Protein 2ZV3 (pdb70)

InterPro domains:
  IPR002833 Peptidyl-tRNA hydrolase, PTH2 [PF01981] (1-115)
  IPR002833 Peptidyl-tRNA hydrolase, PTH2 [PTHR12649] (1-115)
  IPR002833 Peptidyl-tRNA hydrolase, PTH2 [TIGR00283] (1-115)
  IPR002833 Peptidyl-tRNA hydrolase, PTH2 [cd02430] (1-115)
  IPR023476 Peptidyl-tRNA hydrolase II domain superfamily [G3DSA:3.40.1490.10] (1-115)
  IPR023476 Peptidyl-tRNA hydrolase II domain superfamily [SSF102462] (1-115)
  IPR034759 Peptidyl-tRNA hydrolase, archaea [MF_00628] (1-115)

Structure (mmCIF, N/CA/C/O backbone):
data_2ZV3
#
_entry.id   2ZV3
#
_cell.length_a   149.850
_cell.length_b   70.790
_cell.length_c   96.010
_cell.angle_alpha   90.00
_cell.angle_beta   121.67
_cell.angle_gamma   90.00
#
_symmetry.space_group_name_H-M   'C 1 2 1'
#
loop_
_entity.id
_entity.type
_entity.pdbx_description
1 polymer 'Peptidyl-tRNA hydrolase'
2 water water
#
loop_
_atom_site.group_PDB
_atom_site.id
_atom_site.type_symbol
_atom_site.label_atom_id
_atom_site.label_alt_id
_atom_site.label_comp_id
_atom_site.label_asym_id
_atom_site.label_entity_id
_atom_site.label_seq_id
_atom_site.pdbx_PDB_ins_code
_atom_site.Cartn_x
_atom_site.Cartn_y
_atom_site.Cartn_z
_atom_site.occupancy
_atom_site.B_iso_or_equiv
_atom_site.auth_seq_id
_atom_site.auth_comp_id
_atom_site.auth_asym_id
_atom_site.auth_atom_id
_atom_site.pdbx_PDB_model_num
ATOM 1 N N . MET A 1 1 ? 39.541 1.968 43.795 1.00 20.55 1 MET A N 1
ATOM 2 C CA . MET A 1 1 ? 38.677 1.561 42.658 1.00 18.93 1 MET A CA 1
ATOM 3 C C . MET A 1 1 ? 37.276 1.221 43.113 1.00 18.21 1 MET A C 1
ATOM 4 O O . MET A 1 1 ? 37.049 0.901 44.273 1.00 16.73 1 MET A O 1
ATOM 9 N N . LYS A 1 2 ? 36.327 1.291 42.189 1.00 16.16 2 LYS A N 1
ATOM 10 C CA . LYS A 1 2 ? 34.965 0.967 42.529 1.00 14.80 2 LYS A CA 1
ATOM 11 C C . LYS A 1 2 ? 34.130 0.707 41.303 1.00 11.85 2 LYS A C 1
ATOM 12 O O . LYS A 1 2 ? 34.558 0.954 40.186 1.00 10.85 2 LYS A O 1
ATOM 18 N N . MET A 1 3 ? 32.935 0.189 41.545 1.00 12.82 3 MET A N 1
ATOM 19 C CA . MET A 1 3 ? 31.963 -0.086 40.501 1.00 13.42 3 MET A CA 1
ATOM 20 C C . MET A 1 3 ? 30.727 0.646 40.966 1.00 12.97 3 MET A C 1
ATOM 21 O O . MET A 1 3 ? 30.424 0.640 42.162 1.00 14.24 3 MET A O 1
ATOM 26 N N . VAL A 1 4 ? 30.019 1.279 40.042 1.00 9.81 4 VAL A N 1
ATOM 27 C CA . VAL A 1 4 ? 28.794 1.963 40.415 1.00 11.39 4 VAL A CA 1
ATOM 28 C C . VAL A 1 4 ? 27.657 1.217 39.744 1.00 10.02 4 VAL A C 1
ATOM 29 O O . VAL A 1 4 ? 27.741 0.887 38.568 1.00 12.66 4 VAL A O 1
ATOM 33 N N . VAL A 1 5 ? 26.611 0.935 40.504 1.00 10.14 5 VAL A N 1
ATOM 34 C CA . VAL A 1 5 ? 25.449 0.219 39.989 1.00 13.30 5 VAL A CA 1
ATOM 35 C C . VAL A 1 5 ? 24.293 1.215 39.888 1.00 14.71 5 VAL A C 1
ATOM 36 O O . VAL A 1 5 ? 23.899 1.814 40.890 1.00 13.33 5 VAL A O 1
ATOM 40 N N . VAL A 1 6 ? 23.751 1.368 38.684 1.00 14.21 6 VAL A N 1
ATOM 41 C CA . VAL A 1 6 ? 22.661 2.303 38.414 1.00 14.85 6 VAL A CA 1
ATOM 42 C C . VAL A 1 6 ? 21.302 1.603 38.289 1.00 15.04 6 VAL A C 1
ATOM 43 O O . VAL A 1 6 ? 21.054 0.875 37.328 1.00 14.65 6 VAL A O 1
ATOM 47 N N . ILE A 1 7 ? 20.421 1.835 39.259 1.00 13.66 7 ILE A N 1
ATOM 48 C CA . ILE A 1 7 ? 19.101 1.208 39.263 1.00 12.50 7 ILE A CA 1
ATOM 49 C C . ILE A 1 7 ? 17.959 2.169 38.950 1.00 15.34 7 ILE A C 1
ATOM 50 O O . ILE A 1 7 ? 17.886 3.265 39.510 1.00 14.38 7 ILE A O 1
ATOM 55 N N . ARG A 1 8 ? 17.058 1.754 38.061 1.00 16.07 8 ARG A N 1
ATOM 56 C CA . ARG A 1 8 ? 15.911 2.585 37.728 1.00 16.66 8 ARG A CA 1
ATOM 57 C C . ARG A 1 8 ? 14.932 2.532 38.883 1.00 19.53 8 ARG A C 1
ATOM 58 O O . ARG A 1 8 ? 14.601 1.458 39.384 1.00 20.29 8 ARG A O 1
ATOM 66 N N . ASN A 1 9 ? 14.486 3.701 39.322 1.00 20.13 9 ASN A N 1
ATOM 67 C CA . ASN A 1 9 ? 13.574 3.782 40.447 1.00 20.90 9 ASN A CA 1
ATOM 68 C C . ASN A 1 9 ? 12.149 4.118 40.021 1.00 20.98 9 ASN A C 1
ATOM 69 O O . ASN A 1 9 ? 11.259 4.201 40.858 1.00 22.27 9 ASN A O 1
ATOM 74 N N . ASP A 1 10 ? 11.945 4.295 38.719 1.00 20.40 10 ASP A N 1
ATOM 75 C CA . ASP A 1 10 ? 10.637 4.640 38.174 1.00 21.51 10 ASP A CA 1
ATOM 76 C C . ASP A 1 10 ? 9.841 3.420 37.715 1.00 23.34 10 ASP A C 1
ATOM 77 O O . ASP A 1 10 ? 8.672 3.539 37.347 1.00 23.30 10 ASP A O 1
ATOM 82 N N . LEU A 1 11 ? 10.471 2.248 37.732 1.00 24.90 11 LEU A N 1
ATOM 83 C CA . LEU A 1 11 ? 9.810 1.025 37.292 1.00 24.57 11 LEU A CA 1
ATOM 84 C C . LEU A 1 11 ? 8.979 0.345 38.365 1.00 25.01 11 LEU A C 1
ATOM 85 O O . LEU A 1 11 ? 8.166 -0.519 38.060 1.00 24.21 11 LEU A O 1
ATOM 90 N N . GLY A 1 12 ? 9.182 0.730 39.620 1.00 25.83 12 GLY A N 1
ATOM 91 C CA . GLY A 1 12 ? 8.432 0.114 40.697 1.00 23.57 12 GLY A CA 1
ATOM 92 C C . GLY A 1 12 ? 8.920 -1.293 40.996 1.00 25.04 12 GLY A C 1
ATOM 93 O O . GLY A 1 12 ? 8.155 -2.132 41.482 1.00 24.26 12 GLY A O 1
ATOM 94 N N . MET A 1 13 ? 10.191 -1.562 40.702 1.00 22.15 13 MET A N 1
ATOM 95 C CA . MET A 1 13 ? 10.757 -2.883 40.963 1.00 21.34 13 MET A CA 1
ATOM 96 C C . MET A 1 13 ? 10.826 -3.149 42.463 1.00 20.96 13 MET A C 1
ATOM 97 O O . MET A 1 13 ? 11.143 -2.252 43.243 1.00 18.50 13 MET A O 1
ATOM 102 N N . GLY A 1 14 ? 10.517 -4.380 42.861 1.00 20.94 14 GLY A N 1
ATOM 103 C CA . GLY A 1 14 ? 10.590 -4.737 44.268 1.00 21.70 14 GLY A CA 1
ATOM 104 C C . GLY A 1 14 ? 12.045 -4.897 44.687 1.00 21.72 14 GLY A C 1
ATOM 105 O O . GLY A 1 14 ? 12.945 -4.876 43.843 1.00 20.88 14 GLY A O 1
ATOM 106 N N . LYS A 1 15 ? 12.280 -5.054 45.985 1.00 21.53 15 LYS A N 1
ATOM 107 C CA . LYS A 1 15 ? 13.634 -5.209 46.507 1.00 22.06 15 LYS A CA 1
ATOM 108 C C . LYS A 1 15 ? 14.328 -6.391 45.844 1.00 21.23 15 LYS A C 1
ATOM 109 O O . LYS A 1 15 ? 15.470 -6.289 45.380 1.00 20.08 15 LYS A O 1
ATOM 115 N N . GLY A 1 16 ? 13.626 -7.514 45.795 1.00 19.53 16 GLY A N 1
ATOM 116 C CA . GLY A 1 16 ? 14.190 -8.697 45.185 1.00 19.54 16 GLY A CA 1
ATOM 117 C C . GLY A 1 16 ? 14.571 -8.486 43.735 1.00 17.12 16 GLY A C 1
ATOM 118 O O . GLY A 1 16 ? 15.617 -8.946 43.293 1.00 18.54 16 GLY A O 1
ATOM 119 N N . LYS A 1 17 ? 13.730 -7.788 42.986 1.00 17.98 17 LYS A N 1
ATOM 120 C CA . LYS A 1 17 ? 14.024 -7.567 41.575 1.00 16.71 17 LYS A CA 1
ATOM 121 C C . LYS A 1 17 ? 15.185 -6.612 41.354 1.00 15.63 17 LYS A C 1
ATOM 122 O O . LYS A 1 17 ? 15.963 -6.793 40.416 1.00 16.50 17 LYS A O 1
ATOM 128 N N . MET A 1 18 ? 15.303 -5.589 42.195 1.00 14.60 18 MET A N 1
ATOM 129 C CA . MET A 1 18 ? 16.419 -4.658 42.054 1.00 14.66 18 MET A CA 1
ATOM 130 C C . MET A 1 18 ? 17.728 -5.403 42.327 1.00 14.41 18 MET A C 1
ATOM 131 O O . MET A 1 18 ? 18.747 -5.153 41.680 1.00 15.84 18 MET A O 1
ATOM 136 N N . VAL A 1 19 ? 17.706 -6.322 43.285 1.00 11.45 19 VAL A N 1
ATOM 137 C CA . VAL A 1 19 ? 18.924 -7.064 43.606 1.00 13.55 19 VAL A CA 1
ATOM 138 C C . VAL A 1 19 ? 19.311 -7.957 42.430 1.00 13.15 19 VAL A C 1
ATOM 139 O O . VAL A 1 19 ? 20.479 -8.025 42.053 1.00 14.32 19 VAL A O 1
ATOM 143 N N . ALA A 1 20 ? 18.323 -8.620 41.835 1.00 12.72 20 ALA A N 1
ATOM 144 C CA . ALA A 1 20 ? 18.567 -9.492 40.683 1.00 12.48 20 ALA A CA 1
ATOM 145 C C . ALA A 1 20 ? 19.037 -8.709 39.464 1.00 11.58 20 ALA A C 1
ATOM 146 O O . ALA A 1 20 ? 20.017 -9.079 38.821 1.00 14.02 20 ALA A O 1
ATOM 148 N N . GLN A 1 21 ? 18.330 -7.626 39.148 1.00 11.79 21 GLN A N 1
ATOM 149 C CA . GLN A 1 21 ? 18.653 -6.830 37.973 1.00 11.35 21 GLN A CA 1
ATOM 150 C C . GLN A 1 21 ? 20.012 -6.134 38.134 1.00 11.06 21 GLN A C 1
ATOM 151 O O . GLN A 1 21 ? 20.852 -6.131 37.247 1.00 12.42 21 GLN A O 1
ATOM 157 N N . GLY A 1 22 ? 20.211 -5.496 39.302 1.00 10.14 22 GLY A N 1
ATOM 158 C CA . GLY A 1 22 ? 21.531 -4.942 39.564 1.00 11.29 22 GLY A CA 1
ATOM 159 C C . GLY A 1 22 ? 22.572 -6.055 39.487 1.00 12.23 22 GLY A C 1
ATOM 160 O O . GLY A 1 22 ? 23.710 -5.888 39.047 1.00 14.38 22 GLY A O 1
ATOM 161 N N . GLY A 1 23 ? 22.135 -7.230 39.978 1.00 10.87 23 GLY A N 1
ATOM 162 C CA . GLY A 1 23 ? 22.991 -8.401 39.981 1.00 12.69 23 GLY A CA 1
ATOM 163 C C . GLY A 1 23 ? 23.487 -8.752 38.579 1.00 11.35 23 GLY A C 1
ATOM 164 O O . GLY A 1 23 ? 24.657 -9.041 38.368 1.00 13.16 23 GLY A O 1
ATOM 165 N N . HIS A 1 24 ? 22.593 -8.735 37.594 1.00 12.99 24 HIS A N 1
ATOM 166 C CA . HIS A 1 24 ? 22.976 -9.013 36.208 1.00 13.03 24 HIS A CA 1
ATOM 167 C C . HIS A 1 24 ? 23.946 -7.917 35.759 1.00 11.91 24 HIS A C 1
ATOM 168 O O . HIS A 1 24 ? 24.926 -8.181 35.069 1.00 11.10 24 HIS A O 1
ATOM 175 N N . ALA A 1 25 ? 23.651 -6.680 36.149 1.00 12.29 25 ALA A N 1
ATOM 176 C CA . ALA A 1 25 ? 24.488 -5.530 35.776 1.00 10.53 25 ALA A CA 1
ATOM 177 C C . ALA A 1 25 ? 25.909 -5.691 36.325 1.00 8.02 25 ALA A C 1
ATOM 178 O O . ALA A 1 25 ? 26.895 -5.486 35.620 1.00 11.37 25 ALA A O 1
ATOM 180 N N . ILE A 1 26 ? 26.000 -6.067 37.589 1.00 8.02 26 ILE A N 1
ATOM 181 C CA . ILE A 1 26 ? 27.290 -6.244 38.250 1.00 7.89 26 ILE A CA 1
ATOM 182 C C . ILE A 1 26 ? 28.137 -7.308 37.554 1.00 8.11 26 ILE A C 1
ATOM 183 O O . ILE A 1 26 ? 29.288 -7.064 37.215 1.00 6.61 26 ILE A O 1
ATOM 188 N N . ILE A 1 27 ? 27.556 -8.481 37.330 1.00 8.41 27 ILE A N 1
ATOM 189 C CA . ILE A 1 27 ? 28.267 -9.570 36.665 1.00 11.09 27 ILE A CA 1
ATOM 190 C C . ILE A 1 27 ? 28.766 -9.164 35.277 1.00 12.09 27 ILE A C 1
ATOM 191 O O . ILE A 1 27 ? 29.913 -9.432 34.912 1.00 13.81 27 ILE A O 1
ATOM 196 N N . GLU A 1 28 ? 27.901 -8.515 34.506 1.00 11.77 28 GLU A N 1
ATOM 197 C CA . GLU A 1 28 ? 28.259 -8.103 33.149 1.00 13.07 28 GLU A CA 1
ATOM 198 C C . GLU A 1 28 ? 29.344 -7.033 33.085 1.00 11.44 28 GLU A C 1
ATOM 199 O O . GLU A 1 28 ? 30.210 -7.066 32.211 1.00 10.27 28 GLU A O 1
ATOM 205 N N . ALA A 1 29 ? 29.292 -6.078 34.002 1.00 12.43 29 ALA A N 1
ATOM 206 C CA . ALA A 1 29 ? 30.292 -5.016 34.022 1.00 13.01 29 ALA A CA 1
ATOM 207 C C . ALA A 1 29 ? 31.615 -5.633 34.477 1.00 12.48 29 ALA A C 1
ATOM 208 O O . ALA A 1 29 ? 32.676 -5.349 33.921 1.00 14.39 29 ALA A O 1
ATOM 210 N N . PHE A 1 30 ? 31.541 -6.483 35.489 1.00 11.22 30 PHE A N 1
ATOM 211 C CA . PHE A 1 30 ? 32.727 -7.162 35.997 1.00 13.05 30 PHE A CA 1
ATOM 212 C C . PHE A 1 30 ? 33.411 -7.922 34.871 1.00 12.27 30 PHE A C 1
ATOM 213 O O . PHE A 1 30 ? 34.627 -7.804 34.664 1.00 13.86 30 PHE A O 1
ATOM 221 N N . LEU A 1 31 ? 32.632 -8.699 34.131 1.00 10.95 31 LEU A N 1
ATOM 222 C CA . LEU A 1 31 ? 33.202 -9.472 33.035 1.00 11.67 31 LEU A CA 1
ATOM 223 C C . LEU A 1 31 ? 33.737 -8.557 31.957 1.00 12.48 31 LEU A C 1
ATOM 224 O O . LEU A 1 31 ? 34.800 -8.806 31.393 1.00 14.44 31 LEU A O 1
ATOM 229 N N . ASP A 1 32 ? 33.009 -7.486 31.672 1.00 12.68 32 ASP A N 1
ATOM 230 C CA . ASP A 1 32 ? 33.462 -6.545 30.651 1.00 13.22 32 ASP A CA 1
ATOM 231 C C . ASP A 1 32 ? 34.824 -5.992 31.089 1.00 12.59 32 ASP A C 1
ATOM 232 O O . ASP A 1 32 ? 35.756 -5.919 30.295 1.00 12.72 32 ASP A O 1
ATOM 237 N N . ALA A 1 33 ? 34.949 -5.616 32.361 1.00 11.70 33 ALA A N 1
ATOM 238 C CA . ALA A 1 33 ? 36.214 -5.057 32.832 1.00 10.59 33 ALA A CA 1
ATOM 239 C C . ALA A 1 33 ? 37.327 -6.095 32.845 1.00 9.08 33 ALA A C 1
ATOM 240 O O . ALA A 1 33 ? 38.428 -5.833 32.386 1.00 11.69 33 ALA A O 1
ATOM 242 N N . LYS A 1 34 ? 37.030 -7.279 33.364 1.00 12.48 34 LYS A N 1
ATOM 243 C CA . LYS A 1 34 ? 38.026 -8.346 33.464 1.00 16.12 34 LYS A CA 1
ATOM 244 C C . LYS A 1 34 ? 38.631 -8.717 32.104 1.00 17.49 34 LYS A C 1
ATOM 245 O O . LYS A 1 34 ? 39.821 -9.003 32.002 1.00 15.57 34 LYS A O 1
ATOM 251 N N . ARG A 1 35 ? 37.809 -8.691 31.062 1.00 18.72 35 ARG A N 1
ATOM 252 C CA . ARG A 1 35 ? 38.270 -9.027 29.724 1.00 20.91 35 ARG A CA 1
ATOM 253 C C . ARG A 1 35 ? 39.156 -7.942 29.128 1.00 19.82 35 ARG A C 1
ATOM 254 O O . ARG A 1 35 ? 39.871 -8.185 28.159 1.00 21.19 35 ARG A O 1
ATOM 262 N N . LYS A 1 36 ? 39.114 -6.750 29.708 1.00 18.48 36 LYS A N 1
ATOM 263 C CA . LYS A 1 36 ? 39.910 -5.643 29.196 1.00 19.49 36 LYS A CA 1
ATOM 264 C C . LYS A 1 36 ? 41.148 -5.369 30.036 1.00 21.29 36 LYS A C 1
ATOM 265 O O . LYS A 1 36 ? 42.229 -5.153 29.491 1.00 21.07 36 LYS A O 1
ATOM 271 N N . ASN A 1 37 ? 40.987 -5.375 31.359 1.00 19.82 37 ASN A N 1
ATOM 272 C CA . ASN A 1 37 ? 42.104 -5.122 32.270 1.00 21.80 37 ASN A CA 1
ATOM 273 C C . ASN A 1 37 ? 41.967 -6.005 33.501 1.00 19.35 37 ASN A C 1
ATOM 274 O O . ASN A 1 37 ? 41.566 -5.537 34.561 1.00 18.65 37 ASN A O 1
ATOM 279 N N . PRO A 1 38 ? 42.309 -7.290 33.372 1.00 17.17 38 PRO A N 1
ATOM 280 C CA . PRO A 1 38 ? 42.215 -8.238 34.483 1.00 17.61 38 PRO A CA 1
ATOM 281 C C . PRO A 1 38 ? 42.998 -7.817 35.718 1.00 16.89 38 PRO A C 1
ATOM 282 O O . PRO A 1 38 ? 42.593 -8.107 36.843 1.00 14.81 38 PRO A O 1
ATOM 286 N N . ARG A 1 39 ? 44.119 -7.135 35.503 1.00 18.19 39 ARG A N 1
ATOM 287 C CA . ARG A 1 39 ? 44.953 -6.694 36.605 1.00 20.11 39 ARG A CA 1
ATOM 288 C C . ARG A 1 39 ? 44.244 -5.652 37.459 1.00 18.83 39 ARG A C 1
ATOM 289 O O . ARG A 1 39 ? 44.353 -5.688 38.672 1.00 14.41 39 ARG A O 1
ATOM 297 N N . ALA A 1 40 ? 43.506 -4.736 36.826 1.00 18.85 40 ALA A N 1
ATOM 298 C CA . ALA A 1 40 ? 42.771 -3.707 37.569 1.00 16.70 40 ALA A CA 1
ATOM 299 C C . ALA A 1 40 ? 41.619 -4.347 38.332 1.00 15.44 40 ALA A C 1
ATOM 300 O O . ALA A 1 40 ? 41.319 -3.977 39.472 1.00 15.43 40 ALA A O 1
ATOM 302 N N . VAL A 1 41 ? 40.972 -5.317 37.702 1.00 15.33 41 VAL A N 1
ATOM 303 C CA . VAL A 1 41 ? 39.858 -5.997 38.339 1.00 14.84 41 VAL A CA 1
ATOM 304 C C . VAL A 1 41 ? 40.380 -6.756 39.557 1.00 16.60 41 VAL A C 1
ATOM 305 O O . VAL A 1 41 ? 39.710 -6.807 40.586 1.00 19.74 41 VAL A O 1
ATOM 309 N N . ASP A 1 42 ? 41.579 -7.324 39.462 1.00 15.63 42 ASP A N 1
ATOM 310 C CA . ASP A 1 42 ? 42.136 -8.042 40.606 1.00 18.38 42 ASP A CA 1
ATOM 311 C C . ASP A 1 42 ? 42.306 -7.084 41.784 1.00 18.96 42 ASP A C 1
ATOM 312 O O . ASP A 1 42 ? 42.000 -7.416 42.928 1.00 20.74 42 ASP A O 1
ATOM 317 N N . GLU A 1 43 ? 42.801 -5.892 41.493 1.00 18.93 43 GLU A N 1
ATOM 318 C CA . GLU A 1 43 ? 43.010 -4.886 42.522 1.00 20.41 43 GLU A CA 1
ATOM 319 C C . GLU A 1 43 ? 41.684 -4.527 43.182 1.00 18.71 43 GLU A C 1
ATOM 320 O O . GLU A 1 43 ? 41.586 -4.438 44.405 1.00 19.29 43 GLU A O 1
ATOM 326 N N . TRP A 1 44 ? 40.656 -4.324 42.368 1.00 16.82 44 TRP A N 1
ATOM 327 C CA . TRP A 1 44 ? 39.347 -3.990 42.899 1.00 15.07 44 TRP A CA 1
ATOM 328 C C . TRP A 1 44 ? 38.919 -5.091 43.867 1.00 12.54 44 TRP A C 1
ATOM 329 O O . TRP A 1 44 ? 38.410 -4.816 44.946 1.00 12.39 44 TRP A O 1
ATOM 340 N N . LEU A 1 45 ? 39.131 -6.341 43.480 1.00 11.69 45 LEU A N 1
ATOM 341 C CA . LEU A 1 45 ? 38.752 -7.455 44.345 1.00 12.48 45 LEU A CA 1
ATOM 342 C C . LEU A 1 45 ? 39.530 -7.472 45.674 1.00 12.61 45 LEU A C 1
ATOM 343 O O . LEU A 1 45 ? 38.944 -7.663 46.736 1.00 12.45 45 LEU A O 1
ATOM 348 N N . ARG A 1 46 ? 40.843 -7.271 45.613 1.00 14.34 46 ARG A N 1
ATOM 349 C CA . ARG A 1 46 ? 41.674 -7.280 46.826 1.00 18.98 46 ARG A CA 1
ATOM 350 C C . ARG A 1 46 ? 41.269 -6.206 47.835 1.00 18.38 46 ARG A C 1
ATOM 351 O O . ARG A 1 46 ? 41.322 -6.429 49.034 1.00 20.51 46 ARG A O 1
ATOM 359 N N . GLU A 1 47 ? 40.873 -5.042 47.339 1.00 18.19 47 GLU A N 1
ATOM 360 C CA . GLU A 1 47 ? 40.496 -3.933 48.200 1.00 20.89 47 GLU A CA 1
ATOM 361 C C . GLU A 1 47 ? 39.060 -3.991 48.711 1.00 19.88 47 GLU A C 1
ATOM 362 O O . GLU A 1 47 ? 38.599 -3.055 49.347 1.00 21.76 47 GLU A O 1
ATOM 368 N N . GLY A 1 48 ? 38.353 -5.080 48.436 1.00 18.69 48 GLY A N 1
ATOM 369 C CA . GLY A 1 48 ? 36.983 -5.191 48.908 1.00 14.12 48 GLY A CA 1
ATOM 370 C C . GLY A 1 48 ? 35.886 -5.013 47.868 1.00 15.98 48 GLY A C 1
ATOM 371 O O . GLY A 1 48 ? 34.717 -4.909 48.231 1.00 15.11 48 GLY A O 1
ATOM 372 N N . GLN A 1 49 ? 36.250 -4.979 46.585 1.00 14.50 49 GLN A N 1
ATOM 373 C CA . GLN A 1 49 ? 35.280 -4.825 45.494 1.00 13.21 49 GLN A CA 1
ATOM 374 C C . GLN A 1 49 ? 34.146 -3.845 45.814 1.00 13.29 49 GLN A C 1
ATOM 375 O O . GLN A 1 49 ? 32.951 -4.161 45.696 1.00 10.01 49 GLN A O 1
ATOM 381 N N . LYS A 1 50 ? 34.533 -2.639 46.195 1.00 12.47 50 LYS A N 1
ATOM 382 C CA . LYS A 1 50 ? 33.573 -1.613 46.547 1.00 14.45 50 LYS A CA 1
ATOM 383 C C . LYS A 1 50 ? 32.555 -1.345 45.451 1.00 12.95 50 LYS A C 1
ATOM 384 O O . LYS A 1 50 ? 32.891 -1.234 44.268 1.00 12.41 50 LYS A O 1
ATOM 390 N N . LYS A 1 51 ? 31.302 -1.259 45.873 1.00 14.32 51 LYS A N 1
ATOM 391 C CA . LYS A 1 51 ? 30.175 -0.979 44.991 1.00 14.44 51 LYS A CA 1
ATOM 392 C C . LYS A 1 51 ? 29.351 0.126 45.634 1.00 16.62 51 LYS A C 1
ATOM 393 O O . LYS A 1 51 ? 29.201 0.167 46.860 1.00 16.39 51 LYS A O 1
ATOM 399 N N . VAL A 1 52 ? 28.835 1.026 44.807 1.00 15.85 52 VAL A N 1
ATOM 400 C CA . VAL A 1 52 ? 27.986 2.113 45.277 1.00 14.63 52 VAL A CA 1
ATOM 401 C C . VAL A 1 52 ? 26.741 2.033 44.405 1.00 13.88 52 VAL A C 1
ATOM 402 O O . VAL A 1 52 ? 26.838 1.915 43.179 1.00 13.66 52 VAL A O 1
ATOM 406 N N . VAL A 1 53 ? 25.578 2.087 45.038 1.00 12.19 53 VAL A N 1
ATOM 407 C CA . VAL A 1 53 ? 24.321 1.977 44.320 1.00 13.82 53 VAL A CA 1
ATOM 408 C C . VAL A 1 53 ? 23.572 3.301 44.218 1.00 16.00 53 VAL A C 1
ATOM 409 O O . VAL A 1 53 ? 23.122 3.843 45.226 1.00 17.56 53 VAL A O 1
ATOM 413 N N . VAL A 1 54 ? 23.436 3.793 42.987 1.00 15.69 54 VAL A N 1
ATOM 414 C CA . VAL A 1 54 ? 22.738 5.042 42.702 1.00 14.34 54 VAL A CA 1
ATOM 415 C C . VAL A 1 54 ? 21.489 4.746 41.867 1.00 17.23 54 VAL A C 1
ATOM 416 O O . VAL A 1 54 ? 21.289 3.615 41.402 1.00 16.66 54 VAL A O 1
ATOM 420 N N . LYS A 1 55 ? 20.652 5.761 41.677 1.00 15.18 55 LYS A N 1
ATOM 421 C CA . LYS A 1 55 ? 19.426 5.597 40.918 1.00 15.72 55 LYS A CA 1
ATOM 422 C C . LYS A 1 55 ? 19.263 6.658 39.843 1.00 16.55 55 LYS A C 1
ATOM 423 O O . LYS A 1 55 ? 19.933 7.694 39.869 1.00 15.12 55 LYS A O 1
ATOM 429 N N . VAL A 1 56 ? 18.382 6.363 38.890 1.00 15.39 56 VAL A N 1
ATOM 430 C CA . VAL A 1 56 ? 18.023 7.271 37.807 1.00 16.34 56 VAL A CA 1
ATOM 431 C C . VAL A 1 56 ? 16.503 7.175 37.798 1.00 18.06 56 VAL A C 1
ATOM 432 O O . VAL A 1 56 ? 15.957 6.188 38.279 1.00 16.82 56 VAL A O 1
ATOM 436 N N . ASN A 1 57 ? 15.814 8.169 37.248 1.00 19.26 57 ASN A N 1
ATOM 437 C CA . ASN A 1 57 ? 14.354 8.147 37.282 1.00 21.41 57 ASN A CA 1
ATOM 438 C C . ASN A 1 57 ? 13.614 7.919 35.969 1.00 21.40 57 ASN A C 1
ATOM 439 O O . ASN A 1 57 ? 12.420 8.194 35.874 1.00 23.38 57 ASN A O 1
ATOM 444 N N . SER A 1 58 ? 14.307 7.408 34.960 1.00 21.81 58 SER A N 1
ATOM 445 C CA . SER A 1 58 ? 13.673 7.137 33.679 1.00 18.64 58 SER A CA 1
ATOM 446 C C . SER A 1 58 ? 14.574 6.253 32.846 1.00 19.12 58 SER A C 1
ATOM 447 O O . SER A 1 58 ? 15.770 6.139 33.121 1.00 17.25 58 SER A O 1
ATOM 450 N N . GLU A 1 59 ? 13.991 5.623 31.833 1.00 17.28 59 GLU A N 1
ATOM 451 C CA . GLU A 1 59 ? 14.752 4.767 30.944 1.00 18.48 59 GLU A CA 1
ATOM 452 C C . GLU A 1 59 ? 15.702 5.636 30.141 1.00 18.04 59 GLU A C 1
ATOM 453 O O . GLU A 1 59 ? 16.839 5.247 29.887 1.00 15.66 59 GLU A O 1
ATOM 459 N N . LYS A 1 60 ? 15.236 6.814 29.729 1.00 16.47 60 LYS A N 1
ATOM 460 C CA . LYS A 1 60 ? 16.089 7.713 28.959 1.00 16.82 60 LYS A CA 1
ATOM 461 C C . LYS A 1 60 ? 17.342 8.054 29.764 1.00 14.85 60 LYS A C 1
ATOM 462 O O . LYS A 1 60 ? 18.443 8.081 29.222 1.00 16.17 60 LYS A O 1
ATOM 468 N N . GLU A 1 61 ? 17.171 8.309 31.056 1.00 16.23 61 GLU A N 1
ATOM 469 C CA . GLU A 1 61 ? 18.307 8.653 31.904 1.00 16.31 61 GLU A CA 1
ATOM 470 C C . GLU A 1 61 ? 19.234 7.454 32.098 1.00 15.14 61 GLU A C 1
ATOM 471 O O . GLU A 1 61 ? 20.441 7.617 32.178 1.00 12.06 61 GLU A O 1
ATOM 477 N N . LEU A 1 62 ? 18.673 6.250 32.158 1.00 15.54 62 LEU A N 1
ATOM 478 C CA . LEU A 1 62 ? 19.502 5.057 32.328 1.00 15.49 62 LEU A CA 1
ATOM 479 C C . LEU A 1 62 ? 20.398 4.918 31.096 1.00 15.86 62 LEU A C 1
ATOM 480 O O . LEU A 1 62 ? 21.616 4.704 31.192 1.00 14.69 62 LEU A O 1
ATOM 485 N N . ILE A 1 63 ? 19.777 5.057 29.932 1.00 14.05 63 ILE A N 1
ATOM 486 C CA . ILE A 1 63 ? 20.484 4.944 28.667 1.00 15.65 63 ILE A CA 1
ATOM 487 C C . ILE A 1 63 ? 21.539 6.022 28.500 1.00 14.47 63 ILE A C 1
ATOM 488 O O . ILE A 1 63 ? 22.625 5.747 27.991 1.00 14.61 63 ILE A O 1
ATOM 493 N N . ASP A 1 64 ? 21.227 7.246 28.923 1.00 15.07 64 ASP A N 1
ATOM 494 C CA . ASP A 1 64 ? 22.185 8.338 28.814 1.00 14.74 64 ASP A CA 1
ATOM 495 C C . ASP A 1 64 ? 23.451 8.017 29.616 1.00 13.42 64 ASP A C 1
ATOM 496 O O . ASP A 1 64 ? 24.562 8.178 29.112 1.00 14.73 64 ASP A O 1
ATOM 501 N N . ILE A 1 65 ? 23.274 7.574 30.860 1.00 14.49 65 ILE A N 1
ATOM 502 C CA . ILE A 1 65 ? 24.400 7.220 31.736 1.00 14.07 65 ILE A CA 1
ATOM 503 C C . ILE A 1 65 ? 25.270 6.147 31.068 1.00 14.20 65 ILE A C 1
ATOM 504 O O . ILE A 1 65 ? 26.497 6.244 31.060 1.00 13.71 65 ILE A O 1
ATOM 509 N N . TYR A 1 66 ? 24.617 5.123 30.522 1.00 15.05 66 TYR A N 1
ATOM 510 C CA . TYR A 1 66 ? 25.303 4.018 29.842 1.00 14.14 66 TYR A CA 1
ATOM 511 C C . TYR A 1 66 ? 26.069 4.494 28.614 1.00 13.58 66 TYR A C 1
ATOM 512 O O . TYR A 1 66 ? 27.228 4.133 28.424 1.00 14.88 66 TYR A O 1
ATOM 521 N N . ASN A 1 67 ? 25.425 5.306 27.781 1.00 14.42 67 ASN A N 1
ATOM 522 C CA . ASN A 1 67 ? 26.073 5.816 26.577 1.00 14.37 67 ASN A CA 1
ATOM 523 C C . ASN A 1 67 ? 27.301 6.619 26.977 1.00 14.23 67 ASN A C 1
ATOM 524 O O . ASN A 1 67 ? 28.345 6.527 26.356 1.00 14.00 67 ASN A O 1
ATOM 529 N N . LYS A 1 68 ? 27.170 7.410 28.031 1.00 14.97 68 LYS A N 1
ATOM 530 C CA . LYS A 1 68 ? 28.282 8.229 28.488 1.00 16.14 68 LYS A CA 1
ATOM 531 C C . LYS A 1 68 ? 29.453 7.338 28.908 1.00 15.66 68 LYS A C 1
ATOM 532 O O . LYS A 1 68 ? 30.604 7.623 28.592 1.00 14.75 68 LYS A O 1
ATOM 538 N N . ALA A 1 69 ? 29.153 6.244 29.602 1.00 15.25 69 ALA A N 1
ATOM 539 C CA . ALA A 1 69 ? 30.197 5.319 30.036 1.00 15.64 69 ALA A CA 1
ATOM 540 C C . ALA A 1 69 ? 30.893 4.709 28.814 1.00 14.86 69 ALA A C 1
ATOM 541 O O . ALA A 1 69 ? 32.123 4.654 28.754 1.00 14.53 69 ALA A O 1
ATOM 543 N N . ARG A 1 70 ? 30.107 4.259 27.842 1.00 16.42 70 ARG A N 1
ATOM 544 C CA . ARG A 1 70 ? 30.675 3.675 26.633 1.00 17.33 70 ARG A CA 1
ATOM 545 C C . ARG A 1 70 ? 31.535 4.700 25.896 1.00 19.73 70 ARG A C 1
ATOM 546 O O . ARG A 1 70 ? 32.643 4.376 25.445 1.00 17.99 70 ARG A O 1
ATOM 554 N N . SER A 1 71 ? 31.042 5.935 25.784 1.00 18.69 71 SER A N 1
ATOM 555 C CA . SER A 1 71 ? 31.818 6.928 25.060 1.00 23.02 71 SER A CA 1
ATOM 556 C C . SER A 1 71 ? 33.139 7.216 25.766 1.00 22.46 71 SER A C 1
ATOM 557 O O . SER A 1 71 ? 34.167 7.467 25.159 1.00 23.32 71 SER A O 1
ATOM 560 N N . GLU A 1 72 ? 33.095 7.180 27.121 1.00 22.26 72 GLU A N 1
ATOM 561 C CA . GLU A 1 72 ? 34.324 7.401 27.878 1.00 20.67 72 GLU A CA 1
ATOM 562 C C . GLU A 1 72 ? 35.249 6.168 27.830 1.00 19.43 72 GLU A C 1
ATOM 563 O O . GLU A 1 72 ? 36.386 6.190 28.293 1.00 17.48 72 GLU A O 1
ATOM 569 N N . GLY A 1 73 ? 34.703 5.052 27.303 1.00 17.80 73 GLY A N 1
ATOM 570 C CA . GLY A 1 73 ? 35.520 3.850 27.135 1.00 14.17 73 GLY A CA 1
ATOM 571 C C . GLY A 1 73 ? 35.711 3.068 28.442 1.00 16.57 73 GLY A C 1
ATOM 572 O O . GLY A 1 73 ? 36.684 2.356 28.636 1.00 16.98 73 GLY A O 1
ATOM 573 N N . LEU A 1 74 ? 34.761 3.198 29.369 1.00 15.01 74 LEU A N 1
ATOM 574 C CA . LEU A 1 74 ? 34.818 2.515 30.662 1.00 15.57 74 LEU A CA 1
ATOM 575 C C . LEU A 1 74 ? 34.085 1.182 30.609 1.00 14.19 74 LEU A C 1
ATOM 576 O O . LEU A 1 74 ? 33.163 1.017 29.820 1.00 13.01 74 LEU A O 1
ATOM 581 N N . PRO A 1 75 ? 34.476 0.214 31.461 1.00 14.60 75 PRO A N 1
ATOM 582 C CA . PRO A 1 75 ? 33.763 -1.069 31.420 1.00 12.99 75 PRO A CA 1
ATOM 583 C C . PRO A 1 75 ? 32.350 -0.798 31.928 1.00 12.59 75 PRO A C 1
ATOM 584 O O . PRO A 1 75 ? 32.158 -0.065 32.895 1.00 13.07 75 PRO A O 1
ATOM 588 N N . CYS A 1 76 ? 31.352 -1.371 31.280 1.00 11.43 76 CYS A N 1
ATOM 589 C CA . CYS A 1 76 ? 29.999 -1.119 31.722 1.00 11.51 76 CYS A CA 1
ATOM 590 C C . CYS A 1 76 ? 29.038 -2.121 31.123 1.00 10.68 76 CYS A C 1
ATOM 591 O O . CYS A 1 76 ? 29.427 -2.965 30.325 1.00 11.42 76 CYS A O 1
ATOM 594 N N . SER A 1 77 ? 27.774 -2.007 31.502 1.00 9.76 77 SER A N 1
ATOM 595 C CA . SER A 1 77 ? 26.763 -2.923 31.002 1.00 12.57 77 SER A CA 1
ATOM 596 C C . SER A 1 77 ? 25.382 -2.311 31.152 1.00 10.23 77 SER A C 1
ATOM 597 O O . SER A 1 77 ? 25.185 -1.389 31.950 1.00 10.93 77 SER A O 1
ATOM 600 N N . ILE A 1 78 ? 24.429 -2.817 30.380 1.00 9.56 78 ILE A N 1
ATOM 601 C CA . ILE A 1 78 ? 23.054 -2.343 30.489 1.00 10.78 78 ILE A CA 1
ATOM 602 C C . ILE A 1 78 ? 22.200 -3.595 30.382 1.00 11.44 78 ILE A C 1
ATOM 603 O O . ILE A 1 78 ? 22.397 -4.408 29.490 1.00 12.99 78 ILE A O 1
ATOM 608 N N . ILE A 1 79 ? 21.282 -3.748 31.331 1.00 10.04 79 ILE A N 1
ATOM 609 C CA . ILE A 1 79 ? 20.439 -4.927 31.433 1.00 12.38 79 ILE A CA 1
ATOM 610 C C . ILE A 1 79 ? 19.005 -4.741 30.965 1.00 15.63 79 ILE A C 1
ATOM 611 O O . ILE A 1 79 ? 18.396 -3.704 31.214 1.00 14.60 79 ILE A O 1
ATOM 616 N N . ARG A 1 80 ? 18.482 -5.763 30.290 1.00 18.09 80 ARG A N 1
ATOM 617 C CA . ARG A 1 80 ? 17.109 -5.767 29.800 1.00 21.63 80 ARG A CA 1
ATOM 618 C C . ARG A 1 80 ? 16.384 -6.919 30.489 1.00 24.53 80 ARG A C 1
ATOM 619 O O . ARG A 1 80 ? 16.871 -8.053 30.491 1.00 24.00 80 ARG A O 1
ATOM 627 N N . ASP A 1 81 ? 15.227 -6.624 31.071 1.00 27.19 81 ASP A N 1
ATOM 628 C CA . ASP A 1 81 ? 14.432 -7.625 31.774 1.00 32.03 81 ASP A CA 1
ATOM 629 C C . ASP A 1 81 ? 13.490 -8.367 30.830 1.00 36.16 81 ASP A C 1
ATOM 630 O O . ASP A 1 81 ? 13.042 -7.816 29.825 1.00 37.60 81 ASP A O 1
ATOM 635 N N . ALA A 1 82 ? 13.187 -9.618 31.163 1.00 40.12 82 ALA A N 1
ATOM 636 C CA . ALA A 1 82 ? 12.290 -10.427 30.345 1.00 41.34 82 ALA A CA 1
ATOM 637 C C . ALA A 1 82 ? 10.853 -9.931 30.483 1.00 41.72 82 ALA A C 1
ATOM 638 O O . ALA A 1 82 ? 10.366 -9.173 29.643 1.00 41.79 82 ALA A O 1
ATOM 640 N N . GLY A 1 90 ? 8.763 -5.586 28.593 1.00 28.69 90 GLY A N 1
ATOM 641 C CA . GLY A 1 90 ? 10.208 -5.694 28.480 1.00 27.83 90 GLY A CA 1
ATOM 642 C C . GLY A 1 90 ? 10.855 -4.325 28.576 1.00 28.69 90 GLY A C 1
ATOM 643 O O . GLY A 1 90 ? 10.398 -3.371 27.934 1.00 30.47 90 GLY A O 1
ATOM 644 N N . THR A 1 91 ? 11.913 -4.208 29.371 1.00 24.52 91 THR A N 1
ATOM 645 C CA . THR A 1 91 ? 12.569 -2.918 29.514 1.00 25.14 91 THR A CA 1
ATOM 646 C C . THR A 1 91 ? 13.987 -3.006 30.049 1.00 22.27 91 THR A C 1
ATOM 647 O O . THR A 1 91 ? 14.410 -4.050 30.542 1.00 22.35 91 THR A O 1
ATOM 651 N N . LEU A 1 92 ? 14.712 -1.895 29.938 1.00 21.97 92 LEU A N 1
ATOM 652 C CA . LEU A 1 92 ? 16.081 -1.798 30.430 1.00 20.20 92 LEU A CA 1
ATOM 653 C C . LEU A 1 92 ? 15.975 -1.425 31.909 1.00 18.33 92 LEU A C 1
ATOM 654 O O . LEU A 1 92 ? 15.477 -0.361 32.265 1.00 21.13 92 LEU A O 1
ATOM 659 N N . THR A 1 93 ? 16.449 -2.315 32.768 1.00 16.49 93 THR A N 1
ATOM 660 C CA . THR A 1 93 ? 16.338 -2.132 34.213 1.00 14.98 93 THR A CA 1
ATOM 661 C C . THR A 1 93 ? 17.505 -1.544 34.974 1.00 15.08 93 THR A C 1
ATOM 662 O O . THR A 1 93 ? 17.306 -0.877 35.993 1.00 16.15 93 THR A O 1
ATOM 666 N N . ALA A 1 94 ? 18.720 -1.796 34.510 1.00 13.67 94 ALA A N 1
ATOM 667 C CA . ALA A 1 94 ? 19.873 -1.315 35.251 1.00 12.96 94 ALA A CA 1
ATOM 668 C C . ALA A 1 94 ? 21.150 -1.277 34.453 1.00 12.24 94 ALA A C 1
ATOM 669 O O . ALA A 1 94 ? 21.267 -1.887 33.387 1.00 11.63 94 ALA A O 1
ATOM 671 N N . VAL A 1 95 ? 22.112 -0.552 35.003 1.00 10.59 95 VAL A N 1
ATOM 672 C CA . VAL A 1 95 ? 23.416 -0.386 34.396 1.00 10.40 95 VAL A CA 1
ATOM 673 C C . VAL A 1 95 ? 24.456 -0.499 35.501 1.00 10.82 95 VAL A C 1
ATOM 674 O O . VAL A 1 95 ? 24.154 -0.325 36.682 1.00 11.85 95 VAL A O 1
ATOM 678 N N . ALA A 1 96 ? 25.678 -0.808 35.117 1.00 10.30 96 ALA A N 1
ATOM 679 C CA . ALA A 1 96 ? 26.752 -0.897 36.085 1.00 11.49 96 ALA A CA 1
ATOM 680 C C . ALA A 1 96 ? 27.982 -0.407 35.355 1.00 11.88 96 ALA A C 1
ATOM 681 O O . ALA A 1 96 ? 28.174 -0.714 34.174 1.00 12.91 96 ALA A O 1
ATOM 683 N N . ILE A 1 97 ? 28.801 0.376 36.046 1.00 10.61 97 ILE A N 1
ATOM 684 C CA . ILE A 1 97 ? 30.009 0.904 35.451 1.00 10.31 97 ILE A CA 1
ATOM 685 C C . ILE A 1 97 ? 31.169 0.542 36.369 1.00 11.74 97 ILE A C 1
ATOM 686 O O . ILE A 1 97 ? 31.080 0.701 37.590 1.00 9.58 97 ILE A O 1
ATOM 691 N N . GLY A 1 98 ? 32.249 0.053 35.770 1.00 12.26 98 GLY A N 1
ATOM 692 C CA . GLY A 1 98 ? 33.411 -0.349 36.546 1.00 13.91 98 GLY A CA 1
ATOM 693 C C . GLY A 1 98 ? 33.549 -1.860 36.638 1.00 15.46 98 GLY A C 1
ATOM 694 O O . GLY A 1 98 ? 32.799 -2.599 35.994 1.00 14.18 98 GLY A O 1
ATOM 695 N N . PRO A 1 99 ? 34.484 -2.355 37.460 1.00 15.90 99 PRO A N 1
ATOM 696 C CA . PRO A 1 99 ? 35.360 -1.509 38.267 1.00 16.52 99 PRO A CA 1
ATOM 697 C C . PRO A 1 99 ? 36.329 -0.674 37.446 1.00 15.48 99 PRO A C 1
ATOM 698 O O . PRO A 1 99 ? 36.747 -1.072 36.364 1.00 15.12 99 PRO A O 1
ATOM 702 N N . GLU A 1 100 ? 36.659 0.498 37.980 1.00 16.32 100 GLU A N 1
ATOM 703 C CA . GLU A 1 100 ? 37.595 1.439 37.361 1.00 17.17 100 GLU A CA 1
ATOM 704 C C . GLU A 1 100 ? 37.999 2.420 38.451 1.00 16.58 100 GLU A C 1
ATOM 705 O O . GLU A 1 100 ? 37.411 2.422 39.540 1.00 14.59 100 GLU A O 1
ATOM 711 N N . LYS A 1 101 ? 39.000 3.247 38.166 1.00 18.79 101 LYS A N 1
ATOM 712 C CA . LYS A 1 101 ? 39.445 4.252 39.129 1.00 19.43 101 LYS A CA 1
ATOM 713 C C . LYS A 1 101 ? 38.221 5.076 39.494 1.00 17.82 101 LYS A C 1
ATOM 714 O O . LYS A 1 101 ? 37.435 5.427 38.615 1.00 17.54 101 LYS A O 1
ATOM 720 N N . ASP A 1 102 ? 38.067 5.394 40.777 1.00 18.45 102 ASP A N 1
ATOM 721 C CA . ASP A 1 102 ? 36.909 6.154 41.252 1.00 19.02 102 ASP A CA 1
ATOM 722 C C . ASP A 1 102 ? 36.603 7.448 40.494 1.00 18.99 102 ASP A C 1
ATOM 723 O O . ASP A 1 102 ? 35.437 7.768 40.265 1.00 17.99 102 ASP A O 1
ATOM 728 N N . GLU A 1 103 ? 37.632 8.197 40.112 1.00 20.12 103 GLU A N 1
ATOM 729 C CA . GLU A 1 103 ? 37.395 9.460 39.419 1.00 23.59 103 GLU A CA 1
ATOM 730 C C . GLU A 1 103 ? 36.899 9.285 37.991 1.00 23.21 103 GLU A C 1
ATOM 731 O O . GLU A 1 103 ? 36.175 10.131 37.481 1.00 25.49 103 GLU A O 1
ATOM 737 N N . LYS A 1 104 ? 37.286 8.199 37.335 1.00 25.06 104 LYS A N 1
ATOM 738 C CA . LYS A 1 104 ? 36.811 7.979 35.977 1.00 25.12 104 LYS A CA 1
ATOM 739 C C . LYS A 1 104 ? 35.319 7.665 36.008 1.00 24.61 104 LYS A C 1
ATOM 740 O O . LYS A 1 104 ? 34.592 7.999 35.081 1.00 25.95 104 LYS A O 1
ATOM 746 N N . ILE A 1 105 ? 34.861 7.040 37.087 1.00 24.31 105 ILE A N 1
ATOM 747 C CA . ILE A 1 105 ? 33.452 6.701 37.215 1.00 23.66 105 ILE A CA 1
ATOM 748 C C . ILE A 1 105 ? 32.613 7.863 37.745 1.00 24.07 105 ILE A C 1
ATOM 749 O O . ILE A 1 105 ? 31.522 8.112 37.240 1.00 24.64 105 ILE A O 1
ATOM 754 N N . ASP A 1 106 ? 33.116 8.572 38.757 1.00 22.87 106 ASP A N 1
ATOM 755 C CA . ASP A 1 106 ? 32.390 9.711 39.319 1.00 22.26 106 ASP A CA 1
ATOM 756 C C . ASP A 1 106 ? 32.106 10.765 38.257 1.00 21.16 106 ASP A C 1
ATOM 757 O O . ASP A 1 106 ? 31.154 11.536 38.365 1.00 19.30 106 ASP A O 1
ATOM 762 N N . LYS A 1 107 ? 32.945 10.787 37.230 1.00 20.41 107 LYS A N 1
ATOM 763 C CA . LYS A 1 107 ? 32.780 11.713 36.131 1.00 20.54 107 LYS A CA 1
ATOM 764 C C . LYS A 1 107 ? 31.395 11.497 35.548 1.00 22.30 107 LYS A C 1
ATOM 765 O O . LYS A 1 107 ? 30.684 12.447 35.219 1.00 21.96 107 LYS A O 1
ATOM 771 N N . ILE A 1 108 ? 31.011 10.230 35.449 1.00 20.12 108 ILE A N 1
ATOM 772 C CA . ILE A 1 108 ? 29.745 9.767 34.868 1.00 19.96 108 ILE A CA 1
ATOM 773 C C . ILE A 1 108 ? 28.554 9.898 35.836 1.00 17.35 108 ILE A C 1
ATOM 774 O O . ILE A 1 108 ? 27.543 10.519 35.538 1.00 17.60 108 ILE A O 1
ATOM 779 N N . THR A 1 109 ? 28.712 9.228 36.970 1.00 16.81 109 THR A N 1
ATOM 780 C CA . THR A 1 109 ? 27.628 9.106 37.930 1.00 16.57 109 THR A CA 1
ATOM 781 C C . THR A 1 109 ? 27.731 9.938 39.202 1.00 18.72 109 THR A C 1
ATOM 782 O O . THR A 1 109 ? 26.876 9.828 40.077 1.00 17.13 109 THR A O 1
ATOM 786 N N . GLY A 1 110 ? 28.768 10.767 39.298 1.00 20.25 110 GLY A N 1
ATOM 787 C CA . GLY A 1 110 ? 28.971 11.578 40.488 1.00 22.37 110 GLY A CA 1
ATOM 788 C C . GLY A 1 110 ? 27.789 12.405 40.960 1.00 22.30 110 GLY A C 1
ATOM 789 O O . GLY A 1 110 ? 27.606 12.610 42.160 1.00 20.44 110 GLY A O 1
ATOM 790 N N . HIS A 1 111 ? 26.978 12.872 40.021 1.00 21.16 111 HIS A N 1
ATOM 791 C CA . HIS A 1 111 ? 25.819 13.693 40.359 1.00 21.94 111 HIS A CA 1
ATOM 792 C C . HIS A 1 111 ? 24.574 12.909 40.752 1.00 20.54 111 HIS A C 1
ATOM 793 O O . HIS A 1 111 ? 23.631 13.490 41.285 1.00 19.24 111 HIS A O 1
ATOM 800 N N . LEU A 1 112 ? 24.550 11.606 40.475 1.00 19.22 112 LEU A N 1
ATOM 801 C CA . LEU A 1 112 ? 23.366 10.798 40.786 1.00 18.74 112 LEU A CA 1
ATOM 802 C C . LEU A 1 112 ? 23.122 10.615 42.275 1.00 18.23 112 LEU A C 1
ATOM 803 O O . LEU A 1 112 ? 24.055 10.624 43.069 1.00 20.71 112 LEU A O 1
ATOM 808 N N . LYS A 1 113 ? 21.860 10.454 42.650 1.00 19.03 113 LYS A N 1
ATOM 809 C CA . LYS A 1 113 ? 21.515 10.255 44.052 1.00 20.62 113 LYS A CA 1
ATOM 810 C C . LYS A 1 113 ? 21.564 8.776 44.393 1.00 20.98 113 LYS A C 1
ATOM 811 O O . LYS A 1 113 ? 21.360 7.928 43.527 1.00 18.37 113 LYS A O 1
ATOM 817 N N . LEU A 1 114 ? 21.831 8.476 45.659 1.00 20.11 114 LEU A N 1
ATOM 818 C CA . LEU A 1 114 ? 21.899 7.094 46.116 1.00 22.93 114 LEU A CA 1
ATOM 819 C C . LEU A 1 114 ? 20.512 6.464 46.061 1.00 22.09 114 LEU A C 1
ATOM 820 O O . LEU A 1 114 ? 19.508 7.146 46.279 1.00 22.89 114 LEU A O 1
ATOM 825 N N . LEU A 1 115 ? 20.452 5.170 45.767 1.00 20.63 115 LEU A N 1
ATOM 826 C CA . LEU A 1 115 ? 19.166 4.480 45.701 1.00 21.31 115 LEU A CA 1
ATOM 827 C C . LEU A 1 115 ? 18.568 4.454 47.096 1.00 22.01 115 LEU A C 1
ATOM 828 O O . LEU A 1 115 ? 19.342 4.231 48.045 1.00 23.72 115 LEU A O 1
ATOM 834 N N . MET B 1 1 ? 20.161 -23.669 34.736 1.00 21.73 1 MET B N 1
ATOM 835 C CA . MET B 1 1 ? 21.156 -23.103 35.686 1.00 20.76 1 MET B CA 1
ATOM 836 C C . MET B 1 1 ? 20.582 -21.851 36.333 1.00 20.07 1 MET B C 1
ATOM 837 O O . MET B 1 1 ? 19.875 -21.080 35.684 1.00 19.73 1 MET B O 1
ATOM 842 N N . LYS B 1 2 ? 20.869 -21.647 37.612 1.00 18.93 2 LYS B N 1
ATOM 843 C CA . LYS B 1 2 ? 20.407 -20.444 38.283 1.00 19.68 2 LYS B CA 1
ATOM 844 C C . LYS B 1 2 ? 21.199 -20.207 39.552 1.00 19.91 2 LYS B C 1
ATOM 845 O O . LYS B 1 2 ? 21.820 -21.120 40.083 1.00 21.95 2 LYS B O 1
ATOM 851 N N . MET B 1 3 ? 21.214 -18.965 40.013 1.00 16.79 3 MET B N 1
ATOM 852 C CA . MET B 1 3 ? 21.922 -18.620 41.226 1.00 15.41 3 MET B CA 1
ATOM 853 C C . MET B 1 3 ? 20.881 -18.102 42.184 1.00 15.70 3 MET B C 1
ATOM 854 O O . MET B 1 3 ? 19.983 -17.355 41.794 1.00 15.83 3 MET B O 1
ATOM 859 N N . VAL B 1 4 ? 20.969 -18.515 43.437 1.00 16.12 4 VAL B N 1
ATOM 860 C CA . VAL B 1 4 ? 20.019 -18.029 44.416 1.00 16.72 4 VAL B CA 1
ATOM 861 C C . VAL B 1 4 ? 20.771 -17.074 45.312 1.00 18.38 4 VAL B C 1
ATOM 862 O O . VAL B 1 4 ? 21.867 -17.387 45.774 1.00 20.03 4 VAL B O 1
ATOM 866 N N . VAL B 1 5 ? 20.202 -15.892 45.520 1.00 19.01 5 VAL B N 1
ATOM 867 C CA . VAL B 1 5 ? 20.821 -14.893 46.382 1.00 17.72 5 VAL B CA 1
ATOM 868 C C . VAL B 1 5 ? 19.964 -14.794 47.642 1.00 18.12 5 VAL B C 1
ATOM 869 O O . VAL B 1 5 ? 18.754 -14.574 47.566 1.00 19.26 5 VAL B O 1
ATOM 873 N N . VAL B 1 6 ? 20.591 -14.978 48.798 1.00 16.26 6 VAL B N 1
ATOM 874 C CA . VAL B 1 6 ? 19.885 -14.932 50.073 1.00 16.24 6 VAL B CA 1
ATOM 875 C C . VAL B 1 6 ? 20.236 -13.638 50.798 1.00 16.18 6 VAL B C 1
ATOM 876 O O . VAL B 1 6 ? 21.397 -13.398 51.119 1.00 16.49 6 VAL B O 1
ATOM 880 N N . ILE B 1 7 ? 19.225 -12.817 51.053 1.00 14.80 7 ILE B N 1
ATOM 881 C CA . ILE B 1 7 ? 19.404 -11.535 51.723 1.00 16.23 7 ILE B CA 1
ATOM 882 C C . ILE B 1 7 ? 18.749 -11.527 53.101 1.00 16.62 7 ILE B C 1
ATOM 883 O O . ILE B 1 7 ? 17.593 -11.942 53.255 1.00 15.91 7 ILE B O 1
ATOM 888 N N . ARG B 1 8 ? 19.470 -11.037 54.103 1.00 16.74 8 ARG B N 1
ATOM 889 C CA . ARG B 1 8 ? 18.881 -10.952 55.430 1.00 19.54 8 ARG B CA 1
ATOM 890 C C . ARG B 1 8 ? 17.868 -9.825 55.418 1.00 19.78 8 ARG B C 1
ATOM 891 O O . ARG B 1 8 ? 18.125 -8.754 54.867 1.00 18.79 8 ARG B O 1
ATOM 899 N N . ASN B 1 9 ? 16.710 -10.083 56.014 1.00 20.33 9 ASN B N 1
ATOM 900 C CA . ASN B 1 9 ? 15.639 -9.102 56.056 1.00 23.83 9 ASN B CA 1
ATOM 901 C C . ASN B 1 9 ? 15.377 -8.575 57.470 1.00 24.84 9 ASN B C 1
ATOM 902 O O . ASN B 1 9 ? 14.388 -7.879 57.700 1.00 27.47 9 ASN B O 1
ATOM 907 N N . ASP B 1 10 ? 16.276 -8.883 58.404 1.00 22.82 10 ASP B N 1
ATOM 908 C CA . ASP B 1 10 ? 16.126 -8.453 59.794 1.00 24.58 10 ASP B CA 1
ATOM 909 C C . ASP B 1 10 ? 17.145 -7.396 60.211 1.00 23.59 10 ASP B C 1
ATOM 910 O O . ASP B 1 10 ? 17.196 -6.996 61.372 1.00 23.23 10 ASP B O 1
ATOM 915 N N . LEU B 1 11 ? 17.946 -6.939 59.255 1.00 23.05 11 LEU B N 1
ATOM 916 C CA . LEU B 1 11 ? 18.982 -5.952 59.525 1.00 22.65 11 LEU B CA 1
ATOM 917 C C . LEU B 1 11 ? 18.605 -4.520 59.144 1.00 22.97 11 LEU B C 1
ATOM 918 O O . LEU B 1 11 ? 19.435 -3.615 59.216 1.00 23.04 11 LEU B O 1
ATOM 923 N N . GLY B 1 12 ? 17.359 -4.310 58.740 1.00 23.37 12 GLY B N 1
ATOM 924 C CA . GLY B 1 12 ? 16.944 -2.975 58.362 1.00 22.22 12 GLY B CA 1
ATOM 925 C C . GLY B 1 12 ? 17.680 -2.416 57.152 1.00 23.50 12 GLY B C 1
ATOM 926 O O . GLY B 1 12 ? 17.673 -1.205 56.928 1.00 21.42 12 GLY B O 1
ATOM 927 N N . MET B 1 13 ? 18.314 -3.280 56.362 1.00 21.18 13 MET B N 1
ATOM 928 C CA . MET B 1 13 ? 19.034 -2.813 55.180 1.00 21.54 13 MET B CA 1
ATOM 929 C C . MET B 1 13 ? 18.129 -2.118 54.172 1.00 20.05 13 MET B C 1
ATOM 930 O O . MET B 1 13 ? 17.064 -2.627 53.825 1.00 19.18 13 MET B O 1
ATOM 935 N N . GLY B 1 14 ? 18.559 -0.947 53.707 1.00 20.84 14 GLY B N 1
ATOM 936 C CA . GLY B 1 14 ? 17.785 -0.215 52.723 1.00 20.11 14 GLY B CA 1
ATOM 937 C C . GLY B 1 14 ? 17.979 -0.854 51.356 1.00 21.08 14 GLY B C 1
ATOM 938 O O . GLY B 1 14 ? 18.823 -1.741 51.198 1.00 18.41 14 GLY B O 1
ATOM 939 N N . LYS B 1 15 ? 17.204 -0.405 50.374 1.00 18.80 15 LYS B N 1
ATOM 940 C CA . LYS B 1 15 ? 17.277 -0.941 49.021 1.00 21.48 15 LYS B CA 1
ATOM 941 C C . LYS B 1 15 ? 18.668 -0.964 48.400 1.00 20.89 15 LYS B C 1
ATOM 942 O O . LYS B 1 15 ? 19.060 -1.957 47.783 1.00 22.07 15 LYS B O 1
ATOM 948 N N . GLY B 1 16 ? 19.412 0.127 48.554 1.00 19.39 16 GLY B N 1
ATOM 949 C CA . GLY B 1 16 ? 20.742 0.202 47.976 1.00 15.83 16 GLY B CA 1
ATOM 950 C C . GLY B 1 16 ? 21.695 -0.760 48.647 1.00 16.80 16 GLY B C 1
ATOM 951 O O . GLY B 1 16 ? 22.497 -1.433 47.993 1.00 13.42 16 GLY B O 1
ATOM 952 N N . LYS B 1 17 ? 21.607 -0.820 49.969 1.00 16.00 17 LYS B N 1
ATOM 953 C CA . LYS B 1 17 ? 22.457 -1.707 50.734 1.00 18.66 17 LYS B CA 1
ATOM 954 C C . LYS B 1 17 ? 22.244 -3.148 50.256 1.00 15.36 17 LYS B C 1
ATOM 955 O O . LYS B 1 17 ? 23.211 -3.876 50.046 1.00 16.30 17 LYS B O 1
ATOM 961 N N . MET B 1 18 ? 20.989 -3.556 50.079 1.00 14.48 18 MET B N 1
ATOM 962 C CA . MET B 1 18 ? 20.705 -4.921 49.612 1.00 13.65 18 MET B CA 1
ATOM 963 C C . MET B 1 18 ? 21.329 -5.234 48.246 1.00 12.06 18 MET B C 1
ATOM 964 O O . MET B 1 18 ? 21.898 -6.302 48.040 1.00 11.36 18 MET B O 1
ATOM 969 N N . VAL B 1 19 ? 21.213 -4.308 47.304 1.00 10.95 19 VAL B N 1
ATOM 970 C CA . VAL B 1 19 ? 21.782 -4.513 45.976 1.00 10.39 19 VAL B CA 1
ATOM 971 C C . VAL B 1 19 ? 23.304 -4.670 46.076 1.00 13.72 19 VAL B C 1
ATOM 972 O O . VAL B 1 19 ? 23.911 -5.520 45.412 1.00 11.38 19 VAL B O 1
ATOM 976 N N . ALA B 1 20 ? 23.920 -3.849 46.917 1.00 12.01 20 ALA B N 1
ATOM 977 C CA . ALA B 1 20 ? 25.362 -3.904 47.083 1.00 13.14 20 ALA B CA 1
ATOM 978 C C . ALA B 1 20 ? 25.805 -5.206 47.761 1.00 12.36 20 ALA B C 1
ATOM 979 O O . ALA B 1 20 ? 26.687 -5.906 47.263 1.00 13.82 20 ALA B O 1
ATOM 981 N N . GLN B 1 21 ? 25.190 -5.526 48.891 1.00 12.05 21 GLN B N 1
ATOM 982 C CA . GLN B 1 21 ? 25.569 -6.727 49.618 1.00 13.54 21 GLN B CA 1
ATOM 983 C C . GLN B 1 21 ? 25.287 -7.969 48.774 1.00 12.93 21 GLN B C 1
ATOM 984 O O . GLN B 1 21 ? 26.071 -8.904 48.698 1.00 11.98 21 GLN B O 1
ATOM 990 N N . GLY B 1 22 ? 24.095 -7.977 48.149 1.00 12.24 22 GLY B N 1
ATOM 991 C CA . GLY B 1 22 ? 23.784 -9.073 47.249 1.00 12.53 22 GLY B CA 1
ATOM 992 C C . GLY B 1 22 ? 24.831 -9.145 46.140 1.00 12.70 22 GLY B C 1
ATOM 993 O O . GLY B 1 22 ? 25.221 -10.205 45.655 1.00 12.43 22 GLY B O 1
ATOM 994 N N . GLY B 1 23 ? 25.263 -7.941 45.721 1.00 13.04 23 GLY B N 1
ATOM 995 C CA . GLY B 1 23 ? 26.265 -7.840 44.676 1.00 12.33 23 GLY B CA 1
ATOM 996 C C . GLY B 1 23 ? 27.587 -8.493 45.087 1.00 13.69 23 GLY B C 1
ATOM 997 O O . GLY B 1 23 ? 28.211 -9.210 44.320 1.00 11.24 23 GLY B O 1
ATOM 998 N N . HIS B 1 24 ? 28.051 -8.227 46.307 1.00 11.43 24 HIS B N 1
ATOM 999 C CA . HIS B 1 24 ? 29.307 -8.836 46.745 1.00 15.49 24 HIS B CA 1
ATOM 1000 C C . HIS B 1 24 ? 29.120 -10.367 46.769 1.00 12.54 24 HIS B C 1
ATOM 1001 O O . HIS B 1 24 ? 29.992 -11.117 46.334 1.00 13.06 24 HIS B O 1
ATOM 1008 N N . ALA B 1 25 ? 27.969 -10.819 47.260 1.00 10.89 25 ALA B N 1
ATOM 1009 C CA . ALA B 1 25 ? 27.686 -12.254 47.334 1.00 13.98 25 ALA B CA 1
ATOM 1010 C C . ALA B 1 25 ? 27.713 -12.872 45.940 1.00 12.58 25 ALA B C 1
ATOM 1011 O O . ALA B 1 25 ? 28.356 -13.892 45.721 1.00 12.32 25 ALA B O 1
ATOM 1013 N N . ILE B 1 26 ? 27.010 -12.238 45.003 1.00 14.35 26 ILE B N 1
ATOM 1014 C CA . ILE B 1 26 ? 26.933 -12.709 43.615 1.00 12.19 26 ILE B CA 1
ATOM 1015 C C . ILE B 1 26 ? 28.316 -12.843 42.985 1.00 14.23 26 ILE B C 1
ATOM 1016 O O . ILE B 1 26 ? 28.633 -13.850 42.334 1.00 14.55 26 ILE B O 1
ATOM 1021 N N . ILE B 1 27 ? 29.141 -11.822 43.163 1.00 14.10 27 ILE B N 1
ATOM 1022 C CA . ILE B 1 27 ? 30.488 -11.864 42.617 1.00 13.22 27 ILE B CA 1
ATOM 1023 C C . ILE B 1 27 ? 31.271 -13.021 43.257 1.00 12.93 27 ILE B C 1
ATOM 1024 O O . ILE B 1 27 ? 31.927 -13.786 42.562 1.00 11.90 27 ILE B O 1
ATOM 1029 N N . GLU B 1 28 ? 31.193 -13.144 44.581 1.00 14.38 28 GLU B N 1
ATOM 1030 C CA . GLU B 1 28 ? 31.944 -14.185 45.285 1.00 15.90 28 GLU B CA 1
ATOM 1031 C C . GLU B 1 28 ? 31.525 -15.608 44.934 1.00 16.21 28 GLU B C 1
ATOM 1032 O O . GLU B 1 28 ? 32.380 -16.477 44.781 1.00 16.36 28 GLU B O 1
ATOM 1038 N N . ALA B 1 29 ? 30.223 -15.849 44.803 1.00 14.92 29 ALA B N 1
ATOM 1039 C CA . ALA B 1 29 ? 29.745 -17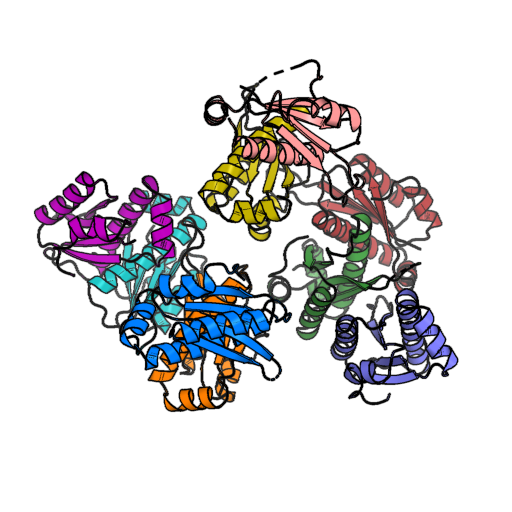.181 44.449 1.00 12.62 29 ALA B CA 1
ATOM 1040 C C . ALA B 1 29 ? 30.148 -17.489 43.017 1.00 15.81 29 ALA B C 1
ATOM 1041 O O . ALA B 1 29 ? 30.517 -18.622 42.697 1.00 19.26 29 ALA B O 1
ATOM 1043 N N . PHE B 1 30 ? 30.097 -16.471 42.159 1.00 16.19 30 PHE B N 1
ATOM 1044 C CA . PHE B 1 30 ? 30.468 -16.612 40.752 1.00 13.48 30 PHE B CA 1
ATOM 1045 C C . PHE B 1 30 ? 31.919 -17.068 40.623 1.00 16.57 30 PHE B C 1
ATOM 1046 O O . PHE B 1 30 ? 32.224 -17.999 39.877 1.00 13.96 30 PHE B O 1
ATOM 1054 N N . LEU B 1 31 ? 32.815 -16.396 41.342 1.00 13.98 31 LEU B N 1
ATOM 1055 C CA . LEU B 1 31 ? 34.228 -16.742 41.294 1.00 15.17 31 LEU B CA 1
ATOM 1056 C C . LEU B 1 31 ? 34.464 -18.158 41.811 1.00 14.93 31 LEU B C 1
ATOM 1057 O O . LEU B 1 31 ? 35.319 -18.879 41.296 1.00 17.79 31 LEU B O 1
ATOM 1062 N N . ASP B 1 32 ? 33.695 -18.552 42.821 1.00 16.57 32 ASP B N 1
ATOM 1063 C CA . ASP B 1 32 ? 33.817 -19.886 43.401 1.00 16.47 32 ASP B CA 1
ATOM 1064 C C . ASP B 1 32 ? 33.326 -20.916 42.397 1.00 18.92 32 ASP B C 1
ATOM 1065 O O . ASP B 1 32 ? 33.909 -21.991 42.264 1.00 18.02 32 ASP B O 1
ATOM 1070 N N . ALA B 1 33 ? 32.251 -20.576 41.691 1.00 18.76 33 ALA B N 1
ATOM 1071 C CA . ALA B 1 33 ? 31.677 -21.465 40.690 1.00 21.38 33 ALA B CA 1
ATOM 1072 C C . ALA B 1 33 ? 32.579 -21.573 39.470 1.00 22.16 33 ALA B C 1
ATOM 1073 O O . ALA B 1 33 ? 32.643 -22.626 38.822 1.00 23.67 33 ALA B O 1
ATOM 1075 N N . LYS B 1 34 ? 33.273 -20.490 39.145 1.00 21.55 34 LYS B N 1
ATOM 1076 C CA . LYS B 1 34 ? 34.163 -20.508 37.991 1.00 24.86 34 LYS B CA 1
ATOM 1077 C C . LYS B 1 34 ? 35.337 -21.456 38.176 1.00 26.13 34 LYS B C 1
ATOM 1078 O O . LYS B 1 34 ? 35.822 -22.041 37.207 1.00 25.14 34 LYS B O 1
ATOM 1084 N N . ARG B 1 35 ? 35.808 -21.595 39.412 1.00 27.89 35 ARG B N 1
ATOM 1085 C CA . ARG B 1 35 ? 36.934 -22.484 39.671 1.00 31.05 35 ARG B CA 1
ATOM 1086 C C . ARG B 1 35 ? 36.438 -23.902 39.920 1.00 32.14 35 ARG B C 1
ATOM 1087 O O . ARG B 1 35 ? 37.136 -24.864 39.611 1.00 35.33 35 ARG B O 1
ATOM 1095 N N . LYS B 1 36 ? 35.231 -24.031 40.465 1.00 31.76 36 LYS B N 1
ATOM 1096 C CA . LYS B 1 36 ? 34.651 -25.343 40.747 1.00 32.80 36 LYS B CA 1
ATOM 1097 C C . LYS B 1 36 ? 33.918 -25.989 39.573 1.00 34.63 36 LYS B C 1
ATOM 1098 O O . LYS B 1 36 ? 33.644 -27.192 39.603 1.00 36.54 36 LYS B O 1
ATOM 1104 N N . ASN B 1 37 ? 33.593 -25.200 38.551 1.00 33.29 37 ASN B N 1
ATOM 1105 C CA . ASN B 1 37 ? 32.872 -25.710 37.384 1.00 31.84 37 ASN B CA 1
ATOM 1106 C C . ASN B 1 37 ? 32.679 -24.601 36.350 1.00 29.64 37 ASN B C 1
ATOM 1107 O O . ASN B 1 37 ? 31.594 -24.035 36.222 1.00 29.21 37 ASN B O 1
ATOM 1112 N N . PRO B 1 38 ? 33.738 -24.291 35.592 1.00 28.65 38 PRO B N 1
ATOM 1113 C CA . PRO B 1 38 ? 33.775 -23.262 34.547 1.00 28.76 38 PRO B CA 1
ATOM 1114 C C . PRO B 1 38 ? 32.687 -23.425 33.490 1.00 29.69 38 PRO B C 1
ATOM 1115 O O . PRO B 1 38 ? 32.029 -22.465 33.093 1.00 30.35 38 PRO B O 1
ATOM 1119 N N . ARG B 1 39 ? 32.512 -24.654 33.028 1.00 29.91 39 ARG B N 1
ATOM 1120 C CA . ARG B 1 39 ? 31.527 -24.940 31.999 1.00 29.94 39 ARG B CA 1
ATOM 1121 C C . ARG B 1 39 ? 30.115 -24.560 32.414 1.00 27.79 39 ARG B C 1
ATOM 1122 O O . ARG B 1 39 ? 29.380 -23.947 31.641 1.00 26.62 39 ARG B O 1
ATOM 1130 N N . ALA B 1 40 ? 29.731 -24.928 33.630 1.00 24.73 40 ALA B N 1
ATOM 1131 C CA . ALA B 1 40 ? 28.391 -24.618 34.106 1.00 24.36 40 ALA B CA 1
ATOM 1132 C C . ALA B 1 40 ? 28.159 -23.106 34.169 1.00 23.40 40 ALA B C 1
ATOM 1133 O O . ALA B 1 40 ? 27.057 -22.628 33.906 1.00 24.04 40 ALA B O 1
ATOM 1135 N N . VAL B 1 41 ? 29.199 -22.353 34.508 1.00 24.40 41 VAL B N 1
ATOM 1136 C CA . VAL B 1 41 ? 29.072 -20.903 34.584 1.00 23.29 41 VAL B CA 1
ATOM 1137 C C . VAL B 1 41 ? 28.770 -20.323 33.201 1.00 24.62 41 VAL B C 1
ATOM 1138 O O . VAL B 1 41 ? 27.926 -19.436 33.066 1.00 24.28 41 VAL B O 1
ATOM 1142 N N . ASP B 1 42 ? 29.451 -20.837 32.180 1.00 25.04 42 ASP B N 1
ATOM 1143 C CA . ASP B 1 42 ? 29.238 -20.376 30.813 1.00 27.76 42 ASP B CA 1
ATOM 1144 C C . ASP B 1 42 ? 27.800 -20.617 30.384 1.00 27.91 42 ASP B C 1
ATOM 1145 O O . ASP B 1 42 ? 27.184 -19.759 29.758 1.00 28.31 42 ASP B O 1
ATOM 1150 N N . GLU B 1 43 ? 27.268 -21.787 30.725 1.00 27.43 43 GLU B N 1
ATOM 1151 C CA . GLU B 1 43 ? 25.891 -22.118 30.376 1.00 27.13 43 GLU B CA 1
ATOM 1152 C C . GLU B 1 43 ? 24.960 -21.138 31.089 1.00 26.56 43 GLU B C 1
ATOM 1153 O O . GLU B 1 43 ? 24.028 -20.606 30.492 1.00 28.46 43 GLU B O 1
ATOM 1159 N N . TRP B 1 44 ? 25.219 -20.900 32.371 1.00 26.10 44 TRP B N 1
ATOM 1160 C CA . TRP B 1 44 ? 24.413 -19.961 33.146 1.00 22.66 44 TRP B CA 1
ATOM 1161 C C . TRP B 1 44 ? 24.400 -18.623 32.410 1.00 21.48 44 TRP B C 1
ATOM 1162 O O . TRP B 1 44 ? 23.339 -18.074 32.133 1.00 20.00 44 TRP B O 1
ATOM 1173 N N . LEU B 1 45 ? 25.587 -18.112 32.089 1.00 22.55 45 LEU B N 1
ATOM 1174 C CA . LEU B 1 45 ? 25.715 -16.834 31.384 1.00 24.34 45 LEU B CA 1
ATOM 1175 C C . LEU B 1 45 ? 24.941 -16.832 30.062 1.00 26.74 45 LEU B C 1
ATOM 1176 O O . LEU B 1 45 ? 24.194 -15.895 29.774 1.00 27.68 45 LEU B O 1
ATOM 1181 N N . ARG B 1 46 ? 25.116 -17.879 29.262 1.00 26.92 46 ARG B N 1
ATOM 1182 C CA . ARG B 1 46 ? 24.415 -17.983 27.986 1.00 29.21 46 ARG B CA 1
ATOM 1183 C C . ARG B 1 46 ? 22.895 -17.960 28.158 1.00 27.69 46 ARG B C 1
ATOM 1184 O O . ARG B 1 46 ? 22.183 -17.351 27.367 1.00 27.06 46 ARG B O 1
ATOM 1192 N N . GLU B 1 47 ? 22.402 -18.631 29.190 1.00 27.23 47 GLU B N 1
ATOM 1193 C CA . GLU B 1 47 ? 20.967 -18.686 29.431 1.00 27.33 47 GLU B CA 1
ATOM 1194 C C . GLU B 1 47 ? 20.382 -17.463 30.126 1.00 26.37 47 GLU B C 1
ATOM 1195 O O . GLU B 1 47 ? 19.247 -17.506 30.586 1.00 27.29 47 GLU B O 1
ATOM 1201 N N . GLY B 1 48 ? 21.144 -16.380 30.220 1.00 24.98 48 GLY B N 1
ATOM 1202 C CA . GLY B 1 48 ? 20.620 -15.188 30.866 1.00 22.14 48 GLY B CA 1
ATOM 1203 C C . GLY B 1 48 ? 20.884 -15.084 32.357 1.00 21.61 48 GLY B C 1
ATOM 1204 O O . GLY B 1 48 ? 20.201 -14.341 33.064 1.00 18.67 48 GLY B O 1
ATOM 1205 N N . GLN B 1 49 ? 21.882 -15.835 32.823 1.00 20.66 49 GLN B N 1
ATOM 1206 C CA . GLN B 1 49 ? 22.303 -15.850 34.219 1.00 17.71 49 GLN B CA 1
ATOM 1207 C C . GLN B 1 49 ? 21.193 -15.601 35.226 1.00 18.16 49 GLN B C 1
ATOM 1208 O O . GLN B 1 49 ? 21.280 -14.709 36.072 1.00 15.87 49 GLN B O 1
ATOM 1214 N N . LYS B 1 50 ? 20.152 -16.416 35.147 1.00 17.60 50 LYS B N 1
ATOM 1215 C CA . LYS B 1 50 ? 19.015 -16.280 36.041 1.00 18.91 50 LYS B CA 1
ATOM 1216 C C . LYS B 1 50 ? 19.415 -16.219 37.509 1.00 18.86 50 LYS B C 1
ATOM 1217 O O . LYS B 1 50 ? 20.271 -16.978 37.971 1.00 18.28 50 LYS B O 1
ATOM 1223 N N . LYS B 1 51 ? 18.788 -15.306 38.240 1.00 16.73 51 LYS B N 1
ATOM 1224 C CA . LYS B 1 51 ? 19.050 -15.159 39.662 1.00 16.53 51 LYS B CA 1
ATOM 1225 C C . LYS B 1 51 ? 17.720 -15.030 40.376 1.00 17.13 51 LYS B C 1
ATOM 1226 O O . LYS B 1 51 ? 16.838 -14.303 39.923 1.00 18.80 51 LYS B O 1
ATOM 1232 N N . VAL B 1 52 ? 17.576 -15.728 41.491 1.00 14.03 52 VAL B N 1
ATOM 1233 C CA . VAL B 1 52 ? 16.353 -15.640 42.274 1.00 14.62 52 VAL B CA 1
ATOM 1234 C C . VAL B 1 52 ? 16.771 -15.118 43.649 1.00 14.16 52 VAL B C 1
ATOM 1235 O O . VAL B 1 52 ? 17.729 -15.610 44.251 1.00 13.51 52 VAL B O 1
ATOM 1239 N N . VAL B 1 53 ? 16.069 -14.108 44.138 1.00 13.51 53 VAL B N 1
ATOM 1240 C CA . VAL B 1 53 ? 16.418 -13.532 45.424 1.00 12.75 53 VAL B CA 1
ATOM 1241 C C . VAL B 1 53 ? 15.434 -13.875 46.518 1.00 14.30 53 VAL B C 1
ATOM 1242 O O . VAL B 1 53 ? 14.262 -13.494 46.479 1.00 15.25 53 VAL B O 1
ATOM 1246 N N . VAL B 1 54 ? 15.932 -14.595 47.514 1.00 15.00 54 VAL B N 1
ATOM 1247 C CA . VAL B 1 54 ? 15.113 -15.010 48.635 1.00 16.02 54 VAL B CA 1
ATOM 1248 C C . VAL B 1 54 ? 15.619 -14.349 49.911 1.00 17.98 54 VAL B C 1
ATOM 1249 O O . VAL B 1 54 ? 16.672 -13.708 49.909 1.00 17.61 54 VAL B O 1
ATOM 1253 N N . LYS B 1 55 ? 14.879 -14.505 51.000 1.00 17.54 55 LYS B N 1
ATOM 1254 C CA . LYS B 1 55 ? 15.273 -13.890 52.259 1.00 19.68 55 LYS B CA 1
ATOM 1255 C C . LYS B 1 55 ? 15.258 -14.848 53.447 1.00 20.37 55 LYS B C 1
ATOM 1256 O O . LYS B 1 55 ? 14.562 -15.857 53.437 1.00 20.84 55 LYS B O 1
ATOM 1262 N N . VAL B 1 56 ? 16.049 -14.524 54.464 1.00 19.16 56 VAL B N 1
ATOM 1263 C CA . VAL B 1 56 ? 16.085 -15.295 55.701 1.00 19.19 56 VAL B CA 1
ATOM 1264 C C . VAL B 1 56 ? 15.939 -14.216 56.752 1.00 18.89 56 VAL B C 1
ATOM 1265 O O . VAL B 1 56 ? 16.125 -13.041 56.446 1.00 19.07 56 VAL B O 1
ATOM 1269 N N . ASN B 1 57 ? 15.617 -14.579 57.983 1.00 19.35 57 ASN B N 1
ATOM 1270 C CA . ASN B 1 57 ? 15.445 -13.538 58.978 1.00 23.51 57 ASN B CA 1
ATOM 1271 C C . ASN B 1 57 ? 16.355 -13.535 60.200 1.00 20.98 57 ASN B C 1
ATOM 1272 O O . ASN B 1 57 ? 16.028 -12.944 61.219 1.00 20.27 57 ASN B O 1
ATOM 1277 N N . SER B 1 58 ? 17.515 -14.168 60.079 1.00 21.60 58 SER B N 1
ATOM 1278 C CA . SER B 1 58 ? 18.482 -14.193 61.170 1.00 20.69 58 SER B CA 1
ATOM 1279 C C . SER B 1 58 ? 19.846 -14.632 60.648 1.00 20.91 58 SER B C 1
ATOM 1280 O O . SER B 1 58 ? 19.950 -15.215 59.565 1.00 20.17 58 SER B O 1
ATOM 1283 N N . GLU B 1 59 ? 20.893 -14.344 61.417 1.00 20.94 59 GLU B N 1
ATOM 1284 C CA . GLU B 1 59 ? 22.236 -14.750 61.035 1.00 20.13 59 GLU B CA 1
ATOM 1285 C C . GLU B 1 59 ? 22.280 -16.278 61.002 1.00 19.06 59 GLU B C 1
ATOM 1286 O O . GLU B 1 59 ? 22.834 -16.877 60.086 1.00 19.48 59 GLU B O 1
ATOM 1292 N N . LYS B 1 60 ? 21.689 -16.896 62.020 1.00 21.50 60 LYS B N 1
ATOM 1293 C CA . LYS B 1 60 ? 21.652 -18.354 62.142 1.00 21.16 60 LYS B CA 1
ATOM 1294 C C . LYS B 1 60 ? 21.189 -19.036 60.859 1.00 18.96 60 LYS B C 1
ATOM 1295 O O . LYS B 1 60 ? 21.861 -19.928 60.347 1.00 19.34 60 LYS B O 1
ATOM 1301 N N . GLU B 1 61 ? 20.033 -18.612 60.348 1.00 18.84 61 GLU B N 1
ATOM 1302 C CA . GLU B 1 61 ? 19.475 -19.192 59.134 1.00 19.35 61 GLU B CA 1
ATOM 1303 C C . GLU B 1 61 ? 20.358 -18.897 57.928 1.00 18.69 61 GLU B C 1
ATOM 1304 O O . GLU B 1 61 ? 20.519 -19.746 57.048 1.00 19.07 61 GLU B O 1
ATOM 1310 N N . LEU B 1 62 ? 20.944 -17.702 57.889 1.00 18.04 62 LEU B N 1
ATOM 1311 C CA . LEU B 1 62 ? 21.818 -17.351 56.774 1.00 19.06 62 LEU B CA 1
ATOM 1312 C C . LEU B 1 62 ? 22.993 -18.326 56.742 1.00 19.60 62 LEU B C 1
ATOM 1313 O O . LEU B 1 62 ? 23.321 -18.882 55.698 1.00 21.58 62 LEU B O 1
ATOM 1318 N N . ILE B 1 63 ? 23.615 -18.535 57.900 1.00 22.06 63 ILE B N 1
ATOM 1319 C CA . ILE B 1 63 ? 24.753 -19.446 58.023 1.00 20.63 63 ILE B CA 1
ATOM 1320 C C . ILE B 1 63 ? 24.356 -20.889 57.712 1.00 20.55 63 ILE B C 1
ATOM 1321 O O . ILE B 1 63 ? 25.080 -21.602 57.015 1.00 21.25 63 ILE B O 1
ATOM 1326 N N . ASP B 1 64 ? 23.203 -21.316 58.217 1.00 23.06 64 ASP B N 1
ATOM 1327 C CA . ASP B 1 64 ? 22.723 -22.675 57.966 1.00 25.31 64 ASP B CA 1
ATOM 1328 C C . ASP B 1 64 ? 22.578 -22.907 56.466 1.00 25.58 64 ASP B C 1
ATOM 1329 O O . ASP B 1 64 ? 22.988 -23.945 55.944 1.00 27.60 64 ASP B O 1
ATOM 1334 N N . ILE B 1 65 ? 21.996 -21.938 55.769 1.00 25.36 65 ILE B N 1
ATOM 1335 C CA . ILE B 1 65 ? 21.835 -22.053 54.325 1.00 24.36 65 ILE B CA 1
ATOM 1336 C C . ILE B 1 65 ? 23.187 -22.184 53.641 1.00 24.58 65 ILE B C 1
ATOM 1337 O O . ILE B 1 65 ? 23.355 -22.983 52.718 1.00 25.91 65 ILE B O 1
ATOM 1342 N N . TYR B 1 66 ? 24.151 -21.397 54.097 1.00 23.89 66 TYR B N 1
ATOM 1343 C CA . TYR B 1 66 ? 25.493 -21.447 53.538 1.00 23.53 66 TYR B CA 1
ATOM 1344 C C . TYR B 1 66 ? 26.113 -22.817 53.810 1.00 25.75 66 TYR B C 1
ATOM 1345 O O . TYR B 1 66 ? 26.698 -23.432 52.911 1.00 24.85 66 TYR B O 1
ATOM 1354 N N . ASN B 1 67 ? 25.987 -23.296 55.047 1.00 26.35 67 ASN B N 1
ATOM 1355 C CA . ASN B 1 67 ? 26.547 -24.603 55.400 1.00 29.69 67 ASN B CA 1
ATOM 1356 C C . ASN B 1 67 ? 25.940 -25.695 54.528 1.00 30.48 67 ASN B C 1
ATOM 1357 O O . ASN B 1 67 ? 26.652 -26.509 53.949 1.00 31.60 67 ASN B O 1
ATOM 1362 N N . LYS B 1 68 ? 24.616 -25.706 54.446 1.00 31.63 68 LYS B N 1
ATOM 1363 C CA . LYS B 1 68 ? 23.896 -26.689 53.638 1.00 32.02 68 LYS B CA 1
ATOM 1364 C C . LYS B 1 68 ? 24.442 -26.709 52.209 1.00 31.18 68 LYS B C 1
ATOM 1365 O O . LYS B 1 68 ? 24.580 -27.773 51.603 1.00 31.64 68 LYS B O 1
ATOM 1371 N N . ALA B 1 69 ? 24.762 -25.531 51.676 1.00 30.15 69 ALA B N 1
ATOM 1372 C CA . ALA B 1 69 ? 25.293 -25.426 50.326 1.00 27.63 69 ALA B CA 1
ATOM 1373 C C . ALA B 1 69 ? 26.692 -26.012 50.249 1.00 29.52 69 ALA B C 1
ATOM 1374 O O . ALA B 1 69 ? 27.058 -26.631 49.252 1.00 29.10 69 ALA B O 1
ATOM 1376 N N . ARG B 1 70 ? 27.489 -25.805 51.290 1.00 30.52 70 ARG B N 1
ATOM 1377 C CA . ARG B 1 70 ? 28.831 -26.370 51.298 1.00 32.48 70 ARG B CA 1
ATOM 1378 C C . ARG B 1 70 ? 28.725 -27.886 51.449 1.00 33.21 70 ARG B C 1
ATOM 1379 O O . ARG B 1 70 ? 29.395 -28.633 50.742 1.00 32.83 70 ARG B O 1
ATOM 1387 N N . SER B 1 71 ? 27.861 -28.332 52.357 1.00 35.86 71 SER B N 1
ATOM 1388 C CA . SER B 1 71 ? 27.696 -29.763 52.601 1.00 38.39 71 SER B CA 1
ATOM 1389 C C . SER B 1 71 ? 27.152 -30.496 51.370 1.00 39.54 71 SER B C 1
ATOM 1390 O O . SER B 1 71 ? 27.116 -31.721 51.308 1.00 40.56 71 SER B O 1
ATOM 1393 N N . GLU B 1 72 ? 26.695 -29.698 50.378 1.00 40.29 72 GLU B N 1
ATOM 1394 C CA . GLU B 1 72 ? 26.184 -30.294 49.146 1.00 38.60 72 GLU B CA 1
ATOM 1395 C C . GLU B 1 72 ? 27.185 -30.149 47.986 1.00 36.85 72 GLU B C 1
ATOM 1396 O O . GLU B 1 72 ? 26.957 -30.601 46.872 1.00 38.72 72 GLU B O 1
ATOM 1402 N N . GLY B 1 73 ? 28.289 -29.423 48.268 1.00 34.95 73 GLY B N 1
ATOM 1403 C CA . GLY B 1 73 ? 29.343 -29.274 47.259 1.00 33.07 73 GLY B CA 1
ATOM 1404 C C . GLY B 1 73 ? 29.020 -28.183 46.214 1.00 32.21 73 GLY B C 1
ATOM 1405 O O . GLY B 1 73 ? 29.638 -28.124 45.161 1.00 31.44 73 GLY B O 1
ATOM 1406 N N . LEU B 1 74 ? 28.060 -27.309 46.508 1.00 30.69 74 LEU B N 1
ATOM 1407 C CA . LEU B 1 74 ? 27.677 -26.237 45.585 1.00 29.32 74 LEU B CA 1
ATOM 1408 C C . LEU B 1 74 ? 28.546 -24.989 45.747 1.00 27.41 74 LEU B C 1
ATOM 1409 O O . LEU B 1 74 ? 28.999 -24.680 46.849 1.00 29.17 74 LEU B O 1
ATOM 1414 N N . PRO B 1 75 ? 28.799 -24.261 44.643 1.00 25.95 75 PRO B N 1
ATOM 1415 C CA . PRO B 1 75 ? 29.613 -23.044 44.726 1.00 21.68 75 PRO B CA 1
ATOM 1416 C C . PRO B 1 75 ? 28.797 -22.092 45.593 1.00 20.21 75 PRO B C 1
ATOM 1417 O O . PRO B 1 75 ? 27.569 -22.079 45.498 1.00 18.01 75 PRO B O 1
ATOM 1421 N N . CYS B 1 76 ? 29.446 -21.314 46.452 1.00 17.61 76 CYS B N 1
ATOM 1422 C CA . CYS B 1 76 ? 28.678 -20.406 47.291 1.00 17.84 76 CYS B CA 1
ATOM 1423 C C . CYS B 1 76 ? 29.532 -19.371 47.991 1.00 16.98 76 CYS B C 1
ATOM 1424 O O . CYS B 1 76 ? 30.758 -19.402 47.907 1.00 14.65 76 CYS B O 1
ATOM 1427 N N . SER B 1 77 ? 28.868 -18.450 48.683 1.00 16.05 77 SER B N 1
ATOM 1428 C CA . SER B 1 77 ? 29.579 -17.401 49.386 1.00 16.19 77 SER B CA 1
ATOM 1429 C C . SER B 1 77 ? 28.742 -16.853 50.516 1.00 16.51 77 SER B C 1
ATOM 1430 O O . SER B 1 77 ? 27.520 -17.024 50.551 1.00 18.93 77 SER B O 1
ATOM 1433 N N . ILE B 1 78 ? 29.414 -16.206 51.455 1.00 15.51 78 ILE B N 1
ATOM 1434 C CA . ILE B 1 78 ? 28.738 -15.583 52.573 1.00 15.33 78 ILE B CA 1
ATOM 1435 C C . ILE B 1 78 ? 29.532 -14.299 52.782 1.00 14.89 78 ILE B C 1
ATOM 1436 O O . ILE B 1 78 ? 30.757 -14.321 52.839 1.00 14.00 78 ILE B O 1
ATOM 1441 N N . ILE B 1 79 ? 28.819 -13.179 52.840 1.00 15.94 79 ILE B N 1
ATOM 1442 C CA . ILE B 1 79 ? 29.427 -11.853 52.964 1.00 15.29 79 ILE B CA 1
ATOM 1443 C C . ILE B 1 79 ? 29.334 -11.212 54.342 1.00 17.67 79 ILE B C 1
ATOM 1444 O O . ILE B 1 79 ? 28.315 -11.327 55.023 1.00 17.61 79 ILE B O 1
ATOM 1449 N N . ARG B 1 80 ? 30.395 -10.510 54.732 1.00 18.27 80 ARG B N 1
ATOM 1450 C CA . ARG B 1 80 ? 30.430 -9.808 56.016 1.00 19.26 80 ARG B CA 1
ATOM 1451 C C . ARG B 1 80 ? 30.542 -8.317 55.727 1.00 19.35 80 ARG B C 1
ATOM 1452 O O . ARG B 1 80 ? 31.465 -7.878 55.054 1.00 19.10 80 ARG B O 1
ATOM 1460 N N . ASP B 1 81 ? 29.602 -7.539 56.236 1.00 23.77 81 ASP B N 1
ATOM 1461 C CA . ASP B 1 81 ? 29.618 -6.102 56.010 1.00 30.09 81 ASP B CA 1
ATOM 1462 C C . ASP B 1 81 ? 30.274 -5.387 57.191 1.00 32.38 81 ASP B C 1
ATOM 1463 O O . ASP B 1 81 ? 29.838 -5.527 58.332 1.00 33.24 81 ASP B O 1
ATOM 1468 N N . ALA B 1 82 ? 31.328 -4.631 56.904 1.00 36.19 82 ALA B N 1
ATOM 1469 C CA . ALA B 1 82 ? 32.052 -3.892 57.932 1.00 40.31 82 ALA B CA 1
ATOM 1470 C C . ALA B 1 82 ? 31.114 -3.041 58.788 1.00 42.18 82 ALA B C 1
ATOM 1471 O O . ALA B 1 82 ? 30.112 -2.515 58.301 1.00 42.14 82 ALA B O 1
ATOM 1473 N N . GLY B 1 83 ? 31.470 -2.914 60.063 1.00 45.19 83 GLY B N 1
ATOM 1474 C CA . GLY B 1 83 ? 30.690 -2.163 61.036 1.00 48.81 83 GLY B CA 1
ATOM 1475 C C . GLY B 1 83 ? 29.986 -0.864 60.666 1.00 51.87 83 GLY B C 1
ATOM 1476 O O . GLY B 1 83 ? 30.579 0.062 60.105 1.00 49.67 83 GLY B O 1
ATOM 1477 N N . HIS B 1 84 ? 28.703 -0.808 61.016 1.00 55.30 84 HIS B N 1
ATOM 1478 C CA . HIS B 1 84 ? 27.852 0.353 60.781 1.00 58.99 84 HIS B CA 1
ATOM 1479 C C . HIS B 1 84 ? 28.548 1.568 61.386 1.00 60.39 84 HIS B C 1
ATOM 1480 O O . HIS B 1 84 ? 28.960 2.487 60.673 1.00 61.23 84 HIS B O 1
ATOM 1487 N N . THR B 1 85 ? 28.664 1.559 62.711 1.00 60.76 85 THR B N 1
ATOM 1488 C CA . THR B 1 85 ? 29.380 2.582 63.473 1.00 60.29 85 THR B CA 1
ATOM 1489 C C . THR B 1 85 ? 30.525 1.976 64.283 1.00 59.57 85 THR B C 1
ATOM 1490 O O . THR B 1 85 ? 30.500 0.824 64.689 1.00 59.47 85 THR B O 1
ATOM 1494 N N . GLN B 1 86 ? 31.563 2.792 64.505 1.00 58.41 86 GLN B N 1
ATOM 1495 C CA . GLN B 1 86 ? 32.692 2.278 65.268 1.00 57.05 86 GLN B CA 1
ATOM 1496 C C . GLN B 1 86 ? 32.265 1.769 66.653 1.00 55.77 86 GLN B C 1
ATOM 1497 O O . GLN B 1 86 ? 33.067 1.330 67.468 1.00 55.25 86 GLN B O 1
ATOM 1503 N N . LEU B 1 87 ? 30.938 1.851 66.910 1.00 53.68 87 LEU B N 1
ATOM 1504 C CA . LEU B 1 87 ? 30.392 1.337 68.166 1.00 52.22 87 LEU B CA 1
ATOM 1505 C C . LEU B 1 87 ? 29.564 0.059 67.946 1.00 50.20 87 LEU B C 1
ATOM 1506 O O . LEU B 1 87 ? 28.696 -0.297 68.733 1.00 51.26 87 LEU B O 1
ATOM 1511 N N . GLU B 1 88 ? 29.827 -0.603 66.803 1.00 45.64 88 GLU B N 1
ATOM 1512 C CA . GLU B 1 88 ? 29.105 -1.829 66.488 1.00 42.32 88 GLU B CA 1
ATOM 1513 C C . GLU B 1 88 ? 29.900 -2.709 65.523 1.00 36.99 88 GLU B C 1
ATOM 1514 O O . GLU B 1 88 ? 30.573 -2.233 64.618 1.00 35.60 88 GLU B O 1
ATOM 1520 N N . PRO B 1 89 ? 29.827 -4.040 65.703 1.00 34.33 89 PRO B N 1
ATOM 1521 C CA . PRO B 1 89 ? 30.536 -5.007 64.857 1.00 31.55 89 PRO B CA 1
ATOM 1522 C C . PRO B 1 89 ? 29.936 -5.140 63.464 1.00 30.15 89 PRO B C 1
ATOM 1523 O O . PRO B 1 89 ? 28.802 -4.735 63.227 1.00 29.14 89 PRO B O 1
ATOM 1527 N N . GLY B 1 90 ? 30.710 -5.714 62.550 1.00 28.34 90 GLY B N 1
ATOM 1528 C CA . GLY B 1 90 ? 30.226 -5.927 61.200 1.00 27.41 90 GLY B CA 1
ATOM 1529 C C . GLY B 1 90 ? 29.166 -7.012 61.249 1.00 26.20 90 GLY B C 1
ATOM 1530 O O . GLY B 1 90 ? 28.907 -7.580 62.312 1.00 23.31 90 GLY B O 1
ATOM 1531 N N . THR B 1 91 ? 28.564 -7.325 60.108 1.00 26.40 91 THR B N 1
ATOM 1532 C CA . THR B 1 91 ? 27.509 -8.331 60.091 1.00 25.59 91 THR B CA 1
ATOM 1533 C C . THR B 1 91 ? 27.499 -9.176 58.818 1.00 23.38 91 THR B C 1
ATOM 1534 O O . THR B 1 91 ? 27.939 -8.724 57.761 1.00 23.38 91 THR B O 1
ATOM 1538 N N . LEU B 1 92 ? 27.012 -10.409 58.930 1.00 21.64 92 LEU B N 1
ATOM 1539 C CA . LEU B 1 92 ? 26.896 -11.289 57.771 1.00 19.84 92 LEU B CA 1
ATOM 1540 C C . LEU B 1 92 ? 25.562 -10.874 57.157 1.00 20.07 92 LEU B C 1
ATOM 1541 O O . LEU B 1 92 ? 24.487 -11.125 57.718 1.00 18.48 92 LEU B O 1
ATOM 1546 N N . THR B 1 93 ? 25.647 -10.222 56.006 1.00 19.37 93 THR B N 1
ATOM 1547 C CA . THR B 1 93 ? 24.476 -9.692 55.327 1.00 18.26 93 THR B CA 1
ATOM 1548 C C . THR B 1 93 ? 23.842 -10.547 54.242 1.00 18.18 93 THR B C 1
ATOM 1549 O O . THR B 1 93 ? 22.629 -10.493 54.053 1.00 19.44 93 THR B O 1
ATOM 1553 N N . ALA B 1 94 ? 24.643 -11.318 53.517 1.00 17.34 94 ALA B N 1
ATOM 1554 C CA . ALA B 1 94 ? 24.087 -12.116 52.432 1.00 16.90 94 ALA B CA 1
ATOM 1555 C C . ALA B 1 94 ? 24.872 -13.348 52.036 1.00 17.61 94 ALA B C 1
ATOM 1556 O O . ALA B 1 94 ? 26.061 -13.484 52.320 1.00 16.89 94 ALA B O 1
ATOM 1558 N N . VAL B 1 95 ? 24.176 -14.228 51.330 1.00 15.61 95 VAL B N 1
ATOM 1559 C CA . VAL B 1 95 ? 24.737 -15.471 50.843 1.00 14.47 95 VAL B CA 1
ATOM 1560 C C . VAL B 1 95 ? 24.298 -15.674 49.395 1.00 13.96 95 VAL B C 1
ATOM 1561 O O . VAL B 1 95 ? 23.196 -15.289 49.020 1.00 13.61 95 VAL B O 1
ATOM 1565 N N . ALA B 1 96 ? 25.176 -16.236 48.574 1.00 15.20 96 ALA B N 1
ATOM 1566 C CA . ALA B 1 96 ? 24.829 -16.531 47.186 1.00 16.07 96 ALA B CA 1
ATOM 1567 C C . ALA B 1 96 ? 25.251 -17.961 46.963 1.00 16.92 96 ALA B C 1
ATOM 1568 O O . ALA B 1 96 ? 26.356 -18.353 47.337 1.00 16.96 96 ALA B O 1
ATOM 1570 N N . ILE B 1 97 ? 24.367 -18.744 46.358 1.00 18.08 97 ILE B N 1
ATOM 1571 C CA . ILE B 1 97 ? 24.657 -20.138 46.072 1.00 18.02 97 ILE B CA 1
ATOM 1572 C C . ILE B 1 97 ? 24.455 -20.357 44.578 1.00 17.76 97 ILE B C 1
ATOM 1573 O O . ILE B 1 97 ? 23.414 -20.002 44.024 1.00 18.66 97 ILE B O 1
ATOM 1578 N N . GLY B 1 98 ? 25.459 -20.938 43.932 1.00 17.65 98 GLY B N 1
ATOM 1579 C CA . GLY B 1 98 ? 25.380 -21.174 42.505 1.00 18.01 98 GLY B CA 1
ATOM 1580 C C . GLY B 1 98 ? 26.391 -20.320 41.758 1.00 19.47 98 GLY B C 1
ATOM 1581 O O . GLY B 1 98 ? 27.200 -19.629 42.381 1.00 21.87 98 GLY B O 1
ATOM 1582 N N . PRO B 1 99 ? 26.335 -20.294 40.421 1.00 18.10 99 PRO B N 1
ATOM 1583 C CA . PRO B 1 99 ? 25.359 -21.026 39.620 1.00 20.27 99 PRO B CA 1
ATOM 1584 C C . PRO B 1 99 ? 25.563 -22.533 39.581 1.00 22.51 99 PRO B C 1
ATOM 1585 O O . PRO B 1 99 ? 26.679 -23.031 39.736 1.00 22.31 99 PRO B O 1
ATOM 1589 N N . GLU B 1 100 ? 24.456 -23.239 39.385 1.00 25.61 100 GLU B N 1
ATOM 1590 C CA . GLU B 1 100 ? 24.436 -24.695 39.285 1.00 27.13 100 GLU B CA 1
ATOM 1591 C C . GLU B 1 100 ? 23.052 -25.125 38.810 1.00 27.51 100 GLU B C 1
ATOM 1592 O O . GLU B 1 100 ? 22.153 -24.292 38.690 1.00 25.59 100 GLU B O 1
ATOM 1598 N N . LYS B 1 101 ? 22.882 -26.415 38.524 1.00 28.89 101 LYS B N 1
ATOM 1599 C CA . LYS B 1 101 ? 21.601 -26.927 38.035 1.00 28.07 101 LYS B CA 1
ATOM 1600 C C . LYS B 1 101 ? 20.469 -26.523 38.968 1.00 27.62 101 LYS B C 1
ATOM 1601 O O . LYS B 1 101 ? 20.604 -26.589 40.189 1.00 25.72 101 LYS B O 1
ATOM 1607 N N . ASP B 1 102 ? 19.353 -26.104 38.385 1.00 26.35 102 ASP B N 1
ATOM 1608 C CA . ASP B 1 102 ? 18.204 -25.680 39.166 1.00 30.26 102 ASP B CA 1
ATOM 1609 C C . ASP B 1 102 ? 17.798 -26.697 40.227 1.00 32.37 102 ASP B C 1
ATOM 1610 O O . ASP B 1 102 ? 17.541 -26.336 41.374 1.00 32.16 102 ASP B O 1
ATOM 1615 N N . GLU B 1 103 ? 17.737 -27.967 39.837 1.00 35.32 103 GLU B N 1
ATOM 1616 C CA . GLU B 1 103 ? 17.347 -29.041 40.748 1.00 37.50 103 GLU B CA 1
ATOM 1617 C C . GLU B 1 103 ? 18.127 -28.984 42.052 1.00 36.89 103 GLU B C 1
ATOM 1618 O O . GLU B 1 103 ? 17.546 -28.929 43.138 1.00 37.45 103 GLU B O 1
ATOM 1624 N N . LYS B 1 104 ? 19.449 -29.023 41.924 1.00 36.98 104 LYS B N 1
ATOM 1625 C CA . LYS B 1 104 ? 20.352 -28.993 43.065 1.00 37.85 104 LYS B CA 1
ATOM 1626 C C . LYS B 1 104 ? 20.094 -27.801 43.973 1.00 36.83 104 LYS B C 1
ATOM 1627 O O . LYS B 1 104 ? 19.937 -27.948 45.182 1.00 38.04 104 LYS B O 1
ATOM 1633 N N . ILE B 1 105 ? 20.046 -26.615 43.386 1.00 35.07 105 ILE B N 1
ATOM 1634 C CA . ILE B 1 105 ? 19.833 -25.417 44.174 1.00 34.05 105 ILE B CA 1
ATOM 1635 C C . ILE B 1 105 ? 18.494 -25.391 44.891 1.00 33.92 105 ILE B C 1
ATOM 1636 O O . ILE B 1 105 ? 18.410 -24.934 46.030 1.00 32.57 105 ILE B O 1
ATOM 1641 N N . ASP B 1 106 ? 17.445 -25.884 44.243 1.00 33.45 106 ASP B N 1
ATOM 1642 C CA . ASP B 1 106 ? 16.138 -25.901 44.884 1.00 34.03 106 ASP B CA 1
ATOM 1643 C C . ASP B 1 106 ? 16.181 -26.844 46.074 1.00 32.87 106 ASP B C 1
ATOM 1644 O O . ASP B 1 106 ? 15.517 -26.619 47.085 1.00 33.33 106 ASP B O 1
ATOM 1649 N N . LYS B 1 107 ? 16.981 -27.894 45.948 1.00 33.97 107 LYS B N 1
ATOM 1650 C CA . LYS B 1 107 ? 17.126 -28.877 47.013 1.00 36.60 107 LYS B CA 1
ATOM 1651 C C . LYS B 1 107 ? 17.541 -28.188 48.308 1.00 35.65 107 LYS B C 1
ATOM 1652 O O . LYS B 1 107 ? 17.151 -28.606 49.399 1.00 37.89 107 LYS B O 1
ATOM 1658 N N . ILE B 1 108 ? 18.323 -27.121 48.176 1.00 33.64 108 ILE B N 1
ATOM 1659 C CA . ILE B 1 108 ? 18.811 -26.371 49.325 1.00 31.43 108 ILE B CA 1
ATOM 1660 C C . ILE B 1 108 ? 17.988 -25.150 49.736 1.00 29.76 108 ILE B C 1
ATOM 1661 O O . ILE B 1 108 ? 17.686 -24.977 50.915 1.00 29.57 108 ILE B O 1
ATOM 1666 N N . THR B 1 109 ? 17.636 -24.302 48.772 1.00 28.03 109 THR B N 1
ATOM 1667 C CA . THR B 1 109 ? 16.903 -23.070 49.065 1.00 25.87 109 THR B CA 1
ATOM 1668 C C . THR B 1 109 ? 15.436 -23.015 48.650 1.00 24.07 109 THR B C 1
ATOM 1669 O O . THR B 1 109 ? 14.754 -22.027 48.922 1.00 21.49 109 THR B O 1
ATOM 1673 N N . GLY B 1 110 ? 14.951 -24.067 48.003 1.00 22.04 110 GLY B N 1
ATOM 1674 C CA . GLY B 1 110 ? 13.568 -24.088 47.554 1.00 21.77 110 GLY B CA 1
ATOM 1675 C C . GLY B 1 110 ? 12.517 -23.648 48.554 1.00 19.64 110 GLY B C 1
ATOM 1676 O O . GLY B 1 110 ? 11.486 -23.093 48.177 1.00 21.47 110 GLY B O 1
ATOM 1677 N N . HIS B 1 111 ? 12.759 -23.884 49.834 1.00 19.34 111 HIS B N 1
ATOM 1678 C CA . HIS B 1 111 ? 11.783 -23.500 50.852 1.00 19.73 111 HIS B CA 1
ATOM 1679 C C . HIS B 1 111 ? 11.811 -22.012 51.219 1.00 18.53 111 HIS B C 1
ATOM 1680 O O . HIS B 1 111 ? 10.897 -21.517 51.870 1.00 18.42 111 HIS B O 1
ATOM 1687 N N . LEU B 1 112 ? 12.848 -21.293 50.809 1.00 19.49 112 LEU B N 1
ATOM 1688 C CA . LEU B 1 112 ? 12.942 -19.878 51.171 1.00 21.76 112 LEU B CA 1
ATOM 1689 C C . LEU B 1 112 ? 11.998 -18.976 50.398 1.00 21.96 112 LEU B C 1
ATOM 1690 O O . LEU B 1 112 ? 11.805 -19.143 49.199 1.00 26.33 112 LEU B O 1
ATOM 1695 N N . LYS B 1 113 ? 11.420 -18.006 51.091 1.00 23.23 113 LYS B N 1
ATOM 1696 C CA . LYS B 1 113 ? 10.496 -17.076 50.456 1.00 24.65 113 LYS B CA 1
ATOM 1697 C C . LYS B 1 113 ? 11.232 -15.997 49.681 1.00 22.70 113 LYS B C 1
ATOM 1698 O O . LYS B 1 113 ? 12.326 -15.592 50.052 1.00 23.66 113 LYS B O 1
ATOM 1704 N N . LEU B 1 114 ? 10.629 -15.539 48.595 1.00 21.28 114 LEU B N 1
ATOM 1705 C CA . LEU B 1 114 ? 11.242 -14.503 47.785 1.00 20.89 114 LEU B CA 1
ATOM 1706 C C . LEU B 1 114 ? 11.376 -13.229 48.606 1.00 19.43 114 LEU B C 1
ATOM 1707 O O . LEU B 1 114 ? 10.555 -12.952 49.481 1.00 17.79 114 LEU B O 1
ATOM 1712 N N . LEU B 1 115 ? 12.434 -12.470 48.350 1.00 19.65 115 LEU B N 1
ATOM 1713 C CA . LEU B 1 115 ? 12.639 -11.224 49.079 1.00 21.72 115 LEU B CA 1
ATOM 1714 C C . LEU B 1 115 ? 11.549 -10.235 48.676 1.00 22.80 115 LEU B C 1
ATOM 1715 O O . LEU B 1 115 ? 11.259 -10.170 47.466 1.00 22.68 115 LEU B O 1
ATOM 1721 N N . MET C 1 1 ? 4.469 -14.810 71.851 1.00 29.87 1 MET C N 1
ATOM 1722 C CA . MET C 1 1 ? 3.252 -14.661 71.007 1.00 29.50 1 MET C CA 1
ATOM 1723 C C . MET C 1 1 ? 2.989 -13.186 70.763 1.00 29.07 1 MET C C 1
ATOM 1724 O O . MET C 1 1 ? 3.345 -12.343 71.588 1.00 26.70 1 MET C O 1
ATOM 1729 N N . LYS C 1 2 ? 2.382 -12.871 69.621 1.00 26.73 2 LYS C N 1
ATOM 1730 C CA . LYS C 1 2 ? 2.046 -11.487 69.323 1.00 26.46 2 LYS C CA 1
ATOM 1731 C C . LYS C 1 2 ? 1.200 -11.330 68.078 1.00 24.54 2 LYS C C 1
ATOM 1732 O O . LYS C 1 2 ? 1.088 -12.234 67.252 1.00 23.52 2 LYS C O 1
ATOM 1738 N N . MET C 1 3 ? 0.580 -10.167 67.971 1.00 23.29 3 MET C N 1
ATOM 1739 C CA . MET C 1 3 ? -0.235 -9.851 66.821 1.00 20.53 3 MET C CA 1
ATOM 1740 C C . MET C 1 3 ? 0.331 -8.557 66.272 1.00 21.26 3 MET C C 1
ATOM 1741 O O . MET C 1 3 ? 0.583 -7.620 67.024 1.00 20.04 3 MET C O 1
ATOM 1746 N N . VAL C 1 4 ? 0.557 -8.513 64.966 1.00 20.94 4 VAL C N 1
ATOM 1747 C CA . VAL C 1 4 ? 1.073 -7.307 64.348 1.00 19.66 4 VAL C CA 1
ATOM 1748 C C . VAL C 1 4 ? -0.089 -6.658 63.621 1.00 19.20 4 VAL C C 1
ATOM 1749 O O . VAL C 1 4 ? -0.764 -7.298 62.815 1.00 20.86 4 VAL C O 1
ATOM 1753 N N . VAL C 1 5 ? -0.342 -5.398 63.937 1.00 17.99 5 VAL C N 1
ATOM 1754 C CA . VAL C 1 5 ? -1.416 -4.656 63.306 1.00 17.37 5 VAL C CA 1
ATOM 1755 C C . VAL C 1 5 ? -0.762 -3.687 62.325 1.00 17.66 5 VAL C C 1
ATOM 1756 O O . VAL C 1 5 ? 0.068 -2.867 62.711 1.00 16.45 5 VAL C O 1
ATOM 1760 N N . VAL C 1 6 ? -1.136 -3.803 61.056 1.00 16.72 6 VAL C N 1
ATOM 1761 C CA . VAL C 1 6 ? -0.572 -2.978 59.998 1.00 16.77 6 VAL C CA 1
ATOM 1762 C C . VAL C 1 6 ? -1.560 -1.906 59.573 1.00 18.25 6 VAL C C 1
ATOM 1763 O O . VAL C 1 6 ? -2.646 -2.198 59.051 1.00 17.66 6 VAL C O 1
ATOM 1767 N N . ILE C 1 7 ? -1.171 -0.657 59.796 1.00 17.58 7 ILE C N 1
ATOM 1768 C CA . ILE C 1 7 ? -2.025 0.477 59.476 1.00 16.94 7 ILE C CA 1
ATOM 1769 C C . ILE C 1 7 ? -1.471 1.272 58.308 1.00 18.09 7 ILE C C 1
ATOM 1770 O O . ILE C 1 7 ? -0.277 1.590 58.266 1.00 17.10 7 ILE C O 1
ATOM 1775 N N . ARG C 1 8 ? -2.333 1.598 57.352 1.00 19.04 8 ARG C N 1
ATOM 1776 C CA . ARG C 1 8 ? -1.889 2.400 56.227 1.00 21.16 8 ARG C CA 1
ATOM 1777 C C . ARG C 1 8 ? -1.723 3.825 56.727 1.00 22.81 8 ARG C C 1
ATOM 1778 O O . ARG C 1 8 ? -2.639 4.401 57.316 1.00 23.14 8 ARG C O 1
ATOM 1786 N N . ASN C 1 9 ? -0.544 4.388 56.485 1.00 25.69 9 ASN C N 1
ATOM 1787 C CA . ASN C 1 9 ? -0.219 5.731 56.944 1.00 25.24 9 ASN C CA 1
ATOM 1788 C C . ASN C 1 9 ? -0.325 6.799 55.854 1.00 26.86 9 ASN C C 1
ATOM 1789 O O . ASN C 1 9 ? 0.163 7.923 56.019 1.00 25.86 9 ASN C O 1
ATOM 1794 N N . ASP C 1 10 ? -0.983 6.454 54.753 1.00 26.97 10 ASP C N 1
ATOM 1795 C CA . ASP C 1 10 ? -1.134 7.382 53.642 1.00 26.26 10 ASP C CA 1
ATOM 1796 C C . ASP C 1 10 ? -2.584 7.756 53.339 1.00 25.39 10 ASP C C 1
ATOM 1797 O O . ASP C 1 10 ? -2.864 8.322 52.285 1.00 23.95 10 ASP C O 1
ATOM 1802 N N . LEU C 1 11 ? -3.503 7.449 54.251 1.00 23.49 11 LEU C N 1
ATOM 1803 C CA . LEU C 1 11 ? -4.916 7.761 54.023 1.00 22.82 11 LEU C CA 1
ATOM 1804 C C . LEU C 1 11 ? -5.433 8.926 54.842 1.00 22.17 11 LEU C C 1
ATOM 1805 O O . LEU C 1 11 ? -6.637 9.164 54.888 1.00 22.58 11 LEU C O 1
ATOM 1810 N N . GLY C 1 12 ? -4.526 9.653 55.483 1.00 22.88 12 GLY C N 1
ATOM 1811 C CA . GLY C 1 12 ? -4.928 10.788 56.293 1.00 23.56 12 GLY C CA 1
ATOM 1812 C C . GLY C 1 12 ? -5.758 10.410 57.506 1.00 25.22 12 GLY C C 1
ATOM 1813 O O . GLY C 1 12 ? -6.322 11.283 58.163 1.00 28.13 12 GLY C O 1
ATOM 1814 N N . MET C 1 13 ? -5.832 9.119 57.819 1.00 25.11 13 MET C N 1
ATOM 1815 C CA . MET C 1 13 ? -6.629 8.654 58.953 1.00 25.01 13 MET C CA 1
ATOM 1816 C C . MET C 1 13 ? -6.275 9.312 60.285 1.00 24.39 13 MET C C 1
ATOM 1817 O O . MET C 1 13 ? -5.110 9.365 60.674 1.00 24.87 13 MET C O 1
ATOM 1822 N N . GLY C 1 14 ? -7.291 9.813 60.979 1.00 22.69 14 GLY C N 1
ATOM 1823 C CA . GLY C 1 14 ? -7.059 10.437 62.270 1.00 26.04 14 GLY C CA 1
ATOM 1824 C C . GLY C 1 14 ? -6.917 9.375 63.352 1.00 25.80 14 GLY C C 1
ATOM 1825 O O . GLY C 1 14 ? -7.216 8.200 63.119 1.00 24.29 14 GLY C O 1
ATOM 1826 N N . LYS C 1 15 ? -6.454 9.781 64.529 1.00 26.18 15 LYS C N 1
ATOM 1827 C CA . LYS C 1 15 ? -6.267 8.860 65.656 1.00 27.42 15 LYS C CA 1
ATOM 1828 C C . LYS C 1 15 ? -7.489 7.964 65.896 1.00 25.55 15 LYS C C 1
ATOM 1829 O O . LYS C 1 15 ? -7.364 6.750 66.083 1.00 25.17 15 LYS C O 1
ATOM 1835 N N . GLY C 1 16 ? -8.666 8.578 65.905 1.00 23.70 16 GLY C N 1
ATOM 1836 C CA . GLY C 1 16 ? -9.891 7.832 66.136 1.00 22.38 16 GLY C CA 1
ATOM 1837 C C . GLY C 1 16 ? -10.209 6.816 65.056 1.00 22.90 16 GLY C C 1
ATOM 1838 O O . GLY C 1 16 ? -10.701 5.723 65.340 1.00 22.17 16 GLY C O 1
ATOM 1839 N N . LYS C 1 17 ? -9.924 7.170 63.810 1.00 21.55 17 LYS C N 1
ATOM 1840 C CA . LYS C 1 17 ? -10.194 6.277 62.695 1.00 20.88 17 LYS C CA 1
ATOM 1841 C C . LYS C 1 17 ? -9.210 5.116 62.711 1.00 18.65 17 LYS C C 1
ATOM 1842 O O . LYS C 1 17 ? -9.578 3.977 62.426 1.00 16.88 17 LYS C O 1
ATOM 1848 N N . MET C 1 18 ? -7.955 5.405 63.036 1.00 18.51 18 MET C N 1
ATOM 1849 C CA . MET C 1 18 ? -6.952 4.350 63.093 1.00 18.83 18 MET C CA 1
ATOM 1850 C C . MET C 1 18 ? -7.302 3.324 64.159 1.00 16.86 18 MET C C 1
ATOM 1851 O O . MET C 1 18 ? -7.228 2.125 63.912 1.00 15.34 18 MET C O 1
ATOM 1856 N N . VAL C 1 19 ? -7.690 3.798 65.341 1.00 16.83 19 VAL C N 1
ATOM 1857 C CA . VAL C 1 19 ? -8.057 2.896 66.434 1.00 16.20 19 VAL C CA 1
ATOM 1858 C C . VAL C 1 19 ? -9.177 1.979 65.967 1.00 16.04 19 VAL C C 1
ATOM 1859 O O . VAL C 1 19 ? -9.134 0.759 66.155 1.00 16.96 19 VAL C O 1
ATOM 1863 N N . ALA C 1 20 ? -10.175 2.582 65.338 1.00 15.49 20 ALA C N 1
ATOM 1864 C CA . ALA C 1 20 ? -11.322 1.847 64.845 1.00 15.18 20 ALA C CA 1
ATOM 1865 C C . ALA C 1 20 ? -10.959 0.848 63.741 1.00 14.67 20 ALA C C 1
ATOM 1866 O O . ALA C 1 20 ? -11.350 -0.318 63.807 1.00 14.77 20 ALA C O 1
ATOM 1868 N N . GLN C 1 21 ? -10.215 1.290 62.730 1.00 14.62 21 GLN C N 1
ATOM 1869 C CA . GLN C 1 21 ? -9.859 0.379 61.645 1.00 13.94 21 GLN C CA 1
ATOM 1870 C C . GLN C 1 21 ? -8.923 -0.702 62.148 1.00 15.48 21 GLN C C 1
ATOM 1871 O O . GLN C 1 21 ? -9.073 -1.880 61.841 1.00 14.15 21 GLN C O 1
ATOM 1877 N N . GLY C 1 22 ? -7.905 -0.272 62.914 1.00 14.53 22 GLY C N 1
ATOM 1878 C CA . GLY C 1 22 ? -7.030 -1.271 63.507 1.00 13.80 22 GLY C CA 1
ATOM 1879 C C . GLY C 1 22 ? -7.875 -2.251 64.297 1.00 13.93 22 GLY C C 1
ATOM 1880 O O . GLY C 1 22 ? -7.633 -3.446 64.340 1.00 13.99 22 GLY C O 1
ATOM 1881 N N . GLY C 1 23 ? -8.904 -1.686 64.947 1.00 13.54 23 GLY C N 1
ATOM 1882 C CA . GLY C 1 23 ? -9.788 -2.491 65.789 1.00 12.97 23 GLY C CA 1
ATOM 1883 C C . GLY C 1 23 ? -10.505 -3.600 64.993 1.00 15.46 23 GLY C C 1
ATOM 1884 O O . GLY C 1 23 ? -10.651 -4.715 65.476 1.00 14.63 23 GLY C O 1
ATOM 1885 N N . HIS C 1 24 ? -10.976 -3.289 63.788 1.00 14.36 24 HIS C N 1
ATOM 1886 C CA . HIS C 1 24 ? -11.666 -4.290 62.981 1.00 14.38 24 HIS C CA 1
ATOM 1887 C C . HIS C 1 24 ? -10.690 -5.396 62.577 1.00 13.65 24 HIS C C 1
ATOM 1888 O O . HIS C 1 24 ? -11.030 -6.576 62.591 1.00 14.46 24 HIS C O 1
ATOM 1895 N N . ALA C 1 25 ? -9.476 -5.008 62.211 1.00 13.32 25 ALA C N 1
ATOM 1896 C CA . ALA C 1 25 ? -8.468 -5.975 61.783 1.00 14.74 25 ALA C CA 1
ATOM 1897 C C . ALA C 1 25 ? -8.094 -6.934 62.910 1.00 17.08 25 ALA C C 1
ATOM 1898 O O . ALA C 1 25 ? -7.840 -8.125 62.677 1.00 15.35 25 ALA C O 1
ATOM 1900 N N . ILE C 1 26 ? -8.055 -6.400 64.128 1.00 17.39 26 ILE C N 1
ATOM 1901 C CA . ILE C 1 26 ? -7.690 -7.180 65.310 1.00 18.10 26 ILE C CA 1
ATOM 1902 C C . ILE C 1 26 ? -8.720 -8.256 65.598 1.00 17.77 26 ILE C C 1
ATOM 1903 O O . ILE C 1 26 ? -8.384 -9.431 65.752 1.00 16.06 26 ILE C O 1
ATOM 1908 N N . ILE C 1 27 ? -9.979 -7.857 65.671 1.00 19.31 27 ILE C N 1
ATOM 1909 C CA . ILE C 1 27 ? -11.112 -8.754 65.851 1.00 22.56 27 ILE C CA 1
ATOM 1910 C C . ILE C 1 27 ? -11.106 -9.870 64.807 1.00 24.76 27 ILE C C 1
ATOM 1911 O O . ILE C 1 27 ? -11.228 -11.048 65.117 1.00 26.35 27 ILE C O 1
ATOM 1916 N N . GLU C 1 28 ? -11.009 -9.429 63.557 1.00 24.30 28 GLU C N 1
ATOM 1917 C CA . GLU C 1 28 ? -11.073 -10.361 62.434 1.00 23.24 28 GLU C CA 1
ATOM 1918 C C . GLU C 1 28 ? -9.933 -11.373 62.452 1.00 22.49 28 GLU C C 1
ATOM 1919 O O . GLU C 1 28 ? -10.150 -12.550 62.190 1.00 23.22 28 GLU C O 1
ATOM 1925 N N . ALA C 1 29 ? -8.720 -10.917 62.753 1.00 20.22 29 ALA C N 1
ATOM 1926 C CA . ALA C 1 29 ? -7.574 -11.813 62.822 1.00 21.26 29 ALA C CA 1
ATOM 1927 C C . ALA C 1 29 ? -7.742 -12.729 64.030 1.00 22.57 29 ALA C C 1
ATOM 1928 O O . ALA C 1 29 ? -7.425 -13.918 63.966 1.00 21.38 29 ALA C O 1
ATOM 1930 N N . PHE C 1 30 ? -8.233 -12.163 65.129 1.00 22.64 30 PHE C N 1
ATOM 1931 C CA . PHE C 1 30 ? -8.456 -12.930 66.353 1.00 25.43 30 PHE C CA 1
ATOM 1932 C C . PHE C 1 30 ? -9.404 -14.089 66.048 1.00 26.02 30 PHE C C 1
ATOM 1933 O O . PHE C 1 30 ? -9.139 -15.229 66.417 1.00 26.53 30 PHE C O 1
ATOM 1941 N N . LEU C 1 31 ? -10.508 -13.783 65.369 1.00 27.38 31 LEU C N 1
ATOM 1942 C CA . LEU C 1 31 ? -11.500 -14.793 64.999 1.00 28.46 31 LEU C CA 1
ATOM 1943 C C . LEU C 1 31 ? -10.896 -15.845 64.077 1.00 28.21 31 LEU C C 1
ATOM 1944 O O . LEU C 1 31 ? -11.248 -17.019 64.157 1.00 28.89 31 LEU C O 1
ATOM 1949 N N . ASP C 1 32 ? -9.986 -15.411 63.206 1.00 27.84 32 ASP C N 1
ATOM 1950 C CA . ASP C 1 32 ? -9.327 -16.303 62.262 1.00 26.92 32 ASP C CA 1
ATOM 1951 C C . ASP C 1 32 ? -8.362 -17.242 62.973 1.00 28.70 32 ASP C C 1
ATOM 1952 O O . ASP C 1 32 ? -8.214 -18.406 62.593 1.00 26.42 32 ASP C O 1
ATOM 1957 N N . ALA C 1 33 ? -7.696 -16.727 64.000 1.00 28.39 33 ALA C N 1
ATOM 1958 C CA . ALA C 1 33 ? -6.746 -17.525 64.755 1.00 30.95 33 ALA C CA 1
ATOM 1959 C C . ALA C 1 33 ? -7.478 -18.513 65.657 1.00 32.18 33 ALA C C 1
ATOM 1960 O O . ALA C 1 33 ? -6.976 -19.601 65.923 1.00 32.59 33 ALA C O 1
ATOM 1962 N N . LYS C 1 34 ? -8.666 -18.133 66.118 1.00 35.16 34 LYS C N 1
ATOM 1963 C CA . LYS C 1 34 ? -9.457 -18.988 67.001 1.00 39.08 34 LYS C CA 1
ATOM 1964 C C . LYS C 1 34 ? -9.966 -20.225 66.267 1.00 40.71 34 LYS C C 1
ATOM 1965 O O . LYS C 1 34 ? -10.440 -21.176 66.886 1.00 41.06 34 LYS C O 1
ATOM 1971 N N . ARG C 1 35 ? -9.869 -20.201 64.944 1.00 42.16 35 ARG C N 1
ATOM 1972 C CA . ARG C 1 35 ? -10.303 -21.321 64.133 1.00 44.52 35 ARG C CA 1
ATOM 1973 C C . ARG C 1 35 ? -9.081 -22.069 63.635 1.00 44.65 35 ARG C C 1
ATOM 1974 O O . ARG C 1 35 ? -9.069 -23.292 63.598 1.00 46.06 35 ARG C O 1
ATOM 1982 N N . LYS C 1 36 ? -8.046 -21.326 63.264 1.00 45.25 36 LYS C N 1
ATOM 1983 C CA . LYS C 1 36 ? -6.833 -21.955 62.756 1.00 45.89 36 LYS C CA 1
ATOM 1984 C C . LYS C 1 36 ? -5.995 -22.603 63.874 1.00 47.37 36 LYS C C 1
ATOM 1985 O O . LYS C 1 36 ? -5.261 -23.548 63.659 1.00 46.76 36 LYS C O 1
ATOM 1991 N N . ASN C 1 37 ? -6.107 -22.032 65.105 1.00 47.85 37 ASN C N 1
ATOM 1992 C CA . ASN C 1 37 ? -5.347 -22.586 66.238 1.00 49.05 37 ASN C CA 1
ATOM 1993 C C . ASN C 1 37 ? -5.631 -21.820 67.524 1.00 48.63 37 ASN C C 1
ATOM 1994 O O . ASN C 1 37 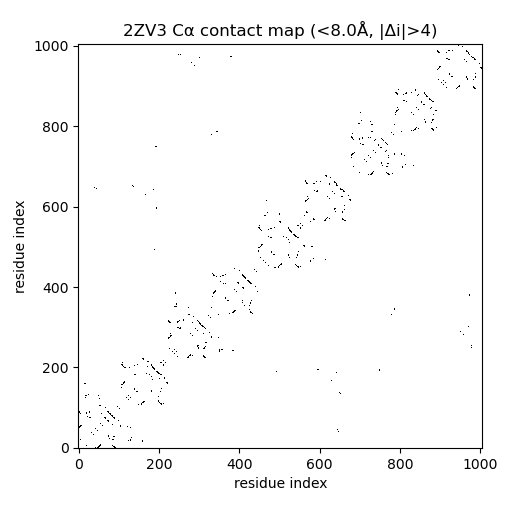? -4.921 -20.912 67.924 1.00 48.40 37 ASN C O 1
ATOM 1999 N N . PRO C 1 38 ? -6.742 -22.184 68.183 1.00 47.98 38 PRO C N 1
ATOM 2000 C CA . PRO C 1 38 ? -7.134 -21.566 69.450 1.00 48.45 38 PRO C CA 1
ATOM 2001 C C . PRO C 1 38 ? -6.123 -21.858 70.578 1.00 48.96 38 PRO C C 1
ATOM 2002 O O . PRO C 1 38 ? -6.304 -21.484 71.728 1.00 50.09 38 PRO C O 1
ATOM 2006 N N . ARG C 1 39 ? -5.042 -22.530 70.193 1.00 48.53 39 ARG C N 1
ATOM 2007 C CA . ARG C 1 39 ? -3.960 -22.903 71.105 1.00 48.48 39 ARG C CA 1
ATOM 2008 C C . ARG C 1 39 ? -3.047 -21.703 71.324 1.00 47.55 39 ARG C C 1
ATOM 2009 O O . ARG C 1 39 ? -2.789 -21.300 72.462 1.00 46.79 39 ARG C O 1
ATOM 2017 N N . ALA C 1 40 ? -2.555 -21.145 70.220 1.00 44.91 40 ALA C N 1
ATOM 2018 C CA . ALA C 1 40 ? -1.682 -19.986 70.278 1.00 43.17 40 ALA C CA 1
ATOM 2019 C C . ALA C 1 40 ? -2.475 -18.783 70.776 1.00 40.76 40 ALA C C 1
ATOM 2020 O O . ALA C 1 40 ? -1.907 -17.848 71.335 1.00 40.31 40 ALA C O 1
ATOM 2022 N N . VAL C 1 41 ? -3.787 -18.807 70.568 1.00 38.55 41 VAL C N 1
ATOM 2023 C CA . VAL C 1 41 ? -4.636 -17.713 71.022 1.00 39.27 41 VAL C CA 1
ATOM 2024 C C . VAL C 1 41 ? -4.628 -17.653 72.552 1.00 38.78 41 VAL C C 1
ATOM 2025 O O . VAL C 1 41 ? -4.171 -16.672 73.138 1.00 38.64 41 VAL C O 1
ATOM 2029 N N . ASP C 1 42 ? -5.133 -18.709 73.189 1.00 37.97 42 ASP C N 1
ATOM 2030 C CA . ASP C 1 42 ? -5.183 -18.793 74.648 1.00 34.97 42 ASP C CA 1
ATOM 2031 C C . ASP C 1 42 ? -3.844 -18.393 75.256 1.00 33.86 42 ASP C C 1
ATOM 2032 O O . ASP C 1 42 ? -3.797 -17.687 76.264 1.00 34.10 42 ASP C O 1
ATOM 2037 N N . GLU C 1 43 ? -2.761 -18.841 74.629 1.00 31.57 43 GLU C N 1
ATOM 2038 C CA . GLU C 1 43 ? -1.407 -18.547 75.086 1.00 30.86 43 GLU C CA 1
ATOM 2039 C C . GLU C 1 43 ? -1.078 -17.069 74.889 1.00 29.84 43 GLU C C 1
ATOM 2040 O O . GLU C 1 43 ? -0.416 -16.436 75.721 1.00 27.71 43 GLU C O 1
ATOM 2046 N N . TRP C 1 44 ? -1.534 -16.526 73.769 1.00 25.63 44 TRP C N 1
ATOM 2047 C CA . TRP C 1 44 ? -1.315 -15.121 73.466 1.00 24.88 44 TRP C CA 1
ATOM 2048 C C . TRP C 1 44 ? -2.008 -14.330 74.572 1.00 25.78 44 TRP C C 1
ATOM 2049 O O . TRP C 1 44 ? -1.416 -13.451 75.195 1.00 25.00 44 TRP C O 1
ATOM 2060 N N . LEU C 1 45 ? -3.263 -14.685 74.819 1.00 24.71 45 LEU C N 1
ATOM 2061 C CA . LEU C 1 45 ? -4.072 -14.029 75.828 1.00 26.66 45 LEU C CA 1
ATOM 2062 C C . LEU C 1 45 ? -3.481 -14.050 77.232 1.00 28.53 45 LEU C C 1
ATOM 2063 O O . LEU C 1 45 ? -3.220 -12.995 77.813 1.00 29.77 45 LEU C O 1
ATOM 2068 N N . ARG C 1 46 ? -3.258 -15.237 77.783 1.00 30.14 46 ARG C N 1
ATOM 2069 C CA . ARG C 1 46 ? -2.725 -15.296 79.133 1.00 31.97 46 ARG C CA 1
ATOM 2070 C C . ARG C 1 46 ? -1.374 -14.599 79.266 1.00 31.20 46 ARG C C 1
ATOM 2071 O O . ARG C 1 46 ? -0.992 -14.176 80.354 1.00 30.46 46 ARG C O 1
ATOM 2079 N N . GLU C 1 47 ? -0.663 -14.444 78.154 1.00 31.10 47 GLU C N 1
ATOM 2080 C CA . GLU C 1 47 ? 0.626 -13.776 78.191 1.00 29.18 47 GLU C CA 1
ATOM 2081 C C . GLU C 1 47 ? 0.512 -12.273 77.933 1.00 27.23 47 GLU C C 1
ATOM 2082 O O . GLU C 1 47 ? 1.514 -11.584 77.752 1.00 25.75 47 GLU C O 1
ATOM 2088 N N . GLY C 1 48 ? -0.719 -11.766 77.923 1.00 25.76 48 GLY C N 1
ATOM 2089 C CA . GLY C 1 48 ? -0.919 -10.339 77.725 1.00 25.12 48 GLY C CA 1
ATOM 2090 C C . GLY C 1 48 ? -1.244 -9.854 76.321 1.00 24.22 48 GLY C C 1
ATOM 2091 O O . GLY C 1 48 ? -1.079 -8.672 76.035 1.00 25.77 48 GLY C O 1
ATOM 2092 N N . GLN C 1 49 ? -1.699 -10.756 75.456 1.00 23.12 49 GLN C N 1
ATOM 2093 C CA . GLN C 1 49 ? -2.064 -10.437 74.071 1.00 22.50 49 GLN C CA 1
ATOM 2094 C C . GLN C 1 49 ? -1.288 -9.280 73.463 1.00 21.02 49 GLN C C 1
ATOM 2095 O O . GLN C 1 49 ? -1.868 -8.269 73.056 1.00 22.58 49 GLN C O 1
ATOM 2101 N N . LYS C 1 50 ? 0.027 -9.432 73.394 1.00 19.62 50 LYS C N 1
ATOM 2102 C CA . LYS C 1 50 ? 0.868 -8.393 72.841 1.00 20.45 50 LYS C CA 1
ATOM 2103 C C . LYS C 1 50 ? 0.461 -8.019 71.416 1.00 20.10 50 LYS C C 1
ATOM 2104 O O . LYS C 1 50 ? 0.126 -8.876 70.602 1.00 17.02 50 LYS C O 1
ATOM 2110 N N . LYS C 1 51 ? 0.489 -6.724 71.135 1.00 19.80 51 LYS C N 1
ATOM 2111 C CA . LYS C 1 51 ? 0.145 -6.218 69.816 1.00 19.42 51 LYS C CA 1
ATOM 2112 C C . LYS C 1 51 ? 1.175 -5.175 69.434 1.00 18.56 51 LYS C C 1
ATOM 2113 O O . LYS C 1 51 ? 1.453 -4.270 70.216 1.00 18.18 51 LYS C O 1
ATOM 2119 N N . VAL C 1 52 ? 1.759 -5.309 68.247 1.00 17.45 52 VAL C N 1
ATOM 2120 C CA . VAL C 1 52 ? 2.730 -4.329 67.788 1.00 16.63 52 VAL C CA 1
ATOM 2121 C C . VAL C 1 52 ? 2.094 -3.673 66.570 1.00 17.19 52 VAL C C 1
ATOM 2122 O O . VAL C 1 52 ? 1.553 -4.361 65.702 1.00 16.93 52 VAL C O 1
ATOM 2126 N N . VAL C 1 53 ? 2.150 -2.349 66.505 1.00 16.41 53 VAL C N 1
ATOM 2127 C CA . VAL C 1 53 ? 1.541 -1.625 65.396 1.00 17.10 53 VAL C CA 1
ATOM 2128 C C . VAL C 1 53 ? 2.575 -0.988 64.472 1.00 18.42 53 VAL C C 1
ATOM 2129 O O . VAL C 1 53 ? 3.320 -0.090 64.869 1.00 17.98 53 VAL C O 1
ATOM 2133 N N . VAL C 1 54 ? 2.633 -1.476 63.237 1.00 19.60 54 VAL C N 1
ATOM 2134 C CA . VAL C 1 54 ? 3.569 -0.945 62.252 1.00 19.22 54 VAL C CA 1
ATOM 2135 C C . VAL C 1 54 ? 2.760 -0.293 61.140 1.00 20.33 54 VAL C C 1
ATOM 2136 O O . VAL C 1 54 ? 1.533 -0.259 61.204 1.00 22.58 54 VAL C O 1
ATOM 2140 N N . LYS C 1 55 ? 3.439 0.213 60.117 1.00 19.95 55 LYS C N 1
ATOM 2141 C CA . LYS C 1 55 ? 2.752 0.874 59.021 1.00 18.73 55 LYS C CA 1
ATOM 2142 C C . LYS C 1 55 ? 3.282 0.496 57.645 1.00 18.42 55 LYS C C 1
ATOM 2143 O O . LYS C 1 55 ? 4.365 -0.067 57.514 1.00 14.72 55 LYS C O 1
ATOM 2149 N N . VAL C 1 56 ? 2.472 0.798 56.632 1.00 17.84 56 VAL C N 1
ATOM 2150 C CA . VAL C 1 56 ? 2.810 0.606 55.230 1.00 18.52 56 VAL C CA 1
ATOM 2151 C C . VAL C 1 56 ? 2.357 1.914 54.609 1.00 18.98 56 VAL C C 1
ATOM 2152 O O . VAL C 1 56 ? 1.640 2.682 55.253 1.00 20.88 56 VAL C O 1
ATOM 2156 N N . ASN C 1 57 ? 2.758 2.178 53.372 1.00 20.92 57 ASN C N 1
ATOM 2157 C CA . ASN C 1 57 ? 2.413 3.452 52.748 1.00 21.97 57 ASN C CA 1
ATOM 2158 C C . ASN C 1 57 ? 1.663 3.411 51.437 1.00 22.35 57 ASN C C 1
ATOM 2159 O O . ASN C 1 57 ? 1.745 4.346 50.649 1.00 23.87 57 ASN C O 1
ATOM 2164 N N . SER C 1 58 ? 0.914 2.341 51.204 1.00 23.63 58 SER C N 1
ATOM 2165 C CA . SER C 1 58 ? 0.139 2.220 49.969 1.00 22.28 58 SER C CA 1
ATOM 2166 C C . SER C 1 58 ? -0.712 0.974 50.046 1.00 22.32 58 SER C C 1
ATOM 2167 O O . SER C 1 58 ? -0.374 0.021 50.753 1.00 22.16 58 SER C O 1
ATOM 2170 N N . GLU C 1 59 ? -1.821 0.982 49.316 1.00 22.77 59 GLU C N 1
ATOM 2171 C CA . GLU C 1 59 ? -2.713 -0.158 49.304 1.00 22.42 59 GLU C CA 1
ATOM 2172 C C . GLU C 1 59 ? -1.953 -1.396 48.831 1.00 22.28 59 GLU C C 1
ATOM 2173 O O . GLU C 1 59 ? -2.073 -2.476 49.409 1.00 22.15 59 GLU C O 1
ATOM 2179 N N . LYS C 1 60 ? -1.157 -1.221 47.783 1.00 20.56 60 LYS C N 1
ATOM 2180 C CA . LYS C 1 60 ? -0.363 -2.306 47.223 1.00 22.05 60 LYS C CA 1
ATOM 2181 C C . LYS C 1 60 ? 0.515 -2.938 48.300 1.00 22.41 60 LYS C C 1
ATOM 2182 O O . LYS C 1 60 ? 0.626 -4.165 48.384 1.00 19.99 60 LYS C O 1
ATOM 2188 N N . GLU C 1 61 ? 1.148 -2.099 49.115 1.00 19.24 61 GLU C N 1
ATOM 2189 C CA . GLU C 1 61 ? 2.008 -2.606 50.179 1.00 21.19 61 GLU C CA 1
ATOM 2190 C C . GLU C 1 61 ? 1.171 -3.392 51.198 1.00 20.15 61 GLU C C 1
ATOM 2191 O O . GLU C 1 61 ? 1.577 -4.465 51.634 1.00 19.01 61 GLU C O 1
ATOM 2197 N N . LEU C 1 62 ? -0.001 -2.868 51.558 1.00 18.73 62 LEU C N 1
ATOM 2198 C CA . LEU C 1 62 ? -0.860 -3.549 52.528 1.00 18.20 62 LEU C CA 1
ATOM 2199 C C . LEU C 1 62 ? -1.247 -4.945 52.030 1.00 20.55 62 LEU C C 1
ATOM 2200 O O . LEU C 1 62 ? -1.152 -5.937 52.762 1.00 19.79 62 LEU C O 1
ATOM 2205 N N . ILE C 1 63 ? -1.671 -5.009 50.771 1.00 20.45 63 ILE C N 1
ATOM 2206 C CA . ILE C 1 63 ? -2.075 -6.256 50.140 1.00 19.50 63 ILE C CA 1
ATOM 2207 C C . ILE C 1 63 ? -0.953 -7.279 50.116 1.00 21.75 63 ILE C C 1
ATOM 2208 O O . ILE C 1 63 ? -1.173 -8.453 50.439 1.00 19.03 63 ILE C O 1
ATOM 2213 N N . ASP C 1 64 ? 0.245 -6.835 49.734 1.00 22.75 64 ASP C N 1
ATOM 2214 C CA . ASP C 1 64 ? 1.412 -7.716 49.677 1.00 25.28 64 ASP C CA 1
ATOM 2215 C C . ASP C 1 64 ? 1.724 -8.304 51.060 1.00 25.70 64 ASP C C 1
ATOM 2216 O O . ASP C 1 64 ? 2.091 -9.472 51.178 1.00 23.25 64 ASP C O 1
ATOM 2221 N N . ILE C 1 65 ? 1.588 -7.488 52.103 1.00 26.02 65 ILE C N 1
ATOM 2222 C CA . ILE C 1 65 ? 1.842 -7.955 53.464 1.00 24.94 65 ILE C CA 1
ATOM 2223 C C . ILE C 1 65 ? 0.833 -9.038 53.801 1.00 24.38 65 ILE C C 1
ATOM 2224 O O . ILE C 1 65 ? 1.180 -10.088 54.350 1.00 25.20 65 ILE C O 1
ATOM 2229 N N . TYR C 1 66 ? -0.421 -8.772 53.448 1.00 24.54 66 TYR C N 1
ATOM 2230 C CA . TYR C 1 66 ? -1.509 -9.700 53.693 1.00 23.83 66 TYR C CA 1
ATOM 2231 C C . TYR C 1 66 ? -1.355 -11.017 52.931 1.00 25.20 66 TYR C C 1
ATOM 2232 O O . TYR C 1 66 ? -1.516 -12.090 53.509 1.00 24.74 66 TYR C O 1
ATOM 2241 N N . ASN C 1 67 ? -1.051 -10.940 51.639 1.00 26.09 67 ASN C N 1
ATOM 2242 C CA . ASN C 1 67 ? -0.895 -12.145 50.832 1.00 27.08 67 ASN C CA 1
ATOM 2243 C C . ASN C 1 67 ? 0.180 -13.083 51.372 1.00 28.14 67 ASN C C 1
ATOM 2244 O O . ASN C 1 67 ? -0.028 -14.287 51.457 1.00 28.45 67 ASN C O 1
ATOM 2249 N N . LYS C 1 68 ? 1.333 -12.532 51.727 1.00 27.97 68 LYS C N 1
ATOM 2250 C CA . LYS C 1 68 ? 2.429 -13.349 52.235 1.00 30.05 68 LYS C CA 1
ATOM 2251 C C . LYS C 1 68 ? 2.069 -14.014 53.562 1.00 30.29 68 LYS C C 1
ATOM 2252 O O . LYS C 1 68 ? 2.472 -15.147 53.830 1.00 29.63 68 LYS C O 1
ATOM 2258 N N . ALA C 1 69 ? 1.296 -13.309 54.381 1.00 31.20 69 ALA C N 1
ATOM 2259 C CA . ALA C 1 69 ? 0.876 -13.836 55.668 1.00 31.53 69 ALA C CA 1
ATOM 2260 C C . ALA C 1 69 ? -0.064 -15.007 55.422 1.00 31.58 69 ALA C C 1
ATOM 2261 O O . ALA C 1 69 ? 0.041 -16.053 56.067 1.00 30.79 69 ALA C O 1
ATOM 2263 N N . ARG C 1 70 ? -0.980 -14.822 54.478 1.00 32.93 70 ARG C N 1
ATOM 2264 C CA . ARG C 1 70 ? -1.945 -15.850 54.116 1.00 34.09 70 ARG C CA 1
ATOM 2265 C C . ARG C 1 70 ? -1.275 -17.128 53.649 1.00 36.27 70 ARG C C 1
ATOM 2266 O O . ARG C 1 70 ? -1.520 -18.205 54.190 1.00 36.96 70 ARG C O 1
ATOM 2274 N N . SER C 1 71 ? -0.437 -16.997 52.629 1.00 37.78 71 SER C N 1
ATOM 2275 C CA . SER C 1 71 ? 0.263 -18.134 52.048 1.00 40.29 71 SER C CA 1
ATOM 2276 C C . SER C 1 71 ? 1.075 -18.930 53.068 1.00 41.02 71 SER C C 1
ATOM 2277 O O . SER C 1 71 ? 1.125 -20.158 53.000 1.00 40.62 71 SER C O 1
ATOM 2280 N N . GLU C 1 72 ? 1.708 -18.229 54.007 1.00 41.20 72 GLU C N 1
ATOM 2281 C CA . GLU C 1 72 ? 2.518 -18.878 55.031 1.00 40.40 72 GLU C CA 1
ATOM 2282 C C . GLU C 1 72 ? 1.662 -19.584 56.092 1.00 38.09 72 GLU C C 1
ATOM 2283 O O . GLU C 1 72 ? 2.188 -20.218 57.001 1.00 38.52 72 GLU C O 1
ATOM 2289 N N . GLY C 1 73 ? 0.345 -19.478 55.966 1.00 36.33 73 GLY C N 1
ATOM 2290 C CA . GLY C 1 73 ? -0.542 -20.141 56.909 1.00 35.74 73 GLY C CA 1
ATOM 2291 C C . GLY C 1 73 ? -0.937 -19.374 58.163 1.00 35.05 73 GLY C C 1
ATOM 2292 O O . GLY C 1 73 ? -1.725 -19.872 58.966 1.00 36.17 73 GLY C O 1
ATOM 2293 N N . LEU C 1 74 ? -0.408 -18.167 58.329 1.00 33.42 74 LEU C N 1
ATOM 2294 C CA . LEU C 1 74 ? -0.704 -17.341 59.498 1.00 30.92 74 LEU C CA 1
ATOM 2295 C C . LEU C 1 74 ? -2.126 -16.807 59.544 1.00 28.83 74 LEU C C 1
ATOM 2296 O O . LEU C 1 74 ? -2.721 -16.501 58.510 1.00 29.32 74 LEU C O 1
ATOM 2301 N N . PRO C 1 75 ? -2.697 -16.696 60.754 1.00 26.53 75 PRO C N 1
ATOM 2302 C CA . PRO C 1 75 ? -4.060 -16.174 60.875 1.00 24.13 75 PRO C CA 1
ATOM 2303 C C . PRO C 1 75 ? -3.929 -14.690 60.535 1.00 21.41 75 PRO C C 1
ATOM 2304 O O . PRO C 1 75 ? -2.957 -14.049 60.930 1.00 21.18 75 PRO C O 1
ATOM 2308 N N . CYS C 1 76 ? -4.883 -14.138 59.805 1.00 18.04 76 CYS C N 1
ATOM 2309 C CA . CYS C 1 76 ? -4.791 -12.730 59.451 1.00 19.21 76 CYS C CA 1
ATOM 2310 C C . CYS C 1 76 ? -6.112 -12.178 58.929 1.00 18.77 76 CYS C C 1
ATOM 2311 O O . CYS C 1 76 ? -7.107 -12.902 58.838 1.00 17.81 76 CYS C O 1
ATOM 2314 N N . SER C 1 77 ? -6.107 -10.892 58.590 1.00 18.43 77 SER C N 1
ATOM 2315 C CA . SER C 1 77 ? -7.298 -10.218 58.080 1.00 18.36 77 SER C CA 1
ATOM 2316 C C . SER C 1 77 ? -6.890 -8.954 57.330 1.00 19.38 77 SER C C 1
ATOM 2317 O O . SER C 1 77 ? -5.767 -8.463 57.479 1.00 19.46 77 SER C O 1
ATOM 2320 N N . ILE C 1 78 ? -7.795 -8.449 56.501 1.00 18.76 78 ILE C N 1
ATOM 2321 C CA . ILE C 1 78 ? -7.557 -7.224 55.757 1.00 16.33 78 ILE C CA 1
ATOM 2322 C C . ILE C 1 78 ? -8.895 -6.511 55.762 1.00 17.98 78 ILE C C 1
ATOM 2323 O O . ILE C 1 78 ? -9.926 -7.090 55.406 1.00 17.37 78 ILE C O 1
ATOM 2328 N N . ILE C 1 79 ? -8.870 -5.252 56.189 1.00 15.18 79 ILE C N 1
ATOM 2329 C 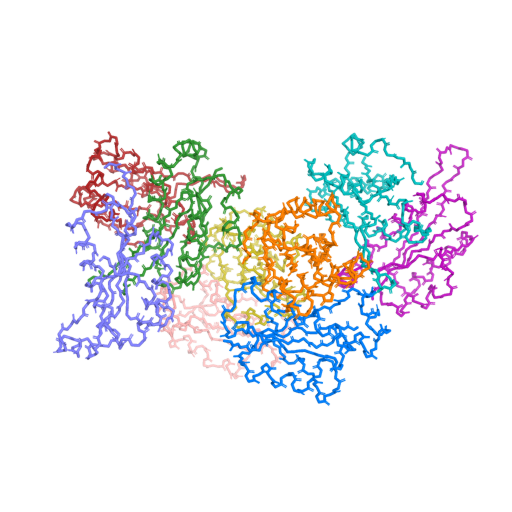CA . ILE C 1 79 ? -10.081 -4.469 56.344 1.00 15.89 79 ILE C CA 1
ATOM 2330 C C . ILE C 1 79 ? -10.405 -3.490 55.222 1.00 18.65 79 ILE C C 1
ATOM 2331 O O . ILE C 1 79 ? -9.530 -2.791 54.711 1.00 19.26 79 ILE C O 1
ATOM 2336 N N . ARG C 1 80 ? -11.675 -3.464 54.829 1.00 20.28 80 ARG C N 1
ATOM 2337 C CA . ARG C 1 80 ? -12.119 -2.548 53.797 1.00 19.73 80 ARG C CA 1
ATOM 2338 C C . ARG C 1 80 ? -13.071 -1.543 54.396 1.00 20.80 80 ARG C C 1
ATOM 2339 O O . ARG C 1 80 ? -14.023 -1.906 55.085 1.00 21.96 80 ARG C O 1
ATOM 2347 N N . ASP C 1 81 ? -12.809 -0.272 54.136 1.00 22.33 81 ASP C N 1
ATOM 2348 C CA . ASP C 1 81 ? -13.669 0.777 54.635 1.00 25.99 81 ASP C CA 1
ATOM 2349 C C . ASP C 1 81 ? -14.404 1.387 53.451 1.00 26.80 81 ASP C C 1
ATOM 2350 O O . ASP C 1 81 ? -13.785 1.817 52.479 1.00 23.84 81 ASP C O 1
ATOM 2355 N N . ALA C 1 82 ? -15.728 1.403 53.530 1.00 31.26 82 ALA C N 1
ATOM 2356 C CA . ALA C 1 82 ? -16.553 1.968 52.465 1.00 37.54 82 ALA C CA 1
ATOM 2357 C C . ALA C 1 82 ? -16.817 3.446 52.736 1.00 41.43 82 ALA C C 1
ATOM 2358 O O . ALA C 1 82 ? -16.198 4.043 53.622 1.00 43.19 82 ALA C O 1
ATOM 2360 N N . GLY C 1 83 ? -17.738 4.029 51.976 1.00 46.63 83 GLY C N 1
ATOM 2361 C CA . GLY C 1 83 ? -18.078 5.427 52.158 1.00 48.82 83 GLY C CA 1
ATOM 2362 C C . GLY C 1 83 ? -19.500 5.609 52.663 1.00 52.07 83 GLY C C 1
ATOM 2363 O O . GLY C 1 83 ? -20.189 4.641 52.986 1.00 52.39 83 GLY C O 1
ATOM 2364 N N . HIS C 1 84 ? -19.933 6.864 52.739 1.00 54.42 84 HIS C N 1
ATOM 2365 C CA . HIS C 1 84 ? -21.267 7.219 53.216 1.00 56.13 84 HIS C CA 1
ATOM 2366 C C . HIS C 1 84 ? -22.253 7.233 52.048 1.00 56.62 84 HIS C C 1
ATOM 2367 O O . HIS C 1 84 ? -21.856 7.103 50.884 1.00 56.22 84 HIS C O 1
ATOM 2374 N N . PRO C 1 89 ? -13.708 7.152 49.128 1.00 33.73 89 PRO C N 1
ATOM 2375 C CA . PRO C 1 89 ? -14.053 5.904 48.439 1.00 32.26 89 PRO C CA 1
ATOM 2376 C C . PRO C 1 89 ? -13.563 4.647 49.152 1.00 31.64 89 PRO C C 1
ATOM 2377 O O . PRO C 1 89 ? -12.724 4.711 50.047 1.00 31.20 89 PRO C O 1
ATOM 2381 N N . GLY C 1 90 ? -14.086 3.498 48.744 1.00 29.84 90 GLY C N 1
ATOM 2382 C CA . GLY C 1 90 ? -13.674 2.261 49.374 1.00 27.05 90 GLY C CA 1
ATOM 2383 C C . GLY C 1 90 ? -12.199 1.978 49.196 1.00 26.83 90 GLY C C 1
ATOM 2384 O O . GLY C 1 90 ? -11.632 2.246 48.138 1.00 27.47 90 GLY C O 1
ATOM 2385 N N . THR C 1 91 ? -11.569 1.444 50.239 1.00 23.91 91 THR C N 1
ATOM 2386 C CA . THR C 1 91 ? -10.156 1.090 50.185 1.00 22.61 91 THR C CA 1
ATOM 2387 C C . THR C 1 91 ? -9.786 0.214 51.378 1.00 21.69 91 THR C C 1
ATOM 2388 O O . THR C 1 91 ? -10.485 0.192 52.399 1.00 20.68 91 THR C O 1
ATOM 2392 N N . LEU C 1 92 ? -8.690 -0.515 51.232 1.00 20.26 92 LEU C N 1
ATOM 2393 C CA . LEU C 1 92 ? -8.204 -1.394 52.280 1.00 20.08 92 LEU C CA 1
ATOM 2394 C C . LEU C 1 92 ? -7.380 -0.550 53.253 1.00 21.20 92 LEU C C 1
ATOM 2395 O O . LEU C 1 92 ? -6.345 0.015 52.888 1.00 21.31 92 LEU C O 1
ATOM 2400 N N . THR C 1 93 ? -7.852 -0.465 54.491 1.00 19.13 93 THR C N 1
ATOM 2401 C CA . THR C 1 93 ? -7.204 0.355 55.518 1.00 20.52 93 THR C CA 1
ATOM 2402 C C . THR C 1 93 ? -6.209 -0.310 56.452 1.00 19.51 93 THR C C 1
ATOM 2403 O O . THR C 1 93 ? -5.235 0.310 56.874 1.00 20.02 93 THR C O 1
ATOM 2407 N N . ALA C 1 94 ? -6.461 -1.559 56.801 1.00 18.02 94 ALA C N 1
ATOM 2408 C CA . ALA C 1 94 ? -5.600 -2.220 57.754 1.00 17.01 94 ALA C CA 1
ATOM 2409 C C . ALA C 1 94 ? -5.558 -3.722 57.605 1.00 16.12 94 ALA C C 1
ATOM 2410 O O . ALA C 1 94 ? -6.381 -4.326 56.927 1.00 15.48 94 ALA C O 1
ATOM 2412 N N . VAL C 1 95 ? -4.582 -4.311 58.272 1.00 15.25 95 VAL C N 1
ATOM 2413 C CA . VAL C 1 95 ? -4.370 -5.745 58.250 1.00 16.13 95 VAL C CA 1
ATOM 2414 C C . VAL C 1 95 ? -3.911 -6.127 59.653 1.00 17.47 95 VAL C C 1
ATOM 2415 O O . VAL C 1 95 ? -3.344 -5.303 60.371 1.00 15.98 95 VAL C O 1
ATOM 2419 N N . ALA C 1 96 ? -4.186 -7.358 60.059 1.00 16.91 96 ALA C N 1
ATOM 2420 C CA . ALA C 1 96 ? -3.723 -7.837 61.356 1.00 17.18 96 ALA C CA 1
ATOM 2421 C C . ALA C 1 96 ? -3.255 -9.239 61.072 1.00 17.43 96 ALA C C 1
ATOM 2422 O O . ALA C 1 96 ? -3.939 -9.991 60.379 1.00 16.19 96 ALA C O 1
ATOM 2424 N N . ILE C 1 97 ? -2.081 -9.572 61.593 1.00 17.70 97 ILE C N 1
ATOM 2425 C CA . ILE C 1 97 ? -1.492 -10.886 61.408 1.00 18.81 97 ILE C CA 1
ATOM 2426 C C . ILE C 1 97 ? -1.282 -11.500 62.786 1.00 20.09 97 ILE C C 1
ATOM 2427 O O . ILE C 1 97 ? -0.736 -10.858 63.690 1.00 20.34 97 ILE C O 1
ATOM 2432 N N . GLY C 1 98 ? -1.737 -12.737 62.949 1.00 21.51 98 GLY C N 1
ATOM 2433 C CA . GLY C 1 98 ? -1.584 -13.408 64.226 1.00 21.96 98 GLY C CA 1
ATOM 2434 C C . GLY C 1 98 ? -2.877 -13.496 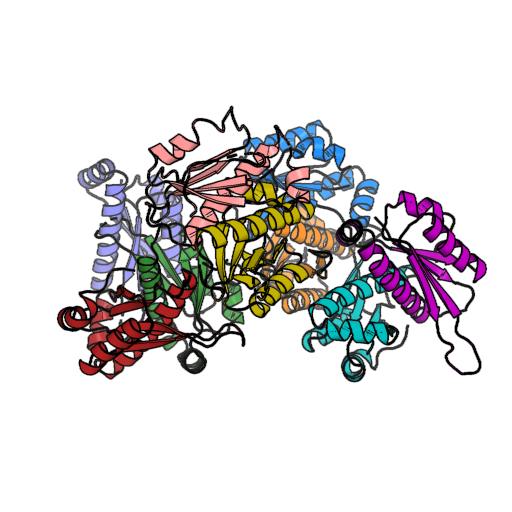65.013 1.00 22.13 98 GLY C C 1
ATOM 2435 O O . GLY C 1 98 ? -3.956 -13.249 64.475 1.00 22.48 98 GLY C O 1
ATOM 2436 N N . PRO C 1 99 ? -2.798 -13.818 66.311 1.00 21.71 99 PRO C N 1
ATOM 2437 C CA . PRO C 1 99 ? -1.562 -14.097 67.043 1.00 22.13 99 PRO C CA 1
ATOM 2438 C C . PRO C 1 99 ? -0.837 -15.358 66.590 1.00 22.60 99 PRO C C 1
ATOM 2439 O O . PRO C 1 99 ? -1.454 -16.309 66.122 1.00 22.30 99 PRO C O 1
ATOM 2443 N N . GLU C 1 100 ? 0.481 -15.352 66.746 1.00 24.13 100 GLU C N 1
ATOM 2444 C CA . GLU C 1 100 ? 1.331 -16.483 66.382 1.00 24.27 100 GLU C CA 1
ATOM 2445 C C . GLU C 1 100 ? 2.699 -16.204 66.985 1.00 25.67 100 GLU C C 1
ATOM 2446 O O . GLU C 1 100 ? 2.931 -15.115 67.511 1.00 23.55 100 GLU C O 1
ATOM 2452 N N . LYS C 1 101 ? 3.597 -17.184 66.914 1.00 28.18 101 LYS C N 1
ATOM 2453 C CA . LYS C 1 101 ? 4.943 -17.030 67.453 1.00 31.11 101 LYS C CA 1
ATOM 2454 C C . LYS C 1 101 ? 5.631 -15.842 66.806 1.00 33.46 101 LYS C C 1
ATOM 2455 O O . LYS C 1 101 ? 5.533 -15.645 65.598 1.00 33.91 101 LYS C O 1
ATOM 2461 N N . ASP C 1 102 ? 6.333 -15.056 67.614 1.00 34.68 102 ASP C N 1
ATOM 2462 C CA . ASP C 1 102 ? 7.034 -13.883 67.118 1.00 35.98 102 ASP C CA 1
ATOM 2463 C C . ASP C 1 102 ? 7.828 -14.187 65.845 1.00 36.93 102 ASP C C 1
ATOM 2464 O O . ASP C 1 102 ? 7.686 -13.500 64.837 1.00 34.97 102 ASP C O 1
ATOM 2469 N N . GLU C 1 103 ? 8.651 -15.228 65.895 1.00 38.83 103 GLU C N 1
ATOM 2470 C CA . GLU C 1 103 ? 9.465 -15.618 64.751 1.00 39.94 103 GLU C CA 1
ATOM 2471 C C . GLU C 1 103 ? 8.661 -15.779 63.473 1.00 39.00 103 GLU C C 1
ATOM 2472 O O . GLU C 1 103 ? 9.039 -15.246 62.434 1.00 38.83 103 GLU C O 1
ATOM 2478 N N . LYS C 1 104 ? 7.561 -16.522 63.545 1.00 38.98 104 LYS C N 1
ATOM 2479 C CA . LYS C 1 104 ? 6.732 -16.741 62.365 1.00 38.45 104 LYS C CA 1
ATOM 2480 C C . LYS C 1 104 ? 6.182 -15.446 61.782 1.00 37.24 104 LYS C C 1
ATOM 2481 O O . LYS C 1 104 ? 6.104 -15.293 60.566 1.00 37.80 104 LYS C O 1
ATOM 2487 N N . ILE C 1 105 ? 5.805 -14.509 62.643 1.00 34.90 105 ILE C N 1
ATOM 2488 C CA . ILE C 1 105 ? 5.256 -13.250 62.159 1.00 33.27 105 ILE C CA 1
ATOM 2489 C C . ILE C 1 105 ? 6.334 -12.255 61.737 1.00 32.62 105 ILE C C 1
ATOM 2490 O O . ILE C 1 105 ? 6.142 -11.500 60.787 1.00 31.38 105 ILE C O 1
ATOM 2495 N N . ASP C 1 106 ? 7.471 -12.255 62.426 1.00 31.27 106 ASP C N 1
ATOM 2496 C CA . ASP C 1 106 ? 8.539 -11.325 62.076 1.00 32.47 106 ASP C CA 1
ATOM 2497 C C . ASP C 1 106 ? 9.066 -11.518 60.650 1.00 32.39 106 ASP C C 1
ATOM 2498 O O . ASP C 1 106 ? 9.627 -10.589 60.067 1.00 31.08 106 ASP C O 1
ATOM 2503 N N . LYS C 1 107 ? 8.882 -12.712 60.088 1.00 31.47 107 LYS C N 1
ATOM 2504 C CA . LYS C 1 107 ? 9.335 -12.987 58.726 1.00 32.32 107 LYS C CA 1
ATOM 2505 C C . LYS C 1 107 ? 8.566 -12.137 57.724 1.00 33.48 107 LYS C C 1
ATOM 2506 O O . LYS C 1 107 ? 9.136 -11.603 56.770 1.00 34.96 107 LYS C O 1
ATOM 2512 N N . ILE C 1 108 ? 7.263 -12.018 57.951 1.00 33.01 108 ILE C N 1
ATOM 2513 C CA . ILE C 1 108 ? 6.399 -11.241 57.076 1.00 32.06 108 ILE C CA 1
ATOM 2514 C C . ILE C 1 108 ? 6.467 -9.740 57.342 1.00 30.40 108 ILE C C 1
ATOM 2515 O O . ILE C 1 108 ? 6.538 -8.947 56.406 1.00 30.26 108 ILE C O 1
ATOM 2520 N N . THR C 1 109 ? 6.467 -9.355 58.617 1.00 29.30 109 THR C N 1
ATOM 2521 C CA . THR C 1 109 ? 6.447 -7.942 58.988 1.00 27.41 109 THR C CA 1
ATOM 2522 C C . THR C 1 109 ? 7.651 -7.354 59.708 1.00 27.25 109 THR C C 1
ATOM 2523 O O . THR C 1 109 ? 7.660 -6.164 60.023 1.00 27.18 109 THR C O 1
ATOM 2527 N N . GLY C 1 110 ? 8.663 -8.173 59.964 1.00 28.63 110 GLY C N 1
ATOM 2528 C CA . GLY C 1 110 ? 9.839 -7.705 60.677 1.00 26.03 110 GLY C CA 1
ATOM 2529 C C . GLY C 1 110 ? 10.506 -6.460 60.130 1.00 26.28 110 GLY C C 1
ATOM 2530 O O . GLY C 1 110 ? 11.090 -5.684 60.884 1.00 24.95 110 GLY C O 1
ATOM 2531 N N . HIS C 1 111 ? 10.415 -6.255 58.821 1.00 26.94 111 HIS C N 1
ATOM 2532 C CA . HIS C 1 111 ? 11.040 -5.097 58.186 1.00 26.10 111 HIS C CA 1
ATOM 2533 C C . HIS C 1 111 ? 10.244 -3.795 58.276 1.00 25.64 111 HIS C C 1
ATOM 2534 O O . HIS C 1 111 ? 10.810 -2.706 58.149 1.00 26.96 111 HIS C O 1
ATOM 2541 N N . LEU C 1 112 ? 8.937 -3.899 58.475 1.00 24.59 112 LEU C N 1
ATOM 2542 C CA . LEU C 1 112 ? 8.093 -2.707 58.537 1.00 24.44 112 LEU C CA 1
ATOM 2543 C C . LEU C 1 112 ? 8.408 -1.805 59.723 1.00 25.97 112 LEU C C 1
ATOM 2544 O O . LEU C 1 112 ? 8.796 -2.271 60.799 1.00 27.15 112 LEU C O 1
ATOM 2549 N N . LYS C 1 113 ? 8.236 -0.507 59.509 1.00 26.73 113 LYS C N 1
ATOM 2550 C CA . LYS C 1 113 ? 8.495 0.500 60.527 1.00 27.40 113 LYS C CA 1
ATOM 2551 C C . LYS C 1 113 ? 7.288 0.644 61.441 1.00 28.30 113 LYS C C 1
ATOM 2552 O O . LYS C 1 113 ? 6.165 0.338 61.047 1.00 27.75 113 LYS C O 1
ATOM 2558 N N . LEU C 1 114 ? 7.520 1.109 62.665 1.00 28.26 114 LEU C N 1
ATOM 2559 C CA . LEU C 1 114 ? 6.430 1.301 63.611 1.00 27.83 114 LEU C CA 1
ATOM 2560 C C . LEU C 1 114 ? 5.595 2.496 63.169 1.00 28.06 114 LEU C C 1
ATOM 2561 O O . LEU C 1 114 ? 6.112 3.433 62.555 1.00 30.34 114 LEU C O 1
ATOM 2566 N N . LEU C 1 115 ? 4.304 2.465 63.476 1.00 25.55 115 LEU C N 1
ATOM 2567 C CA . LEU C 1 115 ? 3.426 3.569 63.121 1.00 25.72 115 LEU C CA 1
ATOM 2568 C C . LEU C 1 115 ? 3.727 4.757 64.035 1.00 27.44 115 LEU C C 1
ATOM 2569 O O . LEU C 1 115 ? 4.227 4.520 65.153 1.00 27.30 115 LEU C O 1
ATOM 2575 N N . MET D 1 1 ? -26.382 -1.270 66.962 1.00 35.32 1 MET D N 1
ATOM 2576 C CA . MET D 1 1 ? -25.376 -1.667 67.992 1.00 35.78 1 MET D CA 1
ATOM 2577 C C . MET D 1 1 ? -23.983 -1.170 67.646 1.00 34.10 1 MET D C 1
ATOM 2578 O O . MET D 1 1 ? -23.646 -0.977 66.475 1.00 32.23 1 MET D O 1
ATOM 2583 N N . LYS D 1 2 ? -23.171 -0.983 68.679 1.00 31.52 2 LYS D N 1
ATOM 2584 C CA . LYS D 1 2 ? -21.818 -0.495 68.499 1.00 30.37 2 LYS D CA 1
ATOM 2585 C C . LYS D 1 2 ? -20.964 -0.743 69.738 1.00 29.73 2 LYS D C 1
ATOM 2586 O O . LYS D 1 2 ? -21.454 -1.207 70.771 1.00 29.35 2 LYS D O 1
ATOM 2592 N N . MET D 1 3 ? -19.677 -0.436 69.613 1.00 27.53 3 MET D N 1
ATOM 2593 C CA . MET D 1 3 ? -18.735 -0.557 70.716 1.00 25.95 3 MET D CA 1
ATOM 2594 C C . MET D 1 3 ? -18.071 0.809 70.791 1.00 26.12 3 MET D C 1
ATOM 2595 O O . MET D 1 3 ? -17.607 1.329 69.774 1.00 25.95 3 MET D O 1
ATOM 2600 N N . VAL D 1 4 ? -18.049 1.412 71.972 1.00 20.88 4 VAL D N 1
ATOM 2601 C CA . VAL D 1 4 ? -17.410 2.704 72.099 1.00 21.85 4 VAL D CA 1
ATOM 2602 C C . VAL D 1 4 ? -16.055 2.480 72.744 1.00 22.66 4 VAL D C 1
ATOM 2603 O O . VAL D 1 4 ? -15.967 1.882 73.815 1.00 22.53 4 VAL D O 1
ATOM 2607 N N . VAL D 1 5 ? -15.003 2.946 72.083 1.00 22.77 5 VAL D N 1
ATOM 2608 C CA . VAL D 1 5 ? -13.655 2.787 72.605 1.00 23.99 5 VAL D CA 1
ATOM 2609 C C . VAL D 1 5 ? -13.194 4.102 73.224 1.00 26.06 5 VAL D C 1
ATOM 2610 O O . VAL D 1 5 ? -13.104 5.131 72.542 1.00 25.70 5 VAL D O 1
ATOM 2614 N N . VAL D 1 6 ? -12.934 4.069 74.528 1.00 23.48 6 VAL D N 1
ATOM 2615 C CA . VAL D 1 6 ? -12.503 5.259 75.246 1.00 23.48 6 VAL D CA 1
ATOM 2616 C C . VAL D 1 6 ? -10.993 5.273 75.377 1.00 24.18 6 VAL D C 1
ATOM 2617 O O . VAL D 1 6 ? -10.403 4.384 75.997 1.00 25.14 6 VAL D O 1
ATOM 2621 N N . ILE D 1 7 ? -10.378 6.296 74.797 1.00 22.68 7 ILE D N 1
ATOM 2622 C CA . ILE D 1 7 ? -8.932 6.446 74.813 1.00 22.59 7 ILE D CA 1
ATOM 2623 C C . ILE D 1 7 ? -8.501 7.677 75.608 1.00 24.10 7 ILE D C 1
ATOM 2624 O O . ILE D 1 7 ? -9.016 8.777 75.394 1.00 21.85 7 ILE D O 1
ATOM 2629 N N . ARG D 1 8 ? -7.556 7.493 76.524 1.00 24.72 8 ARG D N 1
ATOM 2630 C CA . ARG D 1 8 ? -7.054 8.615 77.303 1.00 26.18 8 ARG D CA 1
ATOM 2631 C C . ARG D 1 8 ? -6.178 9.456 76.401 1.00 26.57 8 ARG D C 1
ATOM 2632 O O . ARG D 1 8 ? -5.237 8.950 75.785 1.00 27.12 8 ARG D O 1
ATOM 2640 N N . ASN D 1 9 ? -6.499 10.743 76.323 1.00 27.85 9 ASN D N 1
ATOM 2641 C CA . ASN D 1 9 ? -5.766 11.668 75.476 1.00 28.30 9 ASN D CA 1
ATOM 2642 C C . ASN D 1 9 ? -4.753 12.504 76.251 1.00 29.89 9 ASN D C 1
ATOM 2643 O O . ASN D 1 9 ? -3.995 13.279 75.658 1.00 31.72 9 ASN D O 1
ATOM 2648 N N . ASP D 1 10 ? -4.730 12.336 77.570 1.00 29.98 10 ASP D N 1
ATOM 2649 C CA . ASP D 1 10 ? -3.813 13.101 78.416 1.00 30.70 10 ASP D CA 1
ATOM 2650 C C . ASP D 1 10 ? -2.465 12.425 78.657 1.00 29.46 10 ASP D C 1
ATOM 2651 O O . ASP D 1 10 ? -1.538 13.044 79.181 1.00 29.54 10 ASP D O 1
ATOM 2656 N N . LEU D 1 11 ? -2.349 11.159 78.273 1.00 28.93 11 LEU D N 1
ATOM 2657 C CA . LEU D 1 11 ? -1.104 10.433 78.484 1.00 26.96 11 LEU D CA 1
ATOM 2658 C C . LEU D 1 11 ? -0.041 10.692 77.426 1.00 26.50 11 LEU D C 1
ATOM 2659 O O . LEU D 1 11 ? 1.142 10.443 77.658 1.00 29.00 11 LEU D O 1
ATOM 2664 N N . GLY D 1 12 ? -0.445 11.203 76.269 1.00 24.81 12 GLY D N 1
ATOM 2665 C CA . GLY D 1 12 ? 0.527 11.452 75.222 1.00 22.84 12 GLY D CA 1
ATOM 2666 C C . GLY D 1 12 ? 0.807 10.192 74.416 1.00 23.60 12 GLY D C 1
ATOM 2667 O O . GLY D 1 12 ? 1.863 10.055 73.790 1.00 23.43 12 GLY D O 1
ATOM 2668 N N . MET D 1 13 ? -0.138 9.258 74.437 1.00 23.21 13 MET D N 1
ATOM 2669 C CA . MET D 1 13 ? 0.019 8.023 73.689 1.00 21.48 13 MET D CA 1
ATOM 2670 C C . MET D 1 13 ? 0.089 8.337 72.200 1.00 20.72 13 MET D C 1
ATOM 2671 O O . MET D 1 13 ? -0.676 9.149 71.697 1.00 22.17 13 MET D O 1
ATOM 2676 N N . GLY D 1 14 ? 1.018 7.696 71.504 1.00 20.89 14 GLY D N 1
ATOM 2677 C CA . GLY D 1 14 ? 1.156 7.916 70.078 1.00 19.61 14 GLY D CA 1
ATOM 2678 C C . GLY D 1 14 ? 0.112 7.118 69.324 1.00 18.46 14 GLY D C 1
ATOM 2679 O O . GLY D 1 14 ? -0.650 6.364 69.926 1.00 16.22 14 GLY D O 1
ATOM 2680 N N . LYS D 1 15 ? 0.069 7.280 68.008 1.00 17.84 15 LYS D N 1
ATOM 2681 C CA . LYS D 1 15 ? -0.902 6.563 67.200 1.00 21.01 15 LYS D CA 1
ATOM 2682 C C . LYS D 1 15 ? -0.789 5.053 67.382 1.00 21.57 15 LYS D C 1
ATOM 2683 O O . LYS D 1 15 ? -1.789 4.377 67.624 1.00 21.34 15 LYS D O 1
ATOM 2689 N N . GLY D 1 16 ? 0.427 4.529 67.276 1.00 20.70 16 GLY D N 1
ATOM 2690 C CA . GLY D 1 16 ? 0.620 3.101 67.428 1.00 20.91 16 GLY D CA 1
ATOM 2691 C C . GLY D 1 16 ? 0.135 2.612 68.775 1.00 20.60 16 GLY D C 1
ATOM 2692 O O . GLY D 1 16 ? -0.615 1.640 68.859 1.00 21.14 16 GLY D O 1
ATOM 2693 N N . LYS D 1 17 ? 0.555 3.304 69.831 1.00 21.53 17 LYS D N 1
ATOM 2694 C CA . LYS D 1 17 ? 0.181 2.947 71.194 1.00 19.14 17 LYS D CA 1
ATOM 2695 C C . LYS D 1 17 ? -1.333 2.971 71.338 1.00 17.07 17 LYS D C 1
ATOM 2696 O O . LYS D 1 17 ? -1.918 2.063 71.930 1.00 17.97 17 LYS D O 1
ATOM 2702 N N . MET D 1 18 ? -1.979 3.995 70.787 1.00 13.27 18 MET D N 1
ATOM 2703 C CA . MET D 1 18 ? -3.433 4.067 70.893 1.00 15.62 18 MET D CA 1
ATOM 2704 C C . MET D 1 18 ? -4.116 2.906 70.186 1.00 12.98 18 MET D C 1
ATOM 2705 O O . MET D 1 18 ? -5.117 2.391 70.669 1.00 13.17 18 MET D O 1
ATOM 2710 N N . VAL D 1 19 ? -3.582 2.499 69.039 1.00 14.65 19 VAL D N 1
ATOM 2711 C CA . VAL D 1 19 ? -4.163 1.377 68.298 1.00 13.71 19 VAL D CA 1
ATOM 2712 C C . VAL D 1 19 ? -4.030 0.089 69.126 1.00 13.10 19 VAL D C 1
ATOM 2713 O O . VAL D 1 19 ? -4.963 -0.709 69.217 1.00 15.17 19 VAL D O 1
ATOM 2717 N N . ALA D 1 20 ? -2.863 -0.096 69.734 1.00 14.36 20 ALA D N 1
ATOM 2718 C CA . ALA D 1 20 ? -2.587 -1.271 70.560 1.00 13.95 20 ALA D CA 1
ATOM 2719 C C . ALA D 1 20 ? -3.413 -1.298 71.844 1.00 12.52 20 ALA D C 1
ATOM 2720 O O . ALA D 1 20 ? -3.999 -2.323 72.178 1.00 15.12 20 ALA D O 1
ATOM 2722 N N . GLN D 1 21 ? -3.468 -0.180 72.565 1.00 13.32 21 GLN D N 1
ATOM 2723 C CA . GLN D 1 21 ? -4.218 -0.173 73.816 1.00 13.71 21 GLN D CA 1
ATOM 2724 C C . GLN D 1 21 ? -5.726 -0.237 73.547 1.00 13.17 21 GLN D C 1
ATOM 2725 O O . GLN D 1 21 ? -6.481 -0.892 74.248 1.00 15.24 21 GLN D O 1
ATOM 2731 N N . GLY D 1 22 ? -6.163 0.518 72.520 1.00 13.75 22 GLY D N 1
ATOM 2732 C CA . GLY D 1 22 ? -7.563 0.402 72.138 1.00 12.45 22 GLY D CA 1
ATOM 2733 C C . GLY D 1 22 ? -7.867 -1.038 71.739 1.00 12.31 22 GLY D C 1
ATOM 2734 O O . GLY D 1 22 ? -8.935 -1.587 71.975 1.00 11.77 22 GLY D O 1
ATOM 2735 N N . GLY D 1 23 ? -6.859 -1.627 71.076 1.00 11.26 23 GLY D N 1
ATOM 2736 C CA . GLY D 1 23 ? -6.990 -3.003 70.634 1.00 12.46 23 GLY D CA 1
ATOM 2737 C C . GLY D 1 23 ? -7.163 -3.958 71.823 1.00 15.62 23 GLY D C 1
ATOM 2738 O O . GLY D 1 23 ? -7.928 -4.908 71.766 1.00 14.29 23 GLY D O 1
ATOM 2739 N N . HIS D 1 24 ? -6.420 -3.733 72.910 1.00 16.02 24 HIS D N 1
ATOM 2740 C CA . HIS D 1 24 ? -6.534 -4.608 74.087 1.00 16.69 24 HIS D CA 1
ATOM 2741 C C . HIS D 1 24 ? -7.935 -4.449 74.670 1.00 15.12 24 HIS D C 1
ATOM 2742 O O . HIS D 1 24 ? -8.579 -5.432 75.044 1.00 14.24 24 HIS D O 1
ATOM 2749 N N . ALA D 1 25 ? -8.390 -3.202 74.756 1.00 15.68 25 ALA D N 1
ATOM 2750 C CA . ALA D 1 25 ? -9.713 -2.900 75.298 1.00 16.12 25 ALA D CA 1
ATOM 2751 C C . ALA D 1 25 ? -10.783 -3.545 74.446 1.00 18.33 25 ALA D C 1
ATOM 2752 O O . ALA D 1 25 ? -11.759 -4.089 74.971 1.00 18.72 25 ALA D O 1
ATOM 2754 N N . ILE D 1 26 ? -10.597 -3.478 73.127 1.00 18.71 26 ILE D N 1
ATOM 2755 C CA . ILE D 1 26 ? -11.555 -4.048 72.190 1.00 17.61 26 ILE D CA 1
ATOM 2756 C C . ILE D 1 26 ? -11.698 -5.554 72.375 1.00 17.94 26 ILE D C 1
ATOM 2757 O O . ILE D 1 26 ? -12.810 -6.074 72.487 1.00 19.06 26 ILE D O 1
ATOM 2762 N N . ILE D 1 27 ? -10.581 -6.265 72.413 1.00 18.93 27 ILE D N 1
ATOM 2763 C CA . ILE D 1 27 ? -10.616 -7.710 72.605 1.00 20.63 27 ILE D CA 1
ATOM 2764 C C . ILE D 1 27 ? -11.225 -8.085 73.958 1.00 20.82 27 ILE D C 1
ATOM 2765 O O . ILE D 1 27 ? -12.001 -9.023 74.081 1.00 21.97 27 ILE D O 1
ATOM 2770 N N . GLU D 1 28 ? -10.853 -7.328 74.982 1.00 19.51 28 GLU D N 1
ATOM 2771 C CA . GLU D 1 28 ? -11.323 -7.610 76.331 1.00 20.25 28 GLU D CA 1
ATOM 2772 C C . GLU D 1 28 ? -12.810 -7.334 76.491 1.00 21.92 28 GLU D C 1
ATOM 2773 O O . GLU D 1 28 ? -13.507 -8.083 77.171 1.00 24.66 28 GLU D O 1
ATOM 2779 N N . ALA D 1 29 ? -13.307 -6.268 75.869 1.00 22.11 29 ALA D N 1
ATOM 2780 C CA . ALA D 1 29 ? -14.730 -5.965 75.955 1.00 24.10 29 ALA D CA 1
ATOM 2781 C C . ALA D 1 29 ? -15.480 -7.007 75.133 1.00 26.42 29 ALA D C 1
ATOM 2782 O O . ALA D 1 29 ? -16.553 -7.476 75.520 1.00 28.59 29 ALA D O 1
ATOM 2784 N N . PHE D 1 30 ? -14.895 -7.377 74.000 1.00 28.91 30 PHE D N 1
ATOM 2785 C CA . PHE D 1 30 ? -15.483 -8.372 73.112 1.00 31.07 30 PHE D CA 1
ATOM 2786 C C . PHE D 1 30 ? -15.653 -9.698 73.849 1.00 32.70 30 PHE D C 1
ATOM 2787 O O . PHE D 1 30 ? -16.731 -10.288 73.837 1.00 33.96 30 PHE D O 1
ATOM 2795 N N . LEU D 1 31 ? -14.585 -10.163 74.491 1.00 34.08 31 LEU D N 1
ATOM 2796 C CA . LEU D 1 31 ? -14.630 -11.422 75.230 1.00 33.94 31 LEU D CA 1
ATOM 2797 C C . LEU D 1 31 ? -15.644 -11.371 76.362 1.00 35.16 31 LEU D C 1
ATOM 2798 O O . LEU D 1 31 ? -16.296 -12.372 76.662 1.00 35.78 31 LEU D O 1
ATOM 2803 N N . ASP D 1 32 ? -15.779 -10.201 76.981 1.00 36.10 32 ASP D N 1
ATOM 2804 C CA . ASP D 1 32 ? -16.717 -10.020 78.085 1.00 37.48 32 ASP D CA 1
ATOM 2805 C C . ASP D 1 32 ? -18.145 -10.010 77.568 1.00 39.61 32 ASP D C 1
ATOM 2806 O O . ASP D 1 32 ? -19.055 -10.556 78.198 1.00 39.61 32 ASP D O 1
ATOM 2811 N N . ALA D 1 33 ? -18.333 -9.387 76.410 1.00 40.94 33 ALA D N 1
ATOM 2812 C CA . ALA D 1 33 ? -19.646 -9.285 75.800 1.00 42.53 33 ALA D CA 1
ATOM 2813 C C . ALA D 1 33 ? -20.176 -10.633 75.335 1.00 44.38 33 ALA D C 1
ATOM 2814 O O . ALA D 1 33 ? -21.378 -10.892 75.425 1.00 45.97 33 ALA D O 1
ATOM 2816 N N . LYS D 1 34 ? -19.291 -11.496 74.845 1.00 44.94 34 LYS D N 1
ATOM 2817 C CA . LYS D 1 34 ? -19.755 -12.786 74.331 1.00 46.93 34 LYS D CA 1
ATOM 2818 C C . LYS D 1 34 ? -20.139 -13.784 75.437 1.00 48.46 34 LYS D C 1
ATOM 2819 O O . LYS D 1 34 ? -20.529 -14.916 75.180 1.00 49.04 34 LYS D O 1
ATOM 2825 N N . ARG D 1 35 ? -19.988 -13.358 76.706 1.00 50.63 35 ARG D N 1
ATOM 2826 C CA . ARG D 1 35 ? -20.437 -14.231 77.788 1.00 52.38 35 ARG D CA 1
ATOM 2827 C C . ARG D 1 35 ? -21.654 -13.655 78.525 1.00 52.93 35 ARG D C 1
ATOM 2828 O O . ARG D 1 35 ? -22.384 -14.339 79.229 1.00 53.73 35 ARG D O 1
ATOM 2836 N N . LYS D 1 36 ? -21.842 -12.335 78.352 1.00 53.58 36 LYS D N 1
ATOM 2837 C CA . LYS D 1 36 ? -23.018 -11.691 78.920 1.00 54.92 36 LYS D CA 1
ATOM 2838 C C . LYS D 1 36 ? -24.169 -11.664 77.909 1.00 56.06 36 LYS D C 1
ATOM 2839 O O . LYS D 1 36 ? -25.336 -11.819 78.248 1.00 57.41 36 LYS D O 1
ATOM 2845 N N . ASN D 1 37 ? -23.838 -11.461 76.638 1.00 56.41 37 ASN D N 1
ATOM 2846 C CA . ASN D 1 37 ? -24.836 -11.431 75.572 1.00 56.27 37 ASN D CA 1
ATOM 2847 C C . ASN D 1 37 ? -24.135 -11.897 74.307 1.00 56.53 37 ASN D C 1
ATOM 2848 O O . ASN D 1 37 ? -23.647 -11.088 73.519 1.00 56.21 37 ASN D O 1
ATOM 2853 N N . PRO D 1 38 ? -24.077 -13.219 74.094 1.00 56.93 38 PRO D N 1
ATOM 2854 C CA . PRO D 1 38 ? -23.470 -13.969 72.977 1.00 57.74 38 PRO D CA 1
ATOM 2855 C C . PRO D 1 38 ? -23.851 -13.461 71.563 1.00 58.63 38 PRO D C 1
ATOM 2856 O O . PRO D 1 38 ? -23.008 -13.006 70.805 1.00 58.93 38 PRO D O 1
ATOM 2860 N N . ARG D 1 39 ? -25.145 -13.608 71.181 1.00 59.48 39 ARG D N 1
ATOM 2861 C CA . ARG D 1 39 ? -25.514 -13.265 69.799 1.00 60.64 39 ARG D CA 1
ATOM 2862 C C . ARG D 1 39 ? -25.814 -11.780 69.604 1.00 60.33 39 ARG D C 1
ATOM 2863 O O . ARG D 1 39 ? -25.981 -11.293 68.494 1.00 60.17 39 ARG D O 1
ATOM 2871 N N . ALA D 1 40 ? -25.933 -11.060 70.734 1.00 59.17 40 ALA D N 1
ATOM 2872 C CA . ALA D 1 40 ? -25.897 -9.612 70.628 1.00 58.08 40 ALA D CA 1
ATOM 2873 C C . ALA D 1 40 ? -24.581 -9.200 69.967 1.00 56.99 40 ALA D C 1
ATOM 2874 O O . ALA D 1 40 ? -24.495 -8.264 69.185 1.00 56.72 40 ALA D O 1
ATOM 2876 N N . VAL D 1 41 ? -23.521 -9.938 70.351 1.00 55.03 41 VAL D N 1
ATOM 2877 C CA . VAL D 1 41 ? -22.240 -9.783 69.671 1.00 54.45 41 VAL D CA 1
ATOM 2878 C C . VAL D 1 41 ? -22.340 -10.272 68.229 1.00 53.88 41 VAL D C 1
ATOM 2879 O O . VAL D 1 41 ? -21.853 -9.653 67.290 1.00 53.09 41 VAL D O 1
ATOM 2883 N N . ASP D 1 42 ? -22.968 -11.454 68.071 1.00 52.94 42 ASP D N 1
ATOM 2884 C CA . ASP D 1 42 ? -23.204 -11.970 66.731 1.00 51.69 42 ASP D CA 1
ATOM 2885 C C . ASP D 1 42 ? -23.790 -10.886 65.826 1.00 49.06 42 ASP D C 1
ATOM 2886 O O . ASP D 1 42 ? -23.312 -10.629 64.729 1.00 50.02 42 ASP D O 1
ATOM 2891 N N . GLU D 1 43 ? -24.832 -10.249 66.345 1.00 45.67 43 GLU D N 1
ATOM 2892 C CA . GLU D 1 43 ? -25.498 -9.177 65.629 1.00 43.70 43 GLU D CA 1
ATOM 2893 C C . GLU D 1 43 ? -24.490 -8.086 65.266 1.00 40.79 43 GLU D C 1
ATOM 2894 O O . GLU D 1 43 ? -24.449 -7.614 64.130 1.00 40.09 43 GLU D O 1
ATOM 2900 N N . TRP D 1 44 ? -23.676 -7.694 66.240 1.00 36.57 44 TRP D N 1
ATOM 2901 C CA . TRP D 1 44 ? -22.665 -6.663 66.036 1.00 33.59 44 TRP D CA 1
ATOM 2902 C C . TRP D 1 44 ? -21.767 -6.972 64.839 1.00 32.26 44 TRP D C 1
ATOM 2903 O O . TRP D 1 44 ? -21.563 -6.124 63.975 1.00 31.45 44 TRP D O 1
ATOM 2914 N N . LEU D 1 45 ? -21.247 -8.194 64.795 1.00 32.16 45 LEU D N 1
ATOM 2915 C CA . LEU D 1 45 ? -20.357 -8.633 63.724 1.00 34.75 45 LEU D CA 1
ATOM 2916 C C . LEU D 1 45 ? -20.943 -8.573 62.310 1.00 36.58 45 LEU D C 1
ATOM 2917 O O . LEU D 1 45 ? -20.357 -7.963 61.411 1.00 35.72 45 LEU D O 1
ATOM 2922 N N . ARG D 1 46 ? -22.094 -9.208 62.110 1.00 38.09 46 ARG D N 1
ATOM 2923 C CA . ARG D 1 46 ? -22.724 -9.215 60.797 1.00 39.90 46 ARG D CA 1
ATOM 2924 C C . ARG D 1 46 ? -23.118 -7.811 60.354 1.00 39.90 46 ARG D C 1
ATOM 2925 O O . ARG D 1 46 ? -23.391 -7.582 59.180 1.00 40.06 46 ARG D O 1
ATOM 2933 N N . GLU D 1 47 ? -23.133 -6.870 61.292 1.00 40.06 47 GLU D N 1
ATOM 2934 C CA . GLU D 1 47 ? -23.504 -5.493 60.983 1.00 39.66 47 GLU D CA 1
ATOM 2935 C C . GLU D 1 47 ? -22.306 -4.561 60.794 1.00 38.17 47 GLU D C 1
ATOM 2936 O O . GLU D 1 47 ? -22.462 -3.341 60.795 1.00 37.27 47 GLU D O 1
ATOM 2942 N N . GLY D 1 48 ? -21.117 -5.138 60.646 1.00 36.75 48 GLY D N 1
ATOM 2943 C CA . GLY D 1 48 ? -19.920 -4.336 60.447 1.00 34.51 48 GLY D CA 1
ATOM 2944 C C . GLY D 1 48 ? -19.162 -3.970 61.712 1.00 33.29 48 GLY D C 1
ATOM 2945 O O . GLY D 1 48 ? -18.280 -3.103 61.678 1.00 31.42 48 GLY D O 1
ATOM 2946 N N . GLN D 1 49 ? -19.491 -4.639 62.819 1.00 31.95 49 GLN D N 1
ATOM 2947 C CA . GLN D 1 49 ? -18.871 -4.390 64.119 1.00 30.12 49 GLN D CA 1
ATOM 2948 C C . GLN D 1 49 ? -18.511 -2.927 64.355 1.00 30.76 49 GLN D C 1
ATOM 2949 O O . GLN D 1 49 ? -17.389 -2.605 64.737 1.00 31.33 49 GLN D O 1
ATOM 2955 N N . LYS D 1 50 ? -19.480 -2.044 64.134 1.00 30.55 50 LYS D N 1
ATOM 2956 C CA . LYS D 1 50 ? -19.273 -0.614 64.320 1.00 30.48 50 LYS D CA 1
ATOM 2957 C C . LYS D 1 50 ? -18.559 -0.309 65.638 1.00 28.73 50 LYS D C 1
ATOM 2958 O O . LYS D 1 50 ? -18.778 -0.965 66.655 1.00 26.94 50 LYS D O 1
ATOM 2964 N N . LYS D 1 51 ? -17.697 0.696 65.599 1.00 26.15 51 LYS D N 1
ATOM 2965 C CA . LYS D 1 51 ? -16.942 1.113 66.766 1.00 24.44 51 LYS D CA 1
ATOM 2966 C C . LYS D 1 51 ? -16.791 2.611 66.677 1.00 24.85 51 LYS D C 1
ATOM 2967 O O . LYS D 1 51 ? -16.503 3.138 65.606 1.00 26.27 51 LYS D O 1
ATOM 2973 N N . VAL D 1 52 ? -16.995 3.299 67.791 1.00 23.32 52 VAL D N 1
ATOM 2974 C CA . VAL D 1 52 ? -16.818 4.743 67.829 1.00 23.09 52 VAL D CA 1
ATOM 2975 C C . VAL D 1 52 ? -15.704 4.990 68.839 1.00 21.57 52 VAL D C 1
ATOM 2976 O O . VAL D 1 52 ? -15.685 4.388 69.900 1.00 21.74 52 VAL D O 1
ATOM 2980 N N . VAL D 1 53 ? -14.767 5.863 68.506 1.00 24.18 53 VAL D N 1
ATOM 2981 C CA . VAL D 1 53 ? -13.661 6.135 69.412 1.00 22.99 53 VAL D CA 1
ATOM 2982 C C . VAL D 1 53 ? -13.711 7.525 70.017 1.00 23.80 53 VAL D C 1
ATOM 2983 O O . VAL D 1 53 ? -13.564 8.536 69.321 1.00 25.04 53 VAL D O 1
ATOM 2987 N N . VAL D 1 54 ? -13.915 7.564 71.329 1.00 23.97 54 VAL D N 1
ATOM 2988 C CA . VAL D 1 54 ? -13.990 8.819 72.065 1.00 24.01 54 VAL D CA 1
ATOM 2989 C C . VAL D 1 54 ? -12.803 8.978 73.001 1.00 25.67 54 VAL D C 1
ATOM 2990 O O . VAL D 1 54 ? -11.955 8.093 73.086 1.00 27.23 54 VAL D O 1
ATOM 2994 N N . LYS D 1 55 ? -12.738 10.101 73.706 1.00 26.14 55 LYS D N 1
ATOM 2995 C CA . LYS D 1 55 ? -11.623 10.344 74.606 1.00 25.93 55 LYS D CA 1
ATOM 2996 C C . LYS D 1 55 ? -12.006 10.944 75.952 1.00 26.63 55 LYS D C 1
ATOM 2997 O O . LYS D 1 55 ? -13.059 11.554 76.098 1.00 25.94 55 LYS D O 1
ATOM 3003 N N . VAL D 1 56 ? -11.139 10.736 76.940 1.00 25.59 56 VAL D N 1
ATOM 3004 C CA . VAL D 1 56 ? -11.322 11.295 78.275 1.00 25.62 56 VAL D CA 1
ATOM 3005 C C . VAL D 1 56 ? -9.974 11.947 78.537 1.00 25.65 56 VAL D C 1
ATOM 3006 O O . VAL D 1 56 ? -9.023 11.697 77.794 1.00 24.27 56 VAL D O 1
ATOM 3010 N N . ASN D 1 57 ? -9.870 12.778 79.567 1.00 25.37 57 ASN D N 1
ATOM 3011 C CA . ASN D 1 57 ? -8.609 13.463 79.798 1.00 26.74 57 ASN D CA 1
ATOM 3012 C C . ASN D 1 57 ? -7.917 13.208 81.138 1.00 27.04 57 ASN D C 1
ATOM 3013 O O . ASN D 1 57 ? -7.091 14.003 81.580 1.00 29.11 57 ASN D O 1
ATOM 3018 N N . SER D 1 58 ? -8.237 12.092 81.779 1.00 28.15 58 SER D N 1
ATOM 3019 C CA . SER D 1 58 ? -7.612 11.757 83.055 1.00 26.83 58 SER D CA 1
ATOM 3020 C C . SER D 1 58 ? -7.944 10.329 83.426 1.00 25.91 58 SER D C 1
ATOM 3021 O O . SER D 1 58 ? -8.912 9.766 82.933 1.00 24.48 58 SER D O 1
ATOM 3024 N N . GLU D 1 59 ? -7.137 9.744 84.303 1.00 26.64 59 GLU D N 1
ATOM 3025 C CA . GLU D 1 59 ? -7.371 8.378 84.732 1.00 26.21 59 GLU D CA 1
ATOM 3026 C C . GLU D 1 59 ? -8.725 8.277 85.409 1.00 25.85 59 GLU D C 1
ATOM 3027 O O . GLU D 1 59 ? -9.485 7.337 85.154 1.00 23.77 59 GLU D O 1
ATOM 3033 N N . LYS D 1 60 ? -9.029 9.245 86.271 1.00 25.56 60 LYS D N 1
ATOM 3034 C CA . LYS D 1 60 ? -10.301 9.238 86.982 1.00 27.49 60 LYS D CA 1
ATOM 3035 C C . LYS D 1 60 ? -11.499 9.245 86.041 1.00 27.34 60 LYS D C 1
ATOM 3036 O O . LYS D 1 60 ? -12.451 8.481 86.230 1.00 26.29 60 LYS D O 1
ATOM 3042 N N . GLU D 1 61 ? -11.466 10.110 85.031 1.00 28.04 61 GLU D N 1
ATOM 3043 C CA . GLU D 1 61 ? -12.577 10.163 84.085 1.00 26.98 61 GLU D CA 1
ATOM 3044 C C . GLU D 1 61 ? -12.681 8.791 83.417 1.00 25.25 61 GLU D C 1
ATOM 3045 O O . GLU D 1 61 ? -13.774 8.249 83.263 1.00 24.92 61 GLU D O 1
ATOM 3051 N N . LEU D 1 62 ? -11.534 8.224 83.051 1.00 23.70 62 LEU D N 1
ATOM 3052 C CA . LEU D 1 62 ? -11.491 6.903 82.424 1.00 23.65 62 LEU D CA 1
ATOM 3053 C C . LEU D 1 62 ? -12.157 5.876 83.342 1.00 24.70 62 LEU D C 1
ATOM 3054 O O . LEU D 1 62 ? -13.033 5.120 82.918 1.00 23.04 62 LEU D O 1
ATOM 3059 N N . ILE D 1 63 ? -11.730 5.844 84.605 1.00 26.03 63 ILE D N 1
ATOM 3060 C CA . ILE D 1 63 ? -12.309 4.914 85.576 1.00 27.71 63 ILE D CA 1
ATOM 3061 C C . ILE D 1 63 ? -13.811 5.163 85.707 1.00 27.39 63 ILE D C 1
ATOM 3062 O O . ILE D 1 63 ? -14.610 4.224 85.734 1.00 26.68 63 ILE D O 1
ATOM 3067 N N . ASP D 1 64 ? -14.185 6.437 85.781 1.00 27.81 64 ASP D N 1
ATOM 3068 C CA . ASP D 1 64 ? -15.585 6.829 85.893 1.00 28.17 64 ASP D CA 1
ATOM 3069 C C . ASP D 1 64 ? -16.435 6.158 84.824 1.00 26.43 64 ASP D C 1
ATOM 3070 O O . ASP D 1 64 ? -17.446 5.520 85.125 1.00 24.55 64 ASP D O 1
ATOM 3075 N N . ILE D 1 65 ? -16.012 6.303 83.572 1.00 25.96 65 ILE D N 1
ATOM 3076 C CA . ILE D 1 65 ? -16.740 5.716 82.460 1.00 25.78 65 ILE D CA 1
ATOM 3077 C C . ILE D 1 65 ? -16.855 4.210 82.618 1.00 26.33 65 ILE D C 1
ATOM 3078 O O . ILE D 1 65 ? -17.935 3.643 82.429 1.00 25.94 65 ILE D O 1
ATOM 3083 N N . TYR D 1 66 ? -15.746 3.559 82.964 1.00 26.57 66 TYR D N 1
ATOM 3084 C CA . TYR D 1 66 ? -15.768 2.115 83.157 1.00 26.68 66 TYR D CA 1
ATOM 3085 C C . TYR D 1 66 ? -16.781 1.770 84.241 1.00 27.55 66 TYR D C 1
ATOM 3086 O O . TYR D 1 66 ? -17.568 0.831 84.091 1.00 27.68 66 TYR D O 1
ATOM 3095 N N . ASN D 1 67 ? -16.760 2.535 85.331 1.00 28.23 67 ASN D N 1
ATOM 3096 C CA . ASN D 1 67 ? -17.694 2.310 86.432 1.00 31.49 67 ASN D CA 1
ATOM 3097 C C . ASN D 1 67 ? -19.136 2.366 85.928 1.00 31.78 67 ASN D C 1
ATOM 3098 O O . ASN D 1 67 ? -19.938 1.476 86.207 1.00 30.75 67 ASN D O 1
ATOM 3103 N N . LYS D 1 68 ? -19.456 3.410 85.174 1.00 33.61 68 LYS D N 1
ATOM 3104 C CA . LYS D 1 68 ? -20.804 3.562 84.632 1.00 35.64 68 LYS D CA 1
ATOM 3105 C C . LYS D 1 68 ? -21.203 2.362 83.790 1.00 36.54 68 LYS D C 1
ATOM 3106 O O . LYS D 1 68 ? -22.290 1.806 83.962 1.00 36.32 68 LYS D O 1
ATOM 3112 N N . ALA D 1 69 ? -20.322 1.963 82.880 1.00 37.11 69 ALA D N 1
ATOM 3113 C CA . ALA D 1 69 ? -20.596 0.820 82.021 1.00 37.49 69 ALA D CA 1
ATOM 3114 C C . ALA D 1 69 ? -20.906 -0.389 82.889 1.00 37.92 69 ALA D C 1
ATOM 3115 O O . ALA D 1 69 ? -21.729 -1.232 82.525 1.00 37.20 69 ALA D O 1
ATOM 3117 N N . ARG D 1 70 ? -20.236 -0.473 84.038 1.00 39.08 70 ARG D N 1
ATOM 3118 C CA . ARG D 1 70 ? -20.452 -1.583 84.959 1.00 40.29 70 ARG D CA 1
ATOM 3119 C C . ARG D 1 70 ? -21.795 -1.469 85.668 1.00 40.81 70 ARG D C 1
ATOM 3120 O O . ARG D 1 70 ? -22.623 -2.375 85.597 1.00 41.38 70 ARG D O 1
ATOM 3128 N N . SER D 1 71 ? -22.011 -0.353 86.350 1.00 42.45 71 SER D N 1
ATOM 3129 C CA . SER D 1 71 ? -23.262 -0.145 87.068 1.00 45.25 71 SER D CA 1
ATOM 3130 C C . SER D 1 71 ? -24.478 -0.203 86.143 1.00 45.99 71 SER D C 1
ATOM 3131 O O . SER D 1 71 ? -25.612 -0.048 86.596 1.00 46.93 71 SER D O 1
ATOM 3134 N N . GLU D 1 72 ? -24.233 -0.433 84.852 1.00 46.65 72 GLU D N 1
ATOM 3135 C CA . GLU D 1 72 ? -25.299 -0.519 83.853 1.00 46.95 72 GLU D CA 1
ATOM 3136 C C . GLU D 1 72 ? -25.454 -1.921 83.266 1.00 45.64 72 GLU D C 1
ATOM 3137 O O . GLU D 1 72 ? -26.383 -2.179 82.505 1.00 46.05 72 GLU D O 1
ATOM 3143 N N . GLY D 1 73 ? -24.542 -2.823 83.614 1.00 44.81 73 GLY D N 1
ATOM 3144 C CA . GLY D 1 73 ? -24.620 -4.181 83.102 1.00 43.65 73 GLY D CA 1
ATOM 3145 C C . GLY D 1 73 ? -24.124 -4.322 81.672 1.00 43.18 73 GLY D C 1
ATOM 3146 O O . GLY D 1 73 ? -24.381 -5.336 81.020 1.00 42.98 73 GLY D O 1
ATOM 3147 N N . LEU D 1 74 ? -23.413 -3.309 81.183 1.00 41.61 74 LEU D N 1
ATOM 3148 C CA . LEU D 1 74 ? -22.886 -3.336 79.822 1.00 40.38 74 LEU D CA 1
ATOM 3149 C C . LEU D 1 74 ? -21.519 -4.003 79.775 1.00 38.80 74 LEU D C 1
ATOM 3150 O O . LEU D 1 74 ? -20.680 -3.762 80.640 1.00 39.76 74 LEU D O 1
ATOM 3155 N N . PRO D 1 75 ? -21.279 -4.861 78.769 1.00 36.59 75 PRO D N 1
ATOM 3156 C CA . PRO D 1 75 ? -19.971 -5.516 78.678 1.00 33.68 75 PRO D CA 1
ATOM 3157 C C . PRO D 1 75 ? -18.940 -4.396 78.595 1.00 31.96 75 PRO D C 1
ATOM 3158 O O . PRO D 1 75 ? -19.219 -3.335 78.035 1.00 30.72 75 PRO D O 1
ATOM 3162 N N . CYS D 1 76 ? -17.760 -4.610 79.156 1.00 27.67 76 CYS D N 1
ATOM 3163 C CA . CYS D 1 76 ? -16.749 -3.572 79.122 1.00 26.36 76 CYS D CA 1
ATOM 3164 C C . CYS D 1 76 ? -15.406 -4.082 79.594 1.00 24.57 76 CYS D C 1
ATOM 3165 O O . CYS D 1 76 ? -15.274 -5.238 79.982 1.00 24.70 76 CYS D O 1
ATOM 3168 N N . SER D 1 77 ? -14.414 -3.203 79.549 1.00 23.53 77 SER D N 1
ATOM 3169 C CA . SER D 1 77 ? -13.070 -3.536 79.972 1.00 21.89 77 SER D CA 1
ATOM 3170 C C . SER D 1 77 ? -12.299 -2.256 80.208 1.00 22.38 77 SER D C 1
ATOM 3171 O O . SER D 1 77 ? -12.640 -1.200 79.678 1.00 24.12 77 SER D O 1
ATOM 3174 N N . ILE D 1 78 ? -11.272 -2.349 81.040 1.00 21.85 78 ILE D N 1
ATOM 3175 C CA . ILE D 1 78 ? -10.416 -1.215 81.330 1.00 21.32 78 ILE D CA 1
ATOM 3176 C C . ILE D 1 78 ? -9.048 -1.870 81.231 1.00 21.56 78 ILE D C 1
ATOM 3177 O O . ILE D 1 78 ? -8.854 -2.981 81.726 1.00 22.48 78 ILE D O 1
ATOM 3182 N N . ILE D 1 79 ? -8.115 -1.198 80.563 1.00 21.44 79 ILE D N 1
ATOM 3183 C CA . ILE D 1 79 ? -6.794 -1.767 80.302 1.00 19.61 79 ILE D CA 1
ATOM 3184 C C . ILE D 1 79 ? -5.632 -1.137 81.039 1.00 20.09 79 ILE D C 1
ATOM 3185 O O . ILE D 1 79 ? -5.514 0.086 81.107 1.00 20.25 79 ILE D O 1
ATOM 3190 N N . ARG D 1 80 ? -4.757 -1.982 81.578 1.00 21.48 80 ARG D N 1
ATOM 3191 C CA . ARG D 1 80 ? -3.584 -1.479 82.273 1.00 20.65 80 ARG D CA 1
ATOM 3192 C C . ARG D 1 80 ? -2.377 -1.735 81.398 1.00 21.05 80 ARG D C 1
ATOM 3193 O O . ARG D 1 80 ? -2.089 -2.876 81.041 1.00 20.39 80 ARG D O 1
ATOM 3201 N N . ASP D 1 81 ? -1.688 -0.666 81.029 1.00 23.34 81 ASP D N 1
ATOM 3202 C CA . ASP D 1 81 ? -0.499 -0.782 80.203 1.00 27.06 81 ASP D CA 1
ATOM 3203 C C . ASP D 1 81 ? 0.641 -1.089 81.154 1.00 28.57 81 ASP D C 1
ATOM 3204 O O . ASP D 1 81 ? 0.503 -0.913 82.363 1.00 30.97 81 ASP D O 1
ATOM 3209 N N . ALA D 1 82 ? 1.759 -1.552 80.622 1.00 27.27 82 ALA D N 1
ATOM 3210 C CA . ALA D 1 82 ? 2.900 -1.868 81.459 1.00 29.14 82 ALA D CA 1
ATOM 3211 C C . ALA D 1 82 ? 3.995 -0.844 81.236 1.00 30.07 82 ALA D C 1
ATOM 3212 O O . ALA D 1 82 ? 4.331 -0.525 80.097 1.00 32.10 82 ALA D O 1
ATOM 3214 N N . GLY D 1 83 ? 4.540 -0.308 82.321 1.00 30.48 83 GLY D N 1
ATOM 3215 C CA . GLY D 1 83 ? 5.621 0.644 82.171 1.00 31.29 83 GLY D CA 1
ATOM 3216 C C . GLY D 1 83 ? 6.657 -0.011 81.272 1.00 32.24 83 GLY D C 1
ATOM 3217 O O . GLY D 1 83 ? 6.739 -1.240 81.214 1.00 32.47 83 GLY D O 1
ATOM 3218 N N . HIS D 1 84 ? 7.438 0.793 80.563 1.00 32.82 84 HIS D N 1
ATOM 3219 C CA . HIS D 1 84 ? 8.457 0.262 79.670 1.00 34.31 84 HIS D CA 1
ATOM 3220 C C . HIS D 1 84 ? 9.691 -0.172 80.465 1.00 36.85 84 HIS D C 1
ATOM 3221 O O . HIS D 1 84 ? 10.380 -1.128 80.093 1.00 36.01 84 HIS D O 1
ATOM 3228 N N . THR D 1 85 ? 9.972 0.545 81.551 1.00 37.93 85 THR D N 1
ATOM 3229 C CA . THR D 1 85 ? 11.114 0.226 82.404 1.00 40.34 85 THR D CA 1
ATOM 3230 C C . THR D 1 85 ? 10.737 0.457 83.861 1.00 40.78 85 THR D C 1
ATOM 3231 O O . THR D 1 85 ? 9.642 0.934 84.155 1.00 40.81 85 THR D O 1
ATOM 3235 N N . GLN D 1 86 ? 11.655 0.132 84.766 1.00 42.13 86 GLN D N 1
ATOM 3236 C CA . GLN D 1 86 ? 11.411 0.277 86.201 1.00 42.88 86 GLN D CA 1
ATOM 3237 C C . GLN D 1 86 ? 11.230 1.724 86.647 1.00 42.69 86 GLN D C 1
ATOM 3238 O O . GLN D 1 86 ? 10.741 1.987 87.744 1.00 42.92 86 GLN D O 1
ATOM 3244 N N . LEU D 1 87 ? 11.614 2.659 85.790 1.00 42.69 87 LEU D N 1
ATOM 3245 C CA . LEU D 1 87 ? 11.498 4.071 86.114 1.00 42.21 87 LEU D CA 1
ATOM 3246 C C . LEU D 1 87 ? 10.072 4.599 86.023 1.00 42.09 87 LEU D C 1
ATOM 3247 O O . LEU D 1 87 ? 9.847 5.794 86.198 1.00 44.11 87 LEU D O 1
ATOM 3252 N N . GLU D 1 88 ? 9.107 3.721 85.757 1.00 39.45 88 GLU D N 1
ATOM 3253 C CA . GLU D 1 88 ? 7.715 4.154 85.650 1.00 36.80 88 GLU D CA 1
ATOM 3254 C C . GLU D 1 88 ? 6.704 3.043 85.887 1.00 34.64 88 GLU D C 1
ATOM 3255 O O . GLU D 1 88 ? 6.900 1.905 85.465 1.00 33.36 88 GLU D O 1
ATOM 3261 N N . PRO D 1 89 ? 5.600 3.365 86.570 1.00 32.00 89 PRO D N 1
ATOM 3262 C CA . PRO D 1 89 ? 4.577 2.354 86.831 1.00 30.89 89 PRO D CA 1
ATOM 3263 C C . PRO D 1 89 ? 3.650 2.194 85.633 1.00 30.29 89 PRO D C 1
ATOM 3264 O O . PRO D 1 89 ? 3.594 3.055 84.754 1.00 28.23 89 PRO D O 1
ATOM 3268 N N . GLY D 1 90 ? 2.927 1.083 85.595 1.00 29.99 90 GLY D N 1
ATOM 3269 C CA . GLY D 1 90 ? 1.989 0.870 84.511 1.00 29.51 90 GLY D CA 1
ATOM 3270 C C . GLY D 1 90 ? 0.948 1.974 84.583 1.00 29.26 90 GLY D C 1
ATOM 3271 O O . GLY D 1 90 ? 0.925 2.751 85.541 1.00 29.08 90 GLY D O 1
ATOM 3272 N N . THR D 1 91 ? 0.078 2.048 83.585 1.00 27.90 91 THR D N 1
ATOM 3273 C CA . THR D 1 91 ? -0.943 3.085 83.559 1.00 27.91 91 THR D CA 1
ATOM 3274 C C . THR D 1 91 ? -2.219 2.583 82.881 1.00 25.21 91 THR D C 1
ATOM 3275 O O . THR D 1 91 ? -2.166 1.753 81.974 1.00 24.85 91 THR D O 1
ATOM 3279 N N . LEU D 1 92 ? -3.366 3.060 83.347 1.00 23.81 92 LEU D N 1
ATOM 3280 C CA . LEU D 1 92 ? -4.649 2.678 82.760 1.00 23.60 92 LEU D CA 1
ATOM 3281 C C . LEU D 1 92 ? -4.776 3.528 81.495 1.00 23.34 92 LEU D C 1
ATOM 3282 O O . LEU D 1 92 ? -4.846 4.749 81.566 1.00 23.42 92 LEU D O 1
ATOM 3287 N N . THR D 1 93 ? -4.797 2.870 80.341 1.00 22.29 93 THR D N 1
ATOM 3288 C CA . THR D 1 93 ? -4.830 3.559 79.050 1.00 19.23 93 THR D CA 1
ATOM 3289 C C . THR D 1 93 ? -6.152 3.667 78.294 1.00 19.20 93 THR D C 1
ATOM 3290 O O . THR D 1 93 ? -6.397 4.661 77.612 1.00 17.93 93 THR D O 1
ATOM 3294 N N . ALA D 1 94 ? -6.981 2.636 78.379 1.00 19.92 94 ALA D N 1
ATOM 3295 C CA . ALA D 1 94 ? -8.221 2.639 77.626 1.00 20.93 94 ALA D CA 1
ATOM 3296 C C . ALA D 1 94 ? -9.334 1.799 78.211 1.00 22.68 94 ALA D C 1
ATOM 3297 O O . ALA D 1 94 ? -9.126 0.979 79.112 1.00 24.24 94 ALA D O 1
ATOM 3299 N N . VAL D 1 95 ? -10.523 2.011 77.667 1.00 21.26 95 VAL D N 1
ATOM 3300 C CA . VAL D 1 95 ? -11.714 1.303 78.088 1.00 21.91 95 VAL D CA 1
ATOM 3301 C C . VAL D 1 95 ? -12.557 1.030 76.854 1.00 22.97 95 VAL D C 1
ATOM 3302 O O . VAL D 1 95 ? -12.612 1.852 75.946 1.00 23.86 95 VAL D O 1
ATOM 3306 N N . ALA D 1 96 ? -13.200 -0.131 76.820 1.00 22.80 96 ALA D N 1
ATOM 3307 C CA . ALA D 1 96 ? -14.066 -0.489 75.707 1.00 24.03 96 ALA D CA 1
ATOM 3308 C C . ALA D 1 96 ? -15.417 -0.844 76.301 1.00 24.62 96 ALA D C 1
ATOM 3309 O O . ALA D 1 96 ? -15.497 -1.513 77.330 1.00 24.21 96 ALA D O 1
ATOM 3311 N N . ILE D 1 97 ? -16.483 -0.395 75.657 1.00 25.37 97 ILE D N 1
ATOM 3312 C CA . ILE D 1 97 ? -17.820 -0.672 76.162 1.00 26.42 97 ILE D CA 1
ATOM 3313 C C . ILE D 1 97 ? -18.685 -1.257 75.067 1.00 26.28 97 ILE D C 1
ATOM 3314 O O . ILE D 1 97 ? -18.938 -0.612 74.055 1.00 28.16 97 ILE D O 1
ATOM 3319 N N . GLY D 1 98 ? -19.127 -2.491 75.265 1.00 27.21 98 GLY D N 1
ATOM 3320 C CA . GLY D 1 98 ? -19.966 -3.127 74.270 1.00 29.47 98 GLY D CA 1
ATOM 3321 C C . GLY D 1 98 ? -19.340 -4.369 73.676 1.00 31.51 98 GLY D C 1
ATOM 3322 O O . GLY D 1 98 ? -18.389 -4.911 74.234 1.00 33.25 98 GLY D O 1
ATOM 3323 N N . PRO D 1 99 ? -19.857 -4.850 72.538 1.00 33.72 99 PRO D N 1
ATOM 3324 C CA . PRO D 1 99 ? -20.995 -4.248 71.834 1.00 35.74 99 PRO D CA 1
ATOM 3325 C C . PRO D 1 99 ? -22.319 -4.322 72.598 1.00 38.16 99 PRO D C 1
ATOM 3326 O O . PRO D 1 99 ? -22.544 -5.243 73.384 1.00 38.73 99 PRO D O 1
ATOM 3330 N N . GLU D 1 100 ? -23.182 -3.337 72.358 1.00 39.73 100 GLU D N 1
ATOM 3331 C CA . GLU D 1 100 ? -24.505 -3.256 72.983 1.00 41.86 100 GLU D CA 1
ATOM 3332 C C . GLU D 1 100 ? -25.384 -2.359 72.099 1.00 42.12 100 GLU D C 1
ATOM 3333 O O . GLU D 1 100 ? -24.963 -1.947 71.015 1.00 40.12 100 GLU D O 1
A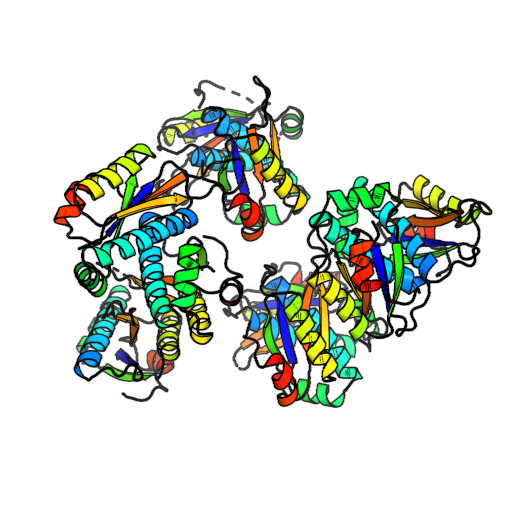TOM 3339 N N . LYS D 1 101 ? -26.602 -2.061 72.546 1.00 43.41 101 LYS D N 1
ATOM 3340 C CA . LYS D 1 101 ? -27.476 -1.193 71.762 1.00 44.52 101 LYS D CA 1
ATOM 3341 C C . LYS D 1 101 ? -27.040 0.247 71.939 1.00 43.99 101 LYS D C 1
ATOM 3342 O O . LYS D 1 101 ? -26.711 0.675 73.045 1.00 43.22 101 LYS D O 1
ATOM 3348 N N . ASP D 1 102 ? -27.036 0.990 70.839 1.00 44.36 102 ASP D N 1
ATOM 3349 C CA . ASP D 1 102 ? -26.630 2.386 70.862 1.00 46.30 102 ASP D CA 1
ATOM 3350 C C . ASP D 1 102 ? -27.295 3.132 72.014 1.00 47.04 102 ASP D C 1
ATOM 3351 O O . ASP D 1 102 ? -26.641 3.881 72.734 1.00 46.83 102 ASP D O 1
ATOM 3356 N N . GLU D 1 103 ? -28.593 2.905 72.194 1.00 48.23 103 GLU D N 1
ATOM 3357 C CA . GLU D 1 103 ? -29.342 3.559 73.258 1.00 48.95 103 GLU D CA 1
ATOM 3358 C C . GLU D 1 103 ? -28.664 3.435 74.619 1.00 48.41 103 GLU D C 1
ATOM 3359 O O . GLU D 1 103 ? -28.376 4.446 75.255 1.00 49.13 103 GLU D O 1
ATOM 3365 N N . LYS D 1 104 ? -28.410 2.207 75.071 1.00 46.85 104 LYS D N 1
ATOM 3366 C CA . LYS D 1 104 ? -27.778 2.004 76.376 1.00 46.18 104 LYS D CA 1
ATOM 3367 C C . LYS D 1 104 ? -26.407 2.656 76.512 1.00 44.40 104 LYS D C 1
ATOM 3368 O O . LYS D 1 104 ? -26.136 3.347 77.492 1.00 44.04 104 LYS D O 1
ATOM 3374 N N . ILE D 1 105 ? -25.539 2.425 75.535 1.00 42.85 105 ILE D N 1
ATOM 3375 C CA . ILE D 1 105 ? -24.191 2.984 75.569 1.00 41.20 105 ILE D CA 1
ATOM 3376 C C . ILE D 1 105 ? -24.147 4.510 75.511 1.00 39.83 105 ILE D C 1
ATOM 3377 O O . ILE D 1 105 ? -23.363 5.139 76.223 1.00 40.38 105 ILE D O 1
ATOM 3382 N N . ASP D 1 106 ? -24.976 5.104 74.658 1.00 39.13 106 ASP D N 1
ATOM 3383 C CA . ASP D 1 106 ? -24.990 6.555 74.517 1.00 38.80 106 ASP D CA 1
ATOM 3384 C C . ASP D 1 106 ? -25.224 7.270 75.839 1.00 37.25 106 ASP D C 1
ATOM 3385 O O . ASP D 1 106 ? -24.595 8.287 76.118 1.00 35.17 106 ASP D O 1
ATOM 3390 N N . LYS D 1 107 ? -26.126 6.736 76.654 1.00 36.93 107 LYS D N 1
ATOM 3391 C CA . LYS D 1 107 ? -26.422 7.342 77.944 1.00 37.81 107 LYS D CA 1
ATOM 3392 C C . LYS D 1 107 ? -25.164 7.465 78.793 1.00 38.50 107 LYS D C 1
ATOM 3393 O O . LYS D 1 107 ? -25.079 8.326 79.671 1.00 39.91 107 LYS D O 1
ATOM 3399 N N . ILE D 1 108 ? -24.177 6.617 78.520 1.00 37.14 108 ILE D N 1
ATOM 3400 C CA . ILE D 1 108 ? -22.938 6.645 79.282 1.00 35.73 108 ILE D CA 1
ATOM 3401 C C . ILE D 1 108 ? -21.810 7.434 78.627 1.00 33.64 108 ILE D C 1
ATOM 3402 O O . ILE D 1 108 ? -21.115 8.182 79.299 1.00 31.25 108 ILE D O 1
ATOM 3407 N N . THR D 1 109 ? -21.646 7.283 77.316 1.00 34.62 109 THR D N 1
ATOM 3408 C CA . THR D 1 109 ? -20.569 7.961 76.587 1.00 35.94 109 THR D CA 1
ATOM 3409 C C . THR D 1 109 ? -20.992 9.088 75.637 1.00 35.86 109 THR D C 1
ATOM 3410 O O . THR D 1 109 ? -20.144 9.810 75.096 1.00 35.51 109 THR D O 1
ATOM 3414 N N . GLY D 1 110 ? -22.297 9.230 75.431 1.00 35.86 110 GLY D N 1
ATOM 3415 C CA . GLY D 1 110 ? -22.810 10.252 74.533 1.00 33.92 110 GLY D CA 1
ATOM 3416 C C . GLY D 1 110 ? -22.241 11.649 74.699 1.00 33.44 110 GLY D C 1
ATOM 3417 O O . GLY D 1 110 ? -22.195 12.412 73.737 1.00 33.95 110 GLY D O 1
ATOM 3418 N N . HIS D 1 111 ? -21.802 11.987 75.909 1.00 32.11 111 HIS D N 1
ATOM 3419 C CA . HIS D 1 111 ? -21.251 13.314 76.186 1.00 31.39 111 HIS D CA 1
ATOM 3420 C C . HIS D 1 111 ? -19.775 13.478 75.814 1.00 29.06 111 HIS D C 1
ATOM 3421 O O . HIS D 1 111 ? -19.301 14.594 75.606 1.00 28.50 111 HIS D O 1
ATOM 3428 N N . LEU D 1 112 ? -19.056 12.366 75.724 1.00 24.91 112 LEU D N 1
ATOM 3429 C CA . LEU D 1 112 ? -17.635 12.397 75.408 1.00 24.85 112 LEU D CA 1
ATOM 3430 C C . LEU D 1 112 ? -17.277 12.883 74.002 1.00 24.94 112 LEU D C 1
ATOM 3431 O O . LEU D 1 112 ? -17.990 12.613 73.041 1.00 24.79 112 LEU D O 1
ATOM 3436 N N . LYS D 1 113 ? -16.165 13.604 73.895 1.00 24.46 113 LYS D N 1
ATOM 3437 C CA . LYS D 1 113 ? -15.698 14.118 72.613 1.00 23.84 113 LYS D CA 1
ATOM 3438 C C . LYS D 1 113 ? -15.024 13.010 71.814 1.00 23.94 113 LYS D C 1
ATOM 3439 O O . LYS D 1 113 ? -14.503 12.050 72.386 1.00 22.34 113 LYS D O 1
ATOM 3445 N N . LEU D 1 114 ? -15.027 13.143 70.491 1.00 24.31 114 LEU D N 1
ATOM 3446 C CA . LEU D 1 114 ? -14.389 12.143 69.636 1.00 25.27 114 LEU D CA 1
ATOM 3447 C C . LEU D 1 114 ? -12.880 12.277 69.759 1.00 25.58 114 LEU D C 1
ATOM 3448 O O . LEU D 1 114 ? -12.357 13.380 69.918 1.00 27.54 114 LEU D O 1
ATOM 3453 N N . LEU D 1 115 ? -12.182 11.153 69.678 1.00 24.46 115 LEU D N 1
ATOM 3454 C CA . LEU D 1 115 ? -10.735 11.160 69.766 1.00 25.37 115 LEU D CA 1
ATOM 3455 C C . LEU D 1 115 ? -10.163 11.780 68.505 1.00 26.68 115 LEU D C 1
ATOM 3456 O O . LEU D 1 115 ? -10.602 11.367 67.415 1.00 28.72 115 LEU D O 1
ATOM 3462 N N . MET E 1 1 ? 43.716 4.021 54.868 1.00 32.04 1 MET E N 1
ATOM 3463 C CA . MET E 1 1 ? 43.665 3.774 56.339 1.00 31.42 1 MET E CA 1
ATOM 3464 C C . MET E 1 1 ? 44.128 2.360 56.635 1.00 31.00 1 MET E C 1
ATOM 3465 O O . MET E 1 1 ? 43.553 1.396 56.130 1.00 30.84 1 MET E O 1
ATOM 3470 N N . LYS E 1 2 ? 45.174 2.236 57.443 1.00 28.16 2 LYS E N 1
ATOM 3471 C CA . LYS E 1 2 ? 45.677 0.926 57.810 1.00 27.18 2 LYS E CA 1
ATOM 3472 C C . LYS E 1 2 ? 46.435 0.991 59.124 1.00 25.34 2 LYS E C 1
ATOM 3473 O O . LYS E 1 2 ? 46.885 2.055 59.539 1.00 23.83 2 LYS E O 1
ATOM 3479 N N . MET E 1 3 ? 46.551 -0.159 59.781 1.00 23.82 3 MET E N 1
ATOM 3480 C CA . MET E 1 3 ? 47.267 -0.271 61.045 1.00 21.94 3 MET E CA 1
ATOM 3481 C C . MET E 1 3 ? 48.411 -1.235 60.811 1.00 19.69 3 MET E C 1
ATOM 3482 O O . MET E 1 3 ? 48.231 -2.255 60.142 1.00 20.16 3 MET E O 1
ATOM 3487 N N . VAL E 1 4 ? 49.589 -0.916 61.330 1.00 16.35 4 VAL E N 1
ATOM 3488 C CA . VAL E 1 4 ? 50.718 -1.818 61.180 1.00 18.40 4 VAL E CA 1
ATOM 3489 C C . VAL E 1 4 ? 50.979 -2.489 62.523 1.00 21.38 4 VAL E C 1
ATOM 3490 O O . VAL E 1 4 ? 50.985 -1.832 63.570 1.00 19.80 4 VAL E O 1
ATOM 3494 N N . VAL E 1 5 ? 51.173 -3.802 62.481 1.00 21.27 5 VAL E N 1
ATOM 3495 C CA . VAL E 1 5 ? 51.437 -4.595 63.671 1.00 20.55 5 VAL E CA 1
ATOM 3496 C C . VAL E 1 5 ? 52.837 -5.166 63.529 1.00 20.09 5 VAL E C 1
ATOM 3497 O O . VAL E 1 5 ? 53.116 -5.923 62.600 1.00 19.53 5 VAL E O 1
ATOM 3501 N N . VAL E 1 6 ? 53.717 -4.802 64.454 1.00 18.35 6 VAL E N 1
ATOM 3502 C CA . VAL E 1 6 ? 55.131 -5.125 64.539 1.00 18.31 6 VAL E CA 1
ATOM 3503 C C . VAL E 1 6 ? 55.364 -6.279 65.508 1.00 18.62 6 VAL E C 1
ATOM 3504 O O . VAL E 1 6 ? 55.276 -6.134 66.720 1.00 19.80 6 VAL E O 1
ATOM 3508 N N . ILE E 1 7 ? 55.741 -7.466 65.059 1.00 18.80 7 ILE E N 1
ATOM 3509 C CA . ILE E 1 7 ? 56.005 -8.605 65.913 1.00 18.41 7 ILE E CA 1
ATOM 3510 C C . ILE E 1 7 ? 57.493 -8.928 65.993 1.00 20.67 7 ILE E C 1
ATOM 3511 O O . ILE E 1 7 ? 58.154 -9.063 64.960 1.00 19.56 7 ILE E O 1
ATOM 3516 N N . ARG E 1 8 ? 58.024 -9.069 67.209 1.00 21.66 8 ARG E N 1
ATOM 3517 C CA . ARG E 1 8 ? 59.427 -9.431 67.345 1.00 23.28 8 ARG E CA 1
ATOM 3518 C C . ARG E 1 8 ? 59.570 -10.866 66.858 1.00 23.39 8 ARG E C 1
ATOM 3519 O O . ARG E 1 8 ? 58.792 -11.735 67.238 1.00 23.63 8 ARG E O 1
ATOM 3527 N N . ASN E 1 9 ? 60.569 -11.107 66.017 1.00 25.90 9 ASN E N 1
ATOM 3528 C CA . ASN E 1 9 ? 60.796 -12.429 65.442 1.00 27.37 9 ASN E CA 1
ATOM 3529 C C . ASN E 1 9 ? 62.068 -13.090 65.976 1.00 27.78 9 ASN E C 1
ATOM 3530 O O . ASN E 1 9 ? 62.611 -14.002 65.353 1.00 26.38 9 ASN E O 1
ATOM 3535 N N . ASP E 1 10 ? 62.530 -12.642 67.139 1.00 28.31 10 ASP E N 1
ATOM 3536 C CA . ASP E 1 10 ? 63.748 -13.193 67.739 1.00 29.58 10 ASP E CA 1
ATOM 3537 C C . ASP E 1 10 ? 63.499 -13.885 69.082 1.00 29.66 10 ASP E C 1
ATOM 3538 O O . ASP E 1 10 ? 64.441 -14.315 69.756 1.00 28.80 10 ASP E O 1
ATOM 3543 N N . LEU E 1 11 ? 62.233 -14.006 69.459 1.00 27.55 11 LEU E N 1
ATOM 3544 C CA . LEU E 1 11 ? 61.874 -14.626 70.725 1.00 28.18 11 LEU E CA 1
ATOM 3545 C C . LEU E 1 11 ? 61.327 -16.038 70.573 1.00 29.91 11 LEU E C 1
ATOM 3546 O O . LEU E 1 11 ? 60.772 -16.594 71.519 1.00 32.87 11 LEU E O 1
ATOM 3551 N N . GLY E 1 12 ? 61.481 -16.621 69.388 1.00 30.30 12 GLY E N 1
ATOM 3552 C CA . GLY E 1 12 ? 60.979 -17.964 69.164 1.00 27.55 12 GLY E CA 1
ATOM 3553 C C . GLY E 1 12 ? 59.489 -18.099 69.430 1.00 27.33 12 GLY E C 1
ATOM 3554 O O . GLY E 1 12 ? 58.984 -19.210 69.594 1.00 29.28 12 GLY E O 1
ATOM 3555 N N . MET E 1 13 ? 58.774 -16.978 69.478 1.00 26.80 13 MET E N 1
ATOM 3556 C CA . MET E 1 13 ? 57.332 -17.023 69.722 1.00 25.52 13 MET E CA 1
ATOM 3557 C C . MET E 1 13 ? 56.637 -17.926 68.712 1.00 24.35 13 MET E C 1
ATOM 3558 O O . MET E 1 13 ? 56.958 -17.911 67.520 1.00 23.08 13 MET E O 1
ATOM 3563 N N . GLY E 1 14 ? 55.694 -18.723 69.196 1.00 22.29 14 GLY E N 1
ATOM 3564 C CA . GLY E 1 14 ? 54.970 -19.610 68.309 1.00 22.63 14 GLY E CA 1
ATOM 3565 C C . GLY E 1 14 ? 53.879 -18.856 67.568 1.00 20.95 14 GLY E C 1
ATOM 3566 O O . GLY E 1 14 ? 53.610 -17.694 67.855 1.00 20.29 14 GLY E O 1
ATOM 3567 N N . LYS E 1 15 ? 53.241 -19.527 66.617 1.00 23.54 15 LYS E N 1
ATOM 3568 C CA . LYS E 1 15 ? 52.187 -18.910 65.828 1.00 22.04 15 LYS E CA 1
ATOM 3569 C C . LYS E 1 15 ? 51.097 -18.329 66.715 1.00 20.00 15 LYS E C 1
ATOM 3570 O O . LYS E 1 15 ? 50.743 -17.157 66.588 1.00 20.79 15 LYS E O 1
ATOM 3576 N N . GLY E 1 16 ? 50.566 -19.155 67.609 1.00 19.83 16 GLY E N 1
ATOM 3577 C CA . GLY E 1 16 ? 49.514 -18.711 68.502 1.00 21.28 16 GLY E CA 1
ATOM 3578 C C . GLY E 1 16 ? 49.913 -17.557 69.407 1.00 23.42 16 GLY E C 1
ATOM 3579 O O . GLY E 1 16 ? 49.100 -16.680 69.698 1.00 22.21 16 GLY E O 1
ATOM 3580 N N . LYS E 1 17 ? 51.164 -17.556 69.853 1.00 23.75 17 LYS E N 1
ATOM 3581 C CA . LYS E 1 17 ? 51.662 -16.503 70.738 1.00 23.20 17 LYS E CA 1
ATOM 3582 C C . LYS E 1 17 ? 51.722 -15.172 69.986 1.00 21.31 17 LYS E C 1
ATOM 3583 O O . LYS E 1 17 ? 51.275 -14.136 70.490 1.00 19.99 17 LYS E O 1
ATOM 3589 N N . MET E 1 18 ? 52.275 -15.206 68.775 1.00 21.29 18 MET E N 1
ATOM 3590 C CA . MET E 1 18 ? 52.363 -14.001 67.951 1.00 20.61 18 MET E CA 1
ATOM 3591 C C . MET E 1 18 ? 50.958 -13.463 67.719 1.00 18.71 18 MET E C 1
ATOM 3592 O O . MET E 1 18 ? 50.736 -12.253 67.748 1.00 18.60 18 MET E O 1
ATOM 3597 N N . VAL E 1 19 ? 50.006 -14.366 67.505 1.00 18.00 19 VAL E N 1
ATOM 3598 C CA . VAL E 1 19 ? 48.618 -13.958 67.283 1.00 17.69 19 VAL E CA 1
ATOM 3599 C C . VAL E 1 19 ? 48.069 -13.266 68.526 1.00 17.68 19 VAL E C 1
ATOM 3600 O O . VAL E 1 19 ? 47.416 -12.232 68.429 1.00 16.81 19 VAL E O 1
ATOM 3604 N N . ALA E 1 20 ? 48.348 -13.833 69.698 1.00 17.84 20 ALA E N 1
ATOM 3605 C CA . ALA E 1 20 ? 47.872 -13.257 70.953 1.00 17.27 20 ALA E CA 1
ATOM 3606 C C . ALA E 1 20 ? 48.519 -11.902 71.268 1.00 16.18 20 ALA E C 1
ATOM 3607 O O . ALA E 1 20 ? 47.832 -10.951 71.662 1.00 15.70 20 ALA E O 1
ATOM 3609 N N . GLN E 1 21 ? 49.839 -11.818 71.102 1.00 17.11 21 GLN E N 1
ATOM 3610 C CA . GLN E 1 21 ? 50.546 -10.569 71.383 1.00 16.17 21 GLN E CA 1
ATOM 3611 C C . GLN E 1 21 ? 50.188 -9.520 70.350 1.00 16.38 21 GLN E C 1
ATOM 3612 O O . GLN E 1 21 ? 50.026 -8.341 70.652 1.00 17.26 21 GLN E O 1
ATOM 3618 N N . GLY E 1 22 ? 50.116 -9.970 69.083 1.00 17.36 22 GLY E N 1
ATOM 3619 C CA . GLY E 1 22 ? 49.694 -9.040 68.051 1.00 15.03 22 GLY E CA 1
ATOM 3620 C C . GLY E 1 22 ? 48.350 -8.475 68.449 1.00 14.58 22 GLY E C 1
ATOM 3621 O O . GLY E 1 22 ? 48.075 -7.286 68.361 1.00 17.66 22 GLY E O 1
ATOM 3622 N N . GLY E 1 23 ? 47.500 -9.402 68.916 1.00 13.86 23 GLY E N 1
ATOM 3623 C CA . GLY E 1 23 ? 46.145 -9.049 69.324 1.00 14.04 23 GLY E CA 1
ATOM 3624 C C . GLY E 1 23 ? 46.128 -8.001 70.452 1.00 16.51 23 GLY E C 1
ATOM 3625 O O . GLY E 1 23 ? 45.325 -7.078 70.424 1.00 17.06 23 GLY E O 1
ATOM 3626 N N . HIS E 1 24 ? 46.983 -8.138 71.466 1.00 17.56 24 HIS E N 1
ATOM 3627 C CA . HIS E 1 24 ? 46.969 -7.143 72.534 1.00 16.64 24 HIS E CA 1
ATOM 3628 C C . HIS E 1 24 ? 47.335 -5.787 71.928 1.00 14.63 24 HIS E C 1
ATOM 3629 O O . HIS E 1 24 ? 46.677 -4.786 72.184 1.00 12.31 24 HIS E O 1
ATOM 3636 N N . ALA E 1 25 ? 48.401 -5.773 71.131 1.00 15.58 25 ALA E N 1
ATOM 3637 C CA . ALA E 1 25 ? 48.877 -4.547 70.489 1.00 16.33 25 ALA E CA 1
ATOM 3638 C C . ALA E 1 25 ? 47.786 -3.893 69.669 1.00 16.95 25 ALA E C 1
ATOM 3639 O O . ALA E 1 25 ? 47.618 -2.677 69.714 1.00 16.48 25 ALA E O 1
ATOM 3641 N N . ILE E 1 26 ? 47.041 -4.709 68.922 1.00 18.71 26 ILE E N 1
ATOM 3642 C CA . ILE E 1 26 ? 45.963 -4.211 68.070 1.00 16.17 26 ILE E CA 1
ATOM 3643 C C . ILE E 1 26 ? 44.875 -3.553 68.897 1.00 16.06 26 ILE E C 1
ATOM 3644 O O . ILE E 1 26 ? 44.422 -2.449 68.586 1.00 16.96 26 ILE E O 1
ATOM 3649 N N . ILE E 1 27 ? 44.447 -4.237 69.952 1.00 16.86 27 ILE E N 1
ATOM 3650 C CA . ILE E 1 27 ? 43.441 -3.694 70.840 1.00 16.25 27 ILE E CA 1
ATOM 3651 C C . ILE E 1 27 ? 43.936 -2.396 71.456 1.00 18.44 27 ILE E C 1
ATOM 3652 O O . ILE E 1 27 ? 43.267 -1.371 71.429 1.00 20.22 27 ILE E O 1
ATOM 3657 N N . GLU E 1 28 ? 45.139 -2.438 72.015 1.00 20.03 28 GLU E N 1
ATOM 3658 C CA . GLU E 1 28 ? 45.709 -1.251 72.643 1.00 22.48 28 GLU E CA 1
ATOM 3659 C C . GLU E 1 28 ? 45.877 -0.085 71.671 1.00 22.41 28 GLU E C 1
ATOM 3660 O O . GLU E 1 28 ? 45.572 1.057 72.013 1.00 25.25 28 GLU E O 1
ATOM 3666 N N . ALA E 1 29 ? 46.343 -0.354 70.456 1.00 21.93 29 ALA E N 1
ATOM 3667 C CA . ALA E 1 29 ? 46.501 0.726 69.488 1.00 21.64 29 ALA E CA 1
ATOM 3668 C C . ALA E 1 29 ? 45.128 1.284 69.127 1.00 22.80 29 ALA E C 1
ATOM 3669 O O . ALA E 1 29 ? 44.955 2.492 69.002 1.00 23.69 29 ALA E O 1
ATOM 3671 N N . PHE E 1 30 ? 44.154 0.389 68.973 1.00 22.18 30 PHE E N 1
ATOM 3672 C CA . PHE E 1 30 ? 42.780 0.755 68.631 1.00 21.30 30 PHE E CA 1
ATOM 3673 C C . PHE E 1 30 ? 42.155 1.689 69.677 1.00 22.02 30 PHE E C 1
ATOM 3674 O O . PHE E 1 30 ? 41.548 2.708 69.339 1.00 22.10 30 PHE E O 1
ATOM 3682 N N . LEU E 1 31 ? 42.296 1.339 70.950 1.00 23.96 31 LEU E N 1
ATOM 3683 C CA . LEU E 1 31 ? 41.745 2.172 72.019 1.00 22.80 31 LEU E CA 1
ATOM 3684 C C . LEU E 1 31 ? 42.421 3.548 72.024 1.00 24.15 31 LEU E C 1
ATOM 3685 O O . LEU E 1 31 ? 41.766 4.568 72.225 1.00 25.51 31 LEU E O 1
ATOM 3690 N N . ASP E 1 32 ? 43.730 3.572 71.782 1.00 26.52 32 ASP E N 1
ATOM 3691 C CA . ASP E 1 32 ? 44.488 4.823 71.751 1.00 29.00 32 ASP E CA 1
ATOM 3692 C C . ASP E 1 32 ? 44.059 5.675 70.561 1.00 31.37 32 ASP E C 1
ATOM 3693 O O . ASP E 1 32 ? 43.806 6.874 70.697 1.00 31.21 32 ASP E O 1
ATOM 3698 N N . ALA E 1 33 ? 43.967 5.044 69.396 1.00 32.82 33 ALA E N 1
ATOM 3699 C CA . ALA E 1 33 ? 43.582 5.733 68.170 1.00 34.10 33 ALA E CA 1
ATOM 3700 C C . ALA E 1 33 ? 42.139 6.204 68.210 1.00 36.09 33 ALA E C 1
ATOM 3701 O O . ALA E 1 33 ? 41.771 7.164 67.534 1.00 35.70 33 ALA E O 1
ATOM 3703 N N . LYS E 1 34 ? 41.319 5.517 68.996 1.00 38.93 34 LYS E N 1
ATOM 3704 C CA . LYS E 1 34 ? 39.910 5.866 69.112 1.00 41.77 34 LYS E CA 1
ATOM 3705 C C . LYS E 1 34 ? 39.761 7.161 69.901 1.00 43.53 34 LYS E C 1
ATOM 3706 O O . LYS E 1 34 ? 38.821 7.930 69.688 1.00 43.98 34 LYS E O 1
ATOM 3712 N N . ARG E 1 35 ? 40.704 7.400 70.807 1.00 45.11 35 ARG E N 1
ATOM 3713 C CA . ARG E 1 35 ? 40.699 8.613 71.615 1.00 46.68 35 ARG E CA 1
ATOM 3714 C C . ARG E 1 35 ? 41.128 9.805 70.775 1.00 46.93 35 ARG E C 1
ATOM 3715 O O . ARG E 1 35 ? 40.413 10.801 70.689 1.00 46.82 35 ARG E O 1
ATOM 3723 N N . LYS E 1 36 ? 42.302 9.694 70.158 1.00 47.56 36 LYS E N 1
ATOM 3724 C CA . LYS E 1 36 ? 42.842 10.766 69.331 1.00 48.18 36 LYS E CA 1
ATOM 3725 C C . LYS E 1 36 ? 41.908 11.166 68.197 1.00 49.73 36 LYS E C 1
ATOM 3726 O O . LYS E 1 36 ? 41.515 12.330 68.095 1.00 50.93 36 LYS E O 1
ATOM 3732 N N . ASN E 1 37 ? 41.549 10.211 67.345 1.00 50.56 37 ASN E N 1
ATOM 3733 C CA . ASN E 1 37 ? 40.655 10.507 66.232 1.00 50.37 37 ASN E CA 1
ATOM 3734 C C . ASN E 1 37 ? 39.642 9.391 66.018 1.00 50.18 37 ASN E C 1
ATOM 3735 O O . ASN E 1 37 ? 39.909 8.419 65.315 1.00 50.08 37 ASN E O 1
ATOM 3740 N N . PRO E 1 38 ? 38.454 9.523 66.621 1.00 50.73 38 PRO E N 1
ATOM 3741 C CA . PRO E 1 38 ? 37.399 8.518 66.490 1.00 51.24 38 PRO E CA 1
ATOM 3742 C C . PRO E 1 38 ? 36.869 8.385 65.068 1.00 51.35 38 PRO E C 1
ATOM 3743 O O . PRO E 1 38 ? 36.342 7.339 64.693 1.00 52.12 38 PRO E O 1
ATOM 3747 N N . ARG E 1 39 ? 37.006 9.445 64.277 1.00 51.42 39 ARG E N 1
ATOM 3748 C CA . ARG E 1 39 ? 36.516 9.401 62.905 1.00 49.99 39 ARG E CA 1
ATOM 3749 C C . ARG E 1 39 ? 37.551 8.744 61.988 1.00 48.34 39 ARG E C 1
ATOM 3750 O O . ARG E 1 39 ? 37.243 8.125 60.978 1.00 48.21 39 ARG E O 1
ATOM 3758 N N . ALA E 1 40 ? 38.827 8.951 62.330 1.00 45.86 40 ALA E N 1
ATOM 3759 C CA . ALA E 1 40 ? 39.851 8.218 61.600 1.00 44.00 40 ALA E CA 1
ATOM 3760 C C . ALA E 1 40 ? 39.645 6.712 61.773 1.00 43.13 40 ALA E C 1
ATOM 3761 O O . ALA E 1 40 ? 39.808 5.913 60.857 1.00 42.47 40 ALA E O 1
ATOM 3763 N N . VAL E 1 41 ? 39.312 6.343 63.024 1.00 42.34 41 VAL E N 1
ATOM 3764 C CA . VAL E 1 41 ? 39.028 4.944 63.330 1.00 40.79 41 VAL E CA 1
ATOM 3765 C C . VAL E 1 41 ? 37.867 4.416 62.494 1.00 39.54 41 VAL E C 1
ATOM 3766 O O . VAL E 1 41 ? 37.958 3.381 61.847 1.00 39.39 41 VAL E O 1
ATOM 3770 N N . ASP E 1 42 ? 36.742 5.127 62.500 1.00 38.26 42 ASP E N 1
ATOM 3771 C CA . ASP E 1 42 ? 35.567 4.704 61.745 1.00 39.16 42 ASP E CA 1
ATOM 3772 C C . ASP E 1 42 ? 35.899 4.437 60.289 1.00 37.91 42 ASP E C 1
ATOM 3773 O O . ASP E 1 42 ? 35.417 3.474 59.701 1.00 38.63 42 ASP E O 1
ATOM 3778 N N . GLU E 1 43 ? 36.723 5.301 59.712 1.00 36.98 43 GLU E N 1
ATOM 3779 C CA . GLU E 1 43 ? 37.130 5.144 58.326 1.00 35.50 43 GLU E CA 1
ATOM 3780 C C . GLU E 1 43 ? 37.827 3.793 58.190 1.00 32.91 43 GLU E C 1
ATOM 3781 O O . GLU E 1 43 ? 37.491 2.996 57.315 1.00 31.69 43 GLU E O 1
ATOM 3787 N N . TRP E 1 44 ? 38.793 3.543 59.069 1.00 27.48 44 TRP E N 1
ATOM 3788 C CA . TRP E 1 44 ? 39.542 2.295 59.055 1.00 25.51 44 TRP E CA 1
ATOM 3789 C C . TRP E 1 44 ? 38.593 1.109 59.091 1.00 24.20 44 TRP E C 1
ATOM 3790 O O . TRP E 1 44 ? 38.674 0.219 58.255 1.00 22.76 44 TRP E O 1
ATOM 3801 N N . LEU E 1 45 ? 37.688 1.111 60.059 1.00 25.52 45 LEU E N 1
ATOM 3802 C CA . LEU E 1 45 ? 36.734 0.024 60.188 1.00 28.80 45 LEU E CA 1
ATOM 3803 C C . LEU E 1 45 ? 35.930 -0.141 58.905 1.00 29.91 45 LEU E C 1
ATOM 3804 O O . LEU E 1 45 ? 35.851 -1.239 58.362 1.00 30.85 45 LEU E O 1
ATOM 3809 N N . ARG E 1 46 ? 35.352 0.948 58.405 1.00 32.19 46 ARG E N 1
ATOM 3810 C CA . ARG E 1 46 ? 34.549 0.877 57.183 1.00 32.85 46 ARG E CA 1
ATOM 3811 C C . ARG E 1 46 ? 35.297 0.307 55.984 1.00 31.10 46 ARG E C 1
ATOM 3812 O O . ARG E 1 46 ? 34.707 -0.368 55.144 1.00 31.76 46 ARG E O 1
ATOM 3820 N N . GLU E 1 47 ? 36.592 0.581 55.899 1.00 28.02 47 GLU E N 1
ATOM 3821 C CA . GLU E 1 47 ? 37.392 0.101 54.779 1.00 28.73 47 GLU E CA 1
ATOM 3822 C C . GLU E 1 47 ? 37.922 -1.314 54.992 1.00 26.86 47 GLU E C 1
ATOM 3823 O O . GLU E 1 47 ? 38.827 -1.750 54.280 1.00 25.47 47 GLU E O 1
ATOM 3829 N N . GLY E 1 48 ? 37.374 -2.025 55.975 1.00 26.13 48 GLY E N 1
ATOM 3830 C CA . GLY E 1 48 ? 37.830 -3.382 56.234 1.00 23.91 48 GLY E CA 1
ATOM 3831 C C . GLY E 1 48 ? 39.016 -3.474 57.183 1.00 22.97 48 GLY E C 1
ATOM 3832 O O . GLY E 1 48 ? 39.795 -4.430 57.123 1.00 21.81 48 GLY E O 1
ATOM 3833 N N . GLN E 1 49 ? 39.151 -2.470 58.049 1.00 21.58 49 GLN E N 1
ATOM 3834 C CA . GLN E 1 49 ? 40.222 -2.398 59.047 1.00 19.19 49 GLN E CA 1
ATOM 3835 C C . GLN E 1 49 ? 41.532 -3.074 58.644 1.00 19.49 49 GLN E C 1
ATOM 3836 O O . GLN E 1 49 ? 42.045 -3.929 59.356 1.00 19.20 49 GLN E O 1
ATOM 3842 N N . LYS E 1 50 ? 42.072 -2.672 57.500 1.00 20.84 50 LYS E N 1
ATOM 3843 C CA . LYS E 1 50 ? 43.318 -3.222 56.966 1.00 22.29 50 LYS E CA 1
ATOM 3844 C C . LYS E 1 50 ? 44.472 -3.299 57.965 1.00 22.48 50 LYS E C 1
ATOM 3845 O O . LYS E 1 50 ? 44.717 -2.359 58.722 1.00 20.65 50 LYS E O 1
ATOM 3851 N N . LYS E 1 51 ? 45.188 -4.422 57.944 1.00 21.13 51 LYS E N 1
ATOM 3852 C CA . LYS E 1 51 ? 46.328 -4.632 58.832 1.00 20.58 51 LYS E CA 1
ATOM 3853 C C . LYS E 1 51 ? 47.503 -5.276 58.111 1.00 20.89 51 LYS E C 1
ATOM 3854 O O . LYS E 1 51 ? 47.339 -6.223 57.349 1.00 22.17 51 LYS E O 1
ATOM 3860 N N . VAL E 1 52 ? 48.694 -4.763 58.371 1.00 20.21 52 VAL E N 1
ATOM 3861 C CA . VAL E 1 52 ? 49.906 -5.298 57.783 1.00 20.39 52 VAL E CA 1
ATOM 3862 C C . VAL E 1 52 ? 50.778 -5.681 58.963 1.00 22.09 52 VAL E C 1
ATOM 3863 O O . VAL E 1 52 ? 50.905 -4.920 59.929 1.00 21.04 52 VAL E O 1
ATOM 3867 N N . VAL E 1 53 ? 51.375 -6.860 58.892 1.00 21.98 53 VAL E N 1
ATOM 3868 C CA . VAL E 1 53 ? 52.183 -7.339 59.994 1.00 23.01 53 VAL E CA 1
ATOM 3869 C C . VAL E 1 53 ? 53.641 -7.475 59.614 1.00 23.46 53 VAL E C 1
ATOM 3870 O O . VAL E 1 53 ? 54.004 -8.288 58.767 1.00 25.83 53 VAL E O 1
ATOM 3874 N N . VAL E 1 54 ? 54.472 -6.654 60.245 1.00 22.89 54 VAL E N 1
ATOM 3875 C CA . VAL E 1 54 ? 55.908 -6.656 59.991 1.00 23.78 54 VAL E CA 1
ATOM 3876 C C . VAL E 1 54 ? 56.652 -7.257 61.174 1.00 24.24 54 VAL E C 1
ATOM 3877 O O . VAL E 1 54 ? 56.036 -7.685 62.152 1.00 25.55 54 VAL E O 1
ATOM 3881 N N . LYS E 1 55 ? 57.978 -7.283 61.091 1.00 24.44 55 LYS E N 1
ATOM 3882 C CA . LYS E 1 55 ? 58.782 -7.842 62.166 1.00 24.36 55 LYS E CA 1
ATOM 3883 C C . LYS E 1 55 ? 60.069 -7.062 62.410 1.00 24.30 55 LYS E C 1
ATOM 3884 O O . LYS E 1 55 ? 60.529 -6.315 61.547 1.00 23.84 55 LYS E O 1
ATOM 3890 N N . VAL E 1 56 ? 60.635 -7.262 63.599 1.00 23.86 56 VAL E N 1
ATOM 3891 C CA . VAL E 1 56 ? 61.904 -6.663 64.008 1.00 23.63 56 VAL E CA 1
ATOM 3892 C C . VAL E 1 56 ? 62.665 -7.784 64.705 1.00 24.76 56 VAL E C 1
ATOM 3893 O O . VAL E 1 56 ? 62.063 -8.782 65.103 1.00 24.77 56 VAL E O 1
ATOM 3897 N N . ASN E 1 57 ? 63.978 -7.638 64.846 1.00 25.12 57 ASN E N 1
ATOM 3898 C CA . ASN E 1 57 ? 64.771 -8.685 65.474 1.00 27.52 57 ASN E CA 1
ATOM 3899 C C . ASN E 1 57 ? 65.359 -8.376 66.844 1.00 26.06 57 ASN E C 1
ATOM 3900 O O . ASN E 1 57 ? 66.217 -9.111 67.324 1.00 24.68 57 ASN E O 1
ATOM 3905 N N . SER E 1 58 ? 64.894 -7.306 67.477 1.00 25.28 58 SER E N 1
ATOM 3906 C CA . SER E 1 58 ? 65.389 -6.959 68.805 1.00 26.25 58 SER E CA 1
ATOM 3907 C C . SER E 1 58 ? 64.437 -6.030 69.546 1.00 25.45 58 SER E C 1
ATOM 3908 O O . SER E 1 58 ? 63.579 -5.375 68.942 1.00 26.73 58 SER E O 1
ATOM 3911 N N . GLU E 1 59 ? 64.598 -5.982 70.865 1.00 27.83 59 GLU E N 1
ATOM 3912 C CA . GLU E 1 59 ? 63.781 -5.128 71.724 1.00 25.16 59 GLU E CA 1
ATOM 3913 C C . GLU E 1 59 ? 64.053 -3.676 71.391 1.00 24.76 59 GLU E C 1
ATOM 3914 O O . GLU E 1 59 ? 63.136 -2.850 71.335 1.00 26.29 59 GLU E O 1
ATOM 3920 N N . LYS E 1 60 ? 65.328 -3.367 71.177 1.00 23.98 60 LYS E N 1
ATOM 3921 C CA . LYS E 1 60 ? 65.738 -2.009 70.866 1.00 23.59 60 LYS E CA 1
ATOM 3922 C C . LYS E 1 60 ? 65.028 -1.535 69.598 1.00 24.02 60 LYS E C 1
ATOM 3923 O O . LYS E 1 60 ? 64.470 -0.440 69.548 1.00 22.14 60 LYS E O 1
ATOM 3929 N N . GLU E 1 61 ? 65.046 -2.375 68.572 1.00 25.48 61 GLU E N 1
ATOM 3930 C CA . GLU E 1 61 ? 64.382 -2.043 67.321 1.00 26.82 61 GLU E CA 1
ATOM 3931 C C . GLU E 1 61 ? 62.877 -1.891 67.577 1.00 25.98 61 GLU E C 1
ATOM 3932 O O . GLU E 1 61 ? 62.237 -0.989 67.049 1.00 26.37 61 GLU E O 1
ATOM 3938 N N . LEU E 1 62 ? 62.313 -2.758 68.412 1.00 26.54 62 LEU E N 1
ATOM 3939 C CA . LEU E 1 62 ? 60.885 -2.666 68.709 1.00 24.39 62 LEU E CA 1
ATOM 3940 C C . LEU E 1 62 ? 60.544 -1.356 69.414 1.00 25.06 62 LEU E C 1
ATOM 3941 O O . LEU E 1 62 ? 59.550 -0.709 69.090 1.00 22.88 62 LEU E O 1
ATOM 3946 N N . ILE E 1 63 ? 61.364 -0.968 70.388 1.00 26.50 63 ILE E N 1
ATOM 3947 C CA . ILE E 1 63 ? 61.113 0.273 71.115 1.00 26.92 63 ILE E CA 1
ATOM 3948 C C . ILE E 1 63 ? 61.304 1.479 70.206 1.00 26.81 63 ILE E C 1
ATOM 3949 O O . ILE E 1 63 ? 60.542 2.445 70.266 1.00 27.97 63 ILE E O 1
ATOM 3954 N N . ASP E 1 64 ? 62.321 1.423 69.354 1.00 29.58 64 ASP E N 1
ATOM 3955 C CA . ASP E 1 64 ? 62.588 2.528 68.440 1.00 30.53 64 ASP E CA 1
ATOM 3956 C C . ASP E 1 64 ? 61.399 2.855 67.557 1.00 29.83 64 ASP E C 1
ATOM 3957 O O . ASP E 1 64 ? 61.028 4.024 67.420 1.00 31.77 64 ASP E O 1
ATOM 3962 N N . ILE E 1 65 ? 60.785 1.837 66.962 1.00 28.27 65 ILE E N 1
ATOM 3963 C CA . ILE E 1 65 ? 59.634 2.092 66.102 1.00 27.73 65 ILE E CA 1
ATOM 3964 C C . ILE E 1 65 ? 58.485 2.716 66.887 1.00 25.27 65 ILE E C 1
ATOM 3965 O O . ILE E 1 65 ? 57.802 3.607 66.388 1.00 24.71 65 ILE E O 1
ATOM 3970 N N . TYR E 1 66 ? 58.267 2.251 68.114 1.00 25.25 66 TYR E N 1
ATOM 3971 C CA . TYR E 1 66 ? 57.198 2.813 68.941 1.00 26.04 66 TYR E CA 1
ATOM 3972 C C . TYR E 1 66 ? 57.502 4.282 69.246 1.00 27.62 66 TYR E C 1
ATOM 3973 O O . TYR E 1 66 ? 56.614 5.139 69.174 1.00 28.54 66 TYR E O 1
ATOM 3982 N N . ASN E 1 67 ? 58.758 4.577 69.570 1.00 30.18 67 ASN E N 1
ATOM 3983 C CA . ASN E 1 67 ? 59.155 5.958 69.860 1.00 31.87 67 ASN E CA 1
ATOM 3984 C C . ASN E 1 67 ? 58.868 6.832 68.641 1.00 32.41 67 ASN E C 1
ATOM 3985 O O . ASN E 1 67 ? 58.247 7.891 68.743 1.00 32.94 67 ASN E O 1
ATOM 3990 N N . LYS E 1 68 ? 59.320 6.371 67.482 1.00 34.00 68 LYS E N 1
ATOM 3991 C CA . LYS E 1 68 ? 59.116 7.096 66.240 1.00 34.13 68 LYS E CA 1
ATOM 3992 C C . LYS E 1 68 ? 57.622 7.345 66.032 1.00 34.88 68 LYS E C 1
ATOM 3993 O O . LYS E 1 68 ? 57.206 8.446 65.658 1.00 33.84 68 LYS E O 1
ATOM 3999 N N . ALA E 1 69 ? 56.814 6.321 66.292 1.00 35.10 69 ALA E N 1
ATOM 4000 C CA . ALA E 1 69 ? 55.370 6.446 66.145 1.00 35.31 69 ALA E CA 1
ATOM 4001 C C . ALA E 1 69 ? 54.855 7.575 67.033 1.00 34.95 69 ALA E C 1
ATOM 4002 O O . ALA E 1 69 ? 54.055 8.398 66.589 1.00 34.15 69 ALA E O 1
ATOM 4004 N N . ARG E 1 70 ? 55.306 7.600 68.289 1.00 36.17 70 ARG E N 1
ATOM 4005 C CA . ARG E 1 70 ? 54.896 8.641 69.237 1.00 36.63 70 ARG E CA 1
ATOM 4006 C C . ARG E 1 70 ? 55.397 10.012 68.799 1.00 36.96 70 ARG E C 1
ATOM 4007 O O . ARG E 1 70 ? 54.649 10.987 68.811 1.00 37.60 70 ARG E O 1
ATOM 4015 N N . SER E 1 71 ? 56.669 10.086 68.420 1.00 39.22 71 SER E N 1
ATOM 4016 C CA . SER E 1 71 ? 57.239 11.351 67.969 1.00 41.41 71 SER E CA 1
ATOM 4017 C C . SER E 1 71 ? 56.408 11.901 66.809 1.00 42.51 71 SER E C 1
ATOM 4018 O O . SER E 1 71 ? 56.256 13.115 66.666 1.00 43.13 71 SER E O 1
ATOM 4021 N N . GLU E 1 72 ? 55.864 11.002 65.990 1.00 43.01 72 GLU E N 1
ATOM 4022 C CA . GLU E 1 72 ? 55.038 11.406 64.854 1.00 42.99 72 GLU E CA 1
ATOM 4023 C C . GLU E 1 72 ? 53.611 11.712 65.298 1.00 41.64 72 GLU E C 1
ATOM 4024 O O . GLU E 1 72 ? 52.810 12.231 64.521 1.00 42.82 72 GLU E O 1
ATOM 4030 N N . GLY E 1 73 ? 53.291 11.384 66.546 1.00 38.96 73 GLY E N 1
ATOM 4031 C CA . GLY E 1 73 ? 51.954 11.637 67.047 1.00 36.05 73 GLY E CA 1
ATOM 4032 C C . GLY E 1 73 ? 50.911 10.639 66.567 1.00 35.03 73 GLY E C 1
ATOM 4033 O O . GLY E 1 73 ? 49.715 10.932 66.587 1.00 35.09 73 GLY E O 1
ATOM 4034 N N . LEU E 1 74 ? 51.348 9.460 66.130 1.00 32.98 74 LEU E N 1
ATOM 4035 C CA . LEU E 1 74 ? 50.409 8.444 65.659 1.00 32.32 74 LEU E CA 1
ATOM 4036 C C . LEU E 1 74 ? 49.959 7.524 66.789 1.00 31.52 74 LEU E C 1
ATOM 4037 O O . LEU E 1 74 ? 50.721 7.234 67.711 1.00 29.93 74 LEU E O 1
ATOM 4042 N N . PRO E 1 75 ? 48.702 7.061 66.735 1.00 31.38 75 PRO E N 1
ATOM 4043 C CA . PRO E 1 75 ? 48.218 6.167 67.788 1.00 30.34 75 PRO E CA 1
ATOM 4044 C C . PRO E 1 75 ? 49.113 4.936 67.771 1.00 29.41 75 PRO E C 1
ATOM 4045 O O . PRO E 1 75 ? 49.530 4.481 66.705 1.00 29.72 75 PRO E O 1
ATOM 4049 N N . CYS E 1 76 ? 49.432 4.396 68.935 1.00 28.14 76 CYS E N 1
ATOM 4050 C CA . CYS E 1 76 ? 50.289 3.227 68.950 1.00 27.54 76 CYS E CA 1
ATOM 4051 C C . CYS E 1 76 ? 50.254 2.516 70.284 1.00 26.23 76 CYS E C 1
ATOM 4052 O O . CYS E 1 76 ? 49.598 2.972 71.223 1.00 24.57 76 CYS E O 1
ATOM 4055 N N . SER E 1 77 ? 50.972 1.399 70.357 1.00 22.65 77 SER E N 1
ATOM 4056 C CA . SER E 1 77 ? 51.025 0.614 71.572 1.00 21.78 77 SER E CA 1
ATOM 4057 C C . SER E 1 77 ? 52.267 -0.256 71.560 1.00 21.98 77 SER E C 1
ATOM 4058 O O . SER E 1 77 ? 52.877 -0.473 70.516 1.00 19.99 77 SER E O 1
ATOM 4061 N N . ILE E 1 78 ? 52.645 -0.732 72.740 1.00 20.29 78 ILE E N 1
ATOM 4062 C CA . ILE E 1 78 ? 53.776 -1.623 72.888 1.00 22.35 78 ILE E CA 1
ATOM 4063 C C . ILE E 1 78 ? 53.376 -2.534 74.035 1.00 23.64 78 ILE E C 1
ATOM 4064 O O . ILE E 1 78 ? 52.978 -2.067 75.099 1.00 23.81 78 ILE E O 1
ATOM 4069 N N . ILE E 1 79 ? 53.474 -3.837 73.804 1.00 24.68 79 ILE E N 1
ATOM 4070 C CA . ILE E 1 79 ? 53.030 -4.835 74.764 1.00 23.58 79 ILE E CA 1
ATOM 4071 C C . ILE E 1 79 ? 54.105 -5.582 75.532 1.00 25.03 79 ILE E C 1
ATOM 4072 O O . ILE E 1 79 ? 55.145 -5.949 74.976 1.00 24.98 79 ILE E O 1
ATOM 4077 N N . ARG E 1 80 ? 53.835 -5.820 76.813 1.00 23.24 80 ARG E N 1
ATOM 4078 C CA . ARG E 1 80 ? 54.755 -6.566 77.658 1.00 24.38 80 ARG E CA 1
ATOM 4079 C C . ARG E 1 80 ? 54.080 -7.896 77.978 1.00 24.09 80 ARG E C 1
ATOM 4080 O O . ARG E 1 80 ? 52.937 -7.918 78.419 1.00 21.38 80 ARG E O 1
ATOM 4088 N N . ASP E 1 81 ? 54.789 -8.997 77.747 1.00 28.68 81 ASP E N 1
ATOM 4089 C CA . ASP E 1 81 ? 54.260 -10.340 78.001 1.00 33.91 81 ASP E CA 1
ATOM 4090 C C . ASP E 1 81 ? 54.936 -10.999 79.203 1.00 36.44 81 ASP E C 1
ATOM 4091 O O . ASP E 1 81 ? 56.123 -11.326 79.157 1.00 37.09 81 ASP E O 1
ATOM 4096 N N . ALA E 1 82 ? 54.161 -11.207 80.263 1.00 36.98 82 ALA E N 1
ATOM 4097 C CA . ALA E 1 82 ? 54.654 -11.807 81.501 1.00 39.32 82 ALA E CA 1
ATOM 4098 C C . ALA E 1 82 ? 55.320 -13.163 81.324 1.00 40.08 82 ALA E C 1
ATOM 4099 O O . ALA E 1 82 ? 54.888 -13.977 80.511 1.00 40.55 82 ALA E O 1
ATOM 4101 N N . GLY E 1 83 ? 56.370 -13.405 82.103 1.00 41.13 83 GLY E N 1
ATOM 4102 C CA . GLY E 1 83 ? 57.063 -14.681 82.033 1.00 42.58 83 GLY E CA 1
ATOM 4103 C C . GLY E 1 83 ? 56.141 -15.793 82.502 1.00 43.09 83 GLY E C 1
ATOM 4104 O O . GLY E 1 83 ? 55.311 -15.585 83.387 1.00 43.80 83 GLY E O 1
ATOM 4105 N N . HIS E 1 84 ? 56.276 -16.977 81.919 1.00 44.27 84 HIS E N 1
ATOM 4106 C CA . HIS E 1 84 ? 55.420 -18.092 82.302 1.00 46.14 84 HIS E CA 1
ATOM 4107 C C . HIS E 1 84 ? 55.690 -18.534 83.735 1.00 47.64 84 HIS E C 1
ATOM 4108 O O . HIS E 1 84 ? 54.778 -18.950 84.450 1.00 47.62 84 HIS E O 1
ATOM 4115 N N . THR E 1 85 ? 56.950 -18.447 84.149 1.00 49.65 85 THR E N 1
ATOM 4116 C CA . THR E 1 85 ? 57.332 -18.831 85.503 1.00 51.39 85 THR E CA 1
ATOM 4117 C C . THR E 1 85 ? 58.282 -17.816 86.121 1.00 51.86 85 THR E C 1
ATOM 4118 O O . THR E 1 85 ? 58.807 -16.939 85.433 1.00 52.57 85 THR E O 1
ATOM 4122 N N . GLN E 1 86 ? 58.508 -17.963 87.424 1.00 53.34 86 GLN E N 1
ATOM 4123 C CA . GLN E 1 86 ? 59.386 -17.074 88.178 1.00 54.39 86 GLN E CA 1
ATOM 4124 C C . GLN E 1 86 ? 60.824 -17.112 87.681 1.00 54.19 86 GLN E C 1
ATOM 4125 O O . GLN E 1 86 ? 61.665 -16.345 88.143 1.00 55.03 86 GLN E O 1
ATOM 4131 N N . LEU E 1 87 ? 61.103 -18.005 86.739 1.00 54.27 87 LEU E N 1
ATOM 4132 C CA . LEU E 1 87 ? 62.446 -18.136 86.189 1.00 54.47 87 LEU E CA 1
ATOM 4133 C C . LEU E 1 87 ? 62.762 -17.055 85.163 1.00 54.13 87 LEU E C 1
ATOM 4134 O O . LEU E 1 87 ? 63.912 -16.630 85.032 1.00 54.96 87 LEU E O 1
ATOM 4139 N N . GLU E 1 88 ? 61.740 -16.602 84.446 1.00 52.69 88 GLU E N 1
ATOM 4140 C CA . GLU E 1 88 ? 61.926 -15.581 83.419 1.00 51.01 88 GLU E CA 1
ATOM 4141 C C . GLU E 1 88 ? 61.066 -14.340 83.677 1.00 48.23 88 GLU E C 1
ATOM 4142 O O . GLU E 1 88 ? 59.980 -14.432 84.246 1.00 48.04 88 GLU E O 1
ATOM 4148 N N . PRO E 1 89 ? 61.557 -13.159 83.275 1.00 45.38 89 PRO E N 1
ATOM 4149 C CA . PRO E 1 89 ? 60.813 -11.909 83.464 1.00 43.18 89 PRO E CA 1
ATOM 4150 C C . PRO E 1 89 ? 59.915 -11.680 82.251 1.00 40.61 89 PRO E C 1
ATOM 4151 O O . PRO E 1 89 ? 60.002 -12.405 81.261 1.00 39.90 89 PRO E O 1
ATOM 4155 N N . GLY E 1 90 ? 59.060 -10.668 82.323 1.00 38.65 90 GLY E N 1
ATOM 4156 C CA . GLY E 1 90 ? 58.190 -10.380 81.198 1.00 35.65 90 GLY E CA 1
ATOM 4157 C C . GLY E 1 90 ? 59.022 -10.011 79.985 1.00 34.05 90 GLY E C 1
ATOM 4158 O O . GLY E 1 90 ? 60.250 -9.994 80.053 1.00 31.98 90 GLY E O 1
ATOM 4159 N N . THR E 1 91 ? 58.359 -9.706 78.874 1.00 33.29 91 THR E N 1
ATOM 4160 C CA . THR E 1 91 ? 59.056 -9.338 77.648 1.00 31.97 91 THR E CA 1
ATOM 4161 C C . THR E 1 91 ? 58.218 -8.439 76.755 1.00 30.89 91 THR E C 1
ATOM 4162 O O . THR E 1 91 ? 56.998 -8.572 76.694 1.00 29.86 91 THR E O 1
ATOM 4166 N N . LEU E 1 92 ? 58.884 -7.511 76.074 1.00 28.95 92 LEU E N 1
ATOM 4167 C CA . LEU E 1 92 ? 58.213 -6.623 75.144 1.00 28.03 92 LEU E CA 1
ATOM 4168 C C . LEU E 1 92 ? 58.128 -7.474 73.884 1.00 27.30 92 LEU E C 1
ATOM 4169 O O . LEU E 1 92 ? 59.151 -7.874 73.331 1.00 26.63 92 LEU E O 1
ATOM 4174 N N . THR E 1 93 ? 56.907 -7.755 73.445 1.00 24.86 93 THR E N 1
ATOM 4175 C CA . THR E 1 93 ? 56.695 -8.628 72.301 1.00 22.85 93 THR E CA 1
ATOM 4176 C C . THR E 1 93 ? 56.179 -7.992 71.024 1.00 22.74 93 THR E C 1
ATOM 4177 O O . THR E 1 93 ? 56.418 -8.513 69.936 1.00 25.48 93 THR E O 1
ATOM 4181 N N . ALA E 1 94 ? 55.451 -6.893 71.139 1.00 21.32 94 ALA E N 1
ATOM 4182 C CA . ALA E 1 94 ? 54.896 -6.296 69.947 1.00 19.95 94 ALA E CA 1
ATOM 4183 C C . ALA E 1 94 ? 54.448 -4.862 70.103 1.00 20.16 94 ALA E C 1
ATOM 4184 O O . ALA E 1 94 ? 54.262 -4.361 71.215 1.00 20.76 94 ALA E O 1
ATOM 4186 N N . VAL E 1 95 ? 54.249 -4.227 68.955 1.00 18.89 95 VAL E N 1
ATOM 4187 C CA . VAL E 1 95 ? 53.812 -2.840 68.853 1.00 19.49 95 VAL E CA 1
ATOM 4188 C C . VAL E 1 95 ? 52.806 -2.744 67.727 1.00 20.53 95 VAL E C 1
ATOM 4189 O O . VAL E 1 95 ? 52.901 -3.484 66.757 1.00 21.76 95 VAL E O 1
ATOM 4193 N N . ALA E 1 96 ? 51.853 -1.830 67.852 1.00 22.55 96 ALA E N 1
ATOM 4194 C CA . ALA E 1 96 ? 50.873 -1.607 66.800 1.00 25.74 96 ALA E CA 1
ATOM 4195 C C . ALA E 1 96 ? 50.733 -0.101 66.582 1.00 26.98 96 ALA E C 1
ATOM 4196 O O . ALA E 1 96 ? 50.521 0.655 67.532 1.00 27.47 96 ALA E O 1
ATOM 4198 N N . ILE E 1 97 ? 50.867 0.332 65.333 1.00 26.50 97 ILE E N 1
ATOM 4199 C CA . ILE E 1 97 ? 50.744 1.747 64.999 1.00 26.78 97 ILE E CA 1
ATOM 4200 C C . ILE E 1 97 ? 49.551 1.941 64.083 1.00 28.10 97 ILE E C 1
ATOM 4201 O O . ILE E 1 97 ? 49.409 1.233 63.088 1.00 28.92 97 ILE E O 1
ATOM 4206 N N . GLY E 1 98 ? 48.693 2.899 64.417 1.00 27.59 98 GLY E N 1
ATOM 4207 C CA . GLY E 1 98 ? 47.526 3.147 63.599 1.00 26.34 98 GLY E CA 1
ATOM 4208 C C . GLY E 1 98 ? 46.250 2.799 64.339 1.00 27.92 98 GLY E C 1
ATOM 4209 O O . GLY E 1 98 ? 46.295 2.492 65.527 1.00 26.95 98 GLY E O 1
ATOM 4210 N N . PRO E 1 99 ? 45.095 2.811 63.655 1.00 27.94 99 PRO E N 1
ATOM 4211 C CA . PRO E 1 99 ? 45.004 3.147 62.232 1.00 29.43 99 PRO E CA 1
ATOM 4212 C C . PRO E 1 99 ? 45.417 4.583 61.930 1.00 31.07 99 PRO E C 1
ATOM 4213 O O . PRO E 1 99 ? 45.517 5.408 62.834 1.00 33.37 99 PRO E O 1
ATOM 4217 N N . GLU E 1 100 ? 45.657 4.862 60.654 1.00 32.87 100 GLU E N 1
ATOM 4218 C CA . GLU E 1 100 ? 46.045 6.190 60.184 1.00 34.55 100 GLU E CA 1
ATOM 4219 C C . GLU E 1 100 ? 46.320 6.103 58.685 1.00 33.99 100 GLU E C 1
ATOM 4220 O O . GLU E 1 100 ? 46.419 5.007 58.131 1.00 32.99 100 GLU E O 1
ATOM 4226 N N . LYS E 1 101 ? 46.445 7.255 58.033 1.00 33.96 101 LYS E N 1
ATOM 4227 C CA . LYS E 1 101 ? 46.701 7.294 56.597 1.00 33.27 101 LYS E CA 1
ATOM 4228 C C . LYS E 1 101 ? 47.879 6.428 56.211 1.00 32.80 101 LYS E C 1
ATOM 4229 O O . LYS E 1 101 ? 48.936 6.484 56.839 1.00 32.86 101 LYS E O 1
ATOM 4235 N N . ASP E 1 102 ? 47.688 5.623 55.171 1.00 31.94 102 ASP E N 1
ATOM 4236 C CA . ASP E 1 102 ? 48.734 4.734 54.681 1.00 33.43 102 ASP E CA 1
ATOM 4237 C C . ASP E 1 102 ? 50.092 5.417 54.596 1.00 34.27 102 ASP E C 1
ATOM 4238 O O . ASP E 1 102 ? 51.095 4.897 55.088 1.00 33.21 102 ASP E O 1
ATOM 4243 N N . GLU E 1 103 ? 50.110 6.585 53.962 1.00 36.21 103 GLU E N 1
ATOM 4244 C CA . GLU E 1 103 ? 51.329 7.364 53.777 1.00 38.69 103 GLU E CA 1
ATOM 4245 C C . GLU E 1 103 ? 52.076 7.632 55.079 1.00 37.65 103 GLU E C 1
ATOM 4246 O O . GLU E 1 103 ? 53.241 7.257 55.216 1.00 38.84 103 GLU E O 1
ATOM 4252 N N . LYS E 1 104 ? 51.407 8.280 56.031 1.00 38.33 104 LYS E N 1
ATOM 4253 C CA . LYS E 1 104 ? 52.021 8.604 57.320 1.00 38.44 104 LYS E CA 1
ATOM 4254 C C . LYS E 1 104 ? 52.717 7.410 57.961 1.00 38.53 104 LYS E C 1
ATOM 4255 O O . LYS E 1 104 ? 53.876 7.496 58.369 1.00 37.75 104 LYS E O 1
ATOM 4261 N N . ILE E 1 105 ? 52.005 6.293 58.034 1.00 38.03 105 ILE E N 1
ATOM 4262 C CA . ILE E 1 105 ? 52.546 5.082 58.625 1.00 38.35 105 ILE E CA 1
ATOM 4263 C C . ILE E 1 105 ? 53.676 4.470 57.798 1.00 38.26 105 ILE E C 1
ATOM 4264 O O . ILE E 1 105 ? 54.644 3.946 58.350 1.00 37.32 105 ILE E O 1
ATOM 4269 N N . ASP E 1 106 ? 53.562 4.543 56.475 1.00 39.17 106 ASP E N 1
ATOM 4270 C CA . ASP E 1 106 ? 54.593 3.990 55.605 1.00 39.68 106 ASP E CA 1
ATOM 4271 C C . ASP E 1 106 ? 55.958 4.632 55.831 1.00 39.44 106 ASP E C 1
ATOM 4272 O O . ASP E 1 106 ? 56.988 4.010 55.580 1.00 39.66 106 ASP E O 1
ATOM 4277 N N . LYS E 1 107 ? 55.964 5.876 56.300 1.00 39.11 107 LYS E N 1
ATOM 4278 C CA . LYS E 1 107 ? 57.216 6.580 56.567 1.00 39.64 107 LYS E CA 1
ATOM 4279 C C . LYS E 1 107 ? 57.922 5.958 57.765 1.00 38.34 107 LYS E C 1
ATOM 4280 O O . LYS E 1 107 ? 59.152 5.891 57.813 1.00 38.24 107 LYS E O 1
ATOM 4286 N N . ILE E 1 108 ? 57.133 5.499 58.729 1.00 36.91 108 ILE E N 1
ATOM 4287 C CA . ILE E 1 108 ? 57.676 4.895 59.936 1.00 35.17 108 ILE E CA 1
ATOM 4288 C C . ILE E 1 108 ? 58.000 3.409 59.790 1.00 34.24 108 ILE E C 1
ATOM 4289 O O . ILE E 1 108 ? 59.087 2.960 60.171 1.00 31.13 108 ILE E O 1
ATOM 4294 N N . THR E 1 109 ? 57.068 2.647 59.225 1.00 32.64 109 THR E N 1
ATOM 4295 C CA . THR E 1 109 ? 57.271 1.209 59.084 1.00 30.83 109 THR E CA 1
ATOM 4296 C C . THR E 1 109 ? 57.546 0.687 57.679 1.00 30.54 109 THR E C 1
ATOM 4297 O O . THR E 1 109 ? 57.691 -0.520 57.486 1.00 32.56 109 THR E O 1
ATOM 4301 N N . GLY E 1 110 ? 57.633 1.585 56.704 1.00 30.65 110 GLY E N 1
ATOM 4302 C CA . GLY E 1 110 ? 57.871 1.166 55.334 1.00 28.55 110 GLY E CA 1
ATOM 4303 C C . GLY E 1 110 ? 59.120 0.338 55.105 1.00 29.15 110 GLY E C 1
ATOM 4304 O O . GLY E 1 110 ? 59.185 -0.452 54.167 1.00 29.29 110 GLY E O 1
ATOM 4305 N N . HIS E 1 111 ? 60.115 0.505 55.966 1.00 28.57 111 HIS E N 1
ATOM 4306 C CA . HIS E 1 111 ? 61.369 -0.221 55.817 1.00 27.70 111 HIS E CA 1
ATOM 4307 C C . HIS E 1 111 ? 61.367 -1.571 56.539 1.00 26.45 111 HIS E C 1
ATOM 4308 O O . HIS E 1 111 ? 62.332 -2.337 56.441 1.00 27.05 111 HIS E O 1
ATOM 4315 N N . LEU E 1 112 ? 60.295 -1.864 57.267 1.00 23.77 112 LEU E N 1
ATOM 4316 C CA . LEU E 1 112 ? 60.226 -3.132 57.988 1.00 22.62 112 LEU E CA 1
ATOM 4317 C C . LEU E 1 112 ? 59.835 -4.298 57.100 1.00 22.93 112 LEU E C 1
ATOM 4318 O O . LEU E 1 112 ? 58.950 -4.194 56.244 1.00 22.66 112 LEU E O 1
ATOM 4323 N N . LYS E 1 113 ? 60.512 -5.415 57.320 1.00 22.73 113 LYS E N 1
ATOM 4324 C CA . LYS E 1 113 ? 60.263 -6.622 56.567 1.00 24.05 113 LYS E CA 1
ATOM 4325 C C . LYS E 1 113 ? 58.953 -7.260 57.024 1.00 24.12 113 LYS E C 1
ATOM 4326 O O . LYS E 1 113 ? 58.571 -7.157 58.195 1.00 22.36 113 LYS E O 1
ATOM 4332 N N . LEU E 1 114 ? 58.272 -7.917 56.090 1.00 22.71 114 LEU E N 1
ATOM 4333 C CA . LEU E 1 114 ? 57.010 -8.577 56.390 1.00 21.27 114 LEU E CA 1
ATOM 4334 C C . LEU E 1 114 ? 57.267 -9.796 57.264 1.00 20.49 114 LEU E C 1
ATOM 4335 O O . LEU E 1 114 ? 58.281 -10.478 57.103 1.00 21.86 114 LEU E O 1
ATOM 4340 N N . LEU E 1 115 ? 56.354 -10.068 58.192 1.00 20.07 115 LEU E N 1
ATOM 4341 C CA . LEU E 1 115 ? 56.495 -11.230 59.066 1.00 20.16 115 LEU E CA 1
ATOM 4342 C C . LEU E 1 115 ? 56.172 -12.495 58.273 1.00 19.39 115 LEU E C 1
ATOM 4343 O O . LEU E 1 115 ? 55.084 -12.529 57.670 1.00 20.68 115 LEU E O 1
ATOM 4349 N N . MET F 1 1 ? 38.354 -14.281 82.920 1.00 32.27 1 MET F N 1
ATOM 4350 C CA . MET F 1 1 ? 37.814 -13.820 81.612 1.00 29.70 1 MET F CA 1
ATOM 4351 C C . MET F 1 1 ? 38.870 -13.982 80.535 1.00 28.91 1 MET F C 1
ATOM 4352 O O . MET F 1 1 ? 40.059 -13.732 80.769 1.00 28.00 1 MET F O 1
ATOM 4357 N N . LYS F 1 2 ? 38.439 -14.407 79.355 1.00 23.65 2 LYS F N 1
ATOM 4358 C CA . LYS F 1 2 ? 39.363 -14.572 78.250 1.00 23.44 2 LYS F CA 1
ATOM 4359 C C . LYS F 1 2 ? 38.618 -14.592 76.941 1.00 21.06 2 LYS F C 1
ATOM 4360 O O . LYS F 1 2 ? 37.397 -14.712 76.906 1.00 18.25 2 LYS F O 1
ATOM 4366 N N . MET F 1 3 ? 39.374 -14.450 75.865 1.00 19.77 3 MET F N 1
ATOM 4367 C CA . MET F 1 3 ? 38.815 -14.488 74.534 1.00 17.13 3 MET F CA 1
ATOM 4368 C C . MET F 1 3 ? 39.586 -15.591 73.858 1.00 18.62 3 MET F C 1
ATOM 4369 O O . MET F 1 3 ? 40.790 -15.725 74.070 1.00 16.04 3 MET F O 1
ATOM 4374 N N . VAL F 1 4 ? 38.902 -16.403 73.068 1.00 17.85 4 VAL F N 1
ATOM 4375 C CA . VAL F 1 4 ? 39.592 -17.464 72.357 1.00 19.70 4 VAL F CA 1
ATOM 4376 C C . VAL F 1 4 ? 39.553 -17.128 70.880 1.00 19.89 4 VAL F C 1
ATOM 4377 O O . VAL F 1 4 ? 38.500 -16.802 70.340 1.00 20.83 4 VAL F O 1
ATOM 4381 N N . VAL F 1 5 ? 40.707 -17.205 70.233 1.00 19.07 5 VAL F N 1
ATOM 4382 C CA . VAL F 1 5 ? 40.806 -16.899 68.820 1.00 19.30 5 VAL F CA 1
ATOM 4383 C C . VAL F 1 5 ? 41.046 -18.205 68.079 1.00 19.94 5 VAL F C 1
ATOM 4384 O O . VAL F 1 5 ? 42.014 -18.907 68.357 1.00 22.35 5 VAL F O 1
ATOM 4388 N N . VAL F 1 6 ? 40.151 -18.534 67.151 1.00 18.03 6 VAL F N 1
ATOM 4389 C CA . VAL F 1 6 ? 40.255 -19.763 66.367 1.00 17.19 6 VAL F CA 1
ATOM 4390 C C . VAL F 1 6 ? 40.792 -19.452 64.973 1.00 18.79 6 VAL F C 1
ATOM 4391 O O . VAL F 1 6 ? 40.189 -18.680 64.226 1.00 16.88 6 VAL F O 1
ATOM 4395 N N . ILE F 1 7 ? 41.919 -20.066 64.628 1.00 19.23 7 ILE F N 1
ATOM 4396 C CA . ILE F 1 7 ? 42.555 -19.848 63.337 1.00 22.35 7 ILE F CA 1
ATOM 4397 C C . ILE F 1 7 ? 42.540 -21.113 62.485 1.00 24.79 7 ILE F C 1
ATOM 4398 O O . ILE F 1 7 ? 42.973 -22.176 62.938 1.00 25.42 7 ILE F O 1
ATOM 4403 N N . ARG F 1 8 ? 42.052 -21.010 61.253 1.00 25.55 8 ARG F N 1
ATOM 4404 C CA . ARG F 1 8 ? 42.054 -22.171 60.372 1.00 27.81 8 ARG F CA 1
ATOM 4405 C C . ARG F 1 8 ? 43.500 -22.514 60.042 1.00 28.97 8 ARG F C 1
ATOM 4406 O O . ARG F 1 8 ? 44.276 -21.656 59.617 1.00 28.95 8 ARG F O 1
ATOM 4414 N N . ASN F 1 9 ? 43.855 -23.773 60.249 1.00 31.01 9 ASN F N 1
ATOM 4415 C CA . ASN F 1 9 ? 45.209 -24.236 60.006 1.00 33.25 9 ASN F CA 1
ATOM 4416 C C . ASN F 1 9 ? 45.295 -25.056 58.722 1.00 34.68 9 ASN F C 1
ATOM 4417 O O . ASN F 1 9 ? 46.298 -25.725 58.476 1.00 35.22 9 ASN F O 1
ATOM 4422 N N . ASP F 1 10 ? 44.240 -24.992 57.906 1.00 35.54 10 ASP F N 1
ATOM 4423 C CA . ASP F 1 10 ? 44.197 -25.738 56.658 1.00 34.06 10 ASP F CA 1
ATOM 4424 C C . ASP F 1 10 ? 44.282 -24.829 55.425 1.00 34.48 10 ASP F C 1
ATOM 4425 O O . ASP F 1 10 ? 44.124 -25.260 54.289 1.00 35.47 10 ASP F O 1
ATOM 4430 N N . LEU F 1 11 ? 44.506 -23.525 55.683 1.00 33.55 11 LEU F N 1
ATOM 4431 C CA . LEU F 1 11 ? 44.672 -22.586 54.574 1.00 32.25 11 LEU F CA 1
ATOM 4432 C C . LEU F 1 11 ? 46.147 -22.237 54.334 1.00 32.96 11 LEU F C 1
ATOM 4433 O O . LEU F 1 11 ? 46.496 -21.430 53.486 1.00 32.28 11 LEU F O 1
ATOM 4438 N N . GLY F 1 12 ? 47.024 -22.851 55.147 1.00 32.83 12 GLY F N 1
ATOM 4439 C CA . GLY F 1 12 ? 48.454 -22.613 54.978 1.00 33.00 12 GLY F CA 1
ATOM 4440 C C . GLY F 1 12 ? 48.794 -21.121 55.062 1.00 32.83 12 GLY F C 1
ATOM 4441 O O . GLY F 1 12 ? 49.635 -20.607 54.335 1.00 33.21 12 GLY F O 1
ATOM 4442 N N . MET F 1 13 ? 48.137 -20.384 55.951 1.00 31.13 13 MET F N 1
ATOM 4443 C CA . MET F 1 13 ? 48.407 -18.956 56.095 1.00 29.18 13 MET F CA 1
ATOM 4444 C C . MET F 1 13 ? 49.732 -18.755 56.814 1.00 28.21 13 MET F C 1
ATOM 4445 O O . MET F 1 13 ? 50.035 -19.460 57.772 1.00 29.82 13 MET F O 1
ATOM 4450 N N . GLY F 1 14 ? 50.521 -17.793 56.352 1.00 28.20 14 GLY F N 1
ATOM 4451 C CA . GLY F 1 14 ? 51.790 -17.520 57.000 1.00 26.73 14 GLY F CA 1
ATOM 4452 C C . GLY F 1 14 ? 51.576 -16.902 58.375 1.00 24.76 14 GLY F C 1
ATOM 4453 O O . GLY F 1 14 ? 50.438 -16.632 58.780 1.00 23.62 14 GLY F O 1
ATOM 4454 N N . LYS F 1 15 ? 52.665 -16.676 59.100 1.00 24.99 15 LYS F N 1
ATOM 4455 C CA . LYS F 1 15 ? 52.579 -16.090 60.432 1.00 25.14 15 LYS F CA 1
ATOM 4456 C C . LYS F 1 15 ? 51.896 -14.733 60.401 1.00 23.56 15 LYS F C 1
ATOM 4457 O O . LYS F 1 15 ? 50.995 -14.465 61.196 1.00 22.49 15 LYS F O 1
ATOM 4463 N N . GLY F 1 16 ? 52.329 -13.881 59.479 1.00 22.53 16 GLY F N 1
ATOM 4464 C CA . GLY F 1 16 ? 51.760 -12.549 59.372 1.00 22.87 16 GLY F CA 1
ATOM 4465 C C . GLY F 1 16 ? 50.273 -12.522 59.087 1.00 23.18 16 GLY F C 1
ATOM 4466 O O . GLY F 1 16 ? 49.521 -11.766 59.706 1.00 22.41 16 GLY F O 1
ATOM 4467 N N . LYS F 1 17 ? 49.847 -13.351 58.139 1.00 24.13 17 LYS F N 1
ATOM 4468 C CA . LYS F 1 17 ? 48.440 -13.427 57.765 1.00 20.72 17 LYS F CA 1
ATOM 4469 C C . LYS F 1 17 ? 47.590 -13.882 58.949 1.00 17.64 17 LYS F C 1
ATOM 4470 O O . LYS F 1 17 ? 46.495 -13.365 59.165 1.00 16.64 17 LYS F O 1
ATOM 4476 N N . MET F 1 18 ? 48.087 -14.847 59.716 1.00 17.81 18 MET F N 1
ATOM 4477 C CA . MET F 1 18 ? 47.343 -15.337 60.877 1.00 18.48 18 MET F CA 1
ATOM 4478 C C . MET F 1 18 ? 47.171 -14.215 61.891 1.00 17.46 18 MET F C 1
ATOM 4479 O O . MET F 1 18 ? 46.090 -14.024 62.447 1.00 18.17 18 MET F O 1
ATOM 4484 N N . VAL F 1 19 ? 48.240 -13.465 62.133 1.00 15.84 19 VAL F N 1
ATOM 4485 C CA . VAL F 1 19 ? 48.160 -12.354 63.073 1.00 14.27 19 VAL F CA 1
ATOM 4486 C C . VAL F 1 19 ? 47.136 -11.339 62.561 1.00 13.26 19 VAL F C 1
ATOM 4487 O O . VAL F 1 19 ? 46.348 -10.806 63.329 1.00 16.57 19 VAL F O 1
ATOM 4491 N N . ALA F 1 20 ? 47.131 -11.080 61.259 1.00 13.70 20 ALA F N 1
ATOM 4492 C CA . ALA F 1 20 ? 46.192 -10.107 60.716 1.00 12.91 20 ALA F CA 1
ATOM 4493 C C . ALA F 1 20 ? 44.737 -10.564 60.784 1.00 13.36 20 ALA F C 1
ATOM 4494 O O . ALA F 1 20 ? 43.868 -9.793 61.184 1.00 12.76 20 ALA F O 1
ATOM 4496 N N . GLN F 1 21 ? 44.473 -11.818 60.404 1.00 14.81 21 GLN F N 1
ATOM 4497 C CA . GLN F 1 21 ? 43.100 -12.318 60.402 1.00 15.56 21 GLN F CA 1
ATOM 4498 C C . GLN F 1 21 ? 42.581 -12.494 61.831 1.00 14.49 21 GLN F C 1
ATOM 4499 O O . GLN F 1 21 ? 41.445 -12.180 62.160 1.00 13.34 21 GLN F O 1
ATOM 4505 N N . GLY F 1 22 ? 43.444 -13.065 62.690 1.00 14.82 22 GLY F N 1
ATOM 4506 C CA . GLY F 1 22 ? 43.073 -13.145 64.092 1.00 13.46 22 GLY F CA 1
ATOM 4507 C C . GLY F 1 22 ? 42.768 -11.745 64.616 1.00 13.01 22 GLY F C 1
ATOM 4508 O O . GLY F 1 22 ? 41.877 -11.514 65.432 1.00 11.62 22 GLY F O 1
ATOM 4509 N N . GLY F 1 23 ? 43.585 -10.794 64.128 1.00 14.11 23 GLY F N 1
ATOM 4510 C CA . GLY F 1 23 ? 43.426 -9.410 64.530 1.00 15.64 23 GLY F CA 1
ATOM 4511 C C . GLY F 1 23 ? 42.025 -8.884 64.217 1.00 14.07 23 GLY F C 1
ATOM 4512 O O . GLY F 1 23 ? 41.368 -8.276 65.050 1.00 13.29 23 GLY F O 1
ATOM 4513 N N . HIS F 1 24 ? 41.565 -9.113 62.992 1.00 15.58 24 HIS F N 1
ATOM 4514 C CA . HIS F 1 24 ? 40.231 -8.674 62.588 1.00 15.25 24 HIS F CA 1
ATOM 4515 C C . HIS F 1 24 ? 39.187 -9.348 63.479 1.00 14.69 24 HIS F C 1
ATOM 4516 O O . HIS F 1 24 ? 38.215 -8.720 63.903 1.00 15.14 24 HIS F O 1
ATOM 4523 N N . ALA F 1 25 ? 39.384 -10.636 63.748 1.00 14.43 25 ALA F N 1
ATOM 4524 C CA . ALA F 1 25 ? 38.443 -11.385 64.578 1.00 13.55 25 ALA F CA 1
ATOM 4525 C C . ALA F 1 25 ? 38.374 -10.814 65.980 1.00 14.89 25 ALA F C 1
ATOM 4526 O O . ALA F 1 25 ? 37.296 -10.686 66.570 1.00 13.50 25 ALA F O 1
ATOM 4528 N N . ILE F 1 26 ? 39.544 -10.500 66.522 1.00 14.40 26 ILE F N 1
ATOM 4529 C CA . ILE F 1 26 ? 39.640 -9.956 67.870 1.00 14.31 26 ILE F CA 1
ATOM 4530 C C . ILE F 1 26 ? 38.903 -8.627 67.963 1.00 13.14 26 ILE F C 1
ATOM 4531 O O . ILE F 1 26 ? 38.129 -8.397 68.891 1.00 14.42 26 ILE F O 1
ATOM 4536 N N . ILE F 1 27 ? 39.119 -7.757 66.988 1.00 15.88 27 ILE F N 1
ATOM 4537 C CA . ILE F 1 27 ? 38.445 -6.467 67.001 1.00 15.30 27 ILE F CA 1
ATOM 4538 C C . ILE F 1 27 ? 36.935 -6.650 66.949 1.00 15.35 27 ILE F C 1
ATOM 4539 O O . ILE F 1 27 ? 36.198 -6.070 67.751 1.00 15.49 27 ILE F O 1
ATOM 4544 N N . GLU F 1 28 ? 36.478 -7.462 66.005 1.00 16.31 28 GLU F N 1
ATOM 4545 C CA . GLU F 1 28 ? 35.042 -7.686 65.828 1.00 17.17 28 GLU F CA 1
ATOM 4546 C C . GLU F 1 28 ? 34.360 -8.266 67.056 1.00 18.63 28 GLU F C 1
ATOM 4547 O O . GLU F 1 28 ? 33.268 -7.830 67.424 1.00 18.10 28 GLU F O 1
ATOM 4553 N N . ALA F 1 29 ? 34.998 -9.241 67.698 1.00 18.50 29 ALA F N 1
ATOM 4554 C CA . ALA F 1 29 ? 34.408 -9.842 68.885 1.00 19.88 29 ALA F CA 1
ATOM 4555 C C . ALA F 1 29 ? 34.399 -8.784 69.977 1.00 20.20 29 ALA F C 1
ATOM 4556 O O . ALA F 1 29 ? 33.455 -8.687 70.765 1.00 19.62 29 ALA F O 1
ATOM 4558 N N . PHE F 1 30 ? 35.461 -7.987 70.014 1.00 21.24 30 PHE F N 1
ATOM 4559 C CA . PHE F 1 30 ? 35.576 -6.919 70.999 1.00 20.85 30 PHE F CA 1
ATOM 4560 C C . PHE F 1 30 ? 34.391 -5.975 70.828 1.00 21.18 30 PHE F C 1
ATOM 4561 O O . PHE F 1 30 ? 33.709 -5.615 71.799 1.00 21.24 30 PHE F O 1
ATOM 4569 N N . LEU F 1 31 ? 34.139 -5.582 69.586 1.00 20.38 31 LEU F N 1
ATOM 4570 C CA . LEU F 1 31 ? 33.044 -4.671 69.318 1.00 21.08 31 LEU F CA 1
ATOM 4571 C C . LEU F 1 31 ? 31.721 -5.326 69.663 1.00 22.08 31 LEU F C 1
ATOM 4572 O O . LEU F 1 31 ? 30.813 -4.669 70.169 1.00 23.11 31 LEU F O 1
ATOM 4577 N N . ASP F 1 32 ? 31.612 -6.625 69.407 1.00 22.13 32 ASP F N 1
ATOM 4578 C CA . ASP F 1 32 ? 30.377 -7.335 69.712 1.00 23.61 32 ASP F CA 1
ATOM 4579 C C . ASP F 1 32 ? 30.186 -7.455 71.220 1.00 25.67 32 ASP F C 1
ATOM 4580 O O . ASP F 1 32 ? 29.083 -7.272 71.726 1.00 26.68 32 ASP F O 1
ATOM 4585 N N . ALA F 1 33 ? 31.267 -7.751 71.934 1.00 27.65 33 ALA F N 1
ATOM 4586 C CA . ALA F 1 33 ? 31.212 -7.901 73.388 1.00 30.18 33 ALA F CA 1
ATOM 4587 C C . ALA F 1 33 ? 30.877 -6.588 74.081 1.00 31.50 33 ALA F C 1
ATOM 4588 O O . ALA F 1 33 ? 30.068 -6.554 75.006 1.00 31.04 33 ALA F O 1
ATOM 4590 N N . LYS F 1 34 ? 31.511 -5.510 73.630 1.00 35.25 34 LYS F N 1
ATOM 4591 C CA . LYS F 1 34 ? 31.294 -4.180 74.198 1.00 37.33 34 LYS F CA 1
ATOM 4592 C C . LYS F 1 34 ? 29.830 -3.763 74.136 1.00 39.43 34 LYS F C 1
ATOM 4593 O O . LYS F 1 34 ? 29.387 -2.925 74.920 1.00 40.19 34 LYS F O 1
ATOM 4599 N N . ARG F 1 35 ? 29.077 -4.338 73.203 1.00 41.44 35 ARG F N 1
ATOM 4600 C CA . ARG F 1 35 ? 27.669 -3.989 73.073 1.00 43.02 35 ARG F CA 1
ATOM 4601 C C . ARG F 1 35 ? 26.782 -4.963 73.839 1.00 42.98 35 ARG F C 1
ATOM 4602 O O . ARG F 1 35 ? 25.687 -4.606 74.273 1.00 43.95 35 ARG F O 1
ATOM 4610 N N . LYS F 1 36 ? 27.259 -6.192 74.011 1.00 41.56 36 LYS F N 1
ATOM 4611 C CA . LYS F 1 36 ? 26.501 -7.207 74.731 1.00 41.41 36 LYS F CA 1
ATOM 4612 C C . LYS F 1 36 ? 26.709 -7.135 76.244 1.00 41.48 36 LYS F C 1
ATOM 4613 O O . LYS F 1 36 ? 25.750 -7.133 77.016 1.00 40.51 36 LYS F O 1
ATOM 4619 N N . ASN F 1 37 ? 27.968 -7.087 76.662 1.00 40.97 37 ASN F N 1
ATOM 4620 C CA . ASN F 1 37 ? 28.292 -7.020 78.079 1.00 40.86 37 ASN F CA 1
ATOM 4621 C C . ASN F 1 37 ? 29.425 -6.021 78.276 1.00 40.26 37 ASN F C 1
ATOM 4622 O O . ASN F 1 37 ? 30.584 -6.401 78.427 1.00 38.43 37 ASN F O 1
ATOM 4627 N N . PRO F 1 38 ? 29.096 -4.724 78.287 1.00 39.48 38 PRO F N 1
ATOM 4628 C CA . PRO F 1 38 ? 30.080 -3.654 78.461 1.00 39.19 38 PRO F CA 1
ATOM 4629 C C . PRO F 1 38 ? 30.952 -3.817 79.702 1.00 39.58 38 PRO F C 1
ATOM 4630 O O . PRO F 1 38 ? 32.168 -3.630 79.647 1.00 37.56 38 PRO F O 1
ATOM 4634 N N . ARG F 1 39 ? 30.327 -4.170 80.820 1.00 39.66 39 ARG F N 1
ATOM 4635 C CA . ARG F 1 39 ? 31.065 -4.339 82.063 1.00 40.41 39 ARG F CA 1
ATOM 4636 C C . ARG F 1 39 ? 32.069 -5.477 81.994 1.00 38.43 39 ARG F C 1
ATOM 4637 O O . ARG F 1 39 ? 33.161 -5.384 82.545 1.00 36.84 39 ARG F O 1
ATOM 4645 N N . ALA F 1 40 ? 31.693 -6.552 81.314 1.00 36.92 40 ALA F N 1
ATOM 4646 C CA . ALA F 1 40 ? 32.567 -7.706 81.183 1.00 36.53 40 ALA F CA 1
ATOM 4647 C C . ALA F 1 40 ? 33.830 -7.317 80.421 1.00 35.25 40 ALA F C 1
ATOM 4648 O O . ALA F 1 40 ? 34.943 -7.679 80.810 1.00 35.52 40 ALA F O 1
ATOM 4650 N N . VAL F 1 41 ? 33.650 -6.577 79.334 1.00 33.85 41 VAL F N 1
ATOM 4651 C CA . VAL F 1 41 ? 34.777 -6.139 78.528 1.00 33.46 41 VAL F CA 1
ATOM 4652 C C . VAL F 1 41 ? 35.780 -5.380 79.398 1.00 33.15 41 VAL F C 1
ATOM 4653 O O . VAL F 1 41 ? 36.990 -5.601 79.298 1.00 30.70 41 VAL F O 1
ATOM 4657 N N . ASP F 1 42 ? 35.277 -4.493 80.253 1.00 31.91 42 ASP F N 1
ATOM 4658 C CA . ASP F 1 42 ? 36.153 -3.729 81.134 1.00 33.57 42 ASP F CA 1
ATOM 4659 C C . ASP F 1 42 ? 36.887 -4.661 82.094 1.00 32.27 42 ASP F C 1
ATOM 4660 O O . ASP F 1 42 ? 38.069 -4.459 82.382 1.00 33.95 42 ASP F O 1
ATOM 4665 N N . GLU F 1 43 ? 36.194 -5.682 82.588 1.00 30.55 43 GLU F N 1
ATOM 4666 C CA . GLU F 1 43 ? 36.823 -6.634 83.498 1.00 30.12 43 GLU F CA 1
ATOM 4667 C C . GLU F 1 43 ? 37.963 -7.351 82.775 1.00 28.99 43 GLU F C 1
ATOM 4668 O O . GLU F 1 43 ? 39.082 -7.465 83.288 1.00 27.69 43 GLU F O 1
ATOM 4674 N N . TRP F 1 44 ? 37.667 -7.835 81.574 1.00 26.56 44 TRP F N 1
ATOM 4675 C CA . TRP F 1 44 ? 38.659 -8.533 80.769 1.00 24.97 44 TRP F CA 1
ATOM 4676 C C . TRP F 1 44 ? 39.905 -7.670 80.566 1.00 23.55 44 TRP F C 1
ATOM 4677 O O . TRP F 1 44 ? 41.033 -8.161 80.676 1.00 25.00 44 TRP F O 1
ATOM 4688 N N . LEU F 1 45 ? 39.707 -6.387 80.283 1.00 22.77 45 LEU F N 1
ATOM 4689 C CA . LEU F 1 45 ? 40.834 -5.478 80.068 1.00 24.11 45 LEU F CA 1
ATOM 4690 C C . LEU F 1 45 ? 41.711 -5.284 81.303 1.00 24.81 45 LEU F C 1
ATOM 4691 O O . LEU F 1 45 ? 42.940 -5.387 81.221 1.00 25.44 45 LEU F O 1
ATOM 4696 N N . ARG F 1 46 ? 41.084 -4.988 82.440 1.00 25.10 46 ARG F N 1
ATOM 4697 C CA . ARG F 1 46 ? 41.822 -4.779 83.685 1.00 27.40 46 ARG F CA 1
ATOM 4698 C C . ARG F 1 46 ? 42.669 -5.997 84.002 1.00 29.09 46 ARG F C 1
ATOM 4699 O O . ARG F 1 46 ? 43.760 -5.881 84.565 1.00 31.27 46 ARG F O 1
ATOM 4707 N N . GLU F 1 47 ? 42.134 -7.164 83.658 1.00 27.29 47 GLU F N 1
ATOM 4708 C CA . GLU F 1 47 ? 42.781 -8.434 83.925 1.00 28.62 47 GLU F CA 1
ATOM 4709 C C . GLU F 1 47 ? 43.883 -8.817 82.960 1.00 26.89 47 GLU F C 1
ATOM 4710 O O . GLU F 1 47 ? 44.418 -9.914 83.062 1.00 26.12 47 GLU F O 1
ATOM 4716 N N . GLY F 1 48 ? 44.218 -7.926 82.026 1.00 25.24 48 GLY F N 1
ATOM 4717 C CA . GLY F 1 48 ? 45.266 -8.224 81.061 1.00 21.39 48 GLY F CA 1
ATOM 4718 C C . GLY F 1 48 ? 44.789 -8.827 79.746 1.00 20.65 48 GLY F C 1
ATOM 4719 O O . GLY F 1 48 ? 45.586 -9.424 79.020 1.00 19.41 48 GLY F O 1
ATOM 4720 N N . GLN F 1 49 ? 43.501 -8.667 79.438 1.00 19.75 49 GLN F N 1
ATOM 4721 C CA . GLN F 1 49 ? 42.893 -9.189 78.202 1.00 20.06 49 GLN F CA 1
ATOM 4722 C C . GLN F 1 49 ? 43.516 -10.480 77.650 1.00 20.34 49 GLN F C 1
ATOM 4723 O O . GLN F 1 49 ? 44.048 -10.515 76.543 1.00 18.24 49 GLN F O 1
ATOM 4729 N N . LYS F 1 50 ? 43.426 -11.542 78.444 1.00 19.96 50 LYS F N 1
ATOM 4730 C CA . LYS F 1 50 ? 43.958 -12.843 78.094 1.00 21.38 50 LYS F CA 1
ATOM 4731 C C . LYS F 1 50 ? 43.374 -13.361 76.792 1.00 20.52 50 LYS F C 1
ATOM 4732 O O . LYS F 1 50 ? 42.169 -13.320 76.581 1.00 19.12 50 LYS F O 1
ATOM 4738 N N . LYS F 1 51 ? 44.243 -13.865 75.929 1.00 20.91 51 LYS F N 1
ATOM 4739 C CA . LYS F 1 51 ? 43.809 -14.420 74.670 1.00 21.66 51 LYS F CA 1
ATOM 4740 C C . LYS F 1 51 ? 44.438 -15.790 74.493 1.00 22.32 51 LYS F C 1
ATOM 4741 O O . LYS F 1 51 ? 45.646 -15.949 74.631 1.00 24.30 51 LYS F O 1
ATOM 4747 N N . VAL F 1 52 ? 43.607 -16.785 74.213 1.00 21.50 52 VAL F N 1
ATOM 4748 C CA . VAL F 1 52 ? 44.099 -18.128 73.983 1.00 22.57 52 VAL F CA 1
ATOM 4749 C C . VAL F 1 52 ? 43.894 -18.352 72.491 1.00 22.64 52 VAL F C 1
ATOM 4750 O O . VAL F 1 52 ? 42.817 -18.067 71.967 1.00 22.05 52 VAL F O 1
ATOM 4754 N N . VAL F 1 53 ? 44.919 -18.839 71.800 1.00 21.54 53 VAL F N 1
ATOM 4755 C CA . VAL F 1 53 ? 44.794 -19.057 70.363 1.00 23.63 53 VAL F CA 1
ATOM 4756 C C . VAL F 1 53 ? 44.822 -20.536 69.974 1.00 24.68 53 VAL F C 1
ATOM 4757 O O . VAL F 1 53 ? 45.792 -21.250 70.245 1.00 23.23 53 VAL F O 1
ATOM 4761 N N . VAL F 1 54 ? 43.738 -20.980 69.344 1.00 24.14 54 VAL F N 1
ATOM 4762 C CA . VAL F 1 54 ? 43.592 -22.363 68.902 1.00 24.27 54 VAL F CA 1
ATOM 4763 C C . VAL F 1 54 ? 43.390 -22.430 67.391 1.00 24.71 54 VAL F C 1
ATOM 4764 O O . VAL F 1 54 ? 43.298 -21.404 66.723 1.00 24.19 54 VAL F O 1
ATOM 4768 N N . LYS F 1 55 ? 43.301 -23.645 66.862 1.00 24.84 55 LYS F N 1
ATOM 4769 C CA . LYS F 1 55 ? 43.119 -23.837 65.430 1.00 27.31 55 LYS F CA 1
ATOM 4770 C C . LYS F 1 55 ? 42.038 -24.860 65.102 1.00 27.04 55 LYS F C 1
ATOM 4771 O O . LYS F 1 55 ? 41.493 -25.514 65.989 1.00 27.93 55 LYS F O 1
ATOM 4777 N N . VAL F 1 56 ? 41.717 -24.951 63.814 1.00 27.26 56 VAL F N 1
ATOM 4778 C CA . VAL F 1 56 ? 40.744 -25.896 63.280 1.00 25.96 56 VAL F CA 1
ATOM 4779 C C . VAL F 1 56 ? 41.251 -26.196 61.878 1.00 26.60 56 VAL F C 1
ATOM 4780 O O . VAL F 1 56 ? 42.007 -25.402 61.323 1.00 27.09 56 VAL F O 1
ATOM 4784 N N . ASN F 1 57 ? 40.855 -27.331 61.305 1.00 28.10 57 ASN F N 1
ATOM 4785 C CA . ASN F 1 57 ? 41.333 -27.707 59.973 1.00 29.31 57 ASN F CA 1
ATOM 4786 C C . ASN F 1 57 ? 40.280 -27.739 58.865 1.00 28.40 57 ASN F C 1
ATOM 4787 O O . ASN F 1 57 ? 40.394 -28.524 57.921 1.00 27.83 57 ASN F O 1
ATOM 4792 N N . SER F 1 58 ? 39.263 -26.890 58.968 1.00 27.50 58 SER F N 1
ATOM 4793 C CA . SER F 1 58 ? 38.220 -26.845 57.942 1.00 26.21 58 SER F CA 1
ATOM 4794 C C . SER F 1 58 ? 37.285 -25.670 58.179 1.00 26.52 58 SER F C 1
ATOM 4795 O O . SER F 1 58 ? 37.140 -25.198 59.309 1.00 25.45 58 SER F O 1
ATOM 4798 N N . GLU F 1 59 ? 36.651 -25.205 57.109 1.00 25.75 59 GLU F N 1
ATOM 4799 C CA . GLU F 1 59 ? 35.725 -24.089 57.211 1.00 26.73 59 GLU F CA 1
ATOM 4800 C C . GLU F 1 59 ? 34.520 -24.528 58.026 1.00 26.42 59 GLU F C 1
ATOM 4801 O O . GLU F 1 59 ? 34.018 -23.772 58.860 1.00 27.31 59 GLU F O 1
ATOM 4807 N N . LYS F 1 60 ? 34.066 -25.756 57.791 1.00 24.40 60 LYS F N 1
ATOM 4808 C CA . LYS F 1 60 ? 32.916 -26.290 58.514 1.00 23.92 60 LYS F CA 1
ATOM 4809 C C . LYS F 1 60 ? 33.161 -26.293 60.025 1.00 22.57 60 LYS F C 1
ATOM 4810 O O . LYS F 1 60 ? 32.285 -25.935 60.816 1.00 21.41 60 LYS F O 1
ATOM 4816 N N . GLU F 1 61 ? 34.351 -26.711 60.436 1.00 22.02 61 GLU F N 1
ATOM 4817 C CA . GLU F 1 61 ? 34.646 -26.728 61.860 1.00 23.10 61 GLU F CA 1
ATOM 4818 C C . GLU F 1 61 ? 34.733 -25.284 62.367 1.00 20.42 61 GLU F C 1
ATOM 4819 O O . GLU F 1 61 ? 34.294 -24.974 63.474 1.00 19.13 61 GLU F O 1
ATOM 4825 N N . LEU F 1 62 ? 35.286 -24.397 61.550 1.00 19.70 62 LEU F N 1
ATOM 4826 C CA . LEU F 1 62 ? 35.370 -22.990 61.945 1.00 20.65 62 LEU F CA 1
ATOM 4827 C C . LEU F 1 62 ? 33.958 -22.446 62.201 1.00 20.43 62 LEU F C 1
ATOM 4828 O O . LEU F 1 62 ? 33.680 -21.863 63.246 1.00 20.97 62 LEU F O 1
ATOM 4833 N N . ILE F 1 63 ? 33.060 -22.650 61.246 1.00 21.29 63 ILE F N 1
ATOM 4834 C CA . ILE F 1 63 ? 31.691 -22.161 61.384 1.00 20.84 63 ILE F CA 1
ATOM 4835 C C . ILE F 1 63 ? 30.937 -22.806 62.543 1.00 20.58 63 ILE F C 1
ATOM 4836 O O . ILE F 1 63 ? 30.150 -22.145 63.225 1.00 18.43 63 ILE F O 1
ATOM 4841 N N . ASP F 1 64 ? 31.167 -24.092 62.771 1.00 21.62 64 ASP F N 1
ATOM 4842 C CA . ASP F 1 64 ? 30.475 -24.779 63.858 1.00 25.14 64 ASP F CA 1
ATOM 4843 C C . ASP F 1 64 ? 30.806 -24.172 65.221 1.00 25.07 64 ASP F C 1
ATOM 4844 O O . ASP F 1 64 ? 29.932 -24.043 66.078 1.00 23.99 64 ASP F O 1
ATOM 4849 N N . ILE F 1 65 ? 32.065 -23.799 65.422 1.00 24.31 65 ILE F N 1
ATOM 4850 C CA . ILE F 1 65 ? 32.466 -23.197 66.689 1.00 25.46 65 ILE F CA 1
ATOM 4851 C C . ILE F 1 65 ? 31.763 -21.849 66.843 1.00 25.40 65 ILE F C 1
ATOM 4852 O O . ILE F 1 65 ? 31.263 -21.519 67.917 1.00 25.88 65 ILE F O 1
ATOM 4857 N N . TYR F 1 66 ? 31.728 -21.075 65.761 1.00 24.45 66 TYR F N 1
ATOM 4858 C CA . TYR F 1 66 ? 31.068 -19.773 65.772 1.00 23.25 66 TYR F CA 1
ATOM 4859 C C . TYR F 1 66 ? 29.598 -19.994 66.106 1.00 23.57 66 TYR F C 1
ATOM 4860 O O . TYR F 1 66 ? 29.014 -19.263 66.907 1.00 21.63 66 TYR F O 1
ATOM 4869 N N . ASN F 1 67 ? 29.017 -21.022 65.495 1.00 24.35 67 ASN F N 1
ATOM 4870 C CA . ASN F 1 67 ? 27.619 -21.370 65.728 1.00 26.84 67 ASN F CA 1
ATOM 4871 C C . ASN F 1 67 ? 27.369 -21.724 67.193 1.00 27.18 67 ASN F C 1
ATOM 4872 O O . ASN F 1 67 ? 26.346 -21.340 67.755 1.00 27.65 67 ASN F O 1
ATOM 4877 N N . LYS F 1 68 ? 28.290 -22.460 67.812 1.00 27.55 68 LYS F N 1
ATOM 4878 C CA . LYS F 1 68 ? 28.121 -22.812 69.224 1.00 30.29 68 LYS F CA 1
ATOM 4879 C C . LYS F 1 68 ? 28.173 -21.538 70.062 1.00 29.47 68 LYS F C 1
ATOM 4880 O O . LYS F 1 68 ? 27.378 -21.364 70.985 1.00 29.83 68 LYS F O 1
ATOM 4886 N N . ALA F 1 69 ? 29.105 -20.644 69.732 1.00 26.95 69 ALA F N 1
ATOM 4887 C CA . ALA F 1 69 ? 29.234 -19.383 70.456 1.00 24.40 69 ALA F CA 1
ATOM 4888 C C . ALA F 1 69 ? 27.913 -18.615 70.417 1.00 25.26 69 ALA F C 1
ATOM 4889 O O . ALA F 1 69 ? 27.442 -18.115 71.442 1.00 23.17 69 ALA F O 1
ATOM 4891 N N . ARG F 1 70 ? 27.320 -18.511 69.231 1.00 24.92 70 ARG F N 1
ATOM 4892 C CA . ARG F 1 70 ? 26.048 -17.805 69.093 1.00 26.25 70 ARG F CA 1
ATOM 4893 C C . ARG F 1 70 ? 24.928 -18.465 69.897 1.00 27.51 70 ARG F C 1
ATOM 4894 O O . ARG F 1 70 ? 24.177 -17.785 70.599 1.00 27.73 70 ARG F O 1
ATOM 4902 N N . SER F 1 71 ? 24.815 -19.787 69.803 1.00 28.93 71 SER F N 1
ATOM 4903 C CA . SER F 1 71 ? 23.762 -20.500 70.529 1.00 30.97 71 SER F CA 1
ATOM 4904 C C . SER F 1 71 ? 23.870 -20.271 72.031 1.00 30.56 71 SER F C 1
ATOM 4905 O O . SER F 1 71 ? 22.875 -20.336 72.742 1.00 30.06 71 SER F O 1
ATOM 4908 N N . GLU F 1 72 ? 25.080 -19.992 72.506 1.00 31.52 72 GLU F N 1
ATOM 4909 C CA . GLU F 1 72 ? 25.311 -19.748 73.926 1.00 32.11 72 GLU F CA 1
ATOM 4910 C C . GLU F 1 72 ? 25.120 -18.280 74.285 1.00 31.69 72 GLU F C 1
ATOM 4911 O O . GLU F 1 72 ? 25.213 -17.909 75.452 1.00 31.54 72 GLU F O 1
ATOM 4917 N N . GLY F 1 73 ? 24.865 -17.447 73.280 1.00 31.13 73 GLY F N 1
ATOM 4918 C CA . GLY F 1 73 ? 24.681 -16.025 73.523 1.00 31.38 73 GLY F CA 1
ATOM 4919 C C . GLY F 1 73 ? 25.976 -15.262 73.788 1.00 31.04 73 GLY F C 1
ATOM 4920 O O . GLY F 1 73 ? 25.947 -14.119 74.250 1.00 30.14 73 GLY F O 1
ATOM 4921 N N . LEU F 1 74 ? 27.113 -15.882 73.480 1.00 29.11 74 LEU F N 1
ATOM 4922 C CA . LEU F 1 74 ? 28.421 -15.258 73.709 1.00 29.09 74 LEU F CA 1
ATOM 4923 C C . LEU F 1 74 ? 28.864 -14.277 72.628 1.00 26.80 74 LEU F C 1
ATOM 4924 O O . LEU F 1 74 ? 28.451 -14.369 71.477 1.00 28.75 74 LEU F O 1
ATOM 4929 N N . PRO F 1 75 ? 29.716 -13.314 72.994 1.00 24.61 75 PRO F N 1
ATOM 4930 C CA . PRO F 1 75 ? 30.189 -12.355 72.002 1.00 22.00 75 PRO F CA 1
ATOM 4931 C C . PRO F 1 75 ? 31.089 -13.150 71.062 1.00 20.93 75 PRO F C 1
ATOM 4932 O O . PRO F 1 75 ? 31.828 -14.028 71.511 1.00 18.43 75 PRO F O 1
ATOM 4936 N N . CYS F 1 76 ? 31.028 -12.866 69.766 1.00 19.57 76 CYS F N 1
ATOM 4937 C CA . CYS F 1 76 ? 31.873 -13.588 68.818 1.00 18.13 76 CYS F CA 1
ATOM 4938 C C . CYS F 1 76 ? 31.913 -12.915 67.468 1.00 16.31 76 CYS F C 1
ATOM 4939 O O . CYS F 1 76 ? 31.165 -11.974 67.209 1.00 15.54 76 CYS F O 1
ATOM 4942 N N . SER F 1 77 ? 32.784 -13.422 66.606 1.00 14.77 77 SER F N 1
ATOM 4943 C CA . SER F 1 77 ? 32.947 -12.880 65.270 1.00 13.17 77 SER F CA 1
ATOM 4944 C C . SER F 1 77 ? 33.493 -13.977 64.379 1.00 13.06 77 SER F C 1
ATOM 4945 O O . SER F 1 77 ? 34.083 -14.941 64.865 1.00 11.94 77 SER F O 1
ATOM 4948 N N . ILE F 1 78 ? 33.291 -13.822 63.076 1.00 12.32 78 ILE F N 1
ATOM 4949 C CA . ILE F 1 78 ? 33.792 -14.768 62.090 1.00 15.75 78 ILE F CA 1
ATOM 4950 C C . ILE F 1 78 ? 34.222 -13.904 60.917 1.00 16.97 78 ILE F C 1
ATOM 4951 O O . ILE F 1 78 ? 33.425 -13.165 60.350 1.00 18.68 78 ILE F O 1
ATOM 4956 N N . ILE F 1 79 ? 35.503 -13.997 60.586 1.00 17.32 79 ILE F N 1
ATOM 4957 C CA . ILE F 1 79 ? 36.126 -13.192 59.548 1.00 20.43 79 ILE F CA 1
ATOM 4958 C C . ILE F 1 79 ? 36.267 -13.821 58.170 1.00 21.23 79 ILE F C 1
ATOM 4959 O O . ILE F 1 79 ? 36.527 -15.023 58.043 1.00 20.33 79 ILE F O 1
ATOM 4964 N N . ARG F 1 80 ? 36.116 -12.977 57.148 1.00 21.97 80 ARG F N 1
ATOM 4965 C CA . ARG F 1 80 ? 36.240 -13.373 55.748 1.00 22.74 80 ARG F CA 1
ATOM 4966 C C . ARG F 1 80 ? 37.341 -12.527 55.115 1.00 25.53 80 ARG F C 1
ATOM 4967 O O . ARG F 1 80 ? 37.308 -11.300 55.195 1.00 24.87 80 ARG F O 1
ATOM 4975 N N . ASP F 1 81 ? 38.310 -13.179 54.484 1.00 27.87 81 ASP F N 1
ATOM 4976 C CA . ASP F 1 81 ? 39.400 -12.464 53.838 1.00 32.25 81 ASP F CA 1
ATOM 4977 C C . ASP F 1 81 ? 39.144 -12.373 52.335 1.00 34.71 81 ASP F C 1
ATOM 4978 O O . ASP F 1 81 ? 38.708 -13.341 51.716 1.00 33.87 81 ASP F O 1
ATOM 4983 N N . ALA F 1 82 ? 39.411 -11.207 51.754 1.00 37.99 82 ALA F N 1
ATOM 4984 C CA . ALA F 1 82 ? 39.207 -10.992 50.320 1.00 41.84 82 ALA F CA 1
ATOM 4985 C C . ALA F 1 82 ? 40.165 -11.824 49.470 1.00 43.97 82 ALA F C 1
ATOM 4986 O O . ALA F 1 82 ? 41.381 -11.743 49.636 1.00 43.77 82 ALA F O 1
ATOM 4988 N N . GLY F 1 83 ? 39.612 -12.618 48.557 1.00 47.45 83 GLY F N 1
ATOM 4989 C CA . GLY F 1 83 ? 40.442 -13.441 47.695 1.00 52.25 83 GLY F CA 1
ATOM 4990 C C . GLY F 1 83 ? 41.615 -12.647 47.155 1.00 56.39 83 GLY F C 1
ATOM 4991 O O . GLY F 1 83 ? 41.455 -11.503 46.730 1.00 56.10 83 GLY F O 1
ATOM 4992 N N . HIS F 1 84 ? 42.800 -13.242 47.172 1.00 59.84 84 HIS F N 1
ATOM 4993 C CA . HIS F 1 84 ? 43.984 -12.549 46.690 1.00 63.49 84 HIS F CA 1
ATOM 4994 C C . HIS F 1 84 ? 44.263 -12.811 45.215 1.00 65.30 84 HIS F C 1
ATOM 4995 O O . HIS F 1 84 ? 44.414 -11.870 44.436 1.00 66.50 84 HIS F O 1
ATOM 5002 N N . THR F 1 85 ? 44.334 -14.086 44.839 1.00 66.52 85 THR F N 1
ATOM 5003 C CA . THR F 1 85 ? 44.600 -14.435 43.447 1.00 67.87 85 THR F CA 1
ATOM 5004 C C . THR F 1 85 ? 43.551 -13.871 42.482 1.00 68.79 85 THR F C 1
ATOM 5005 O O . THR F 1 85 ? 43.768 -13.736 41.285 1.00 68.48 85 THR F O 1
ATOM 5009 N N . GLN F 1 86 ? 42.363 -13.576 43.041 1.00 69.70 86 GLN F N 1
ATOM 5010 C CA . GLN F 1 86 ? 41.293 -13.013 42.223 1.00 70.12 86 GLN F CA 1
ATOM 5011 C C . GLN F 1 86 ? 40.835 -13.945 41.101 1.00 69.13 86 GLN F C 1
ATOM 5012 O O . GLN F 1 86 ? 39.997 -13.619 40.267 1.00 68.71 86 GLN F O 1
ATOM 5018 N N . LEU F 1 87 ? 41.462 -15.130 41.073 1.00 67.40 87 LEU F N 1
ATOM 5019 C CA . LEU F 1 87 ? 40.814 -16.246 40.407 1.00 65.85 87 LEU F CA 1
ATOM 5020 C C . LEU F 1 87 ? 39.930 -16.990 41.428 1.00 64.13 87 LEU F C 1
ATOM 5021 O O . LEU F 1 87 ? 38.907 -17.584 41.109 1.00 64.53 87 LEU F O 1
ATOM 5026 N N . GLU F 1 88 ? 40.360 -16.919 42.707 1.00 61.30 88 GLU F N 1
ATOM 5027 C CA . GLU F 1 88 ? 39.575 -17.529 43.776 1.00 57.70 88 GLU F CA 1
ATOM 5028 C C . GLU F 1 88 ? 38.872 -16.468 44.650 1.00 52.72 88 GLU F C 1
ATOM 5029 O O . GLU F 1 88 ? 39.286 -15.320 44.747 1.00 52.09 88 GLU F O 1
ATOM 5035 N N . PRO F 1 89 ? 37.740 -16.887 45.264 1.00 48.31 89 PRO F N 1
ATOM 5036 C CA . PRO F 1 89 ? 36.928 -15.996 46.099 1.00 44.39 89 PRO F CA 1
ATOM 5037 C C . PRO F 1 89 ? 37.521 -15.786 47.499 1.00 41.35 89 PRO F C 1
ATOM 5038 O O . PRO F 1 89 ? 38.538 -16.360 47.865 1.00 40.34 89 PRO F O 1
ATOM 5042 N N . GLY F 1 90 ? 36.904 -14.972 48.349 1.00 39.12 90 GLY F N 1
ATOM 5043 C CA . GLY F 1 90 ? 37.407 -14.792 49.696 1.00 35.48 90 GLY F CA 1
ATOM 5044 C C . GLY F 1 90 ? 37.298 -16.097 50.465 1.00 33.78 90 GLY F C 1
ATOM 5045 O O . GLY F 1 90 ? 36.903 -17.120 49.904 1.00 34.52 90 GLY F O 1
ATOM 5046 N N . THR F 1 91 ? 37.636 -16.065 51.749 1.00 31.42 91 THR F N 1
ATOM 5047 C CA . THR F 1 91 ? 37.588 -17.260 52.583 1.00 29.65 91 THR F CA 1
ATOM 5048 C C . THR F 1 91 ? 37.365 -16.903 54.056 1.00 26.29 91 THR F C 1
ATOM 5049 O O . THR F 1 91 ? 37.836 -15.862 54.524 1.00 24.80 91 THR F O 1
ATOM 5053 N N . LEU F 1 92 ? 36.637 -17.753 54.777 1.00 23.16 92 LEU F N 1
ATOM 5054 C CA . LEU F 1 92 ? 36.417 -17.543 56.207 1.00 22.27 92 LEU F CA 1
ATOM 5055 C C . LEU F 1 92 ? 37.718 -18.035 56.848 1.00 22.65 92 LEU F C 1
ATOM 5056 O O . LEU F 1 92 ? 38.068 -19.211 56.740 1.00 22.53 92 LEU F O 1
ATOM 5061 N N . THR F 1 93 ? 38.424 -17.127 57.513 1.00 22.52 93 THR F N 1
ATOM 5062 C CA . THR F 1 93 ? 39.728 -17.432 58.091 1.00 20.28 93 THR F CA 1
ATOM 5063 C C . THR F 1 93 ? 39.855 -17.560 59.597 1.00 19.78 93 THR F C 1
ATOM 5064 O O . THR F 1 93 ? 40.681 -18.342 60.089 1.00 18.33 93 THR F O 1
ATOM 5068 N N . ALA F 1 94 ? 39.067 -16.794 60.335 1.00 18.42 94 ALA F N 1
ATOM 5069 C CA . ALA F 1 94 ? 39.164 -16.838 61.784 1.00 16.61 94 ALA F CA 1
ATOM 5070 C C . ALA F 1 94 ? 37.880 -16.508 62.507 1.00 16.51 94 ALA F C 1
ATOM 5071 O O . ALA F 1 94 ? 36.943 -15.969 61.938 1.00 16.37 94 ALA F O 1
ATOM 5073 N N . VAL F 1 95 ? 37.871 -16.840 63.787 1.00 14.56 95 VAL F N 1
ATOM 5074 C CA . VAL F 1 95 ? 36.749 -16.605 64.662 1.00 14.45 95 VAL F CA 1
ATOM 5075 C C . VAL F 1 95 ? 37.330 -16.206 65.995 1.00 13.43 95 VAL F C 1
ATOM 5076 O O . VAL F 1 95 ? 38.417 -16.641 66.347 1.00 14.62 95 VAL F O 1
ATOM 5080 N N . ALA F 1 96 ? 36.617 -15.367 66.727 1.00 13.95 96 ALA F N 1
ATOM 5081 C CA . ALA F 1 96 ? 37.060 -14.972 68.057 1.00 14.71 96 ALA F CA 1
ATOM 5082 C C . ALA F 1 96 ? 35.831 -15.048 68.948 1.00 15.82 96 ALA F C 1
ATOM 5083 O O . ALA F 1 96 ? 34.735 -14.658 68.540 1.00 15.33 96 ALA F O 1
ATOM 5085 N N . ILE F 1 97 ? 36.008 -15.579 70.150 1.00 14.48 97 ILE F N 1
ATOM 5086 C CA . ILE F 1 97 ? 34.903 -15.714 71.085 1.00 17.07 97 ILE F CA 1
ATOM 5087 C C . ILE F 1 97 ? 35.232 -15.029 72.400 1.00 19.05 97 ILE F C 1
ATOM 5088 O O . ILE F 1 97 ? 36.310 -15.222 72.967 1.00 20.16 97 ILE F O 1
ATOM 5093 N N . GLY F 1 98 ? 34.295 -14.222 72.878 1.00 19.60 98 GLY F N 1
ATOM 5094 C CA . GLY F 1 98 ? 34.511 -13.505 74.116 1.00 20.11 98 GLY F CA 1
ATOM 5095 C C . GLY F 1 98 ? 34.825 -12.040 73.888 1.00 23.05 98 GLY F C 1
ATOM 5096 O O . GLY F 1 98 ? 34.620 -11.515 72.794 1.00 23.93 98 GLY F O 1
ATOM 5097 N N . PRO F 1 99 ? 35.364 -11.352 74.903 1.00 24.26 99 PRO F N 1
ATOM 5098 C CA . PRO F 1 99 ? 35.681 -11.913 76.219 1.00 22.94 99 PRO F CA 1
ATOM 5099 C C . PRO F 1 99 ? 34.464 -12.398 76.992 1.00 25.45 99 PRO F C 1
ATOM 5100 O O . PRO F 1 99 ? 33.365 -11.869 76.846 1.00 25.42 99 PRO F O 1
ATOM 5104 N N . GLU F 1 100 ? 34.676 -13.412 77.817 1.00 27.49 100 GLU F N 1
ATOM 5105 C CA . GLU F 1 100 ? 33.620 -13.971 78.644 1.00 31.77 100 GLU F CA 1
ATOM 5106 C C . GLU F 1 100 ? 34.303 -14.837 79.692 1.00 33.67 100 GLU F C 1
ATOM 5107 O O . GLU F 1 100 ? 35.487 -15.157 79.552 1.00 33.18 100 GLU F O 1
ATOM 5113 N N . LYS F 1 101 ? 33.569 -15.209 80.737 1.00 35.90 101 LYS F N 1
ATOM 5114 C CA . LYS F 1 101 ? 34.125 -16.043 81.800 1.00 37.97 101 LYS F CA 1
ATOM 5115 C C . LYS F 1 101 ? 34.743 -17.315 81.243 1.00 37.91 101 LYS F C 1
ATOM 5116 O O . LYS F 1 101 ? 34.193 -17.939 80.342 1.00 37.81 101 LYS F O 1
ATOM 5122 N N . ASP F 1 102 ? 35.901 -17.681 81.787 1.00 39.66 102 ASP F N 1
ATOM 5123 C CA . ASP F 1 102 ? 36.634 -18.869 81.365 1.00 41.10 102 ASP F CA 1
ATOM 5124 C C . ASP F 1 102 ? 35.760 -20.112 81.232 1.00 42.49 102 ASP F C 1
ATOM 5125 O O . ASP F 1 102 ? 35.680 -20.707 80.157 1.00 43.05 102 ASP F O 1
ATOM 5130 N N . GLU F 1 103 ? 35.106 -20.500 82.323 1.00 43.70 103 GLU F N 1
ATOM 5131 C CA . GLU F 1 103 ? 34.247 -21.682 82.330 1.00 45.00 103 GLU F CA 1
ATOM 5132 C C . GLU F 1 103 ? 33.383 -21.786 81.076 1.00 44.31 103 GLU F C 1
ATOM 5133 O O . GLU F 1 103 ? 33.388 -22.811 80.394 1.00 45.02 103 GLU F O 1
ATOM 5139 N N . LYS F 1 104 ? 32.640 -20.723 80.783 1.00 44.17 104 LYS F N 1
ATOM 5140 C CA . LYS F 1 104 ? 31.756 -20.690 79.617 1.00 44.76 104 LYS F CA 1
ATOM 5141 C C . LYS F 1 104 ? 32.478 -20.999 78.307 1.00 44.81 104 LYS F C 1
ATOM 5142 O O . LYS F 1 104 ? 32.155 -21.965 77.611 1.00 44.86 104 LYS F O 1
ATOM 5148 N N . ILE F 1 105 ? 33.459 -20.169 77.977 1.00 43.84 105 ILE F N 1
ATOM 5149 C CA . ILE F 1 105 ? 34.221 -20.336 76.748 1.00 42.92 105 ILE F CA 1
ATOM 5150 C C . ILE F 1 105 ? 34.938 -21.679 76.637 1.00 43.29 105 ILE F C 1
ATOM 5151 O O . ILE F 1 105 ? 35.152 -22.181 75.533 1.00 43.41 105 ILE F O 1
ATOM 5156 N N . ASP F 1 106 ? 35.305 -22.270 77.770 1.00 43.16 106 ASP F N 1
ATOM 5157 C CA . ASP F 1 106 ? 35.989 -23.558 77.737 1.00 42.96 106 ASP F CA 1
ATOM 5158 C C . ASP F 1 106 ? 35.065 -24.678 77.259 1.00 41.98 106 ASP F C 1
ATOM 5159 O O . ASP F 1 106 ? 35.495 -25.587 76.554 1.00 40.94 106 ASP F O 1
ATOM 5164 N N . LYS F 1 107 ? 33.796 -24.611 77.635 1.00 41.10 107 LYS F N 1
ATOM 5165 C CA .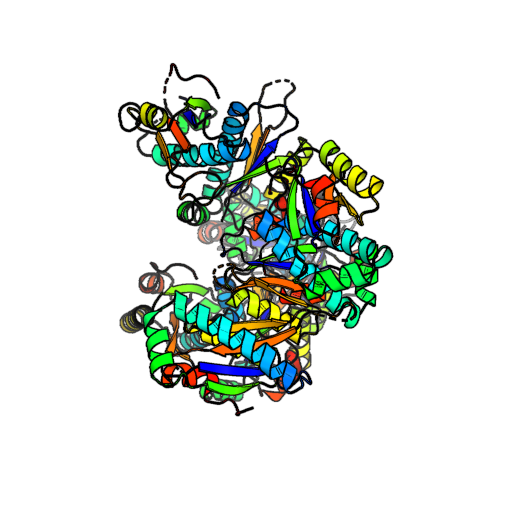 LYS F 1 107 ? 32.843 -25.629 77.213 1.00 44.06 107 LYS F CA 1
ATOM 5166 C C . LYS F 1 107 ? 32.791 -25.726 75.688 1.00 44.13 107 LYS F C 1
ATOM 5167 O O . LYS F 1 107 ? 32.525 -26.797 75.137 1.00 43.88 107 LYS F O 1
ATOM 5173 N N . ILE F 1 108 ? 33.063 -24.610 75.012 1.00 42.71 108 ILE F N 1
ATOM 5174 C CA . ILE F 1 108 ? 33.025 -24.568 73.554 1.00 41.94 108 ILE F CA 1
ATOM 5175 C C . ILE F 1 108 ? 34.352 -24.875 72.856 1.00 42.27 108 ILE F C 1
ATOM 5176 O O . ILE F 1 108 ? 34.391 -25.686 71.932 1.00 42.35 108 ILE F O 1
ATOM 5181 N N . THR F 1 109 ? 35.433 -24.238 73.297 1.00 42.59 109 THR F N 1
ATOM 5182 C CA . THR F 1 109 ? 36.747 -24.438 72.678 1.00 42.30 109 THR F CA 1
ATOM 5183 C C . THR F 1 109 ? 37.739 -25.185 73.556 1.00 42.88 109 THR F C 1
ATOM 5184 O O . THR F 1 109 ? 38.904 -25.336 73.190 1.00 42.47 109 THR F O 1
ATOM 5188 N N . GLY F 1 110 ? 37.279 -25.648 74.712 1.00 44.06 110 GLY F N 1
ATOM 5189 C CA . GLY F 1 110 ? 38.156 -26.356 75.626 1.00 45.27 110 GLY F CA 1
ATOM 5190 C C . GLY F 1 110 ? 38.972 -27.489 75.032 1.00 46.15 110 GLY F C 1
ATOM 5191 O O . GLY F 1 110 ? 40.086 -27.752 75.492 1.00 45.28 110 GLY F O 1
ATOM 5192 N N . HIS F 1 111 ? 38.442 -28.151 74.005 1.00 46.71 111 HIS F N 1
ATOM 5193 C CA . HIS F 1 111 ? 39.148 -29.277 73.396 1.00 47.80 111 HIS F CA 1
ATOM 5194 C C . HIS F 1 111 ? 39.896 -28.995 72.091 1.00 46.71 111 HIS F C 1
ATOM 5195 O O . HIS F 1 111 ? 40.490 -29.903 71.503 1.00 45.52 111 HIS F O 1
ATOM 5202 N N . LEU F 1 112 ? 39.881 -27.748 71.635 1.00 44.64 112 LEU F N 1
ATOM 5203 C CA . LEU F 1 112 ? 40.576 -27.409 70.400 1.00 42.43 112 LEU F CA 1
ATOM 5204 C C . LEU F 1 112 ? 42.076 -27.309 70.623 1.00 41.91 112 LEU F C 1
ATOM 5205 O O . LEU F 1 112 ? 42.525 -26.868 71.680 1.00 41.94 112 LEU F O 1
ATOM 5210 N N . LYS F 1 113 ? 42.844 -27.722 69.619 1.00 39.04 113 LYS F N 1
ATOM 5211 C CA . LYS F 1 113 ? 44.297 -27.680 69.688 1.00 39.17 113 LYS F CA 1
ATOM 5212 C C . LYS F 1 113 ? 44.769 -26.235 69.706 1.00 38.67 113 LYS F C 1
ATOM 5213 O O . LYS F 1 113 ? 44.102 -25.355 69.169 1.00 38.13 113 LYS F O 1
ATOM 5219 N N . LEU F 1 114 ? 45.921 -25.993 70.321 1.00 37.21 114 LEU F N 1
ATOM 5220 C CA . LEU F 1 114 ? 46.478 -24.652 70.359 1.00 37.22 114 LEU F CA 1
ATOM 5221 C C . LEU F 1 114 ? 47.160 -24.451 69.015 1.00 37.97 114 LEU F C 1
ATOM 5222 O O . LEU F 1 114 ? 47.587 -25.420 68.387 1.00 38.86 114 LEU F O 1
ATOM 5227 N N . LEU F 1 115 ? 47.249 -23.205 68.562 1.00 37.38 115 LEU F N 1
ATOM 5228 C CA . LEU F 1 115 ? 47.900 -22.913 67.289 1.00 37.12 115 LEU F CA 1
ATOM 5229 C C . LEU F 1 115 ? 49.415 -22.812 67.496 1.00 37.84 115 LEU F C 1
ATOM 5230 O O . LEU F 1 115 ? 49.844 -22.623 68.657 1.00 38.08 115 LEU F O 1
ATOM 5236 N N . MET G 1 1 ? 13.571 9.899 58.291 1.00 45.89 1 MET G N 1
ATOM 5237 C CA . MET G 1 1 ? 14.508 10.890 58.893 1.00 46.34 1 MET G CA 1
ATOM 5238 C C . MET G 1 1 ? 13.783 11.855 59.824 1.00 44.63 1 MET G C 1
ATOM 5239 O O . MET G 1 1 ? 12.982 12.680 59.380 1.00 45.41 1 MET G O 1
ATOM 5244 N N . LYS G 1 2 ? 14.070 11.750 61.116 1.00 41.11 2 LYS G N 1
ATOM 5245 C CA . LYS G 1 2 ? 13.444 12.622 62.099 1.00 37.86 2 LYS G CA 1
ATOM 5246 C C . LYS G 1 2 ? 14.328 12.830 63.318 1.00 33.95 2 LYS G C 1
ATOM 5247 O O . LYS G 1 2 ? 15.320 12.133 63.514 1.00 34.60 2 LYS G O 1
ATOM 5253 N N . MET G 1 3 ? 13.956 13.804 64.134 1.00 32.63 3 MET G N 1
ATOM 5254 C CA . MET G 1 3 ? 14.682 14.093 65.354 1.00 30.17 3 MET G CA 1
ATOM 5255 C C . MET G 1 3 ? 13.707 14.013 66.506 1.00 28.51 3 MET G C 1
ATOM 5256 O O . MET G 1 3 ? 12.655 14.653 66.484 1.00 27.21 3 MET G O 1
ATOM 5261 N N . VAL G 1 4 ? 14.044 13.220 67.512 1.00 28.25 4 VAL G N 1
ATOM 5262 C CA . VAL G 1 4 ? 13.177 13.118 68.667 1.00 28.78 4 VAL G CA 1
ATOM 5263 C C . VAL G 1 4 ? 13.758 13.999 69.763 1.00 29.57 4 VAL G C 1
ATOM 5264 O O . VAL G 1 4 ? 14.954 13.941 70.060 1.00 30.21 4 VAL G O 1
ATOM 5268 N N . VAL G 1 5 ? 12.910 14.837 70.342 1.00 29.40 5 VAL G N 1
ATOM 5269 C CA . VAL G 1 5 ? 13.325 15.734 71.407 1.00 28.90 5 VAL G CA 1
ATOM 5270 C C . VAL G 1 5 ? 12.649 15.272 72.683 1.00 30.24 5 VAL G C 1
ATOM 5271 O O . VAL G 1 5 ? 11.421 15.193 72.755 1.00 30.10 5 VAL G O 1
ATOM 5275 N N . VAL G 1 6 ? 13.458 14.958 73.688 1.00 28.63 6 VAL G N 1
ATOM 5276 C CA . VAL G 1 6 ? 12.938 14.482 74.958 1.00 29.58 6 VAL G CA 1
ATOM 5277 C C . VAL G 1 6 ? 12.920 15.607 75.981 1.00 30.73 6 VAL G C 1
ATOM 5278 O O . VAL G 1 6 ? 13.935 16.263 76.212 1.00 32.59 6 VAL G O 1
ATOM 5282 N N . ILE G 1 7 ? 11.762 15.820 76.595 1.00 31.13 7 ILE G N 1
ATOM 5283 C CA . ILE G 1 7 ? 11.595 16.876 77.580 1.00 31.14 7 ILE G CA 1
ATOM 5284 C C . ILE G 1 7 ? 11.159 16.320 78.930 1.00 32.39 7 ILE G C 1
ATOM 5285 O O . ILE G 1 7 ? 10.319 15.425 79.001 1.00 30.95 7 ILE G O 1
ATOM 5290 N N . ARG G 1 8 ? 11.743 16.852 80.000 1.00 33.96 8 ARG G N 1
ATOM 5291 C CA . ARG G 1 8 ? 11.392 16.433 81.351 1.00 35.34 8 ARG G CA 1
ATOM 5292 C C . ARG G 1 8 ? 10.011 17.015 81.650 1.00 35.36 8 ARG G C 1
ATOM 5293 O O . ARG G 1 8 ? 9.786 18.208 81.450 1.00 35.79 8 ARG G O 1
ATOM 5301 N N . ASN G 1 9 ? 9.087 16.184 82.124 1.00 35.71 9 ASN G N 1
ATOM 5302 C CA . ASN G 1 9 ? 7.744 16.670 82.432 1.00 37.20 9 ASN G CA 1
ATOM 5303 C C . ASN G 1 9 ? 7.437 16.598 83.929 1.00 39.11 9 ASN G C 1
ATOM 5304 O O . ASN G 1 9 ? 6.300 16.823 84.354 1.00 38.10 9 ASN G O 1
ATOM 5309 N N . ASP G 1 10 ? 8.459 16.292 84.724 1.00 40.31 10 ASP G N 1
ATOM 5310 C CA . ASP G 1 10 ? 8.303 16.182 86.173 1.00 41.42 10 ASP G CA 1
ATOM 5311 C C . ASP G 1 10 ? 8.967 17.343 86.898 1.00 41.66 10 ASP G C 1
ATOM 5312 O O . ASP G 1 10 ? 9.081 17.333 88.122 1.00 41.65 10 ASP G O 1
ATOM 5317 N N . LEU G 1 11 ? 9.397 18.343 86.136 1.00 41.60 11 LEU G N 1
ATOM 5318 C CA . LEU G 1 11 ? 10.061 19.504 86.708 1.00 42.88 11 LEU G CA 1
ATOM 5319 C C . LEU G 1 11 ? 9.154 20.730 86.770 1.00 42.28 11 LEU G C 1
ATOM 5320 O O . LEU G 1 11 ? 9.532 21.761 87.323 1.00 42.25 11 LEU G O 1
ATOM 5325 N N . GLY G 1 12 ? 7.960 20.617 86.199 1.00 42.51 12 GLY G N 1
ATOM 5326 C CA . GLY G 1 12 ? 7.034 21.735 86.201 1.00 42.06 12 GLY G CA 1
ATOM 5327 C C . GLY G 1 12 ? 7.477 22.913 85.346 1.00 41.83 12 GLY G C 1
ATOM 5328 O O . GLY G 1 12 ? 7.078 24.049 85.601 1.00 43.47 12 GLY G O 1
ATOM 5329 N N . MET G 1 13 ? 8.295 22.656 84.328 1.00 40.38 13 MET G N 1
ATOM 5330 C CA . MET G 1 13 ? 8.776 23.723 83.449 1.00 38.57 13 MET G CA 1
ATOM 5331 C C . MET G 1 13 ? 7.644 24.332 82.642 1.00 39.21 13 MET G C 1
ATOM 5332 O O . MET G 1 13 ? 6.793 23.613 82.119 1.00 40.30 13 MET G O 1
ATOM 5337 N N . GLY G 1 14 ? 7.644 25.658 82.530 1.00 38.16 14 GLY G N 1
ATOM 5338 C CA . GLY G 1 14 ? 6.618 26.333 81.755 1.00 36.54 14 GLY G CA 1
ATOM 5339 C C . GLY G 1 14 ? 6.846 26.065 80.277 1.00 36.24 14 GLY G C 1
ATOM 5340 O O . GLY G 1 14 ? 7.827 25.417 79.906 1.00 33.84 14 GLY G O 1
ATOM 5341 N N . LYS G 1 15 ? 5.949 26.561 79.431 1.00 35.85 15 LYS G N 1
ATOM 5342 C CA . LYS G 1 15 ? 6.062 26.354 77.991 1.00 36.24 15 LYS G CA 1
ATOM 5343 C C . LYS G 1 15 ? 7.308 27.017 77.404 1.00 35.91 15 LYS G C 1
ATOM 5344 O O . LYS G 1 15 ? 8.068 26.390 76.660 1.00 35.30 15 LYS G O 1
ATOM 5350 N N . GLY G 1 16 ? 7.509 28.288 77.740 1.00 34.91 16 GLY G N 1
ATOM 5351 C CA . GLY G 1 16 ? 8.658 29.010 77.233 1.00 33.45 16 GLY G CA 1
ATOM 5352 C C . GLY G 1 16 ? 9.966 28.339 77.604 1.00 33.05 16 GLY G C 1
ATOM 5353 O O . GLY G 1 16 ? 10.908 28.302 76.809 1.00 33.05 16 GLY G O 1
ATOM 5354 N N . LYS G 1 17 ? 10.022 27.800 78.816 1.00 31.45 17 LYS G N 1
ATOM 5355 C CA . LYS G 1 17 ? 11.224 27.134 79.301 1.00 29.53 17 LYS G CA 1
ATOM 5356 C C . LYS G 1 17 ? 11.438 25.835 78.518 1.00 26.14 17 LYS G C 1
ATOM 5357 O O . LYS G 1 17 ? 12.563 25.492 78.162 1.00 23.98 17 LYS G O 1
ATOM 5363 N N . MET G 1 18 ? 10.350 25.126 78.236 1.00 24.08 18 MET G N 1
ATOM 5364 C CA . MET G 1 18 ? 10.443 23.881 77.487 1.00 23.51 18 MET G CA 1
ATOM 5365 C C . MET G 1 18 ? 10.982 24.158 76.087 1.00 22.73 18 MET G C 1
ATOM 5366 O O . MET G 1 18 ? 11.879 23.468 75.612 1.00 24.29 18 MET G O 1
ATOM 5371 N N . VAL G 1 19 ? 10.436 25.176 75.430 1.00 21.98 19 VAL G N 1
ATOM 5372 C CA . VAL G 1 19 ? 10.884 25.533 74.086 1.00 20.79 19 VAL G CA 1
ATOM 5373 C C . VAL G 1 19 ? 12.387 25.860 74.080 1.00 19.83 19 VAL G C 1
ATOM 5374 O O . VAL G 1 19 ? 13.139 25.350 73.252 1.00 18.67 19 VAL G O 1
ATOM 5378 N N . ALA G 1 20 ? 12.818 26.706 75.012 1.00 21.18 20 ALA G N 1
ATOM 5379 C CA . ALA G 1 20 ? 14.225 27.095 75.107 1.00 22.50 20 ALA G CA 1
ATOM 5380 C C . ALA G 1 20 ? 15.143 25.887 75.277 1.00 23.83 20 ALA G C 1
ATOM 5381 O O . ALA G 1 20 ? 16.086 25.687 74.512 1.00 24.84 20 ALA G O 1
ATOM 5383 N N . GLN G 1 21 ? 14.859 25.081 76.290 1.00 26.31 21 GLN G N 1
ATOM 5384 C CA . GLN G 1 21 ? 15.659 23.892 76.571 1.00 26.91 21 GLN G CA 1
ATOM 5385 C C . GLN G 1 21 ? 15.651 22.921 75.393 1.00 25.43 21 GLN G C 1
ATOM 5386 O O . GLN G 1 21 ? 16.690 22.386 75.012 1.00 24.68 21 GLN G O 1
ATOM 5392 N N . GLY G 1 22 ? 14.472 22.686 74.824 1.00 26.98 22 GLY G N 1
ATOM 5393 C CA . GLY G 1 22 ? 14.378 21.794 73.686 1.00 25.47 22 GLY G CA 1
ATOM 5394 C C . GLY G 1 22 ? 15.197 22.364 72.547 1.00 25.50 22 GLY G C 1
ATOM 5395 O O . GLY G 1 22 ? 15.865 21.629 71.815 1.00 26.66 22 GLY G O 1
ATOM 5396 N N . GLY G 1 23 ? 15.146 23.686 72.406 1.00 25.79 23 GLY G N 1
ATOM 5397 C CA . GLY G 1 23 ? 15.897 24.359 71.363 1.00 24.44 23 GLY G CA 1
ATOM 5398 C C . GLY G 1 23 ? 17.390 24.166 71.549 1.00 25.52 23 GLY G C 1
ATOM 5399 O O . GLY G 1 23 ? 18.117 23.955 70.581 1.00 22.73 23 GLY G O 1
ATOM 5400 N N . HIS G 1 24 ? 17.861 24.263 72.791 1.00 26.95 24 HIS G N 1
ATOM 5401 C CA . HIS G 1 24 ? 19.279 24.055 73.052 1.00 27.75 24 HIS G CA 1
ATOM 5402 C C . HIS G 1 24 ? 19.587 22.618 72.622 1.00 28.05 24 HIS G C 1
ATOM 5403 O O . HIS G 1 24 ? 20.535 22.364 71.885 1.00 27.78 24 HIS G O 1
ATOM 5410 N N . ALA G 1 25 ? 18.767 21.681 73.088 1.00 27.88 25 ALA G N 1
ATOM 5411 C CA . ALA G 1 25 ? 18.962 20.277 72.755 1.00 28.33 25 ALA G CA 1
ATOM 5412 C C . ALA G 1 25 ? 18.959 20.071 71.247 1.00 29.35 25 ALA G C 1
ATOM 5413 O O . ALA G 1 25 ? 19.781 19.329 70.714 1.00 27.64 25 ALA G O 1
ATOM 5415 N N . ILE G 1 26 ? 18.031 20.738 70.567 1.00 30.79 26 ILE G N 1
ATOM 5416 C CA . ILE G 1 26 ? 17.898 20.624 69.120 1.00 30.73 26 ILE G CA 1
ATOM 5417 C C . ILE G 1 26 ? 19.165 21.037 68.373 1.00 33.19 26 ILE G C 1
ATOM 5418 O O . ILE G 1 26 ? 19.705 20.268 67.576 1.00 32.97 26 ILE G O 1
ATOM 5423 N N . ILE G 1 27 ? 19.627 22.253 68.617 1.00 35.58 27 ILE G N 1
ATOM 5424 C CA . ILE G 1 27 ? 20.825 22.743 67.957 1.00 40.34 27 ILE G CA 1
ATOM 5425 C C . ILE G 1 27 ? 22.021 21.840 68.246 1.00 43.65 27 ILE G C 1
ATOM 5426 O O . ILE G 1 27 ? 22.770 21.488 67.336 1.00 44.81 27 ILE G O 1
ATOM 5431 N N . GLU G 1 28 ? 22.193 21.463 69.510 1.00 46.16 28 GLU G N 1
ATOM 5432 C CA . GLU G 1 28 ? 23.307 20.605 69.904 1.00 49.04 28 GLU G CA 1
ATOM 5433 C C . GLU G 1 28 ? 23.296 19.286 69.135 1.00 50.10 28 GLU G C 1
ATOM 5434 O O . GLU G 1 28 ? 24.284 18.927 68.495 1.00 50.23 28 GLU G O 1
ATOM 5440 N N . ALA G 1 29 ? 22.182 18.563 69.198 1.00 51.18 29 ALA G N 1
ATOM 5441 C CA . ALA G 1 29 ? 22.072 17.290 68.493 1.00 52.67 29 ALA G CA 1
ATOM 5442 C C . ALA G 1 29 ? 22.262 17.507 66.994 1.00 53.53 29 ALA G C 1
ATOM 5443 O O . ALA G 1 29 ? 22.844 16.668 66.303 1.00 52.74 29 ALA G O 1
ATOM 5445 N N . PHE G 1 30 ? 21.774 18.642 66.503 1.00 54.51 30 PHE G N 1
ATOM 5446 C CA . PHE G 1 30 ? 21.886 18.989 65.079 1.00 56.18 30 PHE G CA 1
ATOM 5447 C C . PHE G 1 30 ? 23.348 19.103 64.664 1.00 56.95 30 PHE G C 1
ATOM 5448 O O . PHE G 1 30 ? 23.760 18.590 63.627 1.00 57.43 30 PHE G O 1
ATOM 5456 N N . LEU G 1 31 ? 24.128 19.832 65.489 1.00 57.09 31 LEU G N 1
ATOM 5457 C CA . LEU G 1 31 ? 25.547 19.974 65.166 1.00 57.90 31 LEU G CA 1
ATOM 5458 C C . LEU G 1 31 ? 26.262 18.637 65.377 1.00 59.78 31 LEU G C 1
ATOM 5459 O O . LEU G 1 31 ? 27.167 18.259 64.630 1.00 60.65 31 LEU G O 1
ATOM 5464 N N . ASP G 1 32 ? 25.837 17.908 66.434 1.00 61.65 32 ASP G N 1
ATOM 5465 C CA . ASP G 1 32 ? 26.430 16.599 66.708 1.00 64.07 32 ASP G CA 1
ATOM 5466 C C . ASP G 1 32 ? 26.136 15.663 65.540 1.00 65.56 32 ASP G C 1
ATOM 5467 O O . ASP G 1 32 ? 26.904 14.775 65.188 1.00 65.06 32 ASP G O 1
ATOM 5472 N N . ALA G 1 33 ? 24.957 15.874 64.942 1.00 67.02 33 ALA G N 1
ATOM 5473 C CA . ALA G 1 33 ? 24.639 15.110 63.761 1.00 68.70 33 ALA G CA 1
ATOM 5474 C C . ALA G 1 33 ? 25.391 15.666 62.546 1.00 70.36 33 ALA G C 1
ATOM 5475 O O . ALA G 1 33 ? 25.903 14.939 61.701 1.00 70.90 33 ALA G O 1
ATOM 5477 N N . LYS G 1 34 ? 25.486 17.009 62.505 1.00 71.66 34 LYS G N 1
ATOM 5478 C CA . LYS G 1 34 ? 26.189 17.654 61.398 1.00 73.23 34 LYS G CA 1
ATOM 5479 C C . LYS G 1 34 ? 27.633 17.145 61.232 1.00 74.56 34 LYS G C 1
ATOM 5480 O O . LYS G 1 34 ? 28.255 17.296 60.185 1.00 75.34 34 LYS G O 1
ATOM 5486 N N . ARG G 1 35 ? 28.177 16.542 62.318 1.00 75.49 35 ARG G N 1
ATOM 5487 C CA . ARG G 1 35 ? 29.562 16.070 62.288 1.00 76.10 35 ARG G CA 1
ATOM 5488 C C . ARG G 1 35 ? 29.691 14.562 61.966 1.00 76.14 35 ARG G C 1
ATOM 5489 O O . ARG G 1 35 ? 30.587 14.131 61.239 1.00 76.42 35 ARG G O 1
ATOM 5497 N N . LYS G 1 36 ? 28.799 13.750 62.578 1.00 76.41 36 LYS G N 1
ATOM 5498 C CA . LYS G 1 36 ? 28.860 12.308 62.315 1.00 76.87 36 LYS G CA 1
ATOM 5499 C C . LYS G 1 36 ? 28.422 11.976 60.887 1.00 78.26 36 LYS G C 1
ATOM 5500 O O . LYS G 1 36 ? 29.151 11.364 60.121 1.00 78.79 36 LYS G O 1
ATOM 5506 N N . ASN G 1 37 ? 27.213 12.400 60.529 1.00 79.93 37 ASN G N 1
ATOM 5507 C CA . ASN G 1 37 ? 26.661 12.154 59.197 1.00 81.09 37 ASN G CA 1
ATOM 5508 C C . ASN G 1 37 ? 26.162 13.446 58.546 1.00 81.83 37 ASN G C 1
ATOM 5509 O O . ASN G 1 37 ? 24.955 13.659 58.420 1.00 81.84 37 ASN G O 1
ATOM 5514 N N . PRO G 1 38 ? 27.088 14.321 58.118 1.00 82.24 38 PRO G N 1
ATOM 5515 C CA . PRO G 1 38 ? 26.766 15.602 57.476 1.00 82.89 38 PRO G CA 1
ATOM 5516 C C . PRO G 1 38 ? 25.800 15.495 56.294 1.00 83.45 38 PRO G C 1
ATOM 5517 O O . PRO G 1 38 ? 25.387 16.509 55.724 1.00 83.15 38 PRO G O 1
ATOM 5521 N N . ARG G 1 39 ? 25.451 14.264 55.930 1.00 84.21 39 ARG G N 1
ATOM 5522 C CA . ARG G 1 39 ? 24.534 14.007 54.823 1.00 84.76 39 ARG G CA 1
ATOM 5523 C C . ARG G 1 39 ? 23.114 13.852 55.362 1.00 85.08 39 ARG G C 1
ATOM 5524 O O . ARG G 1 39 ? 22.167 14.418 54.815 1.00 85.05 39 ARG G O 1
ATOM 5532 N N . ALA G 1 40 ? 22.977 13.079 56.436 1.00 85.35 40 ALA G N 1
ATOM 5533 C CA . ALA G 1 40 ? 21.680 12.849 57.063 1.00 84.88 40 ALA G CA 1
ATOM 5534 C C . ALA G 1 40 ? 21.012 14.186 57.371 1.00 84.67 40 ALA G C 1
ATOM 5535 O O . ALA G 1 40 ? 19.787 14.274 57.460 1.00 85.14 40 ALA G O 1
ATOM 5537 N N . VAL G 1 41 ? 21.830 15.222 57.528 1.00 84.03 41 VAL G N 1
ATOM 5538 C CA . VAL G 1 41 ? 21.340 16.563 57.821 1.00 83.67 41 VAL G CA 1
ATOM 5539 C C . VAL G 1 41 ? 20.453 17.085 56.697 1.00 83.73 41 VAL G C 1
ATOM 5540 O O . VAL G 1 41 ? 19.335 17.535 56.942 1.00 83.65 41 VAL G O 1
ATOM 5544 N N . ASP G 1 42 ? 20.958 17.027 55.468 1.00 83.82 42 ASP G N 1
ATOM 5545 C CA . ASP G 1 42 ? 20.205 17.491 54.306 1.00 83.40 42 ASP G CA 1
ATOM 5546 C C . ASP G 1 42 ? 19.042 16.550 54.004 1.00 82.99 42 ASP G C 1
ATOM 5547 O O . ASP G 1 42 ? 17.950 16.994 53.645 1.00 83.15 42 ASP G O 1
ATOM 5552 N N . GLU G 1 43 ? 19.284 15.250 54.149 1.00 81.87 43 GLU G N 1
ATOM 5553 C CA . GLU G 1 43 ? 18.254 14.245 53.907 1.00 80.86 43 GLU G CA 1
ATOM 5554 C C . GLU G 1 43 ? 17.075 14.574 54.816 1.00 79.57 43 GLU G C 1
ATOM 5555 O O . GLU G 1 43 ? 15.913 14.391 54.449 1.00 79.23 43 GLU G O 1
ATOM 5561 N N . TRP G 1 44 ? 17.397 15.067 56.007 1.00 77.93 44 TRP G N 1
ATOM 5562 C CA . TRP G 1 44 ? 16.402 15.441 57.004 1.00 76.33 44 TRP G CA 1
ATOM 5563 C C . TRP G 1 44 ? 15.755 16.795 56.712 1.00 75.95 44 TRP G C 1
ATOM 5564 O O . TRP G 1 44 ? 14.534 16.939 56.779 1.00 75.68 44 TRP G O 1
ATOM 5575 N N . LEU G 1 45 ? 16.586 17.781 56.382 1.00 75.50 45 LEU G N 1
ATOM 5576 C CA . LEU G 1 45 ? 16.121 19.133 56.082 1.00 75.00 45 LEU G CA 1
ATOM 5577 C C . LEU G 1 45 ? 15.256 19.189 54.825 1.00 74.91 45 LEU G C 1
ATOM 5578 O O . LEU G 1 45 ? 14.349 20.015 54.724 1.00 74.90 45 LEU G O 1
ATOM 5583 N N . ARG G 1 46 ? 15.540 18.311 53.867 1.00 74.24 46 ARG G N 1
ATOM 5584 C CA . ARG G 1 46 ? 14.790 18.285 52.615 1.00 73.27 46 ARG G CA 1
ATOM 5585 C C . ARG G 1 46 ? 13.506 17.462 52.714 1.00 71.90 46 ARG G C 1
ATOM 5586 O O . ARG G 1 46 ? 12.801 17.277 51.721 1.00 72.28 46 ARG G O 1
ATOM 5594 N N . GLU G 1 47 ? 13.204 16.973 53.912 1.00 69.72 47 GLU G N 1
ATOM 5595 C CA . GLU G 1 47 ? 11.996 16.185 54.130 1.00 67.75 47 GLU G CA 1
ATOM 5596 C C . GLU G 1 47 ? 11.203 16.722 55.317 1.00 65.86 47 GLU G C 1
ATOM 5597 O O . GLU G 1 47 ? 10.605 15.957 56.076 1.00 65.85 47 GLU G O 1
ATOM 5603 N N . GLY G 1 48 ? 11.208 18.042 55.472 1.00 63.61 48 GLY G N 1
ATOM 5604 C CA . GLY G 1 48 ? 10.478 18.665 56.561 1.00 60.82 48 GLY G CA 1
ATOM 5605 C C . GLY G 1 48 ? 11.241 18.742 57.870 1.00 59.03 48 GLY G C 1
ATOM 5606 O O . GLY G 1 48 ? 10.750 19.336 58.833 1.00 58.63 48 GLY G O 1
ATOM 5607 N N . GLN G 1 49 ? 12.435 18.150 57.911 1.00 56.57 49 GLN G N 1
ATOM 5608 C CA . GLN G 1 49 ? 13.266 18.146 59.117 1.00 53.41 49 GLN G CA 1
ATOM 5609 C C . GLN G 1 49 ? 12.398 17.851 60.338 1.00 50.89 49 GLN G C 1
ATOM 5610 O O . GLN G 1 49 ? 12.556 18.458 61.394 1.00 50.99 49 GLN G O 1
ATOM 5616 N N . LYS G 1 50 ? 11.483 16.901 60.176 1.00 48.50 50 LYS G N 1
ATOM 5617 C CA . LYS G 1 50 ? 10.548 16.516 61.228 1.00 45.30 50 LYS G CA 1
ATOM 5618 C C . LYS G 1 50 ? 11.146 16.381 62.626 1.00 42.98 50 LYS G C 1
ATOM 5619 O O . LYS G 1 50 ? 12.324 16.066 62.796 1.00 42.95 50 LYS G O 1
ATOM 5625 N N . LYS G 1 51 ? 10.301 16.623 63.624 1.00 39.61 51 LYS G N 1
ATOM 5626 C CA . LYS G 1 51 ? 10.686 16.527 65.021 1.00 36.06 51 LYS G CA 1
ATOM 5627 C C . LYS G 1 51 ? 9.497 15.998 65.803 1.00 34.25 51 LYS G C 1
ATOM 5628 O O . LYS G 1 51 ? 8.366 16.452 65.616 1.00 33.74 51 LYS G O 1
ATOM 5634 N N . VAL G 1 52 ? 9.751 15.022 66.663 1.00 32.15 52 VAL G N 1
ATOM 5635 C CA . VAL G 1 52 ? 8.700 14.452 67.495 1.00 31.08 52 VAL G CA 1
ATOM 5636 C C . VAL G 1 52 ? 9.116 14.751 68.923 1.00 30.64 52 VAL G C 1
ATOM 5637 O O . VAL G 1 52 ? 10.219 14.395 69.342 1.00 29.19 52 VAL G O 1
ATOM 5641 N N . VAL G 1 53 ? 8.242 15.424 69.660 1.00 29.26 53 VAL G N 1
ATOM 5642 C CA . VAL G 1 53 ? 8.548 15.789 71.032 1.00 29.34 53 VAL G CA 1
ATOM 5643 C C . VAL G 1 53 ? 7.916 14.824 72.020 1.00 28.40 53 VAL G C 1
ATOM 5644 O O . VAL G 1 53 ? 6.695 14.720 72.112 1.00 27.15 53 VAL G O 1
ATOM 5648 N N . VAL G 1 54 ? 8.770 14.109 72.745 1.00 29.22 54 VAL G N 1
ATOM 5649 C CA . VAL G 1 54 ? 8.350 13.135 73.750 1.00 28.64 54 VAL G CA 1
ATOM 5650 C C . VAL G 1 54 ? 8.768 13.618 75.137 1.00 28.49 54 VAL G C 1
ATOM 5651 O O . VAL G 1 54 ? 9.534 14.567 75.267 1.00 27.02 54 VAL G O 1
ATOM 5655 N N . LYS G 1 55 ? 8.269 12.960 76.174 1.00 29.27 55 LYS G N 1
ATOM 5656 C CA . LYS G 1 55 ? 8.606 13.350 77.534 1.00 32.12 55 LYS G CA 1
ATOM 5657 C C . LYS G 1 55 ? 8.977 12.156 78.406 1.00 33.98 55 LYS G C 1
ATOM 5658 O O . LYS G 1 55 ? 8.620 11.016 78.100 1.00 33.19 55 LYS G O 1
ATOM 5664 N N . VAL G 1 56 ? 9.707 12.442 79.484 1.00 34.81 56 VAL G N 1
ATOM 5665 C CA . VAL G 1 56 ? 10.123 11.447 80.470 1.00 35.17 56 VAL G CA 1
ATOM 5666 C C . VAL G 1 56 ? 9.901 12.121 81.822 1.00 37.38 56 VAL G C 1
ATOM 5667 O O . VAL G 1 56 ? 9.784 13.347 81.889 1.00 39.56 56 VAL G O 1
ATOM 5671 N N . ASN G 1 57 ? 9.844 11.343 82.896 1.00 37.98 57 ASN G N 1
ATOM 5672 C CA . ASN G 1 57 ? 9.601 11.927 84.207 1.00 38.85 57 ASN G CA 1
ATOM 5673 C C . ASN G 1 57 ? 10.733 11.805 85.218 1.00 38.90 57 ASN G C 1
ATOM 5674 O O . ASN G 1 57 ? 10.490 11.827 86.423 1.00 38.89 57 ASN G O 1
ATOM 5679 N N . SER G 1 58 ? 11.968 11.690 84.744 1.00 38.54 58 SER G N 1
ATOM 5680 C CA . SER G 1 58 ? 13.094 11.572 85.663 1.00 38.57 58 SER G CA 1
ATOM 5681 C C . SER G 1 58 ? 14.423 11.769 84.954 1.00 39.08 58 SER G C 1
ATOM 5682 O O . SER G 1 58 ? 14.533 11.545 83.747 1.00 39.05 58 SER G O 1
ATOM 5685 N N . GLU G 1 59 ? 15.434 12.180 85.712 1.00 39.79 59 GLU G N 1
ATOM 5686 C CA . GLU G 1 59 ? 16.759 12.405 85.150 1.00 40.78 59 GLU G CA 1
ATOM 5687 C C . GLU G 1 59 ? 17.366 11.105 84.635 1.00 40.05 59 GLU G C 1
ATOM 5688 O O . GLU G 1 59 ? 17.906 11.061 83.527 1.00 38.87 59 GLU G O 1
ATOM 5694 N N . LYS G 1 60 ? 17.285 10.048 85.441 1.00 39.96 60 LYS G N 1
ATOM 5695 C CA . LYS G 1 60 ? 17.850 8.765 85.035 1.00 39.15 60 LYS G CA 1
ATOM 5696 C C . LYS G 1 60 ? 17.286 8.340 83.686 1.00 39.38 60 LYS G C 1
ATOM 5697 O O . LYS G 1 60 ? 18.038 8.091 82.736 1.00 38.22 60 LYS G O 1
ATOM 5703 N N . GLU G 1 61 ? 15.960 8.262 83.604 1.00 38.99 61 GLU G N 1
ATOM 5704 C CA . GLU G 1 61 ? 15.305 7.877 82.359 1.00 39.64 61 GLU G CA 1
ATOM 5705 C C . GLU G 1 61 ? 15.890 8.707 81.225 1.00 40.04 61 GLU G C 1
ATOM 5706 O O . GLU G 1 61 ? 16.271 8.169 80.183 1.00 40.16 61 GLU G O 1
ATOM 5712 N N . LEU G 1 62 ? 15.981 10.017 81.447 1.00 39.24 62 LEU G N 1
ATOM 5713 C CA . LEU G 1 62 ? 16.534 10.928 80.447 1.00 38.92 62 LEU G CA 1
ATOM 5714 C C . LEU G 1 62 ? 17.961 10.492 80.118 1.00 40.02 62 LEU G C 1
ATOM 5715 O O . LEU G 1 62 ? 18.319 10.318 78.946 1.00 40.93 62 LEU G O 1
ATOM 5720 N N . ILE G 1 63 ? 18.764 10.317 81.169 1.00 40.26 63 ILE G N 1
ATOM 5721 C CA . ILE G 1 63 ? 20.156 9.891 81.048 1.00 39.36 63 ILE G CA 1
ATOM 5722 C C . ILE G 1 63 ? 20.229 8.598 80.244 1.00 39.56 63 ILE G C 1
ATOM 5723 O O . ILE G 1 63 ? 20.988 8.482 79.279 1.00 37.54 63 ILE G O 1
ATOM 5728 N N . ASP G 1 64 ? 19.438 7.619 80.665 1.00 40.83 64 ASP G N 1
ATOM 5729 C CA . ASP G 1 64 ? 19.409 6.331 79.995 1.00 43.73 64 ASP G CA 1
ATOM 5730 C C . ASP G 1 64 ? 19.069 6.503 78.524 1.00 44.71 64 ASP G C 1
ATOM 5731 O O . ASP G 1 64 ? 19.754 5.955 77.656 1.00 44.91 64 ASP G O 1
ATOM 5736 N N . ILE G 1 65 ? 18.022 7.272 78.239 1.00 45.81 65 ILE G N 1
ATOM 5737 C CA . ILE G 1 65 ? 17.638 7.504 76.852 1.00 47.04 65 ILE G CA 1
ATOM 5738 C C . ILE G 1 65 ? 18.852 8.096 76.138 1.00 46.77 65 ILE G C 1
ATOM 5739 O O . ILE G 1 65 ? 19.191 7.685 75.028 1.00 46.45 65 ILE G O 1
ATOM 5744 N N . TYR G 1 66 ? 19.513 9.052 76.788 1.00 48.25 66 TYR G N 1
ATOM 5745 C CA . TYR G 1 66 ? 20.694 9.682 76.206 1.00 48.28 66 TYR G CA 1
ATOM 5746 C C . TYR G 1 66 ? 21.812 8.659 76.022 1.00 49.45 66 TYR G C 1
ATOM 5747 O O . TYR G 1 66 ? 22.446 8.607 74.965 1.00 50.01 66 TYR G O 1
ATOM 5756 N N . ASN G 1 67 ? 22.049 7.849 77.050 1.00 50.32 67 ASN G N 1
ATOM 5757 C CA . ASN G 1 67 ? 23.085 6.822 76.989 1.00 51.59 67 ASN G CA 1
ATOM 5758 C C . ASN G 1 67 ? 22.907 5.950 75.750 1.00 51.99 67 ASN G C 1
ATOM 5759 O O . ASN G 1 67 ? 23.788 5.882 74.889 1.00 51.34 67 ASN G O 1
ATOM 5764 N N . LYS G 1 68 ? 21.761 5.284 75.663 1.00 52.51 68 LYS G N 1
ATOM 5765 C CA . LYS G 1 68 ? 21.483 4.414 74.528 1.00 53.04 68 LYS G CA 1
ATOM 5766 C C . LYS G 1 68 ? 21.688 5.154 73.212 1.00 53.62 68 LYS G C 1
ATOM 5767 O O . LYS G 1 68 ? 22.325 4.640 72.293 1.00 53.57 68 LYS G O 1
ATOM 5773 N N . ALA G 1 69 ? 21.154 6.368 73.130 1.00 53.65 69 ALA G N 1
ATOM 5774 C CA . ALA G 1 69 ? 21.287 7.171 71.927 1.00 54.49 69 ALA G CA 1
ATOM 5775 C C . ALA G 1 69 ? 22.758 7.327 71.552 1.00 55.85 69 ALA G C 1
ATOM 5776 O O . ALA G 1 69 ? 23.097 7.535 70.384 1.00 56.41 69 ALA G O 1
ATOM 5778 N N . ARG G 1 70 ? 23.629 7.214 72.550 1.00 56.22 70 ARG G N 1
ATOM 5779 C CA . ARG G 1 70 ? 25.062 7.362 72.337 1.00 56.01 70 ARG G CA 1
ATOM 5780 C C . ARG G 1 70 ? 25.703 6.057 71.876 1.00 56.21 70 ARG G C 1
ATOM 5781 O O . ARG G 1 70 ? 26.307 5.996 70.805 1.00 55.14 70 ARG G O 1
ATOM 5789 N N . SER G 1 71 ? 25.564 5.019 72.695 1.00 57.54 71 SER G N 1
ATOM 5790 C CA . SER G 1 71 ? 26.146 3.729 72.393 1.00 58.97 71 SER G CA 1
ATOM 5791 C C . SER G 1 71 ? 25.743 3.258 71.001 1.00 60.82 71 SER G C 1
ATOM 5792 O O . SER G 1 71 ? 26.509 2.628 70.278 1.00 61.32 71 SER G O 1
ATOM 5795 N N . GLU G 1 72 ? 24.505 3.608 70.615 1.00 61.60 72 GLU G N 1
ATOM 5796 C CA . GLU G 1 72 ? 24.020 3.192 69.302 1.00 62.19 72 GLU G CA 1
ATOM 5797 C C . GLU G 1 72 ? 24.734 3.976 68.170 1.00 61.47 72 GLU G C 1
ATOM 5798 O O . GLU G 1 72 ? 24.639 3.652 66.986 1.00 61.51 72 GLU G O 1
ATOM 5804 N N . GLY G 1 73 ? 25.506 5.006 68.583 1.00 60.58 73 GLY G N 1
ATOM 5805 C CA . GLY G 1 73 ? 26.241 5.792 67.617 1.00 59.25 73 GLY G CA 1
ATOM 5806 C C . GLY G 1 73 ? 25.332 6.831 66.996 1.00 58.52 73 GLY G C 1
ATOM 5807 O O . GLY G 1 73 ? 25.683 7.507 66.039 1.00 59.30 73 GLY G O 1
ATOM 5808 N N . LEU G 1 74 ? 24.136 6.951 67.562 1.00 57.39 74 LEU G N 1
ATOM 5809 C CA . LEU G 1 74 ? 23.138 7.895 67.070 1.00 56.00 74 LEU G CA 1
ATOM 5810 C C . LEU G 1 74 ? 23.449 9.321 67.511 1.00 54.42 74 LEU G C 1
ATOM 5811 O O . LEU G 1 74 ? 23.840 9.555 68.657 1.00 54.99 74 LEU G O 1
ATOM 5816 N N . PRO G 1 75 ? 23.290 10.297 66.602 1.00 52.38 75 PRO G N 1
ATOM 5817 C CA . PRO G 1 75 ? 23.567 11.687 66.970 1.00 50.61 75 PRO G CA 1
ATOM 5818 C C . PRO G 1 75 ? 22.622 12.093 68.101 1.00 49.43 75 PRO G C 1
ATOM 5819 O O . PRO G 1 75 ? 21.473 11.643 68.149 1.00 47.82 75 PRO G O 1
ATOM 5823 N N . CYS G 1 76 ? 23.098 12.932 69.012 1.00 47.04 76 CYS G N 1
ATOM 5824 C CA . CYS G 1 76 ? 22.260 13.366 70.117 1.00 45.46 76 CYS G CA 1
ATOM 5825 C C . CYS G 1 76 ? 22.929 14.418 70.980 1.00 44.25 76 CYS G C 1
ATOM 5826 O O . CYS G 1 76 ? 24.086 14.779 70.764 1.00 44.99 76 CYS G O 1
ATOM 5829 N N . SER G 1 77 ? 22.184 14.909 71.961 1.00 41.70 77 SER G N 1
ATOM 5830 C CA . SER G 1 77 ? 22.694 15.920 72.866 1.00 39.42 77 SER G CA 1
ATOM 5831 C C . SER G 1 77 ? 22.015 15.784 74.220 1.00 38.86 77 SER G C 1
ATOM 5832 O O . SER G 1 77 ? 20.999 15.096 74.358 1.00 38.04 77 SER G O 1
ATOM 5835 N N . ILE G 1 78 ? 22.598 16.445 75.213 1.00 38.46 78 ILE G N 1
ATOM 5836 C CA . ILE G 1 78 ? 22.091 16.448 76.578 1.00 37.52 78 ILE G CA 1
ATOM 5837 C C . ILE G 1 78 ? 22.189 17.907 77.050 1.00 36.68 78 ILE G C 1
ATOM 5838 O O . ILE G 1 78 ? 23.222 18.555 76.878 1.00 35.09 78 ILE G O 1
ATOM 5843 N N . ILE G 1 79 ? 21.108 18.428 77.618 1.00 35.49 79 ILE G N 1
ATOM 5844 C CA . ILE G 1 79 ? 21.092 19.811 78.072 1.00 36.14 79 ILE G CA 1
ATOM 5845 C C . ILE G 1 79 ? 20.826 19.921 79.560 1.00 35.98 79 ILE G C 1
ATOM 5846 O O . ILE G 1 79 ? 19.982 19.210 80.097 1.00 35.93 79 ILE G O 1
ATOM 5851 N N . ARG G 1 80 ? 21.547 20.821 80.221 1.00 37.03 80 ARG G N 1
ATOM 5852 C CA . ARG G 1 80 ? 21.374 21.026 81.652 1.00 38.87 80 ARG G CA 1
ATOM 5853 C C . ARG G 1 80 ? 20.898 22.437 81.964 1.00 39.81 80 ARG G C 1
ATOM 5854 O O . ARG G 1 80 ? 21.294 23.398 81.307 1.00 39.37 80 ARG G O 1
ATOM 5862 N N . ASP G 1 81 ? 20.039 22.551 82.969 1.00 43.01 81 ASP G N 1
ATOM 5863 C CA . ASP G 1 81 ? 19.532 23.846 83.388 1.00 46.40 81 ASP G CA 1
ATOM 5864 C C . ASP G 1 81 ? 19.966 24.139 84.806 1.00 47.63 81 ASP G C 1
ATOM 5865 O O . ASP G 1 81 ? 19.480 23.519 85.748 1.00 47.65 81 ASP G O 1
ATOM 5870 N N . ALA G 1 82 ? 20.888 25.080 84.961 1.00 49.49 82 ALA G N 1
ATOM 5871 C CA . ALA G 1 82 ? 21.340 25.445 86.293 1.00 50.42 82 ALA G CA 1
ATOM 5872 C C . ALA G 1 82 ? 20.248 26.312 86.915 1.00 50.50 82 ALA G C 1
ATOM 5873 O O . ALA G 1 82 ? 20.130 27.496 86.605 1.00 50.98 82 ALA G O 1
ATOM 5875 N N . GLY G 1 83 ? 19.434 25.702 87.772 1.00 51.19 83 GLY G N 1
ATOM 5876 C CA . GLY G 1 83 ? 18.360 26.425 88.431 1.00 50.49 83 GLY G CA 1
ATOM 5877 C C . GLY G 1 83 ? 17.835 25.673 89.641 1.00 50.39 83 GLY G C 1
ATOM 5878 O O . GLY G 1 83 ? 17.699 26.231 90.731 1.00 49.47 83 GLY G O 1
ATOM 5879 N N . PRO G 1 89 ? 16.897 22.275 92.363 1.00 55.92 89 PRO G N 1
ATOM 5880 C CA . PRO G 1 89 ? 18.286 21.954 92.669 1.00 55.93 89 PRO G CA 1
ATOM 5881 C C . PRO G 1 89 ? 19.184 22.092 91.438 1.00 55.78 89 PRO G C 1
ATOM 5882 O O . PRO G 1 89 ? 19.973 23.018 91.303 1.00 55.67 89 PRO G O 1
ATOM 5886 N N . GLY G 1 90 ? 19.073 21.102 90.536 1.00 54.35 90 GLY G N 1
ATOM 5887 C CA . GLY G 1 90 ? 19.894 21.148 89.335 1.00 53.15 90 GLY G CA 1
ATOM 5888 C C . GLY G 1 90 ? 19.988 19.771 88.659 1.00 52.14 90 GLY G C 1
ATOM 5889 O O . GLY G 1 90 ? 20.792 18.930 89.007 1.00 52.45 90 GLY G O 1
ATOM 5890 N N . THR G 1 91 ? 19.089 19.566 87.679 1.00 51.25 91 THR G N 1
ATOM 5891 C CA . THR G 1 91 ? 19.093 18.311 86.942 1.00 49.73 91 THR G CA 1
ATOM 5892 C C . THR G 1 91 ? 19.091 18.580 85.428 1.00 47.22 91 THR G C 1
ATOM 5893 O O . THR G 1 91 ? 18.986 19.714 84.988 1.00 46.49 91 THR G O 1
ATOM 5897 N N . LEU G 1 92 ? 19.258 17.516 84.629 1.00 45.37 92 LEU G N 1
ATOM 5898 C CA . LEU G 1 92 ? 19.265 17.710 83.176 1.00 43.36 92 LEU G CA 1
ATOM 5899 C C . LEU G 1 92 ? 17.821 17.848 82.648 1.00 42.59 92 LEU G C 1
ATOM 5900 O O . LEU G 1 92 ? 16.919 17.127 83.057 1.00 43.75 92 LEU G O 1
ATOM 5905 N N . THR G 1 93 ? 17.604 18.840 81.759 1.00 40.15 93 THR G N 1
ATOM 5906 C CA . THR G 1 93 ? 16.196 19.141 81.371 1.00 36.81 93 THR G CA 1
ATOM 5907 C C . THR G 1 93 ? 15.746 18.539 80.042 1.00 35.20 93 THR G C 1
ATOM 5908 O O . THR G 1 93 ? 14.570 18.306 79.798 1.00 34.94 93 THR G O 1
ATOM 5912 N N . ALA G 1 94 ? 16.669 18.292 79.121 1.00 33.21 94 ALA G N 1
ATOM 5913 C CA . ALA G 1 94 ? 16.252 17.764 77.831 1.00 33.04 94 ALA G CA 1
ATOM 5914 C C . ALA G 1 94 ? 17.324 17.048 77.032 1.00 32.21 94 ALA G C 1
ATOM 5915 O O . ALA G 1 94 ? 18.520 17.291 77.195 1.00 32.60 94 ALA G O 1
ATOM 5917 N N . VAL G 1 95 ? 16.864 16.168 76.152 1.00 32.38 95 VAL G N 1
ATOM 5918 C CA . VAL G 1 95 ? 17.729 15.384 75.281 1.00 33.21 95 VAL G CA 1
ATOM 5919 C C . VAL G 1 95 ? 17.193 15.428 73.853 1.00 33.98 95 VAL G C 1
ATOM 5920 O O . VAL G 1 95 ? 15.984 15.455 73.629 1.00 32.18 95 VAL G O 1
ATOM 5924 N N . ALA G 1 96 ? 18.103 15.445 72.889 1.00 35.70 96 ALA G N 1
ATOM 5925 C CA . ALA G 1 96 ? 17.720 15.465 71.486 1.00 36.50 96 ALA G CA 1
ATOM 5926 C C . ALA G 1 96 ? 18.463 14.345 70.774 1.00 38.25 96 ALA G C 1
ATOM 5927 O O . ALA G 1 96 ? 19.683 14.252 70.863 1.00 38.16 96 ALA G O 1
ATOM 5929 N N . ILE G 1 97 ? 17.714 13.499 70.073 1.00 40.16 97 ILE G N 1
ATOM 5930 C CA . ILE G 1 97 ? 18.280 12.37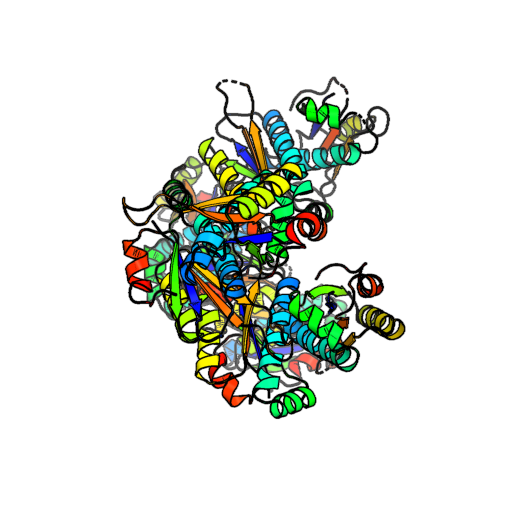4 69.341 1.00 41.66 97 ILE G CA 1
ATOM 5931 C C . ILE G 1 97 ? 18.039 12.510 67.836 1.00 42.88 97 ILE G C 1
ATOM 5932 O O . ILE G 1 97 ? 16.898 12.619 67.381 1.00 42.42 97 ILE G O 1
ATOM 5937 N N . GLY G 1 98 ? 19.122 12.503 67.068 1.00 44.22 98 GLY G N 1
ATOM 5938 C CA . GLY G 1 98 ? 19.001 12.608 65.625 1.00 45.90 98 GLY G CA 1
ATOM 5939 C C . GLY G 1 98 ? 19.375 13.967 65.066 1.00 46.40 98 GLY G C 1
ATOM 5940 O O . GLY G 1 98 ? 20.028 14.760 65.744 1.00 46.48 98 GLY G O 1
ATOM 5941 N N . PRO G 1 99 ? 18.977 14.262 63.819 1.00 47.42 99 PRO G N 1
ATOM 5942 C CA . PRO G 1 99 ? 18.198 13.359 62.965 1.00 48.80 99 PRO G CA 1
ATOM 5943 C C . PRO G 1 99 ? 18.924 12.055 62.618 1.00 49.91 99 PRO G C 1
ATOM 5944 O O . PRO G 1 99 ? 20.149 11.977 62.679 1.00 49.78 99 PRO G O 1
ATOM 5948 N N . GLU G 1 100 ? 18.146 11.034 62.266 1.00 51.53 100 GLU G N 1
ATOM 5949 C CA . GLU G 1 100 ? 18.674 9.718 61.910 1.00 52.35 100 GLU G CA 1
ATOM 5950 C C . GLU G 1 100 ? 17.518 8.853 61.397 1.00 53.41 100 GLU G C 1
ATOM 5951 O O . GLU G 1 100 ? 16.366 9.303 61.368 1.00 53.53 100 GLU G O 1
ATOM 5957 N N . LYS G 1 101 ? 17.827 7.627 60.977 1.00 52.64 101 LYS G N 1
ATOM 5958 C CA . LYS G 1 101 ? 16.815 6.708 60.468 1.00 51.78 101 LYS G CA 1
ATOM 5959 C C . LYS G 1 101 ? 15.698 6.588 61.497 1.00 50.70 101 LYS G C 1
ATOM 5960 O O . LYS G 1 101 ? 15.961 6.578 62.699 1.00 50.52 101 LYS G O 1
ATOM 5966 N N . ASP G 1 102 ? 14.454 6.502 61.034 1.00 49.66 102 ASP G N 1
ATOM 5967 C CA . ASP G 1 102 ? 13.327 6.384 61.952 1.00 49.41 102 ASP G CA 1
ATOM 5968 C C . ASP G 1 102 ? 13.406 5.080 62.738 1.00 49.33 102 ASP G C 1
ATOM 5969 O O . ASP G 1 102 ? 13.267 5.076 63.964 1.00 48.41 102 ASP G O 1
ATOM 5974 N N . GLU G 1 103 ? 13.627 3.981 62.019 1.00 50.19 103 GLU G N 1
ATOM 5975 C CA . GLU G 1 103 ? 13.746 2.648 62.612 1.00 51.41 103 GLU G CA 1
ATOM 5976 C C . GLU G 1 103 ? 14.823 2.624 63.682 1.00 50.67 103 GLU G C 1
ATOM 5977 O O . GLU G 1 103 ? 14.663 2.002 64.733 1.00 50.99 103 GLU G O 1
ATOM 5983 N N . LYS G 1 104 ? 15.919 3.314 63.400 1.00 50.19 104 LYS G N 1
ATOM 5984 C CA . LYS G 1 104 ? 17.048 3.392 64.314 1.00 49.33 104 LYS G CA 1
ATOM 5985 C C . LYS G 1 104 ? 16.625 3.997 65.647 1.00 47.95 104 LYS G C 1
ATOM 5986 O O . LYS G 1 104 ? 16.674 3.342 66.681 1.00 47.24 104 LYS G O 1
ATOM 5992 N N . ILE G 1 105 ? 16.203 5.253 65.605 1.00 47.68 105 ILE G N 1
ATOM 5993 C CA . ILE G 1 105 ? 15.785 5.979 66.797 1.00 47.12 105 ILE G CA 1
ATOM 5994 C C . ILE G 1 105 ? 14.600 5.352 67.534 1.00 46.94 105 ILE G C 1
ATOM 5995 O O . ILE G 1 105 ? 14.589 5.307 68.765 1.00 45.97 105 ILE G O 1
ATOM 6000 N N . ASP G 1 106 ? 13.608 4.871 66.787 1.00 45.62 106 ASP G N 1
ATOM 6001 C CA . ASP G 1 106 ? 12.418 4.277 67.395 1.00 45.73 106 ASP G CA 1
ATOM 6002 C C . ASP G 1 106 ? 12.708 3.182 68.418 1.00 45.80 106 ASP G C 1
ATOM 6003 O O . ASP G 1 106 ? 12.117 3.161 69.498 1.00 45.67 106 ASP G O 1
ATOM 6008 N N . LYS G 1 107 ? 13.614 2.272 68.083 1.00 44.87 107 LYS G N 1
ATOM 6009 C CA . LYS G 1 107 ? 13.937 1.180 68.989 1.00 44.77 107 LYS G CA 1
ATOM 6010 C C . LYS G 1 107 ? 14.292 1.701 70.371 1.00 43.63 107 LYS G C 1
ATOM 6011 O O . LYS G 1 107 ? 14.187 0.977 71.360 1.00 43.03 107 LYS G O 1
ATOM 6017 N N . ILE G 1 108 ? 14.688 2.968 70.435 1.00 42.30 108 ILE G N 1
ATOM 6018 C CA . ILE G 1 108 ? 15.056 3.594 71.700 1.00 41.05 108 ILE G CA 1
ATOM 6019 C C . ILE G 1 108 ? 13.950 4.494 72.257 1.00 38.88 108 ILE G C 1
ATOM 6020 O O . ILE G 1 108 ? 13.650 4.454 73.447 1.00 38.49 108 ILE G O 1
ATOM 6025 N N . THR G 1 109 ? 13.340 5.292 71.387 1.00 37.52 109 THR G N 1
ATOM 6026 C CA . THR G 1 109 ? 12.302 6.237 71.794 1.00 35.85 109 THR G CA 1
ATOM 6027 C C . THR G 1 109 ? 10.854 5.828 71.531 1.00 35.38 109 THR G C 1
ATOM 6028 O O . THR G 1 109 ? 9.945 6.274 72.231 1.00 34.00 109 THR G O 1
ATOM 6032 N N . GLY G 1 110 ? 10.648 4.989 70.520 1.00 35.13 110 GLY G N 1
ATOM 6033 C CA . GLY G 1 110 ? 9.308 4.543 70.154 1.00 34.36 110 GLY G CA 1
ATOM 6034 C C . GLY G 1 110 ? 8.285 4.382 71.266 1.00 33.70 110 GLY G C 1
ATOM 6035 O O . GLY G 1 110 ? 7.108 4.689 71.081 1.00 33.50 110 GLY G O 1
ATOM 6036 N N . HIS G 1 111 ? 8.737 3.908 72.421 1.00 33.13 111 HIS G N 1
ATOM 6037 C CA . HIS G 1 111 ? 7.875 3.681 73.579 1.00 33.50 111 HIS G CA 1
ATOM 6038 C C . HIS G 1 111 ? 7.519 4.938 74.385 1.00 33.72 111 HIS G C 1
ATOM 6039 O O . HIS G 1 111 ? 6.552 4.930 75.147 1.00 33.71 111 HIS G O 1
ATOM 6046 N N . LEU G 1 112 ? 8.298 6.004 74.230 1.00 32.85 112 LEU G N 1
ATOM 6047 C CA . LEU G 1 112 ? 8.064 7.240 74.976 1.00 32.86 112 LEU G CA 1
ATOM 6048 C C . LEU G 1 112 ? 6.765 7.963 74.635 1.00 33.30 112 LEU G C 1
ATOM 6049 O O . LEU G 1 112 ? 6.339 7.976 73.486 1.00 32.90 112 LEU G O 1
ATOM 6054 N N . LYS G 1 113 ? 6.136 8.558 75.647 1.00 34.22 113 LYS G N 1
ATOM 6055 C CA . LYS G 1 113 ? 4.893 9.297 75.450 1.00 35.89 113 LYS G CA 1
ATOM 6056 C C . LYS G 1 113 ? 5.176 10.678 74.861 1.00 35.19 113 LYS G C 1
ATOM 6057 O O . LYS G 1 113 ? 6.281 11.205 74.998 1.00 35.00 113 LYS G O 1
ATOM 6063 N N . LEU G 1 114 ? 4.171 11.259 74.209 1.00 34.98 114 LEU G N 1
ATOM 6064 C CA . LEU G 1 114 ? 4.303 12.578 73.595 1.00 34.26 114 LEU G CA 1
ATOM 6065 C C . LEU G 1 114 ? 4.070 13.702 74.607 1.00 35.07 114 LEU G C 1
ATOM 6066 O O . LEU G 1 114 ? 3.198 13.605 75.471 1.00 34.11 114 LEU G O 1
ATOM 6071 N N . LEU G 1 115 ? 4.854 14.770 74.492 1.00 36.25 115 LEU G N 1
ATOM 6072 C CA . LEU G 1 115 ? 4.735 15.915 75.388 1.00 36.36 115 LEU G CA 1
ATOM 6073 C C . LEU G 1 115 ? 3.439 16.681 75.130 1.00 38.60 115 LEU G C 1
ATOM 6074 O O . LEU G 1 115 ? 3.499 17.766 74.515 1.00 39.54 115 LEU G O 1
ATOM 6080 N N . MET H 1 1 ? 23.959 39.069 72.776 1.00 56.04 1 MET H N 1
ATOM 6081 C CA . MET H 1 1 ? 24.110 37.968 71.780 1.00 56.41 1 MET H CA 1
ATOM 6082 C C . MET H 1 1 ? 23.191 36.814 72.170 1.00 55.91 1 MET H C 1
ATOM 6083 O O . MET H 1 1 ? 23.650 35.757 72.608 1.00 56.98 1 MET H O 1
ATOM 6088 N N . LYS H 1 2 ? 21.888 37.033 72.017 1.00 53.83 2 LYS H N 1
ATOM 6089 C CA . LYS H 1 2 ? 20.895 36.020 72.347 1.00 51.33 2 LYS H CA 1
ATOM 6090 C C . LYS H 1 2 ? 19.888 35.859 71.210 1.00 49.96 2 LYS H C 1
ATOM 6091 O O . LYS H 1 2 ? 19.761 36.731 70.350 1.00 50.83 2 LYS H O 1
ATOM 6097 N N . MET H 1 3 ? 19.175 34.738 71.206 1.00 47.80 3 MET H N 1
ATOM 6098 C CA . MET H 1 3 ? 18.164 34.495 70.189 1.00 44.01 3 MET H CA 1
ATOM 6099 C C . MET H 1 3 ? 16.793 34.544 70.839 1.00 42.73 3 MET H C 1
ATOM 6100 O O . MET H 1 3 ? 16.604 34.052 71.951 1.00 41.74 3 MET H O 1
ATOM 6105 N N . VAL H 1 4 ? 15.836 35.140 70.140 1.00 41.89 4 VAL H N 1
ATOM 6106 C CA . VAL H 1 4 ? 14.480 35.241 70.654 1.00 39.57 4 VAL H CA 1
ATOM 6107 C C . VAL H 1 4 ? 13.571 34.395 69.777 1.00 37.27 4 VAL H C 1
ATOM 6108 O O . VAL H 1 4 ? 13.621 34.501 68.557 1.00 38.32 4 VAL H O 1
ATOM 6112 N N . VAL H 1 5 ? 12.756 33.549 70.404 1.00 34.67 5 VAL H N 1
ATOM 6113 C CA . VAL H 1 5 ? 11.827 32.679 69.683 1.00 32.07 5 VAL H CA 1
ATOM 6114 C C . VAL H 1 5 ? 10.396 33.093 70.001 1.00 32.09 5 VAL H C 1
ATOM 6115 O O . VAL H 1 5 ? 9.994 33.124 71.164 1.00 31.82 5 VAL H O 1
ATOM 6119 N N . VAL H 1 6 ? 9.633 33.408 68.957 1.00 31.41 6 VAL H N 1
ATOM 6120 C CA . VAL H 1 6 ? 8.249 33.841 69.105 1.00 31.54 6 VAL H CA 1
ATOM 6121 C C . VAL H 1 6 ? 7.291 32.733 68.672 1.00 31.24 6 VAL H C 1
ATOM 6122 O O . VAL H 1 6 ? 7.316 32.277 67.526 1.00 31.50 6 VAL H O 1
ATOM 6126 N N . ILE H 1 7 ? 6.453 32.298 69.604 1.00 30.70 7 ILE H N 1
ATOM 6127 C CA . ILE H 1 7 ? 5.484 31.244 69.344 1.00 29.07 7 ILE H CA 1
ATOM 6128 C C . ILE H 1 7 ? 4.088 31.836 69.468 1.00 30.58 7 ILE H C 1
ATOM 6129 O O . ILE H 1 7 ? 3.842 32.667 70.343 1.00 29.69 7 ILE H O 1
ATOM 6134 N N . ARG H 1 8 ? 3.174 31.430 68.592 1.00 32.13 8 ARG H N 1
ATOM 6135 C CA . ARG H 1 8 ? 1.811 31.937 68.685 1.00 32.46 8 ARG H CA 1
ATOM 6136 C C . ARG H 1 8 ? 1.209 31.270 69.912 1.00 32.43 8 ARG H C 1
ATOM 6137 O O . ARG H 1 8 ? 1.315 30.057 70.081 1.00 34.26 8 ARG H O 1
ATOM 6145 N N . ASN H 1 9 ? 0.597 32.066 70.780 1.00 31.73 9 ASN H N 1
ATOM 6146 C CA . ASN H 1 9 ? 0.011 31.541 72.007 1.00 33.46 9 ASN H CA 1
ATOM 6147 C C . ASN H 1 9 ? -1.508 31.488 71.915 1.00 33.73 9 ASN H C 1
ATOM 6148 O O . ASN H 1 9 ? -2.184 31.192 72.901 1.00 33.36 9 ASN H O 1
ATOM 6153 N N . ASP H 1 10 ? -2.035 31.752 70.722 1.00 34.02 10 ASP H N 1
ATOM 6154 C CA . ASP H 1 10 ? -3.481 31.774 70.504 1.00 34.45 10 ASP H CA 1
ATOM 6155 C C . ASP H 1 10 ? -4.033 30.645 69.624 1.00 33.12 10 ASP H C 1
ATOM 6156 O O . ASP H 1 10 ? -5.237 30.596 69.375 1.00 32.25 10 ASP H O 1
ATOM 6161 N N . LEU H 1 11 ? -3.168 29.759 69.142 1.00 30.48 11 LEU H N 1
ATOM 6162 C CA . LEU H 1 11 ? -3.614 28.669 68.278 1.00 30.31 11 LEU H CA 1
ATOM 6163 C C . LEU H 1 11 ? -3.954 27.384 69.012 1.00 30.41 11 LEU H C 1
ATOM 6164 O O . LEU H 1 11 ? -4.267 26.372 68.385 1.00 30.05 11 LEU H O 1
ATOM 6169 N N . GLY H 1 12 ? -3.885 27.421 70.336 1.00 30.13 12 GLY H N 1
ATOM 6170 C CA . GLY H 1 12 ? -4.186 26.238 71.114 1.00 30.50 12 GLY H CA 1
ATOM 6171 C C . GLY H 1 12 ? -3.115 25.170 70.989 1.00 30.91 12 GLY H C 1
ATOM 6172 O O . GLY H 1 12 ? -3.352 24.012 71.339 1.00 30.66 12 GLY H O 1
ATOM 6173 N N . MET H 1 13 ? -1.939 25.543 70.488 1.00 29.81 13 MET H N 1
ATOM 6174 C CA . MET H 1 13 ? -0.849 24.577 70.350 1.00 30.71 13 MET H CA 1
ATOM 6175 C C . MET H 1 13 ? -0.433 23.981 71.696 1.00 29.66 13 MET H C 1
ATOM 6176 O O . MET H 1 13 ? -0.302 24.693 72.694 1.00 31.82 13 MET H O 1
ATOM 6181 N N . GLY H 1 14 ? -0.232 22.668 71.713 1.00 30.39 14 GLY H N 1
ATOM 6182 C CA . GLY H 1 14 ? 0.176 21.981 72.928 1.00 27.50 14 GLY H CA 1
ATOM 6183 C C . GLY H 1 14 ? 1.673 22.099 73.136 1.00 29.09 14 GLY H C 1
ATOM 6184 O O . GLY H 1 14 ? 2.420 22.390 72.197 1.00 25.95 14 GLY H O 1
ATOM 6185 N N . LYS H 1 15 ? 2.114 21.870 74.371 1.00 29.18 15 LYS H N 1
ATOM 6186 C CA . LYS H 1 15 ? 3.532 21.958 74.717 1.00 30.18 15 LYS H CA 1
ATOM 6187 C C . LYS H 1 15 ? 4.430 21.320 73.654 1.00 28.26 15 LYS H C 1
ATOM 6188 O O . LYS H 1 15 ? 5.367 21.952 73.160 1.00 27.59 15 LYS H O 1
ATOM 6194 N N . GLY H 1 16 ? 4.134 20.074 73.297 1.00 27.43 16 GLY H N 1
ATOM 6195 C CA . GLY H 1 16 ? 4.924 19.380 72.293 1.00 25.64 16 GLY H CA 1
ATOM 6196 C C . GLY H 1 16 ? 5.021 20.136 70.978 1.00 26.07 16 GLY H C 1
ATOM 6197 O O . GLY H 1 16 ? 6.113 20.283 70.416 1.00 23.72 16 GLY H O 1
ATOM 6198 N N . LYS H 1 17 ? 3.876 20.619 70.496 1.00 25.10 17 LYS H N 1
ATOM 6199 C CA . LYS H 1 17 ? 3.797 21.368 69.245 1.00 26.10 17 LYS H CA 1
ATOM 6200 C C . LYS H 1 17 ? 4.667 22.618 69.280 1.00 24.16 17 LYS H C 1
ATOM 6201 O O . LYS H 1 17 ? 5.450 22.862 68.357 1.00 23.53 17 LYS H O 1
ATOM 6207 N N . MET H 1 18 ? 4.514 23.415 70.334 1.00 21.49 18 MET H N 1
ATOM 6208 C CA . MET H 1 18 ? 5.298 24.632 70.481 1.00 21.78 18 MET H CA 1
ATOM 6209 C C . MET H 1 18 ? 6.785 24.316 70.412 1.00 22.11 18 MET H C 1
ATOM 6210 O O . MET H 1 18 ? 7.543 25.005 69.724 1.00 22.82 18 MET H O 1
ATOM 6215 N N . VAL H 1 19 ? 7.204 23.269 71.118 1.00 20.65 19 VAL H N 1
ATOM 6216 C CA . VAL H 1 19 ? 8.612 22.874 71.107 1.00 20.32 19 VAL H CA 1
ATOM 6217 C C . VAL H 1 19 ? 9.075 22.533 69.690 1.00 20.48 19 VAL H C 1
ATOM 6218 O O . VAL H 1 19 ? 10.169 22.907 69.275 1.00 22.41 19 VAL H O 1
ATOM 6222 N N . ALA H 1 20 ? 8.240 21.821 68.950 1.00 21.18 20 ALA H N 1
ATOM 6223 C CA . ALA H 1 20 ? 8.597 21.421 67.597 1.00 23.18 20 ALA H CA 1
ATOM 6224 C C . ALA H 1 20 ? 8.659 22.608 66.648 1.00 22.95 20 ALA H C 1
ATOM 6225 O O . ALA H 1 20 ? 9.617 22.754 65.890 1.00 25.24 20 ALA H O 1
ATOM 6227 N N . GLN H 1 21 ? 7.636 23.455 66.692 1.00 22.63 21 GLN H N 1
ATOM 6228 C CA . GLN H 1 21 ? 7.580 24.622 65.819 1.00 21.33 21 GLN H CA 1
ATOM 6229 C C . GLN H 1 21 ? 8.674 25.630 66.183 1.00 23.26 21 GLN H C 1
ATOM 6230 O O . GLN H 1 21 ? 9.310 26.245 65.338 1.00 21.48 21 GLN H O 1
ATOM 6236 N N . GLY H 1 22 ? 8.853 25.834 67.499 1.00 25.23 22 GLY H N 1
ATOM 6237 C CA . GLY H 1 22 ? 9.959 26.677 67.921 1.00 24.91 22 GLY H CA 1
ATOM 6238 C C . GLY H 1 22 ? 11.262 26.104 67.374 1.00 25.34 22 GLY H C 1
ATOM 6239 O O . GLY H 1 22 ? 12.177 26.805 66.940 1.00 25.41 22 GLY H O 1
ATOM 6240 N N . GLY H 1 23 ? 11.327 24.761 67.445 1.00 26.30 23 GLY H N 1
ATOM 6241 C CA . GLY H 1 23 ? 12.495 24.048 66.970 1.00 25.50 23 GLY H CA 1
ATOM 6242 C C . GLY H 1 23 ? 12.788 24.345 65.500 1.00 27.46 23 GLY H C 1
ATOM 6243 O O . GLY H 1 23 ? 13.904 24.669 65.123 1.00 25.60 23 GLY H O 1
ATOM 6244 N N . HIS H 1 24 ? 11.779 24.222 64.639 1.00 25.62 24 HIS H N 1
ATOM 6245 C CA . HIS H 1 24 ? 11.979 24.493 63.216 1.00 27.53 24 HIS H CA 1
ATOM 6246 C C . HIS H 1 24 ? 12.514 25.915 63.014 1.00 25.57 24 HIS H C 1
ATOM 6247 O O . HIS H 1 24 ? 13.485 26.127 62.284 1.00 24.93 24 HIS H O 1
ATOM 6254 N N . ALA H 1 25 ? 11.873 26.881 63.669 1.00 24.36 25 ALA H N 1
ATOM 6255 C CA . ALA H 1 25 ? 12.260 28.290 63.577 1.00 23.30 25 ALA H CA 1
ATOM 6256 C C . ALA H 1 25 ? 13.705 28.526 63.992 1.00 26.61 25 ALA H C 1
ATOM 6257 O O . ALA H 1 25 ? 14.411 29.344 63.401 1.00 26.33 25 ALA H O 1
ATOM 6259 N N . ILE H 1 26 ? 14.134 27.808 65.024 1.00 29.30 26 ILE H N 1
ATOM 6260 C CA . ILE H 1 26 ? 15.496 27.921 65.530 1.00 30.52 26 ILE H CA 1
ATOM 6261 C C . ILE H 1 26 ? 16.522 27.409 64.518 1.00 32.16 26 ILE H C 1
ATOM 6262 O O . ILE H 1 26 ? 17.420 28.128 64.092 1.00 31.11 26 ILE H O 1
ATOM 6267 N N . ILE H 1 27 ? 16.399 26.112 64.152 1.00 35.29 27 ILE H N 1
ATOM 6268 C CA . ILE H 1 27 ? 17.375 25.553 63.213 1.00 39.11 27 ILE H CA 1
ATOM 6269 C C . ILE H 1 27 ? 17.424 26.356 61.913 1.00 41.48 27 ILE H C 1
ATOM 6270 O O . ILE H 1 27 ? 18.399 26.323 61.172 1.00 42.34 27 ILE H O 1
ATOM 6275 N N . GLU H 1 28 ? 16.297 27.025 61.603 1.00 44.90 28 GLU H N 1
ATOM 6276 C CA . GLU H 1 28 ? 16.285 27.838 60.395 1.00 48.12 28 GLU H CA 1
ATOM 6277 C C . GLU H 1 28 ? 17.003 29.164 60.632 1.00 48.82 28 GLU H C 1
ATOM 6278 O O . GLU H 1 28 ? 17.926 29.560 59.926 1.00 50.78 28 GLU H O 1
ATOM 6284 N N . ALA H 1 29 ? 16.532 29.896 61.658 1.00 50.45 29 ALA H N 1
ATOM 6285 C CA . ALA H 1 29 ? 17.175 31.174 61.929 1.00 52.38 29 ALA H CA 1
ATOM 6286 C C . ALA H 1 29 ? 18.679 31.014 62.193 1.00 54.78 29 ALA H C 1
ATOM 6287 O O . ALA H 1 29 ? 19.459 31.958 62.133 1.00 54.95 29 ALA H O 1
ATOM 6289 N N . PHE H 1 30 ? 19.072 29.770 62.528 1.00 55.88 30 PHE H N 1
ATOM 6290 C CA . PHE H 1 30 ? 20.483 29.495 62.795 1.00 58.59 30 PHE H CA 1
ATOM 6291 C C . PHE H 1 30 ? 21.266 29.308 61.479 1.00 59.80 30 PHE H C 1
ATOM 6292 O O . PHE H 1 30 ? 22.276 29.960 61.213 1.00 59.82 30 PHE H O 1
ATOM 6300 N N . LEU H 1 31 ? 20.789 28.353 60.642 1.00 61.46 31 LEU H N 1
ATOM 6301 C CA . LEU H 1 31 ? 21.463 28.215 59.371 1.00 62.76 31 LEU H CA 1
ATOM 6302 C C . LEU H 1 31 ? 21.563 29.570 58.683 1.00 64.14 31 LEU H C 1
ATOM 6303 O O . LEU H 1 31 ? 22.528 29.897 58.000 1.00 64.39 31 LEU H O 1
ATOM 6308 N N . ASP H 1 32 ? 20.483 30.353 58.843 1.00 65.76 32 ASP H N 1
ATOM 6309 C CA . ASP H 1 32 ? 20.519 31.724 58.386 1.00 67.08 32 ASP H CA 1
ATOM 6310 C C . ASP H 1 32 ? 21.699 32.507 58.988 1.00 67.86 32 ASP H C 1
ATOM 6311 O O . ASP H 1 32 ? 22.084 33.564 58.510 1.00 68.83 32 ASP H O 1
ATOM 6316 N N . ALA H 1 33 ? 22.260 31.968 60.090 1.00 68.54 33 ALA H N 1
ATOM 6317 C CA . ALA H 1 33 ? 23.359 32.684 60.749 1.00 69.01 33 ALA H CA 1
ATOM 6318 C C . ALA H 1 33 ? 24.606 32.784 59.840 1.00 69.70 33 ALA H C 1
ATOM 6319 O O . ALA H 1 33 ? 25.682 33.224 60.235 1.00 70.09 33 ALA H O 1
ATOM 6321 N N . LYS H 1 34 ? 24.421 32.316 58.572 1.00 70.39 34 LYS H N 1
ATOM 6322 C CA . LYS H 1 34 ? 25.399 32.472 57.508 1.00 70.91 34 LYS H CA 1
ATOM 6323 C C . LYS H 1 34 ? 25.811 33.930 57.254 1.00 71.35 34 LYS H C 1
ATOM 6324 O O . LYS H 1 34 ? 26.959 34.242 56.960 1.00 71.65 34 LYS H O 1
ATOM 6330 N N . ARG H 1 35 ? 24.822 34.847 57.286 1.00 71.40 35 ARG H N 1
ATOM 6331 C CA . ARG H 1 35 ? 25.146 36.223 56.948 1.00 71.65 35 ARG H CA 1
ATOM 6332 C C . ARG H 1 35 ? 25.456 37.032 58.203 1.00 71.42 35 ARG H C 1
ATOM 6333 O O . ARG H 1 35 ? 25.060 38.181 58.347 1.00 70.90 35 ARG H O 1
ATOM 6341 N N . LYS H 1 36 ? 26.147 36.285 59.086 1.00 71.32 36 LYS H N 1
ATOM 6342 C CA . LYS H 1 36 ? 26.492 36.751 60.422 1.00 71.21 36 LYS H CA 1
ATOM 6343 C C . LYS H 1 36 ? 27.898 36.253 60.763 1.00 71.14 36 LYS H C 1
ATOM 6344 O O . LYS H 1 36 ? 28.275 36.151 61.914 1.00 71.30 36 LYS H O 1
ATOM 6350 N N . ALA H 1 40 ? 29.567 36.316 65.439 1.00 51.71 40 ALA H N 1
ATOM 6351 C CA . ALA H 1 40 ? 28.170 36.514 65.809 1.00 53.32 40 ALA H CA 1
ATOM 6352 C C . ALA H 1 40 ? 27.559 35.229 66.369 1.00 53.50 40 ALA H C 1
ATOM 6353 O O . ALA H 1 40 ? 26.974 35.232 67.454 1.00 53.24 40 ALA H O 1
ATOM 6355 N N . VAL H 1 41 ? 27.700 34.135 65.624 1.00 53.56 41 VAL H N 1
ATOM 6356 C CA . VAL H 1 41 ? 27.164 32.843 66.043 1.00 53.50 41 VAL H CA 1
ATOM 6357 C C . VAL H 1 41 ? 28.174 32.078 66.898 1.00 53.36 41 VAL H C 1
ATOM 6358 O O . VAL H 1 41 ? 27.871 31.721 68.039 1.00 53.75 41 VAL H O 1
ATOM 6362 N N . ASP H 1 42 ? 29.364 31.821 66.355 1.00 52.80 42 ASP H N 1
ATOM 6363 C CA . ASP H 1 42 ? 30.394 31.111 67.112 1.00 51.71 42 ASP H CA 1
ATOM 6364 C C . ASP H 1 42 ? 30.502 31.735 68.494 1.00 50.41 42 ASP H C 1
ATOM 6365 O O . ASP H 1 42 ? 30.795 31.059 69.478 1.00 49.76 42 ASP H O 1
ATOM 6370 N N . GLU H 1 43 ? 30.255 33.038 68.548 1.00 49.88 43 GLU H N 1
ATOM 6371 C CA . GLU H 1 43 ? 30.273 33.792 69.791 1.00 48.65 43 GLU H CA 1
ATOM 6372 C C . GLU H 1 43 ? 29.097 33.289 70.616 1.00 47.19 43 GLU H C 1
ATOM 6373 O O . GLU H 1 43 ? 29.255 32.838 71.746 1.00 46.99 43 GLU H O 1
ATOM 6379 N N . TRP H 1 44 ? 27.912 33.376 70.021 1.00 47.17 44 TRP H N 1
ATOM 6380 C CA . TRP H 1 44 ? 26.669 32.940 70.646 1.00 46.16 44 TRP H CA 1
ATOM 6381 C C . TRP H 1 44 ? 26.819 31.512 71.175 1.00 46.11 44 TRP H C 1
ATOM 6382 O O . TRP H 1 44 ? 26.461 31.218 72.314 1.00 44.98 44 TRP H O 1
ATOM 6393 N N . LEU H 1 45 ? 27.357 30.634 70.337 1.00 47.01 45 LEU H N 1
ATOM 6394 C CA . LEU H 1 45 ? 27.566 29.241 70.706 1.00 49.46 45 LEU H CA 1
ATOM 6395 C C . LEU H 1 45 ? 28.476 29.110 71.928 1.00 51.16 45 LEU H C 1
ATOM 6396 O O . LEU H 1 45 ? 28.127 28.447 72.907 1.00 51.50 45 LEU H O 1
ATOM 6401 N N . ARG H 1 46 ? 29.644 29.741 71.865 1.00 51.50 46 ARG H N 1
ATOM 6402 C CA . ARG H 1 46 ? 30.597 29.681 72.966 1.00 51.67 46 ARG H CA 1
ATOM 6403 C C . ARG H 1 46 ? 30.082 30.396 74.216 1.00 51.38 46 ARG H C 1
ATOM 6404 O O . ARG H 1 46 ? 30.555 30.136 75.324 1.00 51.53 46 ARG H O 1
ATOM 6412 N N . GLU H 1 47 ? 29.097 31.276 74.034 1.00 50.32 47 GLU H N 1
ATOM 6413 C CA . GLU H 1 47 ? 28.520 32.038 75.141 1.00 49.97 47 GLU H CA 1
ATOM 6414 C C . GLU H 1 47 ? 27.354 31.339 75.852 1.00 48.61 47 GLU H C 1
ATOM 6415 O O . GLU H 1 47 ? 26.842 31.838 76.856 1.00 48.15 47 GLU H O 1
ATOM 6421 N N . GLY H 1 48 ? 26.930 30.192 75.331 1.00 47.47 48 GLY H N 1
ATOM 6422 C CA . GLY H 1 48 ? 25.836 29.464 75.955 1.00 46.57 48 GLY H CA 1
ATOM 6423 C C . GLY H 1 48 ? 24.519 29.558 75.206 1.00 45.60 48 GLY H C 1
ATOM 6424 O O . GLY H 1 48 ? 23.473 29.163 75.724 1.00 45.12 48 GLY H O 1
ATOM 6425 N N . GLN H 1 49 ? 24.581 30.088 73.986 1.00 44.42 49 GLN H N 1
ATOM 6426 C CA . GLN H 1 49 ? 23.418 30.255 73.117 1.00 42.81 49 GLN H CA 1
ATOM 6427 C C . GLN H 1 49 ? 22.112 30.600 73.823 1.00 42.49 49 GLN H C 1
ATOM 6428 O O . GLN H 1 49 ? 21.116 29.886 73.685 1.00 41.85 49 GLN H O 1
ATOM 6434 N N . LYS H 1 50 ? 22.110 31.707 74.559 1.00 41.01 50 LYS H N 1
ATOM 6435 C CA . LYS H 1 50 ? 20.916 32.136 75.278 1.00 41.00 50 LYS H CA 1
ATOM 6436 C C . LYS H 1 50 ? 19.707 32.251 74.349 1.00 40.36 50 LYS H C 1
ATOM 6437 O O . LYS H 1 50 ? 19.818 32.741 73.223 1.00 40.46 50 LYS H O 1
ATOM 6443 N N . LYS H 1 51 ? 18.554 31.798 74.832 1.00 37.67 51 LYS H N 1
ATOM 6444 C CA . LYS H 1 51 ? 17.323 31.861 74.062 1.00 35.13 51 LYS H CA 1
ATOM 6445 C C . LYS H 1 51 ? 16.199 32.358 74.940 1.00 36.12 51 LYS H C 1
ATOM 6446 O O . LYS H 1 51 ? 15.911 31.788 75.995 1.00 36.61 51 LYS H O 1
ATOM 6452 N N . VAL H 1 52 ? 15.573 33.440 74.506 1.00 35.66 52 VAL H N 1
ATOM 6453 C CA . VAL H 1 52 ? 14.459 34.011 75.233 1.00 35.96 52 VAL H CA 1
ATOM 6454 C C . VAL H 1 52 ? 13.227 33.769 74.370 1.00 36.14 52 VAL H C 1
ATOM 6455 O O . VAL H 1 52 ? 13.113 34.314 73.274 1.00 37.07 52 VAL H O 1
ATOM 6459 N N . VAL H 1 53 ? 12.317 32.934 74.856 1.00 34.69 53 VAL H N 1
ATOM 6460 C CA . VAL H 1 53 ? 11.108 32.625 74.106 1.00 33.20 53 VAL H CA 1
ATOM 6461 C C . VAL H 1 53 ? 9.993 33.605 74.441 1.00 34.40 53 VAL H C 1
ATOM 6462 O O . VAL H 1 53 ? 9.598 33.738 75.601 1.00 33.85 53 VAL H O 1
ATOM 6466 N N . VAL H 1 54 ? 9.499 34.298 73.419 1.00 34.72 54 VAL H N 1
ATOM 6467 C CA . VAL H 1 54 ? 8.421 35.265 73.591 1.00 36.22 54 VAL H CA 1
ATOM 6468 C C . VAL H 1 54 ? 7.155 34.789 72.886 1.00 37.30 54 VAL H C 1
ATOM 6469 O O . VAL H 1 54 ? 7.174 33.773 72.188 1.00 38.52 54 VAL H O 1
ATOM 6473 N N . LYS H 1 55 ? 6.061 35.525 73.058 1.00 37.50 55 LYS H N 1
ATOM 6474 C CA . LYS H 1 55 ? 4.788 35.132 72.460 1.00 38.88 55 LYS H CA 1
ATOM 6475 C C . LYS H 1 55 ? 4.055 36.268 71.754 1.00 39.69 55 LYS H C 1
ATOM 6476 O O . LYS H 1 55 ? 4.310 37.449 72.004 1.00 40.88 55 LYS H O 1
ATOM 6482 N N . VAL H 1 56 ? 3.142 35.882 70.868 1.00 38.89 56 VAL H N 1
ATOM 6483 C CA . VAL H 1 56 ? 2.302 36.809 70.117 1.00 37.91 56 VAL H CA 1
ATOM 6484 C C . VAL H 1 56 ? 0.936 36.134 70.023 1.00 36.67 56 VAL H C 1
ATOM 6485 O O . VAL H 1 56 ? 0.842 34.912 70.146 1.00 35.40 56 VAL H O 1
ATOM 6489 N N . ASN H 1 57 ? -0.119 36.914 69.810 1.00 35.96 57 ASN H N 1
ATOM 6490 C CA . ASN H 1 57 ? -1.459 36.338 69.751 1.00 36.66 57 ASN H CA 1
ATOM 6491 C C . ASN H 1 57 ? -2.215 36.550 68.447 1.00 35.68 57 ASN H C 1
ATOM 6492 O O . ASN H 1 57 ? -3.433 36.722 68.452 1.00 36.67 57 ASN H O 1
ATOM 6497 N N . SER H 1 58 ? -1.502 36.521 67.330 1.00 34.60 58 SER H N 1
ATOM 6498 C CA . SER H 1 58 ? -2.141 36.713 66.039 1.00 35.04 58 SER H CA 1
ATOM 6499 C C . SER H 1 58 ? -1.136 36.464 64.934 1.00 35.58 58 SER H C 1
ATOM 6500 O O . SER H 1 58 ? 0.068 36.610 65.143 1.00 35.51 58 SER H O 1
ATOM 6503 N N . GLU H 1 59 ? -1.629 36.095 63.755 1.00 35.33 59 GLU H N 1
ATOM 6504 C CA . GLU H 1 59 ? -0.745 35.848 62.628 1.00 35.78 59 GLU H CA 1
ATOM 6505 C C . GLU H 1 59 ? -0.106 37.166 62.230 1.00 36.70 59 GLU H C 1
ATOM 6506 O O . GLU H 1 59 ? 1.097 37.234 61.981 1.00 36.48 59 GLU H O 1
ATOM 6512 N N . LYS H 1 60 ? -0.919 38.215 62.176 1.00 38.53 60 LYS H N 1
ATOM 6513 C CA . LYS H 1 60 ? -0.416 39.529 61.803 1.00 41.16 60 LYS H CA 1
ATOM 6514 C C . LYS H 1 60 ? 0.690 39.976 62.756 1.00 41.32 60 LYS H C 1
ATOM 6515 O O . LYS H 1 60 ? 1.740 40.426 62.318 1.00 42.50 60 LYS H O 1
ATOM 6521 N N . GLU H 1 61 ? 0.472 39.841 64.058 1.00 42.52 61 GLU H N 1
ATOM 6522 C CA . GLU H 1 61 ? 1.506 40.241 65.007 1.00 42.56 61 GLU H CA 1
ATOM 6523 C C . GLU H 1 61 ? 2.763 39.392 64.814 1.00 41.32 61 GLU H C 1
ATOM 6524 O O . GLU H 1 61 ? 3.881 39.903 64.867 1.00 40.81 61 GLU H O 1
ATOM 6530 N N . LEU H 1 62 ? 2.583 38.096 64.571 1.00 39.84 62 LEU H N 1
ATOM 6531 C CA . LEU H 1 62 ? 3.736 37.241 64.339 1.00 38.86 62 LEU H CA 1
ATOM 6532 C C . LEU H 1 62 ? 4.578 37.772 63.179 1.00 40.10 62 LEU H C 1
ATOM 6533 O O . LEU H 1 62 ? 5.775 37.989 63.291 1.00 39.43 62 LEU H O 1
ATOM 6538 N N . ILE H 1 63 ? 3.922 37.951 62.019 1.00 42.24 63 ILE H N 1
ATOM 6539 C CA . ILE H 1 63 ? 4.636 38.582 60.915 1.00 45.50 63 ILE H CA 1
ATOM 6540 C C . ILE H 1 63 ? 4.949 40.051 61.243 1.00 46.97 63 ILE H C 1
ATOM 6541 O O . ILE H 1 63 ? 5.788 40.692 60.631 1.00 47.25 63 ILE H O 1
ATOM 6546 N N . ASP H 1 64 ? 4.213 40.579 62.244 1.00 50.39 64 ASP H N 1
ATOM 6547 C CA . ASP H 1 64 ? 4.454 41.951 62.706 1.00 54.32 64 ASP H CA 1
ATOM 6548 C C . ASP H 1 64 ? 5.787 42.066 63.457 1.00 56.12 64 ASP H C 1
ATOM 6549 O O . ASP H 1 64 ? 6.392 43.127 63.543 1.00 56.50 64 ASP H O 1
ATOM 6554 N N . ILE H 1 65 ? 6.241 40.944 64.045 1.00 57.81 65 ILE H N 1
ATOM 6555 C CA . ILE H 1 65 ? 7.569 40.956 64.659 1.00 57.65 65 ILE H CA 1
ATOM 6556 C C . ILE H 1 65 ? 8.618 40.677 63.589 1.00 57.89 65 ILE H C 1
ATOM 6557 O O . ILE H 1 65 ? 9.737 41.183 63.610 1.00 59.44 65 ILE H O 1
ATOM 6562 N N . TYR H 1 66 ? 8.223 39.802 62.654 1.00 56.91 66 TYR H N 1
ATOM 6563 C CA . TYR H 1 66 ? 8.989 39.540 61.447 1.00 56.65 66 TYR H CA 1
ATOM 6564 C C . TYR H 1 66 ? 9.334 40.824 60.700 1.00 58.62 66 TYR H C 1
ATOM 6565 O O . TYR H 1 66 ? 10.324 40.911 59.985 1.00 59.80 66 TYR H O 1
ATOM 6574 N N . ASN H 1 67 ? 8.422 41.807 60.839 1.00 59.53 67 ASN H N 1
ATOM 6575 C CA . ASN H 1 67 ? 8.597 43.038 60.081 1.00 61.90 67 ASN H CA 1
ATOM 6576 C C . ASN H 1 67 ? 9.763 43.877 60.610 1.00 62.79 67 ASN H C 1
ATOM 6577 O O . ASN H 1 67 ? 9.623 45.022 61.022 1.00 62.70 67 ASN H O 1
ATOM 6582 N N . LYS H 1 68 ? 10.948 43.230 60.628 1.00 63.51 68 LYS H N 1
ATOM 6583 C CA . LYS H 1 68 ? 12.172 43.920 61.022 1.00 64.52 68 LYS H CA 1
ATOM 6584 C C . LYS H 1 68 ? 13.423 43.115 60.646 1.00 65.62 68 LYS H C 1
ATOM 6585 O O . LYS H 1 68 ? 14.186 43.481 59.760 1.00 65.81 68 LYS H O 1
ATOM 6591 N N . ALA H 1 69 ? 13.433 42.033 61.451 1.00 66.93 69 ALA H N 1
ATOM 6592 C CA . ALA H 1 69 ? 14.416 40.966 61.368 1.00 68.28 69 ALA H CA 1
ATOM 6593 C C . ALA H 1 69 ? 14.929 40.684 59.946 1.00 69.29 69 ALA H C 1
ATOM 6594 O O . ALA H 1 69 ? 16.118 40.523 59.721 1.00 69.58 69 ALA H O 1
ATOM 6596 N N . ARG H 1 70 ? 14.050 40.610 58.940 1.00 69.31 70 ARG H N 1
ATOM 6597 C CA . ARG H 1 70 ? 14.553 40.299 57.597 1.00 69.44 70 ARG H CA 1
ATOM 6598 C C . ARG H 1 70 ? 15.423 41.429 57.000 1.00 69.64 70 ARG H C 1
ATOM 6599 O O . ARG H 1 70 ? 15.603 41.552 55.785 1.00 69.88 70 ARG H O 1
ATOM 6607 N N . SER H 1 71 ? 15.916 42.310 57.897 1.00 69.22 71 SER H N 1
ATOM 6608 C CA . SER H 1 71 ? 16.877 43.356 57.537 1.00 68.57 71 SER H CA 1
ATOM 6609 C C . SER H 1 71 ? 17.514 43.998 58.764 1.00 67.58 71 SER H C 1
ATOM 6610 O O . SER H 1 71 ? 18.726 43.970 58.958 1.00 67.23 71 SER H O 1
ATOM 6613 N N . GLU H 1 72 ? 16.661 44.636 59.587 1.00 66.12 72 GLU H N 1
ATOM 6614 C CA . GLU H 1 72 ? 17.158 45.276 60.802 1.00 64.62 72 GLU H CA 1
ATOM 6615 C C . GLU H 1 72 ? 17.952 44.277 61.656 1.00 64.34 72 GLU H C 1
ATOM 6616 O O . GLU H 1 72 ? 19.111 44.480 61.993 1.00 64.71 72 GLU H O 1
ATOM 6622 N N . GLY H 1 73 ? 17.270 43.179 62.041 1.00 63.27 73 GLY H N 1
ATOM 6623 C CA . GLY H 1 73 ? 17.964 42.096 62.723 1.00 62.20 73 GLY H CA 1
ATOM 6624 C C . GLY H 1 73 ? 18.036 40.838 61.830 1.00 60.54 73 GLY H C 1
ATOM 6625 O O . GLY H 1 73 ? 17.349 39.855 62.022 1.00 60.52 73 GLY H O 1
ATOM 6626 N N . LEU H 1 74 ? 18.927 40.927 60.829 1.00 59.68 74 LEU H N 1
ATOM 6627 C CA . LEU H 1 74 ? 18.896 40.011 59.687 1.00 59.00 74 LEU H CA 1
ATOM 6628 C C . LEU H 1 74 ? 18.615 38.537 59.999 1.00 59.00 74 LEU H C 1
ATOM 6629 O O . LEU H 1 74 ? 17.702 37.962 59.448 1.00 60.17 74 LEU H O 1
ATOM 6634 N N . PRO H 1 75 ? 19.421 37.858 60.854 1.00 57.93 75 PRO H N 1
ATOM 6635 C CA . PRO H 1 75 ? 19.188 36.440 61.109 1.00 56.78 75 PRO H CA 1
ATOM 6636 C C . PRO H 1 75 ? 17.822 36.210 61.759 1.00 55.46 75 PRO H C 1
ATOM 6637 O O . PRO H 1 75 ? 17.516 36.713 62.833 1.00 55.57 75 PRO H O 1
ATOM 6641 N N . CYS H 1 76 ? 16.970 35.464 61.055 1.00 53.95 76 CYS H N 1
ATOM 6642 C CA . CYS H 1 76 ? 15.623 35.356 61.560 1.00 51.48 76 CYS H CA 1
ATOM 6643 C C . CYS H 1 76 ? 14.801 34.440 60.706 1.00 50.26 76 CYS H C 1
ATOM 6644 O O . CYS H 1 76 ? 15.290 33.679 59.881 1.00 48.75 76 CYS H O 1
ATOM 6647 N N . SER H 1 77 ? 13.578 34.160 61.139 1.00 47.58 77 SER H N 1
ATOM 6648 C CA . SER H 1 77 ? 12.878 32.973 60.697 1.00 45.03 77 SER H CA 1
ATOM 6649 C C . SER H 1 77 ? 11.360 33.100 60.841 1.00 43.21 77 SER H C 1
ATOM 6650 O O . SER H 1 77 ? 10.859 33.939 61.590 1.00 42.14 77 SER H O 1
ATOM 6653 N N . ILE H 1 78 ? 10.639 32.270 60.092 1.00 42.42 78 ILE H N 1
ATOM 6654 C CA . ILE H 1 78 ? 9.180 32.231 60.140 1.00 42.10 78 ILE H CA 1
ATOM 6655 C C . ILE H 1 78 ? 8.735 30.911 59.511 1.00 41.38 78 ILE H C 1
ATOM 6656 O O . ILE H 1 78 ? 9.019 30.646 58.346 1.00 42.70 78 ILE H O 1
ATOM 6661 N N . ILE H 1 79 ? 8.059 30.074 60.294 1.00 40.45 79 ILE H N 1
ATOM 6662 C CA . ILE H 1 79 ? 7.626 28.760 59.816 1.00 41.54 79 ILE H CA 1
ATOM 6663 C C . ILE H 1 79 ? 6.162 28.665 59.399 1.00 41.09 79 ILE H C 1
ATOM 6664 O O . ILE H 1 79 ? 5.279 29.221 60.057 1.00 40.32 79 ILE H O 1
ATOM 6669 N N . ARG H 1 80 ? 5.918 27.942 58.306 1.00 40.88 80 ARG H N 1
ATOM 6670 C CA . ARG H 1 80 ? 4.571 27.749 57.772 1.00 40.97 80 ARG H CA 1
ATOM 6671 C C . ARG H 1 80 ? 4.222 26.271 57.856 1.00 44.07 80 ARG H C 1
ATOM 6672 O O . ARG H 1 80 ? 5.064 25.417 57.592 1.00 45.60 80 ARG H O 1
ATOM 6680 N N . ASP H 1 81 ? 2.985 25.962 58.211 1.00 47.10 81 ASP H N 1
ATOM 6681 C CA . ASP H 1 81 ? 2.594 24.570 58.322 1.00 50.78 81 ASP H CA 1
ATOM 6682 C C . ASP H 1 81 ? 1.824 24.112 57.098 1.00 52.65 81 ASP H C 1
ATOM 6683 O O . ASP H 1 81 ? 0.760 24.640 56.785 1.00 52.86 81 ASP H O 1
ATOM 6688 N N . ALA H 1 82 ? 2.376 23.133 56.390 1.00 54.83 82 ALA H N 1
ATOM 6689 C CA . ALA H 1 82 ? 1.692 22.583 55.224 1.00 56.60 82 ALA H CA 1
ATOM 6690 C C . ALA H 1 82 ? 0.202 22.348 55.517 1.00 58.03 82 ALA H C 1
ATOM 6691 O O . ALA H 1 82 ? -0.607 22.390 54.601 1.00 58.83 82 ALA H O 1
ATOM 6693 N N . GLY H 1 83 ? -0.143 22.090 56.786 1.00 59.29 83 GLY H N 1
ATOM 6694 C CA . GLY H 1 83 ? -1.531 21.889 57.189 1.00 60.94 83 GLY H CA 1
ATOM 6695 C C . GLY H 1 83 ? -2.106 20.489 57.440 1.00 61.82 83 GLY H C 1
ATOM 6696 O O . GLY H 1 83 ? -3.336 20.337 57.417 1.00 62.01 83 GLY H O 1
ATOM 6697 N N . HIS H 1 84 ? -1.260 19.486 57.694 1.00 62.74 84 HIS H N 1
ATOM 6698 C CA . HIS H 1 84 ? -1.659 18.088 57.948 1.00 64.20 84 HIS H CA 1
ATOM 6699 C C . HIS H 1 84 ? -2.120 17.816 59.402 1.00 64.00 84 HIS H C 1
ATOM 6700 O O . HIS H 1 84 ? -2.501 16.710 59.764 1.00 64.71 84 HIS H O 1
ATOM 6707 N N . THR H 1 85 ? -2.031 18.848 60.234 1.00 63.56 85 THR H N 1
ATOM 6708 C CA . THR H 1 85 ? -2.353 18.648 61.658 1.00 62.53 85 THR H CA 1
ATOM 6709 C C . THR H 1 85 ? -3.648 19.359 62.103 1.00 61.50 85 THR H C 1
ATOM 6710 O O . THR H 1 85 ? -4.462 19.807 61.307 1.00 61.88 85 THR H O 1
ATOM 6714 N N . GLN H 1 86 ? -3.833 19.408 63.441 1.00 59.35 86 GLN H N 1
ATOM 6715 C CA . GLN H 1 86 ? -4.988 20.106 63.994 1.00 56.70 86 GLN H CA 1
ATOM 6716 C C . GLN H 1 86 ? -4.976 21.596 63.639 1.00 53.40 86 GLN H C 1
ATOM 6717 O O . GLN H 1 86 ? -5.977 22.292 63.735 1.00 52.98 86 GLN H O 1
ATOM 6723 N N . LEU H 1 87 ? -3.776 22.067 63.232 1.00 48.55 87 LEU H N 1
ATOM 6724 C CA . LEU H 1 87 ? -3.642 23.431 62.729 1.00 45.06 87 LEU H CA 1
ATOM 6725 C C . LEU H 1 87 ? -4.167 23.548 61.294 1.00 42.51 87 LEU H C 1
ATOM 6726 O O . LEU H 1 87 ? -4.044 22.638 60.481 1.00 41.02 87 LEU H O 1
ATOM 6731 N N . GLU H 1 88 ? -4.742 24.702 60.978 1.00 39.57 88 GLU H N 1
ATOM 6732 C CA . GLU H 1 88 ? -5.259 24.940 59.642 1.00 38.80 88 GLU H CA 1
ATOM 6733 C C . GLU H 1 88 ? -4.143 25.132 58.621 1.00 36.35 88 GLU H C 1
ATOM 6734 O O . GLU H 1 88 ? -3.036 25.545 58.962 1.00 36.05 88 GLU H O 1
ATOM 6740 N N . PRO H 1 89 ? -4.426 24.832 57.345 1.00 33.98 89 PRO H N 1
ATOM 6741 C CA . PRO H 1 89 ? -3.405 24.993 56.307 1.00 30.45 89 PRO H CA 1
ATOM 6742 C C . PRO H 1 89 ? -2.950 26.443 56.246 1.00 29.86 89 PRO H C 1
ATOM 6743 O O . PRO H 1 89 ? -3.757 27.364 56.388 1.00 26.89 89 PRO H O 1
ATOM 6747 N N . GLY H 1 90 ? -1.652 26.637 56.048 1.00 27.50 90 GLY H N 1
ATOM 6748 C CA . GLY H 1 90 ? -1.112 27.975 55.963 1.00 29.64 90 GLY H CA 1
ATOM 6749 C C . GLY H 1 90 ? -0.907 28.676 57.291 1.00 29.16 90 GLY H C 1
ATOM 6750 O O . GLY H 1 90 ? -0.702 29.886 57.319 1.00 30.84 90 GLY H O 1
ATOM 6751 N N . THR H 1 91 ? -0.959 27.943 58.395 1.00 28.00 91 THR H N 1
ATOM 6752 C CA . THR H 1 91 ? -0.764 28.591 59.685 1.00 27.08 91 THR H CA 1
ATOM 6753 C C . THR H 1 91 ? 0.713 28.926 59.873 1.00 25.79 91 THR H C 1
ATOM 6754 O O . THR H 1 91 ? 1.579 28.080 59.671 1.00 24.13 91 THR H O 1
ATOM 6758 N N . LEU H 1 92 ? 0.992 30.180 60.207 1.00 25.62 92 LEU H N 1
ATOM 6759 C CA . LEU H 1 92 ? 2.360 30.623 60.446 1.00 25.63 92 LEU H CA 1
ATOM 6760 C C . LEU H 1 92 ? 2.451 30.542 61.962 1.00 26.64 92 LEU H C 1
ATOM 6761 O O . LEU H 1 92 ? 1.907 31.384 62.687 1.00 26.31 92 LEU H O 1
ATOM 6766 N N . THR H 1 93 ? 3.125 29.493 62.420 1.00 25.81 93 THR H N 1
ATOM 6767 C CA . THR H 1 93 ? 3.272 29.183 63.841 1.00 26.03 93 THR H CA 1
ATOM 6768 C C . THR H 1 93 ? 4.349 29.889 64.645 1.00 25.80 93 THR H C 1
ATOM 6769 O O . THR H 1 93 ? 4.095 30.306 65.770 1.00 25.62 93 THR H O 1
ATOM 6773 N N . ALA H 1 94 ? 5.549 29.999 64.085 1.00 24.22 94 ALA H N 1
ATOM 6774 C CA . ALA H 1 94 ? 6.646 30.608 64.815 1.00 25.04 94 ALA H CA 1
ATOM 6775 C C . ALA H 1 94 ? 7.574 31.493 64.005 1.00 26.13 94 ALA H C 1
ATOM 6776 O O . ALA H 1 94 ? 7.553 31.498 62.768 1.00 27.72 94 ALA H O 1
ATOM 6778 N N . VAL H 1 95 ? 8.398 32.225 64.747 1.00 24.83 95 VAL H N 1
ATOM 6779 C CA . VAL H 1 95 ? 9.394 33.143 64.212 1.00 27.75 95 VAL H CA 1
ATOM 6780 C C . VAL H 1 95 ? 10.551 33.180 65.203 1.00 28.22 95 VAL H C 1
ATOM 6781 O O . VAL H 1 95 ? 10.342 33.093 66.412 1.00 27.83 95 VAL H O 1
ATOM 6785 N N . ALA H 1 96 ? 11.769 33.307 64.699 1.00 30.72 96 ALA H N 1
ATOM 6786 C CA . ALA H 1 96 ? 12.908 33.351 65.611 1.00 34.95 96 ALA H CA 1
ATOM 6787 C C . ALA H 1 96 ? 13.862 34.499 65.269 1.00 38.58 96 ALA H C 1
ATOM 6788 O O . ALA H 1 96 ? 14.399 34.601 64.174 1.00 37.34 96 ALA H O 1
ATOM 6790 N N . ILE H 1 97 ? 14.035 35.407 66.247 1.00 41.76 97 ILE H N 1
ATOM 6791 C CA . ILE H 1 97 ? 14.916 36.546 66.024 1.00 45.66 97 ILE H CA 1
ATOM 6792 C C . ILE H 1 97 ? 16.317 36.296 66.587 1.00 48.63 97 ILE H C 1
ATOM 6793 O O . ILE H 1 97 ? 16.549 36.295 67.788 1.00 47.69 97 ILE H O 1
ATOM 6798 N N . GLY H 1 98 ? 17.262 36.032 65.663 1.00 50.77 98 GLY H N 1
ATOM 6799 C CA . GLY H 1 98 ? 18.636 35.779 66.083 1.00 53.24 98 GLY H CA 1
ATOM 6800 C C . GLY H 1 98 ? 19.293 34.690 65.229 1.00 54.49 98 GLY H C 1
ATOM 6801 O O . GLY H 1 98 ? 18.782 34.270 64.201 1.00 54.70 98 GLY H O 1
ATOM 6802 N N . PRO H 1 99 ? 20.489 34.259 65.672 1.00 56.32 99 PRO H N 1
ATOM 6803 C CA . PRO H 1 99 ? 21.098 34.789 66.881 1.00 57.24 99 PRO H CA 1
ATOM 6804 C C . PRO H 1 99 ? 21.687 36.181 66.649 1.00 58.49 99 PRO H C 1
ATOM 6805 O O . PRO H 1 99 ? 22.029 36.572 65.541 1.00 57.96 99 PRO H O 1
ATOM 6809 N N . GLU H 1 100 ? 21.759 36.955 67.747 1.00 60.15 100 GLU H N 1
ATOM 6810 C CA . GLU H 1 100 ? 22.347 38.287 67.659 1.00 62.08 100 GLU H CA 1
ATOM 6811 C C . GLU H 1 100 ? 22.319 38.998 69.012 1.00 62.38 100 GLU H C 1
ATOM 6812 O O . GLU H 1 100 ? 21.702 38.544 69.967 1.00 62.57 100 GLU H O 1
ATOM 6818 N N . GLY H 1 110 ? 11.415 43.595 72.060 1.00 61.77 110 GLY H N 1
ATOM 6819 C CA . GLY H 1 110 ? 11.833 43.979 73.404 1.00 61.63 110 GLY H CA 1
ATOM 6820 C C . GLY H 1 110 ? 10.630 44.149 74.337 1.00 61.48 110 GLY H C 1
ATOM 6821 O O . GLY H 1 110 ? 10.730 44.045 75.555 1.00 62.12 110 GLY H O 1
ATOM 6822 N N . HIS H 1 111 ? 9.468 44.459 73.720 1.00 61.41 111 HIS H N 1
ATOM 6823 C CA . HIS H 1 111 ? 8.244 44.616 74.498 1.00 61.04 111 HIS H CA 1
ATOM 6824 C C . HIS H 1 111 ? 7.399 43.335 74.497 1.00 59.39 111 HIS H C 1
ATOM 6825 O O . HIS H 1 111 ? 6.330 43.262 75.092 1.00 58.65 111 HIS H O 1
ATOM 6832 N N . LEU H 1 112 ? 7.895 42.311 73.765 1.00 57.74 112 LEU H N 1
ATOM 6833 C CA . LEU H 1 112 ? 7.181 41.034 73.694 1.00 56.18 112 LEU H CA 1
ATOM 6834 C C . LEU H 1 112 ? 7.231 40.272 75.019 1.00 55.37 112 LEU H C 1
ATOM 6835 O O . LEU H 1 112 ? 8.292 40.018 75.573 1.00 55.43 112 LEU H O 1
ATOM 6840 N N . LYS H 1 113 ? 6.058 39.919 75.536 1.00 53.49 113 LYS H N 1
ATOM 6841 C CA . LYS H 1 113 ? 5.953 39.199 76.800 1.00 51.08 113 LYS H CA 1
ATOM 6842 C C . LYS H 1 113 ? 6.544 37.795 76.663 1.00 49.60 113 LYS H C 1
ATOM 6843 O O . LYS H 1 113 ? 6.582 37.232 75.566 1.00 49.12 113 LYS H O 1
ATOM 6849 N N . LEU H 1 114 ? 7.007 37.236 77.778 1.00 46.97 114 LEU H N 1
ATOM 6850 C CA . LEU H 1 114 ? 7.601 35.900 77.782 1.00 45.47 114 LEU H CA 1
ATOM 6851 C C . LEU H 1 114 ? 6.562 34.783 77.685 1.00 44.05 114 LEU H C 1
ATOM 6852 O O . LEU H 1 114 ? 5.500 34.851 78.309 1.00 42.72 114 LEU H O 1
ATOM 6857 N N . LEU H 1 115 ? 6.881 33.753 76.905 1.00 43.00 115 LEU H N 1
ATOM 6858 C CA . LEU H 1 115 ? 5.980 32.616 76.736 1.00 42.71 115 LEU H CA 1
ATOM 6859 C C . LEU H 1 115 ? 5.948 31.758 77.995 1.00 42.03 115 LEU H C 1
ATOM 6860 O O . LEU H 1 115 ? 6.815 31.958 78.867 1.00 40.41 115 LEU H O 1
ATOM 6866 N N . MET I 1 1 ? -18.388 -0.415 25.993 1.00 39.81 1 MET I N 1
ATOM 6867 C CA . MET I 1 1 ? -17.464 -0.840 27.083 1.00 39.61 1 MET I CA 1
ATOM 6868 C C . MET I 1 1 ? -18.095 -1.940 27.941 1.00 37.92 1 MET I C 1
ATOM 6869 O O . MET I 1 1 ? -19.095 -2.537 27.536 1.00 38.23 1 MET I O 1
ATOM 6874 N N . LYS I 1 2 ? -17.521 -2.220 29.111 1.00 34.41 2 LYS I N 1
ATOM 6875 C CA . LYS I 1 2 ? -18.065 -3.278 29.968 1.00 31.52 2 LYS I CA 1
ATOM 6876 C C . LYS I 1 2 ? -17.468 -3.346 31.369 1.00 29.05 2 LYS I C 1
ATOM 6877 O O . LYS I 1 2 ? -16.428 -2.752 31.654 1.00 29.61 2 LYS I O 1
ATOM 6883 N N . MET I 1 3 ? -18.137 -4.098 32.235 1.00 24.99 3 MET I N 1
ATOM 6884 C CA . MET I 1 3 ? -17.675 -4.309 33.599 1.00 22.33 3 MET I CA 1
ATOM 6885 C C . MET I 1 3 ? -17.428 -5.794 33.758 1.00 21.10 3 MET I C 1
ATOM 6886 O O . MET I 1 3 ? -18.250 -6.608 33.350 1.00 22.99 3 MET I O 1
ATOM 6891 N N . VAL I 1 4 ? -16.294 -6.165 34.326 1.00 20.40 4 VAL I N 1
ATOM 6892 C CA . VAL I 1 4 ? -16.033 -7.580 34.530 1.00 19.29 4 VAL I CA 1
ATOM 6893 C C . VAL I 1 4 ? -16.204 -7.869 36.005 1.00 20.15 4 VAL I C 1
ATOM 6894 O O . VAL I 1 4 ? -15.610 -7.192 36.841 1.00 19.60 4 VAL I O 1
ATOM 6898 N N . VAL I 1 5 ? -17.041 -8.852 36.325 1.00 18.81 5 VAL I N 1
ATOM 6899 C CA . VAL I 1 5 ? -17.282 -9.274 37.690 1.00 18.23 5 VAL I CA 1
ATOM 6900 C C . VAL I 1 5 ? -16.539 -10.570 37.980 1.00 18.09 5 VAL I C 1
ATOM 6901 O O . VAL I 1 5 ? -16.741 -11.590 37.335 1.00 17.29 5 VAL I O 1
ATOM 6905 N N . VAL I 1 6 ? -15.633 -10.536 38.950 1.00 16.02 6 VAL I N 1
ATOM 6906 C CA . VAL I 1 6 ? -14.822 -11.693 39.326 1.00 15.06 6 VAL I CA 1
ATOM 6907 C C . VAL I 1 6 ? -15.323 -12.290 40.632 1.00 14.44 6 VAL I C 1
ATOM 6908 O O . VAL I 1 6 ? -15.312 -11.628 41.670 1.00 13.42 6 VAL I O 1
ATOM 6912 N N . ILE I 1 7 ? -15.771 -13.541 40.568 1.00 15.71 7 ILE I N 1
ATOM 6913 C CA . ILE I 1 7 ? -16.315 -14.255 41.725 1.00 14.90 7 ILE I CA 1
ATOM 6914 C C . ILE I 1 7 ? -15.425 -15.441 42.140 1.00 16.68 7 ILE I C 1
ATOM 6915 O O . ILE I 1 7 ? -15.000 -16.233 41.291 1.00 15.23 7 ILE I O 1
ATOM 6920 N N . ARG I 1 8 ? -15.139 -15.568 43.436 1.00 15.65 8 ARG I N 1
ATOM 6921 C CA . ARG I 1 8 ? -14.335 -16.694 43.916 1.00 16.15 8 ARG I CA 1
ATOM 6922 C C . ARG I 1 8 ? -15.189 -17.947 43.814 1.00 15.91 8 ARG I C 1
ATOM 6923 O O . ARG I 1 8 ? -16.330 -17.969 44.260 1.00 17.18 8 ARG I O 1
ATOM 6931 N N . ASN I 1 9 ? -14.639 -18.993 43.217 1.00 19.18 9 ASN I N 1
ATOM 6932 C CA . ASN I 1 9 ? -15.389 -20.232 43.054 1.00 22.31 9 ASN I CA 1
ATOM 6933 C C . ASN I 1 9 ? -14.953 -21.301 44.059 1.00 22.46 9 ASN I C 1
ATOM 6934 O O . ASN I 1 9 ? -15.374 -22.446 43.965 1.00 22.17 9 ASN I O 1
ATOM 6939 N N . ASP I 1 10 ? -14.126 -20.915 45.026 1.00 24.02 10 ASP I N 1
ATOM 6940 C CA . ASP I 1 10 ? -13.604 -21.854 46.022 1.00 25.33 10 ASP I CA 1
ATOM 6941 C C . ASP I 1 10 ? -14.157 -21.656 47.434 1.00 25.92 10 ASP I C 1
ATOM 6942 O O . ASP I 1 10 ? -13.547 -22.112 48.401 1.00 27.54 10 ASP I O 1
ATOM 6947 N N . LEU I 1 11 ? -15.296 -20.982 47.559 1.00 23.61 11 LEU I N 1
ATOM 6948 C CA . LEU I 1 11 ? -15.884 -20.739 48.869 1.00 20.68 11 LEU I CA 1
ATOM 6949 C C . LEU I 1 11 ? -17.173 -21.516 49.088 1.00 20.61 11 LEU I C 1
ATOM 6950 O O . LEU I 1 11 ? -17.792 -21.414 50.143 1.00 22.25 11 LEU I O 1
ATOM 6955 N N . GLY I 1 12 ? -17.576 -22.294 48.092 1.00 20.92 12 GLY I N 1
ATOM 6956 C CA . GLY I 1 12 ? -18.809 -23.049 48.218 1.00 20.28 12 GLY I CA 1
ATOM 6957 C C . GLY I 1 12 ? -20.030 -22.143 48.233 1.00 21.25 12 GLY I C 1
ATOM 6958 O O . GLY I 1 12 ? -21.089 -22.526 48.731 1.00 20.28 12 GLY I O 1
ATOM 6959 N N . MET I 1 13 ? -19.895 -20.932 47.698 1.00 20.36 13 MET I N 1
ATOM 6960 C CA . MET I 1 13 ? -21.031 -20.017 47.669 1.00 19.45 13 MET I CA 1
ATOM 6961 C C . MET I 1 13 ? -22.101 -20.552 46.724 1.00 17.48 13 MET I C 1
ATOM 6962 O O . MET I 1 13 ? -21.798 -21.000 45.620 1.00 17.82 13 MET I O 1
ATOM 6967 N N . GLY I 1 14 ? -23.347 -20.517 47.174 1.00 18.97 14 GLY I N 1
ATOM 6968 C CA . GLY I 1 14 ? -24.448 -20.967 46.346 1.00 20.98 14 GLY I CA 1
ATOM 6969 C C . GLY I 1 14 ? -24.778 -19.865 45.357 1.00 22.20 14 GLY I C 1
ATOM 6970 O O . GLY I 1 14 ? -24.123 -18.819 45.354 1.00 24.35 14 GLY I O 1
ATOM 6971 N N . LYS I 1 15 ? -25.779 -20.094 44.515 1.00 22.11 15 LYS I N 1
ATOM 6972 C CA . LYS I 1 15 ? -26.192 -19.115 43.520 1.00 22.87 15 LYS I CA 1
ATOM 6973 C C . LYS I 1 15 ? -26.659 -17.798 44.146 1.00 22.08 15 LYS I C 1
ATOM 6974 O O . LYS I 1 15 ? -26.290 -16.723 43.681 1.00 23.59 15 LYS I O 1
ATOM 6980 N N . GLY I 1 16 ? -27.471 -17.881 45.195 1.00 19.62 16 GLY I N 1
ATOM 6981 C CA . GLY I 1 16 ? -27.961 -16.673 45.838 1.00 19.31 16 GLY I CA 1
ATOM 6982 C C . GLY I 1 16 ? -26.835 -15.826 46.402 1.00 19.67 16 GLY I C 1
ATOM 6983 O O . GLY I 1 16 ? -26.822 -14.600 46.251 1.00 17.72 16 GLY I O 1
ATOM 6984 N N . LYS I 1 17 ? -25.887 -16.488 47.060 1.00 18.29 17 LYS I N 1
ATOM 6985 C CA . LYS I 1 17 ? -24.739 -15.814 47.653 1.00 18.85 17 LYS I CA 1
ATOM 6986 C C . LYS I 1 17 ? -23.892 -15.124 46.585 1.00 15.77 17 LYS I C 1
ATOM 6987 O O . LYS I 1 17 ? -23.480 -13.974 46.760 1.00 12.85 17 LYS I O 1
ATOM 6993 N N . MET I 1 18 ? -23.629 -15.826 45.484 1.00 12.02 18 MET I N 1
ATOM 6994 C CA . MET I 1 18 ? -22.832 -15.256 44.398 1.00 12.71 18 MET I CA 1
ATOM 6995 C C . MET I 1 18 ? -23.510 -14.043 43.774 1.00 10.08 18 MET I C 1
ATOM 6996 O O . MET I 1 18 ? -22.836 -13.107 43.363 1.00 11.63 18 MET I O 1
ATOM 7001 N N . VAL I 1 19 ? -24.834 -14.073 43.684 1.00 11.39 19 VAL I N 1
ATOM 7002 C CA . VAL I 1 19 ? -25.582 -12.956 43.118 1.00 11.98 19 VAL I CA 1
ATOM 7003 C C . VAL I 1 19 ? -25.430 -11.728 44.025 1.00 13.37 19 VAL I C 1
ATOM 7004 O O . VAL I 1 19 ? -25.165 -10.624 43.551 1.00 14.25 19 VAL I O 1
ATOM 7008 N N . ALA I 1 20 ? -25.588 -11.934 45.329 1.00 14.10 20 ALA I N 1
ATOM 7009 C CA . ALA I 1 20 ? -25.458 -10.853 46.310 1.00 13.41 20 ALA I CA 1
ATOM 7010 C C . ALA I 1 20 ? -24.044 -10.267 46.376 1.00 14.23 20 ALA I C 1
ATOM 7011 O O . ALA I 1 20 ? -23.863 -9.042 46.352 1.00 14.64 20 ALA I O 1
ATOM 7013 N N . GLN I 1 21 ? -23.037 -11.131 46.456 1.00 12.20 21 GLN I N 1
ATOM 7014 C CA . GLN I 1 21 ? -21.663 -10.656 46.546 1.00 12.46 21 GLN I CA 1
ATOM 7015 C C . GLN I 1 21 ? -21.248 -9.966 45.266 1.00 12.83 21 GLN I C 1
ATOM 7016 O O . GLN I 1 21 ? -20.596 -8.926 45.304 1.00 13.02 21 GLN I O 1
ATOM 7022 N N . GLY I 1 22 ? -21.613 -10.563 44.136 1.00 11.97 22 GLY I N 1
ATOM 7023 C CA . GLY I 1 22 ? -21.294 -9.977 42.850 1.00 8.78 22 GLY I CA 1
ATOM 7024 C C . GLY I 1 22 ? -22.033 -8.659 42.782 1.00 10.95 22 GLY I C 1
ATOM 7025 O O . GLY I 1 22 ? -21.511 -7.670 42.277 1.00 11.61 22 GLY I O 1
ATOM 7026 N N . GLY I 1 23 ? -23.260 -8.655 43.291 1.00 10.63 23 GLY I N 1
ATOM 7027 C CA . GLY I 1 23 ? -24.043 -7.435 43.311 1.00 13.17 23 GLY I CA 1
ATOM 7028 C C . GLY I 1 23 ? -23.337 -6.351 44.120 1.00 13.80 23 GLY I C 1
ATOM 7029 O O . GLY I 1 23 ? -23.296 -5.190 43.716 1.00 14.39 23 GLY I O 1
ATOM 7030 N N . HIS I 1 24 ? -22.780 -6.721 45.268 1.00 14.75 24 HIS I N 1
ATOM 7031 C CA . HIS I 1 24 ? -22.064 -5.752 46.092 1.00 15.83 24 HIS I CA 1
ATOM 7032 C C . HIS I 1 24 ? -20.916 -5.159 45.290 1.00 16.80 24 HIS I C 1
ATOM 7033 O O . HIS I 1 24 ? -20.779 -3.941 45.206 1.00 16.12 24 HIS I O 1
ATOM 7040 N N . ALA I 1 25 ? -20.100 -6.028 44.696 1.00 14.80 25 ALA I N 1
ATOM 7041 C CA . ALA I 1 25 ? -18.960 -5.597 43.906 1.00 14.17 25 ALA I CA 1
ATOM 7042 C C . ALA I 1 25 ? -19.387 -4.689 42.760 1.00 16.92 25 ALA I C 1
ATOM 7043 O O . ALA I 1 25 ? -18.793 -3.632 42.547 1.00 16.91 25 ALA I O 1
ATOM 7045 N N . ILE I 1 26 ? -20.402 -5.117 42.012 1.00 16.36 26 ILE I N 1
ATOM 7046 C CA . ILE I 1 26 ? -20.923 -4.350 40.884 1.00 15.85 26 ILE I CA 1
ATOM 7047 C C . ILE I 1 26 ? -21.277 -2.911 41.268 1.00 17.68 26 ILE I C 1
ATOM 7048 O O . ILE I 1 26 ? -20.897 -1.966 40.580 1.00 19.58 26 ILE I O 1
ATOM 7053 N N . ILE I 1 27 ? -22.020 -2.752 42.354 1.00 19.78 27 ILE I N 1
ATOM 7054 C CA . ILE I 1 27 ? -22.401 -1.420 42.803 1.00 21.81 27 ILE I CA 1
ATOM 7055 C C . ILE I 1 27 ? -21.180 -0.607 43.234 1.00 24.60 27 ILE I C 1
ATOM 7056 O O . ILE I 1 27 ? -20.968 0.519 42.805 1.00 27.01 27 ILE I O 1
ATOM 7061 N N . GLU I 1 28 ? -20.328 -1.176 44.086 1.00 23.34 28 GLU I N 1
ATOM 7062 C CA . GLU I 1 28 ? -19.130 -0.467 44.537 1.00 23.93 28 GLU I CA 1
ATOM 7063 C C . GLU I 1 28 ? -18.264 -0.081 43.342 1.00 22.55 28 GLU I C 1
ATOM 7064 O O . GLU I 1 28 ? -17.726 1.028 43.278 1.00 24.33 28 GLU I O 1
ATOM 7070 N N . ALA I 1 29 ? -18.118 -0.993 42.390 1.00 21.72 29 ALA I N 1
ATOM 7071 C CA . ALA I 1 29 ? -17.319 -0.703 41.205 1.00 22.01 29 ALA I CA 1
ATOM 7072 C C . ALA I 1 29 ? -17.977 0.430 40.416 1.00 23.18 29 ALA I C 1
ATOM 7073 O O . ALA I 1 29 ? -17.299 1.255 39.806 1.00 23.37 29 ALA I O 1
ATOM 7075 N N . PHE I 1 30 ? -19.306 0.459 40.435 1.00 22.75 30 PHE I N 1
ATOM 7076 C CA . PHE I 1 30 ? -20.074 1.491 39.743 1.00 24.76 30 PHE I CA 1
ATOM 7077 C C . PHE I 1 30 ? -19.821 2.854 40.409 1.00 24.03 30 PHE I C 1
ATOM 7078 O O . PHE I 1 30 ? -19.455 3.829 39.756 1.00 23.58 30 PHE I O 1
ATOM 7086 N N . LEU I 1 31 ? -20.009 2.910 41.720 1.00 24.78 31 LEU I N 1
ATOM 7087 C CA . LEU I 1 31 ? -19.804 4.148 42.447 1.00 26.47 31 LEU I CA 1
ATOM 7088 C C . LEU I 1 31 ? -18.350 4.618 42.363 1.00 28.89 31 LEU I C 1
ATOM 7089 O O . LEU I 1 31 ? -18.059 5.793 42.589 1.00 28.17 31 LEU I O 1
ATOM 7094 N N . ASP I 1 32 ? -17.444 3.703 42.024 1.00 29.19 32 ASP I N 1
ATOM 7095 C CA . ASP I 1 32 ? -16.034 4.047 41.898 1.00 29.28 32 ASP I CA 1
ATOM 7096 C C . ASP I 1 32 ? -15.801 4.642 40.515 1.00 29.97 32 ASP I C 1
ATOM 7097 O O . ASP I 1 32 ? -15.084 5.633 40.364 1.00 32.21 32 ASP I O 1
ATOM 7102 N N . ALA I 1 33 ? -16.420 4.048 39.505 1.00 28.65 33 ALA I N 1
ATOM 7103 C CA . ALA I 1 33 ? -16.267 4.537 38.144 1.00 28.95 33 ALA I CA 1
ATOM 7104 C C . ALA I 1 33 ? -16.985 5.875 38.012 1.00 31.48 33 ALA I C 1
ATOM 7105 O O . ALA I 1 33 ? -16.598 6.721 37.210 1.00 30.71 33 ALA I O 1
ATOM 7107 N N . LYS I 1 34 ? -18.027 6.057 38.815 1.00 31.88 34 LYS I N 1
ATOM 7108 C CA . LYS I 1 34 ? -18.810 7.279 38.782 1.00 35.94 34 LYS I CA 1
ATOM 7109 C C . LYS I 1 34 ? -18.055 8.478 39.357 1.00 36.81 34 LYS I C 1
ATOM 7110 O O . LYS I 1 34 ? -18.107 9.574 38.803 1.00 34.19 34 LYS I O 1
ATOM 7116 N N . ARG I 1 35 ? -17.357 8.274 40.469 1.00 36.96 35 ARG I N 1
ATOM 7117 C CA . ARG I 1 35 ? -16.612 9.364 41.086 1.00 36.88 35 ARG I CA 1
ATOM 7118 C C . ARG I 1 35 ? -15.437 9.737 40.199 1.00 37.02 35 ARG I C 1
ATOM 7119 O O . A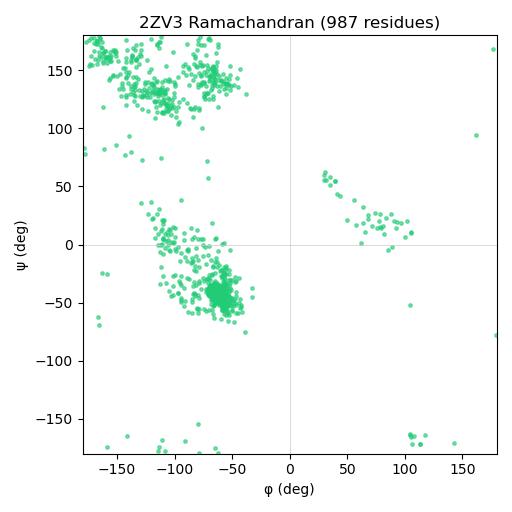RG I 1 35 ? -15.074 10.907 40.089 1.00 38.28 35 ARG I O 1
ATOM 7127 N N . LYS I 1 36 ? -14.853 8.739 39.551 1.00 36.86 36 LYS I N 1
ATOM 7128 C CA . LYS I 1 36 ? -13.719 8.982 38.682 1.00 36.11 36 LYS I CA 1
ATOM 7129 C C . LYS I 1 36 ? -14.108 9.664 37.386 1.00 36.35 36 LYS I C 1
ATOM 7130 O O . LYS I 1 36 ? -13.397 10.553 36.930 1.00 36.91 36 LYS I O 1
ATOM 7136 N N . ASN I 1 37 ? -15.227 9.257 36.791 1.00 37.24 37 ASN I N 1
ATOM 7137 C CA . ASN I 1 37 ? -15.684 9.855 35.533 1.00 36.89 37 ASN I CA 1
ATOM 7138 C C . ASN I 1 37 ? -17.167 9.571 35.285 1.00 37.00 37 ASN I C 1
ATOM 7139 O O . ASN I 1 37 ? -17.512 8.664 34.529 1.00 35.79 37 ASN I O 1
ATOM 7144 N N . PRO I 1 38 ? -18.059 10.362 35.903 1.00 37.71 38 PRO I N 1
ATOM 7145 C CA . PRO I 1 38 ? -19.515 10.216 35.771 1.00 37.88 38 PRO I CA 1
ATOM 7146 C C . PRO I 1 38 ? -19.979 9.964 34.339 1.00 38.43 38 PRO I C 1
ATOM 7147 O O . PRO I 1 38 ? -20.793 9.074 34.082 1.00 37.97 38 PRO I O 1
ATOM 7151 N N . ARG I 1 39 ? -19.456 10.757 33.409 1.00 37.27 39 ARG I N 1
ATOM 7152 C CA . ARG I 1 39 ? -19.818 10.631 32.004 1.00 37.64 39 ARG I CA 1
ATOM 7153 C C . ARG I 1 39 ? -19.476 9.259 31.419 1.00 37.84 39 ARG I C 1
ATOM 7154 O O . ARG I 1 39 ? -20.218 8.735 30.585 1.00 37.68 39 ARG I O 1
ATOM 7162 N N . ALA I 1 40 ? -18.353 8.685 31.845 1.00 37.35 40 ALA I N 1
ATOM 7163 C CA . ALA I 1 40 ? -17.928 7.377 31.349 1.00 36.81 40 ALA I CA 1
ATOM 7164 C C . ALA I 1 40 ? -18.932 6.317 31.778 1.00 36.38 40 ALA I C 1
ATOM 7165 O O . ALA I 1 40 ? -19.193 5.353 31.059 1.00 35.64 40 ALA I O 1
ATOM 7167 N N . VAL I 1 41 ? -19.497 6.503 32.961 1.00 37.09 41 VAL I N 1
ATOM 7168 C CA . VAL I 1 41 ? -20.467 5.558 33.472 1.00 37.68 41 VAL I CA 1
ATOM 7169 C C . VAL I 1 41 ? -21.765 5.641 32.685 1.00 37.94 41 VAL I C 1
ATOM 7170 O O . VAL I 1 41 ? -22.372 4.617 32.385 1.00 36.72 41 VAL I O 1
ATOM 7174 N N . ASP I 1 42 ? -22.190 6.856 32.347 1.00 37.46 42 ASP I N 1
ATOM 7175 C CA . ASP I 1 42 ? -23.421 7.018 31.581 1.00 38.28 42 ASP I CA 1
ATOM 7176 C C . ASP I 1 42 ? -23.271 6.344 30.232 1.00 36.86 42 ASP I C 1
ATOM 7177 O O . ASP I 1 42 ? -24.216 5.758 29.721 1.00 37.76 42 ASP I O 1
ATOM 7182 N N . GLU I 1 43 ? -22.079 6.430 29.655 1.00 38.25 43 GLU I N 1
ATOM 7183 C CA . GLU I 1 43 ? -21.820 5.813 28.361 1.00 38.57 43 GLU I CA 1
ATOM 7184 C C . GLU I 1 43 ? -22.147 4.326 28.464 1.00 38.10 43 GLU I C 1
ATOM 7185 O O . GLU I 1 43 ? -22.846 3.773 27.618 1.00 38.46 43 GLU I O 1
ATOM 7191 N N . TRP I 1 44 ? -21.639 3.693 29.518 1.00 36.50 44 TRP I N 1
ATOM 7192 C CA . TRP I 1 44 ? -21.849 2.267 29.760 1.00 34.81 44 TRP I CA 1
ATOM 7193 C C . TRP I 1 44 ? -23.333 1.923 29.850 1.00 33.79 44 TRP I C 1
ATOM 7194 O O . TRP I 1 44 ? -23.805 0.994 29.187 1.00 32.12 44 TRP I O 1
ATOM 7205 N N . LEU I 1 45 ? -24.065 2.667 30.674 1.00 33.58 45 LEU I N 1
ATOM 7206 C CA . LEU I 1 45 ? -25.498 2.439 30.827 1.00 34.25 45 LEU I CA 1
ATOM 7207 C C . LEU I 1 45 ? -26.169 2.512 29.464 1.00 33.99 45 LEU I C 1
ATOM 7208 O O . LEU I 1 45 ? -26.991 1.672 29.118 1.00 33.05 45 LEU I O 1
ATOM 7213 N N . ARG I 1 46 ? -25.803 3.526 28.690 1.00 36.57 46 ARG I N 1
ATOM 7214 C CA . ARG I 1 46 ? -26.371 3.722 27.360 1.00 37.64 46 ARG I CA 1
ATOM 7215 C C . ARG I 1 46 ? -26.122 2.514 26.455 1.00 36.72 46 ARG I C 1
ATOM 7216 O O . ARG I 1 46 ? -27.008 2.073 25.719 1.00 34.96 46 ARG I O 1
ATOM 7224 N N . GLU I 1 47 ? -24.912 1.973 26.538 1.00 36.09 47 GLU I N 1
ATOM 7225 C CA . GLU I 1 47 ? -24.503 0.834 25.725 1.00 35.79 47 GLU I CA 1
ATOM 7226 C C . GLU I 1 47 ? -25.033 -0.533 26.173 1.00 34.81 47 GLU I C 1
ATOM 7227 O O . GLU I 1 47 ? -24.677 -1.563 25.597 1.00 34.16 47 GLU I O 1
ATOM 7233 N N . GLY I 1 48 ? -25.883 -0.549 27.194 1.00 33.58 48 GLY I N 1
ATOM 7234 C CA . GLY I 1 48 ? -26.431 -1.813 27.653 1.00 29.35 48 GLY I CA 1
ATOM 7235 C C . GLY I 1 48 ? -25.756 -2.387 28.886 1.00 28.04 48 GLY I C 1
ATOM 7236 O O . GLY I 1 48 ? -26.054 -3.513 29.291 1.00 24.83 48 GLY I O 1
ATOM 7237 N N . GLN I 1 49 ? -24.848 -1.612 29.475 1.00 27.07 49 GLN I N 1
ATOM 7238 C CA . GLN I 1 49 ? -24.119 -2.009 30.680 1.00 25.90 49 GLN I CA 1
ATOM 7239 C C . GLN I 1 49 ? -23.698 -3.477 30.702 1.00 26.15 49 GLN I C 1
ATOM 7240 O O . GLN I 1 49 ? -24.002 -4.206 31.651 1.00 26.00 49 GLN I O 1
ATOM 7246 N N . LYS I 1 50 ? -22.987 -3.908 29.665 1.00 27.42 50 LYS I N 1
ATOM 7247 C CA . LYS I 1 50 ? -22.550 -5.292 29.587 1.00 28.10 50 LYS I CA 1
ATOM 7248 C C . LYS I 1 50 ? -21.703 -5.708 30.777 1.00 26.44 50 LYS I C 1
ATOM 7249 O O . LYS I 1 50 ? -20.868 -4.941 31.264 1.00 24.61 50 LYS I O 1
ATOM 7255 N N . LYS I 1 51 ? -21.931 -6.936 31.229 1.00 24.23 51 LYS I N 1
ATOM 7256 C CA . LYS I 1 51 ? -21.197 -7.515 32.346 1.00 21.71 51 LYS I CA 1
ATOM 7257 C C . LYS I 1 51 ? -20.791 -8.938 31.976 1.00 21.99 51 LYS I C 1
ATOM 7258 O O . LYS I 1 51 ? -21.602 -9.702 31.450 1.00 23.17 51 LYS I O 1
ATOM 7264 N N . VAL I 1 52 ? -19.533 -9.281 32.218 1.00 20.08 52 VAL I N 1
ATOM 7265 C CA . VAL I 1 52 ? -19.051 -10.632 31.961 1.00 21.09 52 VAL I CA 1
ATOM 7266 C C . VAL I 1 52 ? -18.652 -11.162 33.327 1.00 19.60 52 VAL I C 1
ATOM 7267 O O . VAL I 1 52 ? -17.949 -10.482 34.069 1.00 18.19 52 VAL I O 1
ATOM 7271 N N . VAL I 1 53 ? -19.104 -12.362 33.668 1.00 19.12 53 VAL I N 1
ATOM 7272 C CA . VAL I 1 53 ? -18.787 -12.920 34.974 1.00 19.01 53 VAL I CA 1
ATOM 7273 C C . VAL I 1 53 ? -17.744 -14.019 34.879 1.00 19.52 53 VAL I C 1
ATOM 7274 O O . VAL I 1 53 ? -17.980 -15.066 34.278 1.00 21.08 53 VAL I O 1
ATOM 7278 N N . VAL I 1 54 ? -16.583 -13.768 35.471 1.00 19.16 54 VAL I N 1
ATOM 7279 C CA . VAL I 1 54 ? -15.503 -14.731 35.464 1.00 18.32 54 VAL I CA 1
ATOM 7280 C C . VAL I 1 54 ? -15.262 -15.245 36.883 1.00 19.62 54 VAL I C 1
ATOM 7281 O O . VAL I 1 54 ? -15.867 -14.761 37.847 1.00 16.73 54 VAL I O 1
ATOM 7285 N N . LYS I 1 55 ? -14.377 -16.227 37.007 1.00 19.54 55 LYS I N 1
ATOM 7286 C CA . LYS I 1 55 ? -14.082 -16.821 38.305 1.00 19.72 55 LYS I CA 1
ATOM 7287 C C . LYS I 1 55 ? -12.590 -16.967 38.544 1.00 18.93 55 LYS I C 1
ATOM 7288 O O . LYS I 1 55 ? -11.805 -17.085 37.602 1.00 16.42 55 LYS I O 1
ATOM 7294 N N . VAL I 1 56 ? -12.215 -16.941 39.820 1.00 19.05 56 VAL I N 1
ATOM 7295 C CA . VAL I 1 56 ? -10.838 -17.136 40.241 1.00 18.08 56 VAL I CA 1
ATOM 7296 C C . VAL I 1 56 ? -10.950 -18.306 41.213 1.00 19.12 56 VAL I C 1
ATOM 7297 O O . VAL I 1 56 ? -12.030 -18.565 41.742 1.00 17.06 56 VAL I O 1
ATOM 7301 N N . ASN I 1 57 ? -9.852 -19.016 41.448 1.00 20.93 57 ASN I N 1
ATOM 7302 C CA . ASN I 1 57 ? -9.896 -20.185 42.317 1.00 23.00 57 ASN I CA 1
ATOM 7303 C C . ASN I 1 57 ? -9.432 -19.976 43.755 1.00 23.53 57 ASN I C 1
ATOM 7304 O O . ASN I 1 57 ? -9.529 -20.895 44.562 1.00 24.08 57 ASN I O 1
ATOM 7309 N N . SER I 1 58 ? -8.927 -18.790 44.080 1.00 23.52 58 SER I N 1
ATOM 7310 C CA . SER I 1 58 ? -8.438 -18.549 45.434 1.00 23.79 58 SER I CA 1
ATOM 7311 C C . SER I 1 58 ? -8.435 -17.077 45.826 1.00 24.46 58 SER I C 1
ATOM 7312 O O . SER I 1 58 ? -8.548 -16.187 44.980 1.00 22.02 58 SER I O 1
ATOM 7315 N N . GLU I 1 59 ? -8.280 -16.837 47.120 1.00 23.50 59 GLU I N 1
ATOM 7316 C CA . GLU I 1 59 ? -8.252 -15.484 47.649 1.00 25.31 59 GLU I CA 1
ATOM 7317 C C . GLU I 1 59 ? -7.132 -14.673 47.015 1.00 24.54 59 GLU I C 1
ATOM 7318 O O . GLU I 1 59 ? -7.339 -13.526 46.627 1.00 23.30 59 GLU I O 1
ATOM 7324 N N . LYS I 1 60 ? -5.947 -15.269 46.906 1.00 24.67 60 LYS I N 1
ATOM 7325 C CA . LYS I 1 60 ? -4.808 -14.578 46.313 1.00 22.66 60 LYS I CA 1
ATOM 7326 C C . LYS I 1 60 ? -5.035 -14.189 44.849 1.00 24.18 60 LYS I C 1
ATOM 7327 O O . LYS I 1 60 ? -4.609 -13.122 44.419 1.00 23.94 60 LYS I O 1
ATOM 7333 N N . GLU I 1 61 ? -5.683 -15.056 44.079 1.00 22.61 61 GLU I N 1
ATOM 7334 C CA . GLU I 1 61 ? -5.938 -14.730 42.685 1.00 23.29 61 GLU I CA 1
ATOM 7335 C C . GLU I 1 61 ? -6.899 -13.543 42.667 1.00 21.90 61 GLU I C 1
ATOM 7336 O O . GLU I 1 61 ? -6.668 -12.569 41.965 1.00 22.12 61 GLU I O 1
ATOM 7342 N N . LEU I 1 62 ? -7.969 -13.629 43.454 1.00 21.15 62 LEU I N 1
ATOM 7343 C CA . LEU I 1 62 ? -8.950 -12.549 43.529 1.00 21.61 62 LEU I CA 1
ATOM 7344 C C . LEU I 1 62 ? -8.227 -11.248 43.894 1.00 23.13 62 LEU I C 1
ATOM 7345 O O . LEU I 1 62 ? -8.329 -10.235 43.188 1.00 21.36 62 LEU I O 1
ATOM 7350 N N . ILE I 1 63 ? -7.494 -11.293 45.002 1.00 24.03 63 ILE I N 1
ATOM 7351 C CA . ILE I 1 63 ? -6.729 -10.145 45.485 1.00 26.67 63 ILE I CA 1
ATOM 7352 C C . ILE I 1 63 ? -5.797 -9.588 44.409 1.00 26.24 63 ILE I C 1
ATOM 7353 O O . ILE I 1 63 ? -5.694 -8.378 44.233 1.00 25.14 63 ILE I O 1
ATOM 7358 N N . ASP I 1 64 ? -5.116 -10.476 43.700 1.00 27.82 64 ASP I N 1
ATOM 7359 C CA . ASP I 1 64 ? -4.185 -10.066 42.658 1.00 29.19 64 ASP I CA 1
ATOM 7360 C C . ASP I 1 64 ? -4.884 -9.334 41.515 1.00 28.81 64 ASP I C 1
ATOM 7361 O O . ASP I 1 64 ? -4.374 -8.336 41.017 1.00 27.72 64 ASP I O 1
ATOM 7366 N N . ILE I 1 65 ? -6.047 -9.830 41.098 1.00 27.85 65 ILE I N 1
ATOM 7367 C CA . ILE I 1 65 ? -6.792 -9.183 40.021 1.00 27.40 65 ILE I CA 1
ATOM 7368 C C . ILE I 1 65 ? -7.152 -7.760 40.441 1.00 26.29 65 ILE I C 1
ATOM 7369 O O . ILE I 1 65 ? -6.951 -6.812 39.684 1.00 26.70 65 ILE I O 1
ATOM 7374 N N . TYR I 1 66 ? -7.672 -7.623 41.658 1.00 25.50 66 TYR I N 1
ATOM 7375 C CA . TYR I 1 66 ? -8.060 -6.324 42.193 1.00 26.68 66 TYR I CA 1
ATOM 7376 C C . TYR I 1 66 ? -6.885 -5.363 42.321 1.00 28.95 66 TYR I C 1
ATOM 7377 O O . TYR I 1 66 ? -6.969 -4.217 41.873 1.00 29.87 66 TYR I O 1
ATOM 7386 N N . ASN I 1 67 ? -5.803 -5.834 42.943 1.00 28.90 67 ASN I N 1
ATOM 7387 C CA . ASN I 1 67 ? -4.607 -5.022 43.152 1.00 31.82 67 ASN I CA 1
ATOM 7388 C C . ASN I 1 67 ? -4.050 -4.517 41.826 1.00 32.50 67 ASN I C 1
ATOM 7389 O O . ASN I 1 67 ? -3.590 -3.380 41.727 1.00 33.69 67 ASN I O 1
ATOM 7394 N N . LYS I 1 68 ? -4.095 -5.362 40.805 1.00 33.11 68 LYS I N 1
ATOM 7395 C CA . LYS I 1 68 ? -3.608 -4.979 39.488 1.00 35.31 68 LYS I CA 1
ATOM 7396 C C . LYS I 1 68 ? -4.482 -3.861 38.921 1.00 37.52 68 LYS I C 1
ATOM 7397 O O . LYS I 1 68 ? -3.980 -2.827 38.483 1.00 38.15 68 LYS I O 1
ATOM 7403 N N . ALA I 1 69 ? -5.793 -4.075 38.919 1.00 37.58 69 ALA I N 1
ATOM 7404 C CA . ALA I 1 69 ? -6.715 -3.070 38.409 1.00 37.77 69 ALA I CA 1
ATOM 7405 C C . ALA I 1 69 ? -6.414 -1.719 39.049 1.00 39.07 69 ALA I C 1
ATOM 7406 O O . ALA I 1 69 ? -6.358 -0.703 38.356 1.00 40.80 69 ALA I O 1
ATOM 7408 N N . ARG I 1 70 ? -6.229 -1.708 40.369 1.00 38.94 70 ARG I N 1
ATOM 7409 C CA . ARG I 1 70 ? -5.920 -0.473 41.083 1.00 40.21 70 ARG I CA 1
ATOM 7410 C C . ARG I 1 70 ? -4.638 0.099 40.514 1.00 42.70 70 ARG I C 1
ATOM 7411 O O . ARG I 1 70 ? -4.461 1.315 40.439 1.00 44.21 70 ARG I O 1
ATOM 7419 N N . SER I 1 71 ? -3.739 -0.794 40.121 1.00 44.47 71 SER I N 1
ATOM 7420 C CA . SER I 1 71 ? -2.471 -0.398 39.536 1.00 45.89 71 SER I CA 1
ATOM 7421 C C . SER I 1 71 ? -2.757 0.438 38.294 1.00 45.73 71 SER I C 1
ATOM 7422 O O . SER I 1 71 ? -2.279 1.563 38.174 1.00 46.43 71 SER I O 1
ATOM 7425 N N . GLU I 1 72 ? -3.555 -0.119 37.387 1.00 46.49 72 GLU I N 1
ATOM 7426 C CA . GLU I 1 72 ? -3.924 0.553 36.141 1.00 46.01 72 GLU I CA 1
ATOM 7427 C C . GLU I 1 72 ? -4.857 1.739 36.373 1.00 44.17 72 GLU I C 1
ATOM 7428 O O . GLU I 1 72 ? -5.253 2.417 35.426 1.00 44.18 72 GLU I O 1
ATOM 7434 N N . GLY I 1 73 ? -5.216 1.974 37.630 1.00 42.32 73 GLY I N 1
ATOM 7435 C CA . GLY I 1 73 ? -6.106 3.074 37.956 1.00 39.65 73 GLY I CA 1
ATOM 7436 C C . GLY I 1 73 ? -7.496 2.946 37.354 1.00 38.15 73 GLY I C 1
ATOM 7437 O O . GLY I 1 73 ? -8.127 3.951 37.026 1.00 36.62 73 GLY I O 1
ATOM 7438 N N . LEU I 1 74 ? -7.979 1.715 37.207 1.00 36.53 74 LEU I N 1
ATOM 7439 C CA . LEU I 1 74 ? -9.303 1.479 36.641 1.00 32.81 74 LEU I CA 1
ATOM 7440 C C . LEU I 1 74 ? -10.335 1.435 37.749 1.00 31.72 74 LEU I C 1
ATOM 7441 O O . LEU I 1 74 ? -10.008 1.156 38.904 1.00 32.19 74 LEU I O 1
ATOM 7446 N N . PRO I 1 75 ? -11.601 1.726 37.422 1.00 29.22 75 PRO I N 1
ATOM 7447 C CA . PRO I 1 75 ? -12.603 1.677 38.484 1.00 27.68 75 PRO I CA 1
ATOM 7448 C C . PRO I 1 75 ? -12.691 0.220 38.916 1.00 25.92 75 PRO I C 1
ATOM 7449 O O . PRO I 1 75 ? -12.654 -0.681 38.077 1.00 26.00 75 PRO I O 1
ATOM 7453 N N . CYS I 1 76 ? -12.804 -0.024 40.210 1.00 25.82 76 CYS I N 1
ATOM 7454 C CA . CYS I 1 76 ? -12.897 -1.397 40.667 1.00 23.91 76 CYS I CA 1
ATOM 7455 C C . CYS I 1 76 ? -13.316 -1.448 42.113 1.00 24.60 76 CYS I C 1
ATOM 7456 O O . CYS I 1 76 ? -13.462 -0.411 42.770 1.00 25.82 76 CYS I O 1
ATOM 7459 N N . SER I 1 77 ? -13.528 -2.666 42.600 1.00 20.71 77 SER I N 1
ATOM 7460 C CA . SER I 1 77 ? -13.917 -2.875 43.980 1.00 18.55 77 SER I CA 1
ATOM 7461 C C . SER I 1 77 ? -13.540 -4.288 44.398 1.00 18.06 77 SER I C 1
ATOM 7462 O O . SER I 1 77 ? -13.259 -5.136 43.561 1.00 14.83 77 SER I O 1
ATOM 7465 N N . ILE I 1 78 ? -13.489 -4.514 45.702 1.00 17.86 78 ILE I N 1
ATOM 7466 C CA . ILE I 1 78 ? -13.242 -5.842 46.224 1.00 17.61 78 ILE I CA 1
ATOM 7467 C C . ILE I 1 78 ? -14.192 -5.865 47.393 1.00 18.52 78 ILE I C 1
ATOM 7468 O O . ILE I 1 78 ? -14.350 -4.864 48.095 1.00 21.44 78 ILE I O 1
ATOM 7473 N N . ILE I 1 79 ? -14.862 -6.989 47.579 1.00 18.63 79 ILE I N 1
ATOM 7474 C CA . ILE I 1 79 ? -15.849 -7.101 48.627 1.00 18.31 79 ILE I CA 1
ATOM 7475 C C . ILE I 1 79 ? -15.408 -7.976 49.786 1.00 19.81 79 ILE I C 1
ATOM 7476 O O . ILE I 1 79 ? -14.740 -8.985 49.599 1.00 20.97 79 ILE I O 1
ATOM 7481 N N . ARG I 1 80 ? -15.767 -7.568 50.993 1.00 21.30 80 ARG I N 1
ATOM 7482 C CA . ARG I 1 80 ? -15.438 -8.351 52.166 1.00 24.49 80 ARG I CA 1
ATOM 7483 C C . ARG I 1 80 ? -16.760 -8.623 52.846 1.00 25.60 80 ARG I C 1
ATOM 7484 O O . ARG I 1 80 ? -17.422 -7.702 53.313 1.00 25.58 80 ARG I O 1
ATOM 7492 N N . ASP I 1 81 ? -17.148 -9.890 52.888 1.00 27.35 81 ASP I N 1
ATOM 7493 C CA . ASP I 1 81 ? -18.405 -10.276 53.503 1.00 31.55 81 ASP I CA 1
ATOM 7494 C C . ASP I 1 81 ? -18.186 -10.641 54.969 1.00 32.93 81 ASP I C 1
ATOM 7495 O O . ASP I 1 81 ? -17.361 -11.491 55.288 1.00 34.44 81 ASP I O 1
ATOM 7500 N N . ALA I 1 82 ? -18.933 -9.991 55.854 1.00 35.98 82 ALA I N 1
ATOM 7501 C CA . ALA I 1 82 ? -18.822 -10.228 57.289 1.00 38.69 82 ALA I CA 1
ATOM 7502 C C . ALA I 1 82 ? -19.290 -11.620 57.689 1.00 41.27 82 ALA I C 1
ATOM 7503 O O . ALA I 1 82 ? -20.127 -12.226 57.020 1.00 41.46 82 ALA I O 1
ATOM 7505 N N . GLY I 1 83 ? -18.741 -12.125 58.788 1.00 43.74 83 GLY I N 1
ATOM 7506 C CA . GLY I 1 83 ? -19.131 -13.438 59.263 1.00 45.35 83 GLY I CA 1
ATOM 7507 C C . GLY I 1 83 ? -20.451 -13.369 60.006 1.00 45.49 83 GLY I C 1
ATOM 7508 O O . GLY I 1 83 ? -20.884 -12.288 60.406 1.00 47.21 83 GLY I O 1
ATOM 7509 N N . GLN I 1 86 ? -21.793 -17.446 64.156 1.00 55.46 86 GLN I N 1
ATOM 7510 C CA . GLN I 1 86 ? -20.848 -18.493 64.522 1.00 55.14 86 GLN I CA 1
ATOM 7511 C C . GLN I 1 86 ? -19.454 -17.931 64.830 1.00 54.81 86 GLN I C 1
ATOM 7512 O O . GLN I 1 86 ? -18.443 -18.619 64.768 1.00 55.00 86 GLN I O 1
ATOM 7518 N N . LEU I 1 87 ? -19.436 -16.611 65.149 1.00 54.43 87 LEU I N 1
ATOM 7519 C CA . LEU I 1 87 ? -18.174 -15.922 65.416 1.00 53.62 87 LEU I CA 1
ATOM 7520 C C . LEU I 1 87 ? -17.085 -16.359 64.443 1.00 53.37 87 LEU I C 1
ATOM 7521 O O . LEU I 1 87 ? -15.956 -16.672 64.801 1.00 53.40 87 LEU I O 1
ATOM 7526 N N . GLU I 1 88 ? -17.527 -16.431 63.170 1.00 51.94 88 GLU I N 1
ATOM 7527 C CA . GLU I 1 88 ? -16.650 -16.766 62.065 1.00 49.92 88 GLU I CA 1
ATOM 7528 C C . GLU I 1 88 ? -16.095 -15.481 61.456 1.00 46.95 88 GLU I C 1
ATOM 7529 O O . GLU I 1 88 ? -16.748 -14.448 61.459 1.00 46.81 88 GLU I O 1
ATOM 7535 N N . PRO I 1 89 ? -14.863 -15.527 60.926 1.00 44.11 89 PRO I N 1
ATOM 7536 C CA . PRO I 1 89 ? -14.246 -14.336 60.331 1.00 41.87 89 PRO I CA 1
ATOM 7537 C C . PRO I 1 89 ? -14.809 -13.971 58.952 1.00 39.85 89 PRO I C 1
ATOM 7538 O O . PRO I 1 89 ? -15.323 -14.831 58.228 1.00 38.68 89 PRO I O 1
ATOM 7542 N N . GLY I 1 90 ? -14.704 -12.692 58.599 1.00 37.25 90 GLY I N 1
ATOM 7543 C CA . GLY I 1 90 ? -15.190 -12.229 57.310 1.00 33.66 90 GLY I CA 1
ATOM 7544 C C . GLY I 1 90 ? -14.437 -12.892 56.172 1.00 32.49 90 GLY I C 1
ATOM 7545 O O . GLY I 1 90 ? -13.421 -13.554 56.401 1.00 31.79 90 GLY I O 1
ATOM 7546 N N . THR I 1 91 ? -14.917 -12.705 54.946 1.00 29.50 91 THR I N 1
ATOM 7547 C CA . THR I 1 91 ? -14.285 -13.314 53.782 1.00 27.85 91 THR I CA 1
ATOM 7548 C C . THR I 1 91 ? -14.280 -12.399 52.550 1.00 24.83 91 THR I C 1
ATOM 7549 O O . THR I 1 91 ? -15.231 -11.649 52.327 1.00 23.16 91 THR I O 1
ATOM 7553 N N . LEU I 1 92 ? -13.208 -12.462 51.761 1.00 21.68 92 LEU I N 1
ATOM 7554 C CA . LEU I 1 92 ? -13.115 -11.681 50.525 1.00 21.47 92 LEU I CA 1
ATOM 7555 C C . LEU I 1 92 ? -13.798 -12.579 49.485 1.00 22.27 92 LEU I C 1
ATOM 7556 O O . LEU I 1 92 ? -13.330 -13.687 49.219 1.00 23.08 92 LEU I O 1
ATOM 7561 N N . THR I 1 93 ? -14.897 -12.105 48.902 1.00 20.04 93 THR I N 1
ATOM 7562 C CA . THR I 1 93 ? -15.676 -12.926 47.976 1.00 18.87 93 THR I CA 1
ATOM 7563 C C . THR I 1 93 ? -15.735 -12.563 46.506 1.00 20.03 93 THR I C 1
ATOM 7564 O O . THR I 1 93 ? -15.827 -13.446 45.646 1.00 19.59 93 THR I O 1
ATOM 7568 N N . ALA I 1 94 ? -15.713 -11.273 46.205 1.00 18.28 94 ALA I N 1
ATOM 7569 C CA . ALA I 1 94 ? -15.827 -10.865 44.823 1.00 15.87 94 ALA I CA 1
ATOM 7570 C C . ALA I 1 94 ? -15.136 -9.567 44.482 1.00 15.90 94 ALA I C 1
ATOM 7571 O O . ALA I 1 94 ? -14.817 -8.745 45.353 1.00 15.75 94 ALA I O 1
ATOM 7573 N N . VAL I 1 95 ? -14.930 -9.394 43.184 1.00 14.39 95 VAL I N 1
ATOM 7574 C CA . VAL I 1 95 ? -14.283 -8.218 42.636 1.00 15.40 95 VAL I CA 1
ATOM 7575 C C . VAL I 1 95 ? -14.989 -7.811 41.359 1.00 15.02 95 VAL I C 1
ATOM 7576 O O . VAL I 1 95 ? -15.473 -8.663 40.624 1.00 9.75 95 VAL I O 1
ATOM 7580 N N . ALA I 1 96 ? -15.047 -6.508 41.102 1.00 14.07 96 ALA I N 1
ATOM 7581 C CA . ALA I 1 96 ? -15.646 -6.004 39.873 1.00 12.52 96 ALA I CA 1
ATOM 7582 C C . ALA I 1 96 ? -14.684 -4.961 39.312 1.00 15.82 96 ALA I C 1
ATOM 7583 O O . ALA I 1 96 ? -14.095 -4.170 40.061 1.00 16.43 96 ALA I O 1
ATOM 7585 N N . ILE I 1 97 ? -14.502 -4.978 37.997 1.00 16.99 97 ILE I N 1
ATOM 7586 C CA . ILE I 1 97 ? -13.607 -4.038 37.337 1.00 17.37 97 ILE I CA 1
ATOM 7587 C C . ILE I 1 97 ? -14.360 -3.352 36.208 1.00 18.36 97 ILE I C 1
ATOM 7588 O O . ILE I 1 97 ? -14.961 -4.008 35.369 1.00 20.03 97 ILE I O 1
ATOM 7593 N N . GLY I 1 98 ? -14.329 -2.026 36.194 1.00 20.25 98 GLY I N 1
ATOM 7594 C CA . GLY I 1 98 ? -15.013 -1.295 35.148 1.00 21.28 98 GLY I CA 1
ATOM 7595 C C . GLY I 1 98 ? -16.248 -0.608 35.678 1.00 22.25 98 GLY I C 1
ATOM 7596 O O . GLY I 1 98 ? -16.411 -0.485 36.885 1.00 21.84 98 GLY I O 1
ATOM 7597 N N . PRO I 1 99 ? -17.146 -0.153 34.795 1.00 23.89 99 PRO I N 1
ATOM 7598 C CA . PRO I 1 99 ? -17.028 -0.272 33.342 1.00 25.30 99 PRO I CA 1
ATOM 7599 C C . PRO I 1 99 ? -15.838 0.496 32.795 1.00 27.47 99 PRO I C 1
ATOM 7600 O O . PRO I 1 99 ? -15.393 1.462 33.402 1.00 26.59 99 PRO I O 1
ATOM 7604 N N . GLU I 1 100 ? -15.338 0.042 31.651 1.00 30.11 100 GLU I N 1
ATOM 7605 C CA . GLU I 1 100 ? -14.200 0.644 30.966 1.00 36.00 100 GLU I CA 1
ATOM 7606 C C . GLU I 1 100 ? -14.153 0.036 29.579 1.00 38.76 100 GLU I C 1
ATOM 7607 O O . GLU I 1 100 ? -14.936 -0.863 29.275 1.00 40.07 100 GLU I O 1
ATOM 7613 N N . LYS I 1 101 ? -13.246 0.522 28.735 1.00 41.47 101 LYS I N 1
ATOM 7614 C CA . LYS I 1 101 ? -13.130 -0.037 27.391 1.00 44.18 101 LYS I CA 1
ATOM 7615 C C . LYS I 1 101 ? -12.680 -1.482 27.524 1.00 45.99 101 LYS I C 1
ATOM 7616 O O . LYS I 1 101 ? -11.867 -1.811 28.377 1.00 45.47 101 LYS I O 1
ATOM 7622 N N . ASP I 1 102 ? -13.282 -2.357 26.690 1.00 47.73 102 ASP I N 1
ATOM 7623 C CA . ASP I 1 102 ? -12.969 -3.778 26.793 1.00 50.43 102 ASP I CA 1
ATOM 7624 C C . ASP I 1 102 ? -11.450 -4.010 26.932 1.00 51.52 102 ASP I C 1
ATOM 7625 O O . ASP I 1 102 ? -10.969 -4.637 27.868 1.00 52.50 102 ASP I O 1
ATOM 7630 N N . GLU I 1 103 ? -10.709 -3.527 25.901 1.00 52.55 103 GLU I N 1
ATOM 7631 C CA . GLU I 1 103 ? -9.253 -3.738 25.834 1.00 52.08 103 GLU I CA 1
ATOM 7632 C C . GLU I 1 103 ? -8.553 -3.520 27.188 1.00 50.58 103 GLU I C 1
ATOM 7633 O O . GLU I 1 103 ? -7.834 -4.382 27.672 1.00 51.73 103 GLU I O 1
ATOM 7639 N N . LYS I 1 104 ? -8.758 -2.359 27.800 1.00 48.83 104 LYS I N 1
ATOM 7640 C CA . LYS I 1 104 ? -8.107 -2.051 29.072 1.00 47.87 104 LYS I CA 1
ATOM 7641 C C . LYS I 1 104 ? -8.412 -3.069 30.166 1.00 47.25 104 LYS I C 1
ATOM 7642 O O . LYS I 1 104 ? -7.574 -3.332 31.035 1.00 46.07 104 LYS I O 1
ATOM 7648 N N . ILE I 1 105 ? -9.611 -3.639 30.118 1.00 45.97 105 ILE I N 1
ATOM 7649 C CA . ILE I 1 105 ? -10.025 -4.623 31.106 1.00 46.02 105 ILE I CA 1
ATOM 7650 C C . ILE I 1 105 ? -9.484 -6.000 30.752 1.00 46.92 105 ILE I C 1
ATOM 7651 O O . ILE I 1 105 ? -8.996 -6.731 31.620 1.00 45.94 105 ILE I O 1
ATOM 7656 N N . ASP I 1 106 ? -9.567 -6.343 29.470 1.00 47.56 106 ASP I N 1
ATOM 7657 C CA . ASP I 1 106 ? -9.089 -7.633 28.995 1.00 49.50 106 ASP I CA 1
ATOM 7658 C C . ASP I 1 106 ? -7.627 -7.854 29.362 1.00 49.19 106 ASP I C 1
ATOM 7659 O O . ASP I 1 106 ? -7.189 -8.989 29.555 1.00 50.27 106 ASP I O 1
ATOM 7664 N N . LYS I 1 107 ? -6.868 -6.771 29.463 1.00 48.53 107 LYS I N 1
ATOM 7665 C CA . LYS I 1 107 ? -5.460 -6.892 29.807 1.00 48.83 107 LYS I CA 1
ATOM 7666 C C . LYS I 1 107 ? -5.295 -7.592 31.149 1.00 47.92 107 LYS I C 1
ATOM 7667 O O . LYS I 1 107 ? -4.323 -8.316 31.366 1.00 49.28 107 LYS I O 1
ATOM 7673 N N . ILE I 1 108 ? -6.254 -7.380 32.042 1.00 45.80 108 ILE I N 1
ATOM 7674 C CA . ILE I 1 108 ? -6.206 -7.970 33.375 1.00 44.44 108 ILE I CA 1
ATOM 7675 C C . ILE I 1 108 ? -6.968 -9.291 33.501 1.00 43.17 108 ILE I C 1
ATOM 7676 O O . ILE I 1 108 ? -6.432 -10.282 34.004 1.00 42.15 108 ILE I O 1
ATOM 7681 N N . THR I 1 109 ? -8.214 -9.296 33.032 1.00 41.43 109 THR I N 1
ATOM 7682 C CA . THR I 1 109 ? -9.080 -10.468 33.134 1.00 39.46 109 THR I CA 1
ATOM 7683 C C . THR I 1 109 ? -9.278 -11.286 31.865 1.00 37.90 109 THR I C 1
ATOM 7684 O O . THR I 1 109 ? -10.016 -12.267 31.873 1.00 37.98 109 THR I O 1
ATOM 7688 N N . GLY I 1 110 ? -8.614 -10.896 30.784 1.00 38.16 110 GLY I N 1
ATOM 7689 C CA . GLY I 1 110 ? -8.773 -11.602 29.525 1.00 38.10 110 GLY I CA 1
ATOM 7690 C C . GLY I 1 110 ? -8.479 -13.089 29.526 1.00 38.89 110 GLY I C 1
ATOM 7691 O O . GLY I 1 110 ? -8.968 -13.821 28.665 1.00 40.45 110 GLY I O 1
ATOM 7692 N N . HIS I 1 111 ? -7.692 -13.539 30.494 1.00 39.78 111 HIS I N 1
ATOM 7693 C CA . HIS I 1 111 ? -7.303 -14.943 30.591 1.00 39.36 111 HIS I CA 1
ATOM 7694 C C . HIS I 1 111 ? -8.190 -15.769 31.526 1.00 38.94 111 HIS I C 1
ATOM 7695 O O . HIS I 1 111 ? -8.147 -17.001 31.508 1.00 38.56 111 HIS I O 1
ATOM 7702 N N . LEU I 1 112 ? -8.986 -15.090 32.346 1.00 36.27 112 LEU I N 1
ATOM 7703 C CA . LEU I 1 112 ? -9.856 -15.773 33.292 1.00 35.04 112 LEU I CA 1
ATOM 7704 C C . LEU I 1 112 ? -10.996 -16.534 32.632 1.00 33.34 112 LEU I C 1
ATOM 7705 O O . LEU I 1 112 ? -11.542 -16.107 31.614 1.00 33.66 112 LEU I O 1
ATOM 7710 N N . LYS I 1 113 ? -11.348 -17.670 33.222 1.00 32.33 113 LYS I N 1
ATOM 7711 C CA . LYS I 1 113 ? -12.436 -18.491 32.706 1.00 31.14 113 LYS I CA 1
ATOM 7712 C C . LYS I 1 113 ? -13.763 -17.946 33.192 1.00 28.12 113 LYS I C 1
ATOM 7713 O O . LYS I 1 113 ? -13.863 -17.432 34.306 1.00 26.16 113 LYS I O 1
ATOM 7719 N N . LEU I 1 114 ? -14.778 -18.053 32.347 1.00 27.02 114 LEU I N 1
ATOM 7720 C CA . LEU I 1 114 ? -16.107 -17.587 32.697 1.00 25.17 114 LEU I CA 1
ATOM 7721 C C . LEU I 1 114 ? -16.610 -18.446 33.851 1.00 24.34 114 LEU I C 1
ATOM 7722 O O . LEU I 1 114 ? -16.255 -19.623 33.955 1.00 22.90 114 LEU I O 1
ATOM 7727 N N . LEU I 1 115 ? -17.424 -17.854 34.722 1.00 21.76 115 LEU I N 1
ATOM 7728 C CA . LEU I 1 115 ? -17.968 -18.573 35.866 1.00 21.89 115 LEU I CA 1
ATOM 7729 C C . LEU I 1 115 ? -19.023 -19.563 35.390 1.00 23.99 115 LEU I C 1
ATOM 7730 O O . LEU I 1 115 ? -19.797 -19.192 34.486 1.00 23.35 115 LEU I O 1
#

Radius of gyration: 32.01 Å; Cα contacts (8 Å, |Δi|>4): 2303; chains: 9; bounding box: 95×76×68 Å

Organism: Methanocaldococcus jannaschii (strain ATCC 43067 / DSM 2661 / JAL-1 / JCM 10045 / NBRC 100440) (NCBI:txid243232)

CATH classification: 3.40.1490.10

Nearest PDB structures (foldseek):
  2zv3-assembly5_I-2  TM=1.009E+00  e=1.361E-23  Methanocaldococcus jannaschii DSM 2661
  2zv3-assembly3_F  TM=9.943E-01  e=1.188E-21  Methanocaldococcus jannaschii DSM 2661
  2zv3-assembly4_G  TM=9.800E-01  e=1.148E-20  Methanocaldococcus jannaschii DSM 2661
  2zv3-assembly2_C  TM=9.906E-01  e=2.733E-20  Methanocaldococcus jannaschii DSM 2661
  1q7s-assembly3_B  TM=9.297E-01  e=5.836E-13  Homo sapiens

B-factor: mean 32.66, std 14.46, range [1.82, 85.8]

Secondary structure (DSSP, 8-state):
-EEEEEEESSS---HHHHHHHHHHHHHHHHHHHHHH-HHHHHHHHHTT--EEEEEESSHHHHHHHHHHHHHHT--EEEEEE--EEEEEEEEEE-HHHHHHHHTTSPB-/-EEEEEEESSS---HHHHHHHHHHHHHHHHHHHHHH-HHHHHHHHHTT--EEEEEESSHHHHHHHHHHHHTTT--EEEEEE--SSTTS--EEEEEEEEEE-HHHHHHHHTTSPB-/-EEEEEEESSS---HHHHHHHHHHHHHHHHHHHHHH-HHHHHHHHHTT--EEEEEESSHHHHHHHHHHHHHTT--EEEEEE-----EEEEEEEEEE-HHHHHHHHTTSPB-/-EEEEEEESSS---HHHHHHHHHHHHHHHHHHHHHHSHHHHHHHHHTT--EEEEEESSHHHHHHHHHHHHHTT--EEEEEE--SSTTS--EEEEEEEEEE-HHHHHHHHTTSPB-/-EEEEEEESSS---HHHHHHHHHHHHHHHHHHHHHH-HHHHHHHHHTT--EEEEEESSHHHHHHHHHHHHHTT--EEEEEE--SSTTS--EEEEEEEEEE-HHHHHHHHTTSPB-/-EEEEEEESSS---HHHHHHHHHHHHHHHHHHHHHH-HHHHHHHHHTT--EEEEEESSHHHHHHHHHHHHHTT--EEEEEE--SSSSS--EEEEEEEEEE-HHHHHHHHTTSPB-/-EEEEEEESSS---HHHHHHHHHHHHHHHHHHHHHH-TTHHHHHHTTTT-EEEEEESSHHHHHHHHHHHHHTT--EEEEE------EEEEEEEEE-HHHHHHHHTTSEE-/--EEEEEESSS---HHHHHHHHHHHHHHHHHGGGG--HHHHHHTT--EEEEEESSHHHHHHHHHHHTTTT-SEEEEEE-S-SSSPTTEEEEEEE-----PPB-/-EEEEEEESSS---HHHHHHHHHHHHHHHHHHHHHH-HHHHHHHHHTT--EEEEEESSHHHHHHHHHHHHHTT--EEEEEE----PPPEEEEEEEEEE-HHHHHHHHTTSPB-

Solvent-accessible surface area: 43052 Å² total; per-residue (Å²): 41,22,0,2,0,0,0,14,65,72,61,63,16,44,59,10,78,3,1,10,10,0,0,24,0,0,0,62,0,0,13,24,2,46,171,118,74,66,199,23,1,35,62,1,4,101,107,39,14,104,14,35,10,7,56,0,94,42,66,151,50,0,57,55,9,39,76,113,0,97,92,75,60,7,12,1,7,48,16,164,34,125,83,30,38,0,0,0,0,0,0,3,39,117,48,110,104,0,58,138,3,5,50,126,20,136,82,45,57,25,0,5,0,0,0,20,8,61,60,62,19,44,89,10,90,3,1,10,4,0,0,27,0,0,0,8,0,2,3,0,0,78,112,90,46,54,183,8,2,70,55,1,42,167,100,47,13,105,12,31,8,5,18,1,28,43,28,148,42,0,3,52,4,1,30,77,0,73,88,97,60,7,3,1,0,3,12,46,29,37,7,104,26,22,52,51,18,6,39,5,2,0,0,0,0,0,1,13,78,54,135,88,0,63,163,3,4,51,110,17,103,114,29,36,23,0,4,0,0,0,14,58,66,64,78,18,40,78,12,88,4,1,9,4,0,0,28,0,0,0,7,0,2,0,6,0,56,123,107,33,70,179,9,4,80,47,1,40,177,113,46,14,111,10,34,9,8,36,1,82,40,22,120,60,0,0,46,7,3,15,90,0,63,89,50,49,3,6,1,1,1,9,48,41,54,54,243,107,14,24,0,2,0,0,0,0,0,1,23,108,46,121,102,0,48,78,6,6,42,63,19,76,72,45,36,25,0,2,0,0,0,15,48,64,29,13,4,24,86,11,70,2,1,9,6,0,0,25,0,0,0,62,0,0,54,12,0,55,188,93,57,77,180,15,0,40,55,1,8,148,98,43,12,93,16,44,9,7,46,0,77,44,80,146,56,0,62,41,4,44,80,88,0,87,100,106,55,3,3,2,10,49,16,154,13,77,26,106,64,150,47,44,113,17,26,28,1,0,0,0,0,0,1,13,128,40,121,98,0,52,153,6,6,57,124,20,143,129,39,48,23,0,1,0,0,0,18,52,63,65,79,19,41,75,7,81,2,1,8,4,0,1,24,0,0,0,64,0,0,47,30,2,50,203,98,72,52,154,20,0,21,60,0,3,134,90,40,13,88,17,41,9,5,50,2,90,43,84,144,61,0,63,58,8,41,74,110,0,91,96,88,45,2,10,2,9,52,18,153,32,81,30,186,72,170,147,123,98,19,41,32,2,0,0,0,0,0,2,34,115,42,128,83,0,59,178,2,7,54,124,17,150,128,44,28,23,0,2,0,0,0,18,50,58,65,74,19,44,75,8,86,3,1,8,5,0,0,24,0,0,0,6,0,4,0,8,1,52,97,103,68,75,202,11,4,66,71,0,50,184,113,48,12,93,16,39,8,4,48,4,81,40,28,135,68,0,1,43,5,2,43,101,0,75,96,108,52,7,7,2,0,3,8,44,36,40,10,137,82,2,115,69,4,8,30,4,4,0,0,0,0,0,2,18,112,45,88,76,0,51,156,15,7,46,178,35,143,124,38,36,28,0,3,0,0,0,9,57,66,66,76,20,44,80,7,57,3,2,11,15,0,0,28,0,0,2,62,0,4,60,23,0,76,119,65,67,66,128,11,0,68,64,0,46,195,99,55,12,108,14,30,9,6,29,3,83,28,73,112,13,0,51,52,14,41,73,89,0,68,48,31,9,4,1,1,7,54,18,141,44,87,83,181,33,33,31,3,0,0,0,0,0,0,15,106,20,56,48,0,14,169,10,5,44,47,16,38,60,38,76,77,0,28,0,0,0,20,60,67,51,65,10,24,79,11,81,2,1,11,19,0,0,23,0,0,2,68,0,20,53,33,12,179,137,91,42,15,96,68,0,51,190,95,50,10,111,15,22,8,6,58,1,86,26,76,152,64,0,54,82,24,45,92,125,1,130,78,137,24,66,3,2,6,49,26,150,15,87,18,150,72,128,17,134,103,19,10,36,0,0,0,0,39,2,0,88,120,177,45,141,119,40,39,19,0,3,3,0,3,18,71,66,62,77,25,44,186,56,82,33,114,46,3,4,26,91,0,42,96,42,0,46,89,8,3,104,121,78,76,69,195,30,4,73,71,4,80,180,76,52,74,106,73,28,62,6,54,0,102,45,26,113,54,0,0,57,8,2,26,89,0,50,93,99,46,6,7,1,1,0,11,54,34,44,29,148,30,69,20,10,44,2,3,0,0,0,0,0,3,25,115,48,117,70,0,56,150,1,7,52,126,19,154,122,94

Foldseek 3Di:
DEKEKEFAPQVVDDPVRRCVLSVVFVVQLLVQVCVPCVPLSVVCVVVPRHYFYFYDHDQVRQVVLVVVLVVLVFRKDWDQPVHGTGIMMTDPDPPVSNCVRCVPTHGD/DEKEKEFAPAPPDDPVRRVVLSVVFVVQLLVQCCVLPVPLSVVCVVVVHHYFYFYDHDLVVQVVLQVLLVVLVWRKDWDWAQDPDPVDGIGTTIMMTDDDDPVSSCVRCVVTHGD/DEKEKEFAPAPPDDPVRRCVLSVVFVVQLLVQCCVLPVPLVVVCVVVPHHYFYFYDHDLVRQVQLVVVLVVLSWRKDWDWDVPCPIGTGMMMTDDDDPVSNCVSPVPTGGD/DAKEKEFAPQVVQDPVRRCVLSVVFVVQLLVQQCVLPNCLSVVCVVVPRHYFYFYDHDQVVQVVLVVLLVVLSWRKDWDWAQDPDPVDGIHTTIMMTDPDDCVSSCVRCVVTHGD/DEKEKEFEPAPPDDPVRSVVLSVVFVVQLLVQQCVVDVVLSVVCVVVVHHYFYFYDHDPVVQVVLVVVLVVLPWRKDWDWAQDPDPVDGIHTTIMMTDDDDPVSVCVRCVPTHGD/DEKEKEFAPQVVDDPVVRCVQSVVFVVQLLVQCCVQPVPLSVVCVVVPHHYFYFYDHDQVVQVVLVVVLVVLVWRKDWDWAADDVVVDGIGTTMMMTDPDDPVVSCVRCVPTGGD/DEKEKEFAPQPPDDPVRRCVLSVVFVVQLLVLCCPQPVPLNVVLVVVVNHYFYFYDHDQVLQVVLQVVLVVLVWRKDWAWDVPVTGTTMMMTDPDDPVSSCVRPVPTHGD/DEKEKEFAPAQPDDPVRRVVLSVVFVVQLVVQCVVHQVVCCVVVPRHYFYFYDHDQCVQVVVVVACVPVQNRKGWDFDCAPDPDHHGDTTMMMRDDHDPTHGD/DEKEKEWAPAPPDDPVRRCVQSVVFVVQLLVQQCVVPVVQSVVCVVVVHHYFYFYDHDPVLQVVLQVVLVVVVFRKDWDWAQDVPDGIHTTMMMTDPDPPVVSCVRCVPTHGD

Sequence (1005 aa):
MKMVVVIRNDLGMGKGKMVAQGGHAIIEAFLDAKRKNPRAVDEWLREGQKKVVVKVNSEKELIDIYNKARSEGLPCSIIRDAGTLTAVAIGPEKDEKIDKITGHLKLLMKMVVVIRNDLGMGKGKMVAQGGHAIIEAFLDAKRKNPRAVDEWLREGQKKVVVKVNSEKELIDIYNKARSEGLPCSIIRDAGHTQLEPGTLTAVAIGPEKDEKIDKITGHLKLLMKMVVVIRNDLGMGKGKMVAQGGHAIIEAFLDAKRKNPRAVDEWLREGQKKVVVKVNSEKELIDIYNKARSEGLPCSIIRDAGHPGTLTAVAIGPEKDEKIDKITGHLKLLMKMVVVIRNDLGMGKGKMVAQGGHAIIEAFLDAKRKNPRAVDEWLREGQKKVVVKVNSEKELIDIYNKARSEGLPCSIIRDAGHTQLEPGTLTAVAIGPEKDEKIDKITGHLKLLMKMVVVIRNDLGMGKGKMVAQGGHAIIEAFLDAKRKNPRAVDEWLREGQKKVVVKVNSEKELIDIYNKARSEGLPCSIIRDAGHTQLEPGTLTAVAIGPEKDEKIDKITGHLKLLMKMVVVIRNDLGMGKGKMVAQGGHAIIEAFLDAKRKNPRAVDEWLREGQKKVVVKVNSEKELIDIYNKARSEGLPCSIIRDAGHTQLEPGTLTAVAIGPEKDEKIDKITGHLKLLMKMVVVIRNDLGMGKGKMVAQGGHAIIEAFLDAKRKNPRAVDEWLREGQKKVVVKVNSEKELIDIYNKARSEGLPCSIIRDAGPGTLTAVAIGPEKDEKIDKITGHLKLLMKMVVVIRNDLGMGKGKMVAQGGHAIIEAFLDAKRKAVDEWLREGQKKVVVKVNSEKELIDIYNKARSEGLPCSIIRDAGHTQLEPGTLTAVAIGPEGHLKLLMKMVVVIRNDLGMGKGKMVAQGGHAIIEAFLDAKRKNPRAVDEWLREGQKKVVVKVNSEKELIDIYNKARSEGLPCSIIRDAGQLEPGTLTAVAIGPEKDEKIDKITGHLKLL